Protein 1YA0 (pdb70)

GO terms:
  GO:0051721 protein phosphatase 2A binding (F, IDA)
  GO:0005634 nucleus (C, IDA)
  GO:0005737 cytoplasm (C, IDA)
  GO:0035303 regulation of dephosphorylation (P, TAS)
  GO:0000184 nuclear-transcribed mRNA catabolic process, nonsense-mediated decay (P, TAS)
  GO:0006406 mRNA export from nucleus (P, TAS)
  GO:0005515 protein binding (F, IPI)
  GO:0005829 cytosol (C, TAS)
  GO:0042162 telomeric repeat DNA binding (F, IDA)
  GO:0005730 nucleolus (C, IDA)
  GO:0005829 cytosol (C, IDA)
  GO:0016607 nuclear speck (C, IDA)

Foldseek 3Di:
DLVVVVVLVVVLVVLQVVCVDPPDDPPVNVVSLVVNLVSLLCCCLPPVPSSVVVPSLPSNPVRNPVVVLVVLCVLLVDPVRPDNVVSVVVSVVSLVVVLVSLVVSLCSLVCVDLSSLQVNLSSLQVNLVSCVSVVVLVSSLVSLLVSCLSPVQAQPSLQSQLVSCVVVVNVLSNLLSLLSQCFHPHHDVVSVVVNLVVQVVLCVDDDDPDLADAPVNLSSLLSVLVSCLVVVHPLVPLPVSLVSSLVNLLVCVLVVRDALVSLLSSLLSLLSSLCVLPNLVVLPDPDDDDPSSCSSNLSSVLSLLSSLLSLLQQQVPDDDVNVSHDSSLVSNLSSLLLCLSRVCVCVDPSNVVPLLSLVSLQVVLVVLQAFPLVVDCPLQDAPSRSVNDRRRSNPVVNVRHDPPPNPHCCVRVVVSSSSSNHSLVSCCVRVVQRKHWDCPPRTIHIDHPNDHDDDDDD/DVVVLVVLVVVLVVLLVLLVDPPDDDVRPVVSLVVNLVSLLCNCLVPVVVSVVVVSLVCNPVSNAVVVLVVLVVLLPDVVNPCNVVSVVVSLVSLVVVLVSLVVSLVSLCVSVPDPLDCVVLLSSLVVNLSSLQVNLVSCVSVPVLVSNLVSLQSSCLSCVLALVSLQVNLVSCVVVVNVLSNLLSLLSQAQFPHHDVVSLVVLLVSQVVLCVDDQDPDLADALVNLSSLLSNLVSCLSVVPPLVVLPVSLVSSLVNLLVCLQVPRDFLVSLLSSLLSLLSSLCVLPNLVVQVDDDDDDVSSVSSNLSSLLSLLSSLLSLLQQCPPPDCPSDDSSLVSNLQSLLLCLSRLCSCVDPSNVVPLLSLVSLQVSLVVLQAFQCLLVDLPLADDVSLSSNDRRRSRPVVNVSHDPDDVNCCVVNSSSSSSNNSLVSCCVRVVQSKHWDHDPRGIHIGHPNDHDDDDDD

Radius of gyration: 39.14 Å; Cα contacts (8 Å, |Δi|>4): 1225; chains: 2; bounding box: 101×62×118 Å

InterPro domains:
  IPR011990 Tetratricopeptide-like helical domain superfamily [G3DSA:1.25.40.10] (1-237)
  IPR011990 Tetratricopeptide-like helical domain superfamily [SSF48452] (1-495)
  IPR018834 DNA/RNA-binding domain, Est1-type [PF10373] (171-430)
  IPR019458 Telomerase activating protein Est1-like, N-terminal [PF10374] (55-168)
  IPR045153 Est1/Ebs1-like [PTHR15696] (7-1038)

Secondary structure (DSSP, 8-state):
-HHHHHHHHHHHHHHHGGGT-SSS-SSSSHHHHHHHHHHHHHHHHH-HHHHHHHTHHHHHHIIIIIHHHHHHHHHHS-SS-TTTTHHHHHHHHHHHHHHHHHHHHHHHHT---HHHHHHHHHHHHHHHHHHHHTT-HHHHHHHHHHHHHH-TTBSHHHHHHHHHHHHTT-HHHHHHHHHHHHSSSB--HHHHHHHHHHHHHHTTSPPP--SS--HHHHHHHHHHHHHHHHHT--GGGHHHHHHHHHHHHHHHHHTT-S-HHHHHHHHHHHHHHHHHHS-GGGGTS-----HHHHHHHHHHHHHHHHHHHHHHHHHH----SS-SSSSSHHHHHHHHHHHTT-GGGGG-HHHHTTTTSHHHHHHHHGGG--BS-------S--HHHHHTTT-GGGHHHHTT---SS----HHHHHHHHHHHHHHHHHHHHH-TTT-EEEEETTEEEEE-SSPP------/-HHHHHHHHHHHHHHHHHTT-SS--HHHHHHHHHHHHHHHHHHHHH-HHHHHHTTHHHHIIIIIIIHHHHHHHHHTT-TT-STHHHHHHHHHHHHHHHHHHHHHHHHHHHHHTT-------SSHHHHHHHHHHHHHHHHHHHTT-HHHHHHHHHHHHHH-TTB-HHHHHHHHHHHHTT-HHHHHHHHHHHHSSSB--HHHHHHHHHHHHHHTTSPP---SS--HHHHHHHHHHHHHHHHHT--GGGHHHHHHHHHHHHHHHHHTT---HHHHHHHHHHHHHHHHHHS-GGGGTS-----HHHHHHHHHHHHHHHHHHHHHHHGGG---TTTSSSSHHHHHHHHHHHTT-GGGGG-HHHHHTTTSHHHHHHHHHTT--BGGGGS----SPPHHHHTTTT-GGGGGGGTT-------TTSHHHHHHHHHHHHHHHHHH-TTT-EEEESSSBEEEE-SSPPP-----

Nearest PDB structures (foldseek):
  1ya0-assembly1_A  TM=1.002E+00  e=6.312E-59  Homo sapiens
  1ya0-assembly2_B  TM=9.553E-01  e=1.771E-51  Homo sapiens
  3zhe-assembly1_B  TM=6.634E-01  e=8.542E-09  Caenorhabditis elegans
  3zhe-assembly2_D  TM=6.336E-01  e=2.708E-08  Caenorhabditis elegans
  8bbe-assembly1_D  TM=2.541E-01  e=6.162E-03  Homo sapiens

B-factor: mean 45.42, std 17.22, range [12.09, 116.57]

Organism: Homo sapiens (NCBI:txid9606)

Solvent-accessible surface area: 43097 Å² total; per-residue (Å²): 148,65,114,68,1,35,105,29,10,184,87,2,71,101,33,34,69,23,41,117,45,112,183,63,32,125,66,96,32,101,101,12,14,87,36,0,20,79,13,5,19,91,1,3,64,73,33,28,114,73,0,32,127,94,115,1,6,68,28,1,15,65,55,0,3,55,69,18,0,60,88,31,32,24,63,5,131,94,148,99,18,128,93,101,82,105,27,81,56,77,26,58,119,27,6,105,57,1,13,40,12,3,55,80,2,30,118,79,38,71,142,234,45,90,16,57,38,62,2,12,6,15,2,19,2,9,3,0,7,0,2,58,40,64,132,69,51,90,77,0,72,40,41,0,76,95,0,12,86,72,32,27,30,29,1,52,1,8,1,17,5,0,60,6,8,62,87,113,44,65,118,4,22,8,8,2,14,18,2,4,0,26,6,5,110,126,61,48,111,36,0,50,74,40,2,94,157,32,2,46,148,28,39,137,43,170,56,43,145,125,58,124,15,33,34,90,29,0,27,92,1,0,11,11,0,2,0,11,4,43,38,58,130,49,13,35,17,0,0,7,29,2,40,16,0,27,41,0,2,85,37,7,0,62,108,88,38,9,74,40,108,30,2,15,12,3,6,0,2,1,0,8,2,0,26,88,41,19,61,64,29,21,35,98,101,159,77,132,48,60,121,36,80,77,16,3,7,8,0,0,0,0,0,4,1,6,6,0,0,21,3,1,46,6,1,77,56,158,71,126,162,109,30,60,15,18,31,0,3,9,0,0,5,1,1,1,16,0,0,80,40,1,62,84,3,11,81,44,27,1,3,20,1,14,8,27,2,2,11,28,3,11,46,0,0,38,38,25,140,6,86,83,28,51,117,69,83,43,38,55,7,1,64,8,5,52,58,2,22,9,1,50,0,4,77,40,40,18,169,109,20,78,40,85,191,26,228,211,116,30,132,54,83,162,24,17,48,58,34,2,2,29,3,0,53,49,0,12,81,67,44,84,134,13,0,40,20,80,73,104,149,49,130,10,93,2,57,32,117,4,30,99,15,98,76,52,121,182,127,73,135,82,1,24,83,18,52,156,74,1,119,93,31,58,58,37,54,118,60,119,186,50,23,117,77,95,44,123,91,16,12,60,37,0,8,90,16,2,23,88,0,0,23,78,29,3,59,42,0,29,103,88,125,0,5,76,31,0,18,58,57,2,0,50,80,80,0,76,65,9,53,42,81,3,165,84,219,84,28,127,81,80,86,118,18,77,60,70,7,42,123,18,2,97,45,0,18,40,19,0,50,73,0,17,109,66,0,19,101,74,23,140,31,139,33,98,155,93,119,87,73,13,10,27,85,0,0,3,21,0,8,12,20,4,0,11,0,0,70,37,66,127,55,40,80,92,0,35,36,56,0,122,58,0,8,74,38,34,22,35,36,0,38,0,9,8,30,7,0,75,10,4,58,85,122,40,61,117,4,25,7,7,10,35,13,2,5,0,26,5,4,103,138,59,65,110,42,0,45,88,41,2,76,144,30,1,44,148,24,32,139,44,219,66,48,143,112,33,126,13,29,53,84,26,0,25,87,3,0,10,12,0,2,0,9,4,41,44,73,129,36,16,36,51,0,0,8,28,5,34,17,0,36,41,0,1,88,38,10,0,40,119,94,27,8,78,18,98,46,1,6,32,2,5,0,1,1,0,8,2,0,26,97,40,22,64,66,50,25,31,120,99,157,137,120,54,57,105,38,82,72,13,2,7,7,0,0,0,0,0,2,0,8,5,1,1,18,3,3,64,2,6,87,69,124,167,134,57,91,26,35,26,0,15,9,0,0,2,1,2,1,18,0,0,76,39,0,55,99,3,7,81,47,25,3,3,18,4,13,8,24,2,1,10,31,4,17,53,3,0,36,48,28,142,4,85,85,112,34,53,64,63,103,40,31,84,15,0,49,6,3,58,84,1,25,14,0,40,0,2,98,50,34,19,172,81,25,77,53,75,244,212,146,56,82,56,90,143,34,20,41,27,29,2,2,30,3,1,66,42,0,15,88,72,33,84,164,14,1,57,23,104,81,131,132,15,132,12,84,3,52,27,127,4,33,97,13,94,75,46,126,191

CATH classification: 1.25.40.10

Sequence (922 aa):
MSLQSAQYLRQAEVLKADMTDSKLGPAEVWTSRQALQDLYQKMLVTDLEYALDKKVEQDLWNHAFKNQITTLQGQAKNRANPNRSEVQANLSLFLEAASGFYTQLLQELCTQSSSCSYICQHCLVHLGDIARYRNQTSQAESYYRHAAQLVPSNGQPYNQLAILASSKGDHLTTIFYYCRSIAVKFPFPAASTNLQKALSKALESRDEVKTKWGVSDFIKAFIKFHGHVYLSKSLEKLSPLREKLEEQFKELLFQKAFNSQQLVHVTVINLFQLHHLRDFSNETEQHTYSQDEQLCWTQLLALFMSFLGILCKCPLQNSQEESYNAYPLPAVKVSMDWLRLRPRVFQEAVVDERQYIWPWLISLLNSFHPHEEDLSISATPLPEEFELQGFLALRPSFRNLDFSKGHKEGQQRRIRQQRLISIGKWIADNQPRLIQCENEVGKLLFITEIPELILEDPMSLQSAQYLRQAEVLKADMTDSKLGPAEVWTSRQALQDLYQKMLVTDLEYALDKKVEQDLWNHAFKNQITTLQGQAKNRANPNRSEVQANLSLFLEAASGFYTQLLQELCTVFNVDLPCPQSSSCSYICQHCLVHLGDIARYRNQTSQAESYYRHAAQLVPSNGQPYNQLAILASSKGDHLTTIFYYCRSIAVKFPFPAASTNLQKALSKALESRDEVKTKWGVSDFIKAFIKFHGHVYLSKSLEKLSPLREKLEEQFKELLFQKAFNSQQLVHVTVINLFQLHHLRDFSNETEQHTYSQDEQLCWTQLLALFMSFLGILCKCPLQNEESYNAYPLPAVKVSMDWLRLRPRVFQEAVVDERQYIWPWLISLLNSFHPHEEDLSSISATPLPEEFELQGFLALRPSFRNLDFSKKEGQQRRIRQQRLISIGKWIADNQPRLIQCENEVGKLLFITEIPELILEDP

Structure (mmCIF, N/CA/C/O backbone):
data_1YA0
#
_entry.id   1YA0
#
_cell.length_a   64.018
_cell.length_b   100.0497
_cell.length_c   208.6214
_cell.angle_alpha   90.00
_cell.angle_beta   90.00
_cell.angle_gamma   90.00
#
_symmetry.space_group_name_H-M   'P 21 21 21'
#
loop_
_entity.id
_entity.type
_entity.pdbx_description
1 polymer 'SMG-7 transcript variant 2'
2 non-polymer 'SULFATE ION'
3 water water
#
loop_
_atom_site.group_PDB
_atom_site.id
_atom_site.type_symbol
_atom_site.label_atom_id
_atom_site.label_alt_id
_atom_site.label_comp_id
_atom_site.label_asym_id
_atom_site.label_entity_id
_atom_site.label_seq_id
_atom_site.pdbx_PDB_ins_code
_atom_site.Cartn_x
_atom_site.Cartn_y
_atom_site.Cartn_z
_atom_site.occupancy
_atom_site.B_iso_or_equiv
_atom_site.auth_seq_id
_atom_site.auth_comp_id
_atom_site.auth_asym_id
_atom_site.auth_atom_id
_atom_site.pdbx_PDB_model_num
ATOM 1 N N . MET A 1 1 ? 34.322 30.092 56.285 1.00 88.39 1 MET A N 1
ATOM 2 C CA . MET A 1 1 ? 33.882 28.957 57.140 1.00 87.80 1 MET A CA 1
ATOM 3 C C . MET A 1 1 ? 34.970 28.586 58.121 1.00 86.68 1 MET A C 1
ATOM 4 O O . MET A 1 1 ? 36.120 29.028 58.017 1.00 86.49 1 MET A O 1
ATOM 9 N N . SER A 1 2 ? 34.576 27.747 59.066 1.00 86.26 2 SER A N 1
ATOM 10 C CA . SER A 1 2 ? 35.449 27.285 60.125 1.00 85.05 2 SER A CA 1
ATOM 11 C C . SER A 1 2 ? 36.802 26.833 59.610 1.00 84.19 2 SER A C 1
ATOM 12 O O . SER A 1 2 ? 37.733 26.634 60.385 1.00 84.78 2 SER A O 1
ATOM 15 N N . LEU A 1 3 ? 36.919 26.682 58.299 1.00 82.76 3 LEU A N 1
ATOM 16 C CA . LEU A 1 3 ? 38.171 26.224 57.729 1.00 81.53 3 LEU A CA 1
ATOM 17 C C . LEU A 1 3 ? 39.205 27.303 57.433 1.00 80.51 3 LEU A C 1
ATOM 18 O O . LEU A 1 3 ? 40.415 27.045 57.487 1.00 80.59 3 LEU A O 1
ATOM 23 N N . GLN A 1 4 ? 38.733 28.508 57.119 1.00 79.75 4 GLN A N 1
ATOM 24 C CA . GLN A 1 4 ? 39.622 29.636 56.799 1.00 79.28 4 GLN A CA 1
ATOM 25 C C . GLN A 1 4 ? 40.184 30.227 58.076 1.00 77.91 4 GLN A C 1
ATOM 26 O O . GLN A 1 4 ? 41.263 30.813 58.082 1.00 77.77 4 GLN A O 1
ATOM 32 N N . SER A 1 5 ? 39.433 30.065 59.158 1.00 77.04 5 SER A N 1
ATOM 33 C CA . SER A 1 5 ? 39.838 30.585 60.452 1.00 76.53 5 SER A CA 1
ATOM 34 C C . SER A 1 5 ? 41.061 29.863 60.951 1.00 76.34 5 SER A C 1
ATOM 35 O O . SER A 1 5 ? 42.023 30.495 61.388 1.00 78.02 5 SER A O 1
ATOM 38 N N . ALA A 1 6 ? 41.021 28.536 60.883 1.00 75.28 6 ALA A N 1
ATOM 39 C CA . ALA A 1 6 ? 42.145 27.735 61.352 1.00 73.12 6 ALA A CA 1
ATOM 40 C C . ALA A 1 6 ? 43.423 28.326 60.773 1.00 71.43 6 ALA A C 1
ATOM 41 O O . ALA A 1 6 ? 44.417 28.504 61.479 1.00 70.60 6 ALA A O 1
ATOM 43 N N . GLN A 1 7 ? 43.369 28.636 59.482 1.00 69.61 7 GLN A N 1
ATOM 44 C CA . GLN A 1 7 ? 44.495 29.216 58.775 1.00 68.01 7 GLN A CA 1
ATOM 45 C C . GLN A 1 7 ? 44.761 30.613 59.311 1.00 66.70 7 GLN A C 1
ATOM 46 O O . GLN A 1 7 ? 45.914 30.978 59.555 1.00 67.85 7 GLN A O 1
ATOM 52 N N . TYR A 1 8 ? 43.695 31.389 59.506 1.00 64.10 8 TYR A N 1
ATOM 53 C CA . TYR A 1 8 ? 43.820 32.754 60.040 1.00 62.64 8 TYR A CA 1
ATOM 54 C C . TYR A 1 8 ? 44.368 32.767 61.473 1.00 62.23 8 TYR A C 1
ATOM 55 O O . TYR A 1 8 ? 45.112 33.686 61.848 1.00 62.89 8 TYR A O 1
ATOM 64 N N . LEU A 1 9 ? 43.984 31.744 62.251 1.00 62.53 9 LEU A N 1
ATOM 65 C CA . LEU A 1 9 ? 44.401 31.547 63.655 1.00 63.22 9 LEU A CA 1
ATOM 66 C C . LEU A 1 9 ? 45.852 31.074 63.800 1.00 63.59 9 LEU A C 1
ATOM 67 O O . LEU A 1 9 ? 46.587 31.554 64.666 1.00 61.60 9 LEU A O 1
ATOM 72 N N . ARG A 1 10 ? 46.244 30.089 62.992 1.00 65.28 10 ARG A N 1
ATOM 73 C CA . ARG A 1 10 ? 47.612 29.574 63.043 1.00 66.10 10 ARG A CA 1
ATOM 74 C C . ARG A 1 10 ? 48.500 30.722 62.602 1.00 66.44 10 ARG A C 1
ATOM 75 O O . ARG A 1 10 ? 49.584 30.938 63.147 1.00 65.98 10 ARG A O 1
ATOM 83 N N . GLN A 1 11 ? 48.003 31.465 61.616 1.00 67.09 11 GLN A N 1
ATOM 84 C CA . GLN A 1 11 ? 48.689 32.638 61.093 1.00 68.53 11 GLN A CA 1
ATOM 85 C C . GLN A 1 11 ? 48.919 33.621 62.240 1.00 68.28 11 GLN A C 1
ATOM 86 O O . GLN A 1 11 ? 50.007 34.180 62.386 1.00 68.45 11 GLN A O 1
ATOM 92 N N . ALA A 1 12 ? 47.886 33.816 63.058 1.00 67.98 12 ALA A N 1
ATOM 93 C CA . ALA A 1 12 ? 47.944 34.740 64.193 1.00 67.98 12 ALA A CA 1
ATOM 94 C C . ALA A 1 12 ? 48.972 34.365 65.259 1.00 68.15 12 ALA A C 1
ATOM 95 O O . ALA A 1 12 ? 49.724 35.222 65.731 1.00 67.82 12 ALA A O 1
ATOM 97 N N . GLU A 1 13 ? 48.995 33.092 65.649 1.00 68.73 13 GLU A N 1
ATOM 98 C CA . GLU A 1 13 ? 49.945 32.632 66.655 1.00 69.32 13 GLU A CA 1
ATOM 99 C C . GLU A 1 13 ? 51.362 32.874 66.165 1.00 69.90 13 GLU A C 1
ATOM 100 O O . GLU A 1 13 ? 52.283 33.088 66.955 1.00 69.81 13 GLU A O 1
ATOM 106 N N . VAL A 1 14 ? 51.529 32.828 64.848 1.00 70.77 14 VAL A N 1
ATOM 107 C CA . VAL A 1 14 ? 52.830 33.049 64.235 1.00 71.13 14 VAL A CA 1
ATOM 108 C C . VAL A 1 14 ? 53.252 34.497 64.444 1.00 71.23 14 VAL A C 1
ATOM 109 O O . VAL A 1 14 ? 54.440 34.795 64.540 1.00 71.78 14 VAL A O 1
ATOM 113 N N . LEU A 1 15 ? 52.277 35.396 64.514 1.00 71.32 15 LEU A N 1
ATOM 114 C CA . LEU A 1 15 ? 52.568 36.810 64.719 1.00 72.04 15 LEU A CA 1
ATOM 115 C C . LEU A 1 15 ? 52.659 37.139 66.208 1.00 72.65 15 LEU A C 1
ATOM 116 O O . LEU A 1 15 ? 53.400 38.035 66.616 1.00 72.29 15 LEU A O 1
ATOM 121 N N . LYS A 1 16 ? 51.903 36.406 67.017 1.00 73.68 16 LYS A N 1
ATOM 122 C CA . LYS A 1 16 ? 51.897 36.631 68.455 1.00 75.19 16 LYS A CA 1
ATOM 123 C C . LYS A 1 16 ? 53.297 36.481 69.044 1.00 76.95 16 LYS A C 1
ATOM 124 O O . LYS A 1 16 ? 53.904 37.459 69.480 1.00 77.70 16 LYS A O 1
ATOM 130 N N . ALA A 1 17 ? 53.807 35.254 69.054 1.00 78.50 17 ALA A N 1
ATOM 131 C CA . ALA A 1 17 ? 55.139 34.980 69.586 1.00 80.12 17 ALA A CA 1
ATOM 132 C C . ALA A 1 17 ? 56.187 35.877 68.931 1.00 80.70 17 ALA A C 1
ATOM 133 O O . ALA A 1 17 ? 57.295 36.027 69.447 1.00 80.32 17 ALA A O 1
ATOM 135 N N . ASP A 1 18 ? 55.836 36.463 67.790 1.00 81.38 18 ASP A N 1
ATOM 136 C CA . ASP A 1 18 ? 56.753 37.348 67.085 1.00 82.52 18 ASP A CA 1
ATOM 137 C C . ASP A 1 18 ? 57.013 38.576 67.945 1.00 83.06 18 ASP A C 1
ATOM 138 O O . ASP A 1 18 ? 58.138 39.064 68.004 1.00 82.98 18 ASP A O 1
ATOM 143 N N . MET A 1 19 ? 55.968 39.065 68.594 1.00 84.35 19 MET A N 1
ATOM 144 C CA . MET A 1 19 ? 55.995 40.219 69.438 1.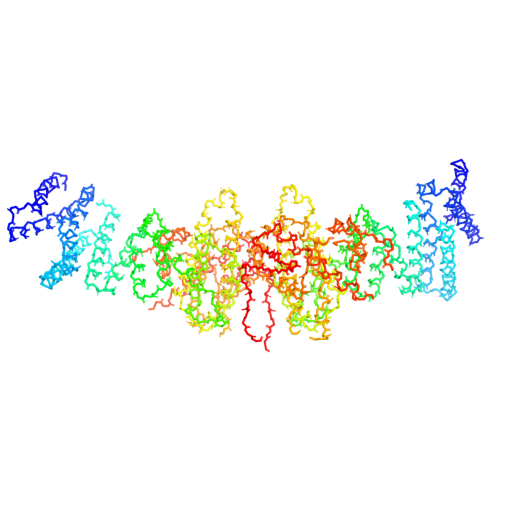00 85.36 19 MET A CA 1
ATOM 145 C C . MET A 1 19 ? 56.805 39.969 70.698 1.00 84.61 19 MET A C 1
ATOM 146 O O . MET A 1 19 ? 57.036 40.892 71.471 1.00 84.62 19 MET A O 1
ATOM 151 N N . THR A 1 20 ? 57.256 38.730 70.905 1.00 84.72 20 THR A N 1
ATOM 152 C CA . THR A 1 20 ? 58.065 38.394 72.047 1.00 85.90 20 THR A CA 1
ATOM 153 C C . THR A 1 20 ? 59.478 38.445 71.579 1.00 86.78 20 THR A C 1
ATOM 154 O O . THR A 1 20 ? 60.421 38.778 72.314 1.00 87.72 20 THR A O 1
ATOM 158 N N . ASP A 1 21 ? 59.605 38.118 70.315 1.00 87.90 21 ASP A N 1
ATOM 159 C CA . ASP A 1 21 ? 60.853 37.963 69.643 1.00 88.71 21 ASP A CA 1
ATOM 160 C C . ASP A 1 21 ? 61.953 38.884 70.085 1.00 89.84 21 ASP A C 1
ATOM 161 O O . ASP A 1 21 ? 61.889 40.102 70.181 1.00 92.14 21 ASP A O 1
ATOM 166 N N . SER A 1 22 ? 62.952 38.087 70.339 1.00 90.54 22 SER A N 1
ATOM 167 C CA . SER A 1 22 ? 64.331 38.309 70.765 1.00 90.35 22 SER A CA 1
ATOM 168 C C . SER A 1 22 ? 65.181 38.318 69.507 1.00 89.82 22 SER A C 1
ATOM 169 O O . SER A 1 22 ? 66.301 38.838 69.462 1.00 89.13 22 SER A O 1
ATOM 172 N N . LYS A 1 23 ? 64.587 37.719 68.457 1.00 89.55 23 LYS A N 1
ATOM 173 C CA . LYS A 1 23 ? 65.225 37.528 67.110 1.00 88.79 23 LYS A CA 1
ATOM 174 C C . LYS A 1 23 ? 64.781 38.503 65.996 1.00 88.79 23 LYS A C 1
ATOM 175 O O . LYS A 1 23 ? 65.361 38.508 64.912 1.00 89.69 23 LYS A O 1
ATOM 181 N N . LEU A 1 24 ? 63.745 39.309 66.272 1.00 88.77 24 LEU A N 1
ATOM 182 C CA . LEU A 1 24 ? 63.214 40.303 65.317 1.00 88.45 24 LEU A CA 1
ATOM 183 C C . LEU A 1 24 ? 63.518 41.697 65.885 1.00 88.62 24 LEU A C 1
ATOM 184 O O . LEU A 1 24 ? 63.464 41.923 67.084 1.00 89.06 24 LEU A O 1
ATOM 189 N N . GLY A 1 25 ? 63.855 42.614 64.992 1.00 89.61 25 GLY A N 1
ATOM 190 C CA . GLY A 1 25 ? 64.331 43.976 65.361 1.00 90.74 25 GLY A CA 1
ATOM 191 C C . GLY A 1 25 ? 63.483 44.956 66.221 1.00 91.15 25 GLY A C 1
ATOM 192 O O . GLY A 1 25 ? 62.569 44.557 66.946 1.00 91.06 25 GLY A O 1
ATOM 193 N N . PRO A 1 26 ? 63.845 46.248 66.096 1.00 91.43 26 PRO A N 1
ATOM 194 C CA . PRO A 1 26 ? 63.114 47.353 66.736 1.00 90.83 26 PRO A CA 1
ATOM 195 C C . PRO A 1 26 ? 61.876 47.747 65.937 1.00 89.80 26 PRO A C 1
ATOM 196 O O . PRO A 1 26 ? 60.916 48.305 66.471 1.00 90.50 26 PRO A O 1
ATOM 200 N N . ALA A 1 27 ? 61.923 47.461 64.640 1.00 89.48 27 ALA A N 1
ATOM 201 C CA . ALA A 1 27 ? 60.823 47.806 63.748 1.00 88.55 27 ALA A CA 1
ATOM 202 C C . ALA A 1 27 ? 60.480 46.719 62.736 1.00 87.81 27 ALA A C 1
ATOM 203 O O . ALA A 1 27 ? 60.424 46.967 61.535 1.00 89.11 27 ALA A O 1
ATOM 205 N N . GLU A 1 28 ? 60.274 45.508 63.247 1.00 85.84 28 GLU A N 1
ATOM 206 C CA . GLU A 1 28 ? 59.869 44.338 62.467 1.00 83.68 28 GLU A CA 1
ATOM 207 C C . GLU A 1 28 ? 58.908 43.741 63.486 1.00 81.41 28 GLU A C 1
ATOM 208 O O . GLU A 1 28 ? 58.196 42.765 63.246 1.00 81.63 28 GLU A O 1
ATOM 214 N N . VAL A 1 29 ? 58.936 44.382 64.652 1.00 78.87 29 VAL A N 1
ATOM 215 C CA . VAL A 1 29 ? 58.080 44.069 65.784 1.00 75.78 29 VAL A CA 1
ATOM 216 C C . VAL A 1 29 ? 56.750 44.768 65.490 1.00 73.73 29 VAL A C 1
ATOM 217 O O . VAL A 1 29 ? 55.667 44.202 65.646 1.00 72.91 29 VAL A O 1
ATOM 221 N N . TRP A 1 30 ? 56.858 46.012 65.038 1.00 71.40 30 TRP A N 1
ATOM 222 C CA . TRP A 1 30 ? 55.686 46.813 64.703 1.00 68.52 30 TRP A CA 1
ATOM 223 C C . TRP A 1 30 ? 55.028 46.373 63.411 1.00 66.13 30 TRP A C 1
ATOM 224 O O . TRP A 1 30 ? 53.802 46.367 63.301 1.00 66.67 30 TRP A O 1
ATOM 235 N N . THR A 1 31 ? 55.842 45.998 62.434 1.00 62.86 31 THR A N 1
ATOM 236 C CA . THR A 1 31 ? 55.311 45.529 61.170 1.00 58.19 31 THR A CA 1
ATOM 237 C C . THR A 1 31 ? 54.523 44.269 61.471 1.00 57.70 31 THR A C 1
ATOM 238 O O . THR A 1 31 ? 53.694 43.842 60.672 1.00 58.42 31 THR A O 1
ATOM 242 N N . SER A 1 32 ? 54.797 43.677 62.631 1.00 56.04 32 SER A N 1
ATOM 243 C CA . SER A 1 32 ? 54.120 42.463 63.060 1.00 54.64 32 SER A CA 1
ATOM 244 C C . SER A 1 32 ? 52.891 42.788 63.891 1.00 53.26 32 SER A C 1
ATOM 245 O O . SER A 1 32 ? 51.882 42.078 63.824 1.00 54.40 32 SER A O 1
ATOM 248 N N . ARG A 1 33 ? 52.961 43.872 64.656 1.00 49.84 33 ARG A N 1
ATOM 249 C CA . ARG A 1 33 ? 51.827 44.270 65.475 1.00 47.62 33 ARG A CA 1
ATOM 250 C C . ARG A 1 33 ? 50.642 44.696 64.599 1.00 47.44 33 ARG A C 1
ATOM 251 O O . ARG A 1 33 ? 49.479 44.405 64.902 1.00 46.82 33 ARG A O 1
ATOM 259 N N . GLN A 1 34 ? 50.952 45.388 63.509 1.00 44.98 34 GLN A N 1
ATOM 260 C CA . GLN A 1 34 ? 49.944 45.864 62.573 1.00 43.88 34 GLN A CA 1
ATOM 261 C C . GLN A 1 34 ? 49.238 44.676 61.913 1.00 42.72 34 GLN A C 1
ATOM 262 O O . GLN A 1 34 ? 48.014 44.666 61.747 1.00 40.77 34 GLN A O 1
ATOM 268 N N . ALA A 1 35 ? 50.032 43.674 61.546 1.00 42.01 35 ALA A N 1
ATOM 269 C CA . ALA A 1 35 ? 49.545 42.467 60.886 1.00 41.69 35 ALA A CA 1
ATOM 270 C C . ALA A 1 35 ? 48.602 41.715 61.808 1.00 40.59 35 ALA A C 1
ATOM 271 O O . ALA A 1 35 ? 47.520 41.291 61.396 1.00 39.31 35 ALA A O 1
ATOM 273 N N . LEU A 1 36 ? 49.033 41.542 63.054 1.00 40.27 36 LEU A N 1
ATOM 274 C CA . LEU A 1 36 ? 48.218 40.854 64.045 1.00 41.60 36 LEU A CA 1
ATOM 275 C C . LEU A 1 36 ? 46.870 41.570 64.067 1.00 40.82 36 LEU A C 1
ATOM 276 O O . LEU A 1 36 ? 45.818 40.961 63.861 1.00 41.22 36 LEU A O 1
ATOM 281 N N . GLN A 1 37 ? 46.938 42.875 64.305 1.00 39.88 37 GLN A N 1
ATOM 282 C CA . GLN A 1 37 ? 45.777 43.751 64.362 1.00 40.40 37 GLN A CA 1
ATOM 283 C C . GLN A 1 37 ? 44.829 43.517 63.187 1.00 40.97 37 GLN A C 1
ATOM 284 O O . GLN A 1 37 ? 43.623 43.358 63.372 1.00 39.74 37 GLN A O 1
ATOM 290 N N . ASP A 1 38 ? 45.383 43.489 61.978 1.00 42.39 38 ASP A N 1
ATOM 291 C CA . ASP A 1 38 ? 44.589 43.271 60.775 1.00 43.27 38 ASP A CA 1
ATOM 292 C C . ASP A 1 38 ? 43.996 41.869 60.734 1.00 44.05 38 ASP A C 1
ATOM 293 O O . ASP A 1 38 ? 42.811 41.689 60.434 1.00 44.35 38 ASP A O 1
ATOM 298 N N . LEU A 1 39 ? 44.827 40.876 61.032 1.00 44.02 39 LEU A N 1
ATOM 299 C CA . LEU A 1 39 ? 44.387 39.485 61.019 1.00 44.03 39 LEU A CA 1
ATOM 300 C C . LEU A 1 39 ? 43.223 39.285 61.982 1.00 43.37 39 LEU A C 1
ATOM 301 O O . LEU A 1 39 ? 42.190 38.713 61.624 1.00 41.87 39 LEU A O 1
ATOM 306 N N . TYR A 1 40 ? 43.410 39.760 63.208 1.00 42.51 40 TYR A N 1
ATOM 307 C CA . TYR A 1 40 ? 42.388 39.662 64.232 1.00 43.50 40 TYR A CA 1
ATOM 308 C C . TYR A 1 40 ? 41.098 40.347 63.784 1.00 44.36 40 TYR A C 1
ATOM 309 O O . TYR A 1 40 ? 40.003 39.828 64.010 1.00 44.64 40 TYR A O 1
ATOM 318 N N . GLN A 1 41 ? 41.219 41.505 63.140 1.00 43.53 41 GLN A N 1
ATOM 319 C CA . GLN A 1 41 ? 40.030 42.216 62.698 1.00 44.00 41 GLN A CA 1
ATOM 320 C C . GLN A 1 41 ? 39.280 41.424 61.639 1.00 45.23 41 GLN A C 1
ATOM 321 O O . GLN A 1 41 ? 38.051 41.408 61.627 1.00 45.55 41 GLN A O 1
ATOM 327 N N . LYS A 1 42 ? 40.010 40.748 60.758 1.00 46.79 42 LYS A N 1
ATOM 328 C CA . LYS A 1 42 ? 39.358 39.973 59.711 1.00 47.56 42 LYS A CA 1
ATOM 329 C C . LYS A 1 42 ? 38.562 38.822 60.306 1.00 48.45 42 LYS A C 1
ATOM 330 O O . LYS A 1 42 ? 37.436 38.555 59.890 1.00 47.98 42 LYS A O 1
ATOM 336 N N . MET A 1 43 ? 39.148 38.150 61.287 1.00 49.22 43 MET A N 1
ATOM 337 C CA . MET A 1 43 ? 38.486 37.025 61.934 1.00 50.94 43 MET A CA 1
ATOM 338 C C . MET A 1 43 ? 37.208 37.454 62.638 1.00 51.03 43 MET A C 1
ATOM 339 O O . MET A 1 43 ? 36.141 36.884 62.404 1.00 48.57 43 MET A O 1
ATOM 344 N N . LEU A 1 44 ? 37.327 38.460 63.500 1.00 51.89 44 LEU A N 1
ATOM 345 C CA . LEU A 1 44 ? 36.186 38.969 64.244 1.00 52.30 44 LEU A CA 1
ATOM 346 C C . LEU A 1 44 ? 35.059 39.358 63.302 1.00 53.11 44 LEU A C 1
ATOM 347 O O . LEU A 1 44 ? 33.885 39.242 63.643 1.00 52.06 44 LEU A O 1
ATOM 352 N N . VAL A 1 45 ? 35.422 39.805 62.107 1.00 54.60 45 VAL A N 1
ATOM 353 C CA . VAL A 1 45 ? 34.427 40.221 61.129 1.00 58.19 45 VAL A CA 1
ATOM 354 C C . VAL A 1 45 ? 33.996 39.072 60.223 1.00 60.69 45 VAL A C 1
ATOM 355 O O . VAL A 1 45 ? 32.916 39.100 59.635 1.00 60.79 45 VAL A O 1
ATOM 359 N N . THR A 1 46 ? 34.843 38.055 60.130 1.00 63.45 46 THR A N 1
ATOM 360 C CA . THR A 1 46 ? 34.578 36.903 59.279 1.00 65.05 46 THR A CA 1
ATOM 361 C C . THR A 1 46 ? 33.886 35.728 59.970 1.00 65.90 46 THR A C 1
ATOM 362 O O . THR A 1 46 ? 33.004 35.090 59.392 1.00 65.55 46 THR A O 1
ATOM 366 N N . ASP A 1 47 ? 34.292 35.440 61.201 1.00 66.69 47 ASP A N 1
ATOM 367 C CA . ASP A 1 47 ? 33.705 34.338 61.959 1.00 66.90 47 ASP A CA 1
ATOM 368 C C . ASP A 1 47 ? 33.799 34.694 63.439 1.00 66.49 47 ASP A C 1
ATOM 369 O O . ASP A 1 47 ? 34.656 34.189 64.170 1.00 65.47 47 ASP A O 1
ATOM 374 N N . LEU A 1 48 ? 32.908 35.584 63.862 1.00 66.45 48 LEU A N 1
ATOM 375 C CA . LEU A 1 48 ? 32.874 36.063 65.239 1.00 66.79 48 LEU A CA 1
ATOM 376 C C . LEU A 1 48 ? 32.845 34.936 66.270 1.00 66.77 48 LEU A C 1
ATOM 377 O O . LEU A 1 48 ? 33.484 35.034 67.312 1.00 65.86 48 LEU A O 1
ATOM 382 N N . GLU A 1 49 ? 32.099 33.876 65.961 1.00 68.23 49 GLU A N 1
ATOM 383 C CA . GLU A 1 49 ? 31.956 32.716 66.836 1.00 68.54 49 GLU A CA 1
ATOM 384 C C . GLU A 1 49 ? 33.295 32.042 67.066 1.00 68.55 49 GLU A C 1
ATOM 385 O O . GLU A 1 49 ? 33.767 31.903 68.214 1.00 68.57 49 GLU A O 1
ATOM 391 N N . TYR A 1 50 ? 33.893 31.595 65.958 1.00 68.55 50 TYR A N 1
ATOM 392 C CA . TYR A 1 50 ? 35.200 30.930 65.999 1.00 69.14 50 TYR A CA 1
ATOM 393 C C . TYR A 1 50 ? 36.212 31.868 66.658 1.00 67.81 50 TYR A C 1
ATOM 394 O O . TYR A 1 50 ? 37.074 31.403 67.397 1.00 68.42 50 TYR A O 1
ATOM 403 N N . ALA A 1 51 ? 36.060 33.181 66.429 1.00 66.82 51 ALA A N 1
ATOM 404 C CA . ALA A 1 51 ? 36.941 34.237 66.969 1.00 65.16 51 ALA A CA 1
ATOM 405 C C . ALA A 1 51 ? 36.871 34.344 68.491 1.00 63.94 51 ALA A C 1
ATOM 406 O O . ALA A 1 51 ? 37.901 34.310 69.169 1.00 63.59 51 ALA A O 1
ATOM 408 N N . LEU A 1 52 ? 35.656 34.482 69.020 1.00 63.59 52 LEU A N 1
ATOM 409 C CA . LEU A 1 52 ? 35.453 34.599 70.460 1.00 64.11 52 LEU A CA 1
ATOM 410 C C . LEU A 1 52 ? 36.008 33.401 71.218 1.00 64.76 52 LEU A C 1
ATOM 411 O O . LEU A 1 52 ? 36.667 33.548 72.250 1.00 64.28 52 LEU A O 1
ATOM 416 N N . ASP A 1 53 ? 35.737 32.210 70.699 1.00 66.67 53 ASP A N 1
ATOM 417 C CA . ASP A 1 53 ? 36.215 30.988 71.331 1.00 67.52 53 ASP A CA 1
ATOM 418 C C . ASP A 1 53 ? 37.732 31.032 71.506 1.00 66.67 53 ASP A C 1
ATOM 419 O O . ASP A 1 53 ? 38.253 30.799 72.598 1.00 66.35 53 ASP A O 1
ATOM 424 N N . LYS A 1 54 ? 38.441 31.331 70.424 1.00 65.82 54 LYS A N 1
ATOM 425 C CA . LYS A 1 54 ? 39.893 31.403 70.481 1.00 65.60 54 LYS A CA 1
ATOM 426 C C . LYS A 1 54 ? 40.331 32.594 71.318 1.00 65.07 54 LYS A C 1
ATOM 427 O O . LYS A 1 54 ? 41.512 32.742 71.638 1.00 64.35 54 LYS A O 1
ATOM 433 N N . LYS A 1 55 ? 39.368 33.445 71.656 1.00 65.08 55 LYS A N 1
ATOM 434 C CA . LYS A 1 55 ? 39.622 34.637 72.455 1.00 65.00 55 LYS A CA 1
ATOM 435 C C . LYS A 1 55 ? 40.454 35.682 71.714 1.00 63.66 55 LYS A C 1
ATOM 436 O O . LYS A 1 55 ? 41.358 36.295 72.279 1.00 63.09 55 LYS A O 1
ATOM 442 N N . VAL A 1 56 ? 40.128 35.877 70.442 1.00 62.91 56 VAL A N 1
ATOM 443 C CA . VAL A 1 56 ? 40.810 36.851 69.598 1.00 63.57 56 VAL A CA 1
ATOM 444 C C . VAL A 1 56 ? 40.766 38.217 70.291 1.00 63.56 56 VAL A C 1
ATOM 445 O O . VAL A 1 56 ? 41.795 38.840 70.552 1.00 64.22 56 VAL A O 1
ATOM 449 N N . GLU A 1 57 ? 39.547 38.657 70.575 1.00 63.02 57 GLU A N 1
ATOM 450 C CA . GLU A 1 57 ? 39.248 39.915 71.255 1.00 61.37 57 GLU A CA 1
ATOM 451 C C . GLU A 1 57 ? 40.270 40.290 72.318 1.00 59.72 57 GLU A C 1
ATOM 452 O O . GLU A 1 57 ? 40.727 41.429 72.384 1.00 60.97 57 GLU A O 1
ATOM 458 N N . GLN A 1 58 ? 40.606 39.325 73.163 1.00 58.00 58 GLN A N 1
ATOM 459 C CA . GLN A 1 58 ? 41.540 39.546 74.257 1.00 56.91 58 GLN A CA 1
ATOM 460 C C . GLN A 1 58 ? 42.998 39.565 73.839 1.00 54.90 58 GLN A C 1
ATOM 461 O O . GLN A 1 58 ? 43.787 40.352 74.370 1.00 53.46 58 GLN A O 1
ATOM 467 N N . ASP A 1 59 ? 43.358 38.693 72.901 1.00 53.49 59 ASP A N 1
ATOM 468 C CA . ASP A 1 59 ? 44.726 38.643 72.410 1.00 51.81 59 ASP A CA 1
ATOM 469 C C . ASP A 1 59 ? 44.982 39.904 71.585 1.00 50.41 59 ASP A C 1
ATOM 470 O O . ASP A 1 59 ? 46.105 40.419 71.532 1.00 50.71 59 ASP A O 1
ATOM 475 N N . LEU A 1 60 ? 43.927 40.395 70.942 1.00 46.53 60 LEU A N 1
ATOM 476 C CA . LEU A 1 60 ? 44.020 41.598 70.138 1.00 43.43 60 LEU A CA 1
ATOM 477 C C . LEU A 1 60 ? 44.361 42.796 71.015 1.00 42.93 60 LEU A C 1
ATOM 478 O O . LEU A 1 60 ? 45.162 43.639 70.642 1.00 41.72 60 LEU A O 1
ATOM 483 N N . TRP A 1 61 ? 43.751 42.853 72.193 1.00 43.29 61 TRP A N 1
ATOM 484 C CA . TRP A 1 61 ? 43.960 43.962 73.115 1.00 44.07 61 TRP A CA 1
ATOM 485 C C . TRP A 1 61 ? 45.262 43.901 73.880 1.00 44.55 61 TRP A C 1
ATOM 486 O O . TRP A 1 61 ? 45.983 44.884 73.983 1.00 44.65 61 TRP A O 1
ATOM 497 N N . ASN A 1 62 ? 45.560 42.736 74.426 1.00 48.08 62 ASN A N 1
ATOM 498 C CA . ASN A 1 62 ? 46.770 42.572 75.211 1.00 49.37 62 ASN A CA 1
ATOM 499 C C . ASN A 1 62 ? 48.033 42.636 74.376 1.00 49.45 62 ASN A C 1
ATOM 500 O O . ASN A 1 62 ? 48.894 43.489 74.598 1.00 50.10 62 ASN A O 1
ATOM 505 N N . HIS A 1 63 ? 48.131 41.746 73.401 1.00 48.48 63 HIS A N 1
ATOM 506 C CA . HIS A 1 63 ? 49.312 41.695 72.565 1.00 50.69 63 HIS A CA 1
ATOM 507 C C . HIS A 1 63 ? 49.439 42.844 71.586 1.00 49.41 63 HIS A C 1
ATOM 508 O O . HIS A 1 63 ? 50.550 43.304 71.329 1.00 49.75 63 HIS A O 1
ATOM 515 N N . ALA A 1 64 ? 48.320 43.335 71.058 1.00 46.67 64 ALA A N 1
ATOM 516 C CA . ALA A 1 64 ? 48.393 44.433 70.102 1.00 44.97 64 ALA A CA 1
ATOM 517 C C . ALA A 1 64 ? 48.336 45.845 70.677 1.00 43.82 64 ALA A C 1
ATOM 518 O O . ALA A 1 64 ? 48.765 46.784 70.017 1.00 42.20 64 ALA A O 1
ATOM 520 N N . PHE A 1 65 ? 47.828 46.012 71.896 1.00 43.45 65 PHE A N 1
ATOM 521 C CA . PHE A 1 65 ? 47.756 47.356 72.469 1.00 42.28 65 PHE A CA 1
ATOM 522 C C . PHE A 1 65 ? 48.266 47.529 73.894 1.00 41.97 65 PHE A C 1
ATOM 523 O O . PHE A 1 65 ? 49.191 48.303 74.149 1.00 40.95 65 PHE A O 1
ATOM 531 N N . LYS A 1 66 ? 47.647 46.809 74.821 1.00 43.89 66 LYS A N 1
ATOM 532 C CA . LYS A 1 66 ? 47.988 46.896 76.237 1.00 44.87 66 LYS A CA 1
ATOM 533 C C . LYS A 1 66 ? 49.472 46.759 76.545 1.00 44.80 66 LYS A C 1
ATOM 534 O O . LYS A 1 66 ? 50.039 47.580 77.272 1.00 44.85 66 LYS A O 1
ATOM 540 N N . ASN A 1 67 ? 50.105 45.723 76.007 1.00 44.94 67 ASN A N 1
ATOM 541 C CA . ASN A 1 67 ? 51.527 45.522 76.255 1.00 45.43 67 ASN A CA 1
ATOM 542 C C . ASN A 1 67 ? 52.301 46.767 75.885 1.00 44.61 67 ASN A C 1
ATOM 543 O O . ASN A 1 67 ? 53.126 47.250 76.656 1.00 45.22 67 ASN A O 1
ATOM 548 N N . GLN A 1 68 ? 52.027 47.284 74.693 1.00 44.29 68 GLN A N 1
ATOM 549 C CA . GLN A 1 68 ? 52.692 48.481 74.196 1.00 43.77 68 GLN A CA 1
ATOM 550 C C . GLN A 1 68 ? 52.358 49.713 75.031 1.00 41.97 68 GLN A C 1
ATOM 551 O O . GLN A 1 68 ? 53.240 50.492 75.391 1.00 41.32 68 GLN A O 1
ATOM 557 N N . ILE A 1 69 ? 51.080 49.888 75.343 1.00 40.65 69 ILE A N 1
ATOM 558 C CA . ILE A 1 69 ? 50.672 51.033 76.137 1.00 39.29 69 ILE A CA 1
ATOM 559 C C . ILE A 1 69 ? 51.351 51.034 77.501 1.00 39.07 69 ILE A C 1
ATOM 560 O O . ILE A 1 69 ? 51.831 52.073 77.950 1.00 38.00 69 ILE A O 1
ATOM 565 N N . THR A 1 70 ? 51.407 49.882 78.163 1.00 40.36 70 THR A N 1
ATOM 566 C CA . THR A 1 70 ? 52.059 49.830 79.475 1.00 42.31 70 THR A CA 1
ATOM 567 C C . THR A 1 70 ? 53.556 50.116 79.315 1.00 40.96 70 THR A C 1
ATOM 568 O O . THR A 1 70 ? 54.111 50.969 80.010 1.00 38.97 70 THR A O 1
ATOM 572 N N . THR A 1 71 ? 54.199 49.419 78.384 1.00 40.95 71 THR A N 1
ATOM 573 C CA . THR A 1 71 ? 55.619 49.629 78.122 1.00 43.24 71 THR A CA 1
ATOM 574 C C . THR A 1 71 ? 55.833 51.112 77.843 1.00 43.79 71 THR A C 1
ATOM 575 O O . THR A 1 71 ? 56.741 51.734 78.393 1.00 45.52 71 THR A O 1
ATOM 579 N N . LEU A 1 72 ? 54.987 51.680 76.988 1.00 45.31 72 LEU A N 1
ATOM 580 C CA . LEU A 1 72 ? 55.087 53.095 76.647 1.00 45.85 72 LEU A CA 1
ATOM 581 C C . LEU A 1 72 ? 54.815 54.011 77.838 1.00 46.46 72 LEU A C 1
ATOM 582 O O . LEU A 1 72 ? 55.561 54.957 78.065 1.00 46.33 72 LEU A O 1
ATOM 587 N N . GLN A 1 73 ? 53.757 53.741 78.599 1.00 48.93 73 GLN A N 1
ATOM 588 C CA . GLN A 1 73 ? 53.451 54.573 79.766 1.00 51.96 73 GLN A CA 1
ATOM 589 C C . GLN A 1 73 ? 54.669 54.563 80.674 1.00 53.80 73 GLN A C 1
ATOM 590 O O . GLN A 1 73 ? 55.017 55.576 81.283 1.00 53.29 73 GLN A O 1
ATOM 596 N N . GLY A 1 74 ? 55.311 53.399 80.750 1.00 56.64 74 GLY A N 1
ATOM 597 C CA . GLY A 1 74 ? 56.490 53.239 81.578 1.00 58.38 74 GLY A CA 1
ATOM 598 C C . GLY A 1 74 ? 57.630 54.121 81.129 1.00 60.27 74 GLY A C 1
ATOM 599 O O . GLY A 1 74 ? 58.042 55.029 81.852 1.00 59.46 74 GLY A O 1
ATOM 600 N N . GLN A 1 75 ? 58.134 53.864 79.928 1.00 62.73 75 GLN A N 1
ATOM 601 C CA . GLN A 1 75 ? 59.248 54.642 79.403 1.00 66.37 75 GLN A CA 1
ATOM 602 C C . GLN A 1 75 ? 58.986 56.132 79.340 1.00 67.86 75 GLN A C 1
ATOM 603 O O . GLN A 1 75 ? 59.920 56.931 79.384 1.00 69.38 75 GLN A O 1
ATOM 609 N N . ALA A 1 76 ? 57.717 56.505 79.246 1.00 69.99 76 ALA A N 1
ATOM 610 C CA . ALA A 1 76 ? 57.354 57.906 79.141 1.00 72.08 76 ALA A CA 1
ATOM 611 C C . ALA A 1 76 ? 57.077 58.549 80.488 1.00 73.90 76 ALA A C 1
ATOM 612 O O . ALA A 1 76 ? 57.041 59.776 80.609 1.00 73.64 76 ALA A O 1
ATOM 614 N N . LYS A 1 77 ? 56.840 57.698 81.523 1.00 76.42 77 LYS A N 1
ATOM 615 C CA . LYS A 1 77 ? 56.553 58.184 82.874 1.00 79.45 77 LYS A CA 1
ATOM 616 C C . LYS A 1 77 ? 57.876 58.176 83.714 1.00 80.93 77 LYS A C 1
ATOM 617 O O . LYS A 1 77 ? 58.213 57.208 84.401 1.00 82.58 77 LYS A O 1
ATOM 623 N N . ASN A 1 78 ? 58.589 59.295 83.580 1.00 81.72 78 ASN A N 1
ATOM 624 C CA . ASN A 1 78 ? 59.917 59.630 84.144 1.00 82.72 78 ASN A CA 1
ATOM 625 C C . ASN A 1 78 ? 60.646 58.478 84.903 1.00 83.76 78 ASN A C 1
ATOM 626 O O . ASN A 1 78 ? 60.203 57.916 85.912 1.00 84.18 78 ASN A O 1
ATOM 631 N N . ARG A 1 79 ? 61.801 58.202 84.316 1.00 85.05 79 ARG A N 1
ATOM 632 C CA . ARG A 1 79 ? 62.882 57.256 84.437 1.00 85.12 79 ARG A CA 1
ATOM 633 C C . ARG A 1 79 ? 64.155 57.960 84.020 1.00 86.12 79 ARG A C 1
ATOM 634 O O . ARG A 1 79 ? 65.084 57.318 83.533 1.00 86.33 79 ARG A O 1
ATOM 642 N N . ALA A 1 80 ? 64.194 59.256 84.196 1.00 87.30 80 ALA A N 1
ATOM 643 C CA . ALA A 1 80 ? 65.354 59.962 83.720 1.00 87.82 80 ALA A CA 1
ATOM 644 C C . ALA A 1 80 ? 65.367 59.518 82.257 1.00 88.28 80 ALA A C 1
ATOM 645 O O . ALA A 1 80 ? 66.342 58.940 81.764 1.00 89.13 80 ALA A O 1
ATOM 647 N N . ASN A 1 81 ? 64.250 59.773 81.583 1.00 86.81 81 ASN A N 1
ATOM 648 C CA . ASN A 1 81 ? 64.086 59.406 80.187 1.00 84.63 81 ASN A CA 1
ATOM 649 C C . ASN A 1 81 ? 65.010 60.209 79.293 1.00 84.10 81 ASN A C 1
ATOM 650 O O . ASN A 1 81 ? 64.995 61.442 79.325 1.00 84.11 81 ASN A O 1
ATOM 655 N N . PRO A 1 82 ? 65.819 59.520 78.471 1.00 84.09 82 PRO A N 1
ATOM 656 C CA . PRO A 1 82 ? 66.737 60.220 77.571 1.00 83.24 82 PRO A CA 1
ATOM 657 C C . PRO A 1 82 ? 65.932 61.337 76.906 1.00 82.59 82 PRO A C 1
ATOM 658 O O . PRO A 1 82 ? 66.226 62.524 77.076 1.00 83.06 82 PRO A O 1
ATOM 662 N N . ASN A 1 83 ? 65.093 61.059 75.965 1.00 81.10 83 ASN A N 1
ATOM 663 C CA . ASN A 1 83 ? 64.010 61.902 75.510 1.00 79.66 83 ASN A CA 1
ATOM 664 C C . ASN A 1 83 ? 62.672 61.328 75.930 1.00 78.80 83 ASN A C 1
ATOM 665 O O . ASN A 1 83 ? 62.230 60.274 75.409 1.00 79.41 83 ASN A O 1
ATOM 670 N N . ARG A 1 84 ? 61.969 62.014 76.820 1.00 76.56 84 ARG A N 1
ATOM 671 C CA . ARG A 1 84 ? 60.697 61.542 77.335 1.00 73.98 84 ARG A CA 1
ATOM 672 C C . ARG A 1 84 ? 59.551 62.389 76.807 1.00 72.51 84 ARG A C 1
ATOM 673 O O . ARG A 1 84 ? 58.491 62.434 77.517 1.00 73.30 84 ARG A O 1
ATOM 681 N N . SER A 1 85 ? 59.735 63.440 76.108 1.00 70.50 85 SER A N 1
ATOM 682 C CA . SER A 1 85 ? 58.741 64.108 75.276 1.00 68.67 85 SER A CA 1
ATOM 683 C C . SER A 1 85 ? 58.521 63.268 74.009 1.00 67.10 85 SER A C 1
ATOM 684 O O . SER A 1 85 ? 57.396 63.111 73.535 1.00 66.81 85 SER A O 1
ATOM 687 N N . GLU A 1 86 ? 59.609 62.722 73.481 1.00 64.55 86 GLU A N 1
ATOM 688 C CA . GLU A 1 86 ? 59.563 61.908 72.279 1.00 63.11 86 GLU A CA 1
ATOM 689 C C . GLU A 1 86 ? 58.688 60.674 72.512 1.00 61.48 86 GLU A C 1
ATOM 690 O O . GLU A 1 86 ? 57.837 60.328 71.693 1.00 61.74 86 GLU A O 1
ATOM 696 N N . VAL A 1 87 ? 58.904 60.016 73.642 1.00 60.03 87 VAL A N 1
ATOM 697 C CA . VAL A 1 87 ? 58.140 58.827 74.016 1.00 57.94 87 VAL A CA 1
ATOM 698 C C . VAL A 1 87 ? 56.686 59.203 74.339 1.00 56.45 87 VAL A C 1
ATOM 699 O O . VAL A 1 87 ? 55.743 58.543 73.903 1.00 55.17 87 VAL A O 1
ATOM 703 N N . GLN A 1 88 ? 56.515 60.275 75.106 1.00 53.96 88 GLN A N 1
ATOM 704 C CA . GLN A 1 88 ? 55.187 60.743 75.477 1.00 52.28 88 GLN A CA 1
ATOM 705 C C . GLN A 1 88 ? 54.393 61.047 74.208 1.00 51.88 88 GLN A C 1
ATOM 706 O O . GLN A 1 88 ? 53.181 60.828 74.137 1.00 52.87 88 GLN A O 1
ATOM 712 N N . ALA A 1 89 ? 55.096 61.543 73.200 1.00 49.92 89 ALA A N 1
ATOM 713 C CA . ALA A 1 89 ? 54.474 61.879 71.937 1.00 47.70 89 ALA A CA 1
ATOM 714 C C . ALA A 1 89 ? 53.994 60.620 71.224 1.00 46.09 89 ALA A C 1
ATOM 715 O O . ALA A 1 89 ? 52.871 60.575 70.713 1.00 44.98 89 ALA A O 1
ATOM 717 N N . ASN A 1 90 ? 54.842 59.598 71.187 1.00 44.52 90 ASN A N 1
ATOM 718 C CA . ASN A 1 90 ? 54.480 58.356 70.516 1.00 43.89 90 ASN A CA 1
ATOM 719 C C . ASN A 1 90 ? 53.325 57.657 71.221 1.00 42.27 90 ASN A C 1
ATOM 720 O O . ASN A 1 90 ? 52.404 57.138 70.577 1.00 39.40 90 ASN A O 1
ATOM 725 N N . LEU A 1 91 ? 53.387 57.647 72.550 1.00 39.92 91 LEU A N 1
ATOM 726 C CA . LEU A 1 91 ? 52.336 57.054 73.358 1.00 37.22 91 LEU A CA 1
ATOM 727 C C . LEU A 1 91 ? 51.048 57.762 72.959 1.00 34.99 91 LEU A C 1
ATOM 728 O O . LEU A 1 91 ? 50.006 57.144 72.775 1.00 32.25 91 LEU A O 1
ATOM 733 N N . SER A 1 92 ? 51.148 59.078 72.825 1.00 35.20 92 SER A N 1
ATOM 734 C CA . SER A 1 92 ? 50.022 59.902 72.436 1.00 34.26 92 SER A CA 1
ATOM 735 C C . SER A 1 92 ? 49.505 59.491 71.051 1.00 33.10 92 SER A C 1
ATOM 736 O O . SER A 1 92 ? 48.314 59.291 70.866 1.00 33.93 92 SER A O 1
ATOM 739 N N . LEU A 1 93 ? 50.393 59.350 70.076 1.00 33.16 93 LEU A N 1
ATOM 740 C CA . LEU A 1 93 ? 49.959 58.942 68.743 1.00 32.67 93 LEU A CA 1
ATOM 741 C C . LEU A 1 93 ? 49.395 57.523 68.797 1.00 32.16 93 LEU A C 1
ATOM 742 O O . LEU A 1 93 ? 48.379 57.223 68.162 1.00 32.98 93 LEU A O 1
ATOM 747 N N . PHE A 1 94 ? 50.048 56.656 69.566 1.00 30.06 94 PHE A N 1
ATOM 748 C CA . PHE A 1 94 ? 49.606 55.271 69.681 1.00 28.28 94 PHE A CA 1
ATOM 749 C C . PHE A 1 94 ? 48.186 55.177 70.209 1.00 28.59 94 PHE A C 1
ATOM 750 O O . PHE A 1 94 ? 47.360 54.466 69.643 1.00 28.99 94 PHE A O 1
ATOM 758 N N . LEU A 1 95 ? 47.902 55.896 71.294 1.00 28.69 95 LEU A N 1
ATOM 759 C CA . LEU A 1 95 ? 46.567 55.895 71.879 1.00 26.54 95 LEU A CA 1
ATOM 760 C C . LEU A 1 95 ? 45.578 56.479 70.893 1.00 27.72 95 LEU A C 1
ATOM 761 O O . LEU A 1 95 ? 44.489 55.936 70.709 1.00 28.81 95 LEU A O 1
ATOM 766 N N . GLU A 1 96 ? 45.957 57.586 70.255 1.00 29.29 96 GLU A N 1
ATOM 767 C CA . GLU A 1 96 ? 45.104 58.217 69.248 1.00 30.03 96 GLU A CA 1
ATOM 768 C C . GLU A 1 96 ? 44.761 57.162 68.196 1.00 28.73 96 GLU A C 1
ATOM 769 O O . GLU A 1 96 ? 43.606 57.002 67.819 1.00 28.53 96 GLU A O 1
ATOM 775 N N . ALA A 1 97 ? 45.773 56.446 67.719 1.00 28.66 97 ALA A N 1
ATOM 776 C CA . ALA A 1 97 ? 45.549 55.406 66.712 1.00 28.50 97 ALA A CA 1
ATOM 777 C C . ALA A 1 97 ? 44.687 54.266 67.257 1.00 28.59 97 ALA A C 1
ATOM 778 O O . ALA A 1 97 ? 43.749 53.810 66.583 1.00 28.19 97 ALA A O 1
ATOM 780 N N . ALA A 1 98 ? 44.994 53.813 68.473 1.00 27.39 98 ALA A N 1
ATOM 781 C CA . ALA A 1 98 ? 44.234 52.725 69.080 1.00 29.36 98 ALA A CA 1
ATOM 782 C C . ALA A 1 98 ? 42.749 53.080 69.099 1.00 30.54 98 ALA A C 1
ATOM 783 O O . ALA A 1 98 ? 41.884 52.262 68.755 1.00 31.95 98 ALA A O 1
ATOM 785 N N . SER A 1 99 ? 42.456 54.314 69.488 1.00 29.04 99 SER A N 1
ATOM 786 C CA . SER A 1 99 ? 41.082 54.768 69.543 1.00 27.74 99 SER A CA 1
ATOM 787 C C . SER A 1 99 ? 40.457 54.665 68.146 1.00 27.36 99 SER A C 1
ATOM 788 O O . SER A 1 99 ? 39.310 54.237 67.988 1.00 27.27 99 SER A O 1
ATOM 791 N N . GLY A 1 100 ? 41.232 55.037 67.133 1.00 28.12 100 GLY A N 1
ATOM 792 C CA . GLY A 1 100 ? 40.757 54.977 65.759 1.00 28.32 100 GLY A CA 1
ATOM 793 C C . GLY A 1 100 ? 40.499 53.547 65.332 1.00 28.78 100 GLY A C 1
ATOM 794 O O . GLY A 1 100 ? 39.504 53.254 64.664 1.00 28.78 100 GLY A O 1
ATOM 795 N N . PHE A 1 101 ? 41.392 52.643 65.715 1.00 29.87 101 PHE A N 1
ATOM 796 C CA . PHE A 1 101 ? 41.194 51.244 65.375 1.00 30.53 101 PHE A CA 1
ATOM 797 C C . PHE A 1 101 ? 39.876 50.698 65.925 1.00 30.92 101 PHE A C 1
ATOM 798 O O . PHE A 1 101 ? 39.105 50.089 65.188 1.00 31.90 101 PHE A O 1
ATOM 806 N N . TYR A 1 102 ? 39.613 50.907 67.216 1.00 30.84 102 TYR A N 1
ATOM 807 C CA . TYR A 1 102 ? 38.381 50.393 67.807 1.00 30.86 102 TYR A CA 1
ATOM 808 C C . TYR A 1 102 ? 37.115 51.086 67.330 1.00 32.96 102 TYR A C 1
ATOM 809 O O . TYR A 1 102 ? 36.070 50.450 67.206 1.00 34.19 102 TYR A O 1
ATOM 818 N N . THR A 1 103 ? 37.192 52.382 67.054 1.00 32.92 103 THR A N 1
ATOM 819 C CA . THR A 1 103 ? 36.013 53.077 66.567 1.00 32.77 103 THR A CA 1
ATOM 820 C C . THR A 1 103 ? 35.623 52.395 65.265 1.00 33.31 103 THR A C 1
ATOM 821 O O . THR A 1 103 ? 34.459 52.064 65.036 1.00 32.40 103 THR A O 1
ATOM 825 N N . GLN A 1 104 ? 36.626 52.183 64.423 1.00 35.97 104 GLN A N 1
ATOM 826 C CA . GLN A 1 104 ? 36.444 51.538 63.133 1.00 38.56 104 GLN A CA 1
ATOM 827 C C . GLN A 1 104 ? 35.911 50.118 63.307 1.00 39.62 104 GLN A C 1
ATOM 828 O O . GLN A 1 104 ? 34.973 49.708 62.623 1.00 38.94 104 GLN A O 1
ATOM 834 N N . LEU A 1 105 ? 36.519 49.373 64.227 1.00 41.52 105 LEU A N 1
ATOM 835 C CA . LEU A 1 105 ? 36.126 47.994 64.486 1.00 42.88 105 LEU A CA 1
ATOM 836 C C . LEU A 1 105 ? 34.673 47.924 64.933 1.00 45.84 105 LEU A C 1
ATOM 837 O O . LEU A 1 105 ? 33.913 47.054 64.498 1.00 46.97 105 LEU A O 1
ATOM 842 N N . LEU A 1 106 ? 34.289 48.850 65.803 1.00 47.54 106 LEU A N 1
ATOM 843 C CA . LEU A 1 106 ? 32.929 48.893 66.308 1.00 48.53 106 LEU A CA 1
ATOM 844 C C . LEU A 1 106 ? 31.989 49.087 65.128 1.00 51.91 106 LEU A C 1
ATOM 845 O O . LEU A 1 106 ? 31.112 48.258 64.874 1.00 52.07 106 LEU A O 1
ATOM 850 N N . GLN A 1 107 ? 32.194 50.171 64.388 1.00 54.59 107 GLN A N 1
ATOM 851 C CA . GLN A 1 107 ? 31.343 50.468 63.248 1.00 58.25 107 GLN A CA 1
ATOM 852 C C . GLN A 1 107 ? 31.239 49.311 62.276 1.00 60.18 107 GLN A C 1
ATOM 853 O O . GLN A 1 107 ? 30.188 49.100 61.677 1.00 60.45 107 GLN A O 1
ATOM 859 N N . GLU A 1 108 ? 32.317 48.550 62.122 1.00 62.22 108 GLU A N 1
ATOM 860 C CA . GLU A 1 108 ? 32.290 47.429 61.194 1.00 63.97 108 GLU A CA 1
ATOM 861 C C . GLU A 1 108 ? 31.431 46.294 61.741 1.00 64.34 108 GLU A C 1
ATOM 862 O O . GLU A 1 108 ? 30.495 45.840 61.084 1.00 63.92 108 GLU A O 1
ATOM 868 N N . LEU A 1 109 ? 31.733 45.860 62.959 1.00 65.37 109 LEU A N 1
ATOM 869 C CA . LEU A 1 109 ? 31.001 44.769 63.590 1.00 67.35 109 LEU A CA 1
ATOM 870 C C . LEU A 1 109 ? 29.526 45.038 63.888 1.00 68.73 109 LEU A C 1
ATOM 871 O O . LEU A 1 109 ? 28.679 44.180 63.642 1.00 69.16 109 LEU A O 1
ATOM 876 N N . CYS A 1 110 ? 29.211 46.217 64.416 1.00 71.53 110 CYS A N 1
ATOM 877 C CA . CYS A 1 110 ? 27.823 46.533 64.744 1.00 73.28 110 CYS A CA 1
ATOM 878 C C . CYS A 1 110 ? 27.095 47.307 63.648 1.00 74.66 110 CYS A C 1
ATOM 879 O O . CYS A 1 110 ? 26.194 48.097 63.931 1.00 74.79 110 CYS A O 1
ATOM 882 N N . THR A 1 111 ? 27.484 47.079 62.399 1.00 75.97 111 THR A N 1
ATOM 883 C CA . THR A 1 111 ? 26.849 47.751 61.270 1.00 77.76 111 THR A CA 1
ATOM 884 C C . THR A 1 111 ? 26.931 46.892 60.013 1.00 78.74 111 THR A C 1
ATOM 885 O O . THR A 1 111 ? 28.018 46.510 59.582 1.00 80.77 111 THR A O 1
ATOM 889 N N . GLN A 1 143 ? 19.963 40.950 68.716 1.00 81.20 143 GLN A N 1
ATOM 890 C CA . GLN A 1 143 ? 19.567 39.631 69.189 1.00 80.95 143 GLN A CA 1
ATOM 891 C C . GLN A 1 143 ? 20.774 38.767 69.551 1.00 80.27 143 GLN A C 1
ATOM 892 O O . GLN A 1 143 ? 20.758 38.031 70.543 1.00 81.38 143 GLN A O 1
ATOM 898 N N . SER A 1 144 ? 21.812 38.846 68.728 1.00 78.41 144 SER A N 1
ATOM 899 C CA . SER A 1 144 ? 22.999 38.058 68.969 1.00 76.31 144 SER A CA 1
ATOM 900 C C . SER A 1 144 ? 23.611 38.453 70.304 1.00 74.48 144 SER A C 1
ATOM 901 O O . SER A 1 144 ? 23.631 39.634 70.660 1.00 74.75 144 SER A O 1
ATOM 904 N N . SER A 1 145 ? 24.114 37.479 71.053 1.00 71.91 145 SER A N 1
ATOM 905 C CA . SER A 1 145 ? 24.704 37.807 72.342 1.00 69.11 145 SER A CA 1
ATOM 906 C C . SER A 1 145 ? 26.170 38.004 72.084 1.00 66.28 145 SER A C 1
ATOM 907 O O . SER A 1 145 ? 26.811 38.854 72.691 1.00 66.62 145 SER A O 1
ATOM 910 N N . SER A 1 146 ? 26.696 37.199 71.171 1.00 63.15 146 SER A N 1
ATOM 911 C CA . SER A 1 146 ? 28.097 37.291 70.822 1.00 60.19 146 SER A CA 1
ATOM 912 C C . SER A 1 146 ? 28.331 38.648 70.161 1.00 57.11 146 SER A C 1
ATOM 913 O O . SER A 1 146 ? 29.388 39.251 70.326 1.00 57.53 146 SER A O 1
ATOM 916 N N . CYS A 1 147 ? 27.344 39.134 69.416 1.00 53.99 147 CYS A N 1
ATOM 917 C CA . CYS A 1 147 ? 27.492 40.425 68.762 1.00 52.43 147 CYS A CA 1
ATOM 918 C C . CYS A 1 147 ? 27.491 41.498 69.836 1.00 51.51 147 CYS A C 1
ATOM 919 O O . CYS A 1 147 ? 28.424 42.302 69.927 1.00 51.11 147 CYS A O 1
ATOM 922 N N . SER A 1 148 ? 26.438 41.504 70.651 1.00 49.77 148 SER A N 1
ATOM 923 C CA . SER A 1 148 ? 26.315 42.465 71.744 1.00 47.81 148 SER A CA 1
ATOM 924 C C . SER A 1 148 ? 27.565 42.408 72.600 1.00 46.01 148 SER A C 1
ATOM 925 O O . SER A 1 148 ? 28.021 43.418 73.124 1.00 46.94 148 SER A O 1
ATOM 928 N N . TYR A 1 149 ? 28.119 41.216 72.745 1.00 42.99 149 TYR A N 1
ATOM 929 C CA . TYR A 1 149 ? 29.312 41.061 73.550 1.00 41.79 149 TYR A CA 1
ATOM 930 C C . TYR A 1 149 ? 30.501 41.815 73.000 1.00 42.02 149 TYR A C 1
ATOM 931 O O . TYR A 1 149 ? 31.007 42.727 73.648 1.00 42.34 149 TYR A O 1
ATOM 940 N N . ILE A 1 150 ? 30.955 41.427 71.810 1.00 41.97 150 ILE A N 1
ATOM 941 C CA . ILE A 1 150 ? 32.124 42.067 71.226 1.00 40.41 150 ILE A CA 1
ATOM 942 C C . ILE A 1 150 ? 31.947 43.568 71.112 1.00 38.34 150 ILE A C 1
ATOM 943 O O . ILE A 1 150 ? 32.910 44.316 71.252 1.00 38.01 150 ILE A O 1
ATOM 948 N N . CYS A 1 151 ? 30.723 44.014 70.862 1.00 37.53 151 CYS A N 1
ATOM 949 C CA . CYS A 1 151 ? 30.483 45.444 70.786 1.00 39.82 151 CYS A CA 1
ATOM 950 C C . CYS A 1 151 ? 30.742 46.040 72.170 1.00 39.18 151 CYS A C 1
ATOM 951 O O . CYS A 1 151 ? 31.278 47.140 72.287 1.00 38.64 151 CYS A O 1
ATOM 954 N N . GLN A 1 152 ? 30.378 45.301 73.217 1.00 38.54 152 GLN A N 1
ATOM 955 C CA . GLN A 1 152 ? 30.614 45.763 74.576 1.00 39.08 152 GLN A CA 1
ATOM 956 C C . GLN A 1 152 ? 32.119 45.761 74.792 1.00 37.83 152 GLN A C 1
ATOM 957 O O . GLN A 1 152 ? 32.683 46.703 75.344 1.00 37.34 152 GLN A O 1
ATOM 963 N N . HIS A 1 153 ? 32.764 44.694 74.345 1.00 36.78 153 HIS A N 1
ATOM 964 C CA . HIS A 1 153 ? 34.202 44.571 74.486 1.00 37.86 153 HIS A CA 1
ATOM 965 C C . HIS A 1 153 ? 34.903 45.744 73.809 1.00 37.17 153 HIS A C 1
ATOM 966 O O . HIS A 1 153 ? 35.897 46.255 74.316 1.00 37.15 153 HIS A O 1
ATOM 973 N N . CYS A 1 154 ? 34.381 46.178 72.668 1.00 34.72 154 CYS A N 1
ATOM 974 C CA . CYS A 1 154 ? 34.980 47.307 71.969 1.00 36.56 154 CYS A CA 1
ATOM 975 C C . CYS A 1 154 ? 34.765 48.619 72.724 1.00 34.72 154 CYS A C 1
ATOM 976 O O . CYS A 1 154 ? 35.692 49.414 72.872 1.00 34.39 154 CYS A O 1
ATOM 979 N N . LEU A 1 155 ? 33.546 48.840 73.200 1.00 33.91 155 LEU A N 1
ATOM 980 C CA . LEU A 1 155 ? 33.238 50.051 73.949 1.00 33.14 155 LEU A CA 1
ATOM 981 C C . LEU A 1 155 ? 34.135 50.155 75.178 1.00 33.57 155 LEU A C 1
ATOM 982 O O . LEU A 1 155 ? 34.672 51.219 75.475 1.00 33.20 155 LEU A O 1
ATOM 987 N N . VAL A 1 156 ? 34.306 49.042 75.881 1.00 33.46 156 VAL A N 1
ATOM 988 C CA . VAL A 1 156 ? 35.144 49.025 77.071 1.00 33.70 156 VAL A CA 1
ATOM 989 C C . VAL A 1 156 ? 36.561 49.511 76.800 1.00 33.78 156 VAL A C 1
ATOM 990 O O . VAL A 1 156 ? 37.020 50.474 77.414 1.00 35.34 156 VAL A O 1
ATOM 994 N N . HIS A 1 157 ? 37.263 48.851 75.889 1.00 32.19 157 HIS A N 1
ATOM 995 C CA . HIS A 1 157 ? 38.635 49.253 75.616 1.00 32.77 157 HIS A CA 1
ATOM 996 C C . HIS A 1 157 ? 38.714 50.657 75.061 1.00 31.64 157 HIS A C 1
ATOM 997 O O . HIS A 1 157 ? 39.654 51.405 75.344 1.00 31.45 157 HIS A O 1
ATOM 1004 N N . LEU A 1 158 ? 37.694 51.018 74.301 1.00 30.53 158 LEU A N 1
ATOM 1005 C CA . LEU A 1 158 ? 37.600 52.343 73.729 1.00 31.12 158 LEU A CA 1
ATOM 1006 C C . LEU A 1 158 ? 37.486 53.273 74.940 1.00 32.33 158 LEU A C 1
ATOM 1007 O O . LEU A 1 158 ? 37.822 54.459 74.881 1.00 33.88 158 LEU A O 1
ATOM 1012 N N . GLY A 1 159 ? 37.018 52.710 76.050 1.00 31.05 159 GLY A N 1
ATOM 1013 C CA . GLY A 1 159 ? 36.892 53.474 77.269 1.00 29.68 159 GLY A CA 1
ATOM 1014 C C . GLY A 1 159 ? 38.227 53.520 77.989 1.00 30.61 159 GLY A C 1
ATOM 1015 O O . GLY A 1 159 ? 38.605 54.556 78.533 1.00 32.06 159 GLY A O 1
ATOM 1016 N N . ASP A 1 160 ? 38.945 52.399 78.009 1.00 31.16 160 ASP A N 1
ATOM 1017 C CA . ASP A 1 160 ? 40.250 52.356 78.662 1.00 32.10 160 ASP A CA 1
ATOM 1018 C C . ASP A 1 160 ? 41.197 53.341 77.972 1.00 33.13 160 ASP A C 1
ATOM 1019 O O . ASP A 1 160 ? 41.946 54.059 78.633 1.00 32.86 160 ASP A O 1
ATOM 1024 N N . ILE A 1 161 ? 41.161 53.371 76.641 1.00 31.27 161 ILE A N 1
ATOM 1025 C CA . ILE A 1 161 ? 42.024 54.267 75.892 1.00 32.09 161 ILE A CA 1
ATOM 1026 C C . ILE A 1 161 ? 41.720 55.726 76.236 1.00 32.07 161 ILE A C 1
ATOM 1027 O O . ILE A 1 161 ? 42.636 56.519 76.458 1.00 33.77 161 ILE A O 1
ATOM 1032 N N . ALA A 1 162 ? 40.442 56.082 76.292 1.00 31.19 162 ALA A N 1
ATOM 1033 C CA . ALA A 1 162 ? 40.058 57.450 76.643 1.00 30.85 162 ALA A CA 1
ATOM 1034 C C . ALA A 1 162 ? 40.681 57.788 78.001 1.00 31.45 162 ALA A C 1
ATOM 1035 O O . ALA A 1 162 ? 41.264 58.858 78.203 1.00 27.45 162 ALA A O 1
ATOM 1037 N N . ARG A 1 163 ? 40.537 56.851 78.930 1.00 32.09 163 ARG A N 1
ATOM 1038 C CA . ARG A 1 163 ? 41.080 57.005 80.266 1.00 34.25 163 ARG A CA 1
ATOM 1039 C C . ARG A 1 163 ? 42.589 57.255 80.127 1.00 35.06 163 ARG A C 1
ATOM 1040 O O . ARG A 1 163 ? 43.132 58.202 80.699 1.00 33.85 163 ARG A O 1
ATOM 1048 N N . TYR A 1 164 ? 43.254 56.403 79.353 1.00 34.25 164 TYR A N 1
ATOM 1049 C CA . TYR A 1 164 ? 44.686 56.527 79.127 1.00 34.84 164 TYR A CA 1
ATOM 1050 C C . TYR A 1 164 ? 45.010 57.904 78.567 1.00 35.89 164 TYR A C 1
ATOM 1051 O O . TYR A 1 164 ? 46.025 58.492 78.913 1.00 36.78 164 TYR A O 1
ATOM 1060 N N . ARG A 1 165 ? 44.141 58.411 77.698 1.00 37.06 165 ARG A N 1
ATOM 1061 C CA . ARG A 1 165 ? 44.326 59.728 77.101 1.00 36.75 165 ARG A CA 1
ATOM 1062 C C . ARG A 1 165 ? 43.704 60.791 77.992 1.00 36.95 165 ARG A C 1
ATOM 1063 O O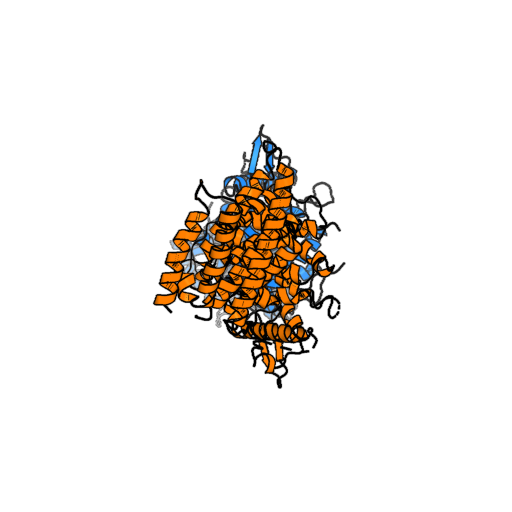 . ARG A 1 165 ? 43.330 61.860 77.521 1.00 38.08 165 ARG A O 1
ATOM 1071 N N . ASN A 1 166 ? 43.603 60.498 79.281 1.00 36.61 166 ASN A N 1
ATOM 1072 C CA . ASN A 1 166 ? 42.992 61.411 80.246 1.00 37.84 166 ASN A CA 1
ATOM 1073 C C . ASN A 1 166 ? 41.700 62.105 79.783 1.00 38.11 166 ASN A C 1
ATOM 1074 O O . ASN A 1 166 ? 41.460 63.261 80.120 1.00 38.47 166 ASN A O 1
ATOM 1079 N N . GLN A 1 167 ? 40.868 61.397 79.019 1.00 38.98 167 GLN A N 1
ATOM 1080 C CA . GLN A 1 167 ? 39.594 61.950 78.558 1.00 39.28 167 GLN A CA 1
ATOM 1081 C C . GLN A 1 167 ? 38.488 61.358 79.454 1.00 39.77 167 GLN A C 1
ATOM 1082 O O . GLN A 1 167 ? 37.638 60.580 79.003 1.00 39.19 167 GLN A O 1
ATOM 1088 N N . THR A 1 168 ? 38.517 61.737 80.730 1.00 38.28 168 THR A N 1
ATOM 1089 C CA . THR A 1 168 ? 37.563 61.238 81.716 1.00 39.49 168 THR A CA 1
ATOM 1090 C C . THR A 1 168 ? 36.086 61.179 81.319 1.00 38.53 168 THR A C 1
ATOM 1091 O O . THR A 1 168 ? 35.428 60.164 81.560 1.00 37.30 168 THR A O 1
ATOM 1095 N N . SER A 1 169 ? 35.554 62.244 80.727 1.00 37.00 169 SER A N 1
ATOM 1096 C CA . SER A 1 169 ? 34.144 62.224 80.346 1.00 37.90 169 SER A CA 1
ATOM 1097 C C . SER A 1 169 ? 33.841 61.125 79.342 1.00 36.04 169 SER A C 1
ATOM 1098 O O . SER A 1 169 ? 32.974 60.281 79.575 1.00 35.94 169 SER A O 1
ATOM 1101 N N . GLN A 1 170 ? 34.560 61.142 78.224 1.00 35.11 170 GLN A N 1
ATOM 1102 C CA . GLN A 1 170 ? 34.368 60.154 77.167 1.00 33.84 170 GLN A CA 1
ATOM 1103 C C . GLN A 1 170 ? 34.657 58.734 77.675 1.00 31.52 170 GLN A C 1
ATOM 1104 O O . GLN A 1 170 ? 33.977 57.783 77.297 1.00 29.01 170 GLN A O 1
ATOM 1110 N N . ALA A 1 171 ? 35.651 58.586 78.540 1.00 29.19 171 ALA A N 1
ATOM 1111 C CA . ALA A 1 171 ? 35.946 57.268 79.075 1.00 29.35 171 ALA A CA 1
ATOM 1112 C C . ALA A 1 171 ? 34.717 56.769 79.831 1.00 30.49 171 ALA A C 1
ATOM 1113 O O . ALA A 1 171 ? 34.337 55.598 79.729 1.00 32.06 171 ALA A O 1
ATOM 1115 N N . GLU A 1 172 ? 34.083 57.665 80.576 1.00 31.38 172 GLU A N 1
ATOM 1116 C CA . GLU A 1 172 ? 32.903 57.299 81.343 1.00 33.65 172 GLU A CA 1
ATOM 1117 C C . GLU A 1 172 ? 31.772 56.935 80.408 1.00 33.86 172 GLU A C 1
ATOM 1118 O O . GLU A 1 172 ? 31.178 55.857 80.512 1.00 33.47 172 GLU A O 1
ATOM 1124 N N . SER A 1 173 ? 31.481 57.837 79.484 1.00 34.64 173 SER A N 1
ATOM 1125 C CA . SER A 1 173 ? 30.422 57.605 78.522 1.00 36.60 173 SER A CA 1
ATOM 1126 C C . SER A 1 173 ? 30.578 56.246 77.848 1.00 37.59 173 SER A C 1
ATOM 1127 O O . SER A 1 173 ? 29.604 55.506 77.676 1.00 37.14 173 SER A O 1
ATOM 1130 N N . TYR A 1 174 ? 31.810 55.925 77.464 1.00 36.85 174 TYR A N 1
ATOM 1131 C CA . TYR A 1 174 ? 32.093 54.658 76.810 1.00 36.46 174 TYR A CA 1
ATOM 1132 C C . TYR A 1 174 ? 31.764 53.486 77.733 1.00 36.59 174 TYR A C 1
ATOM 1133 O O . TYR A 1 174 ? 31.027 52.573 77.347 1.00 36.82 174 TYR A O 1
ATOM 1142 N N . TYR A 1 175 ? 32.312 53.517 78.948 1.00 35.30 175 TYR A N 1
ATOM 1143 C CA . TYR A 1 175 ? 32.083 52.447 79.915 1.00 34.30 175 TYR A CA 1
ATOM 1144 C C . TYR A 1 175 ? 30.587 52.279 80.204 1.00 34.30 175 TYR A C 1
ATOM 1145 O O . TYR A 1 175 ? 30.103 51.163 80.361 1.00 33.53 175 TYR A O 1
ATOM 1154 N N . ARG A 1 176 ? 29.856 53.386 80.270 1.00 35.65 176 ARG A N 1
ATOM 1155 C CA . ARG A 1 176 ? 28.419 53.323 80.527 1.00 37.99 176 ARG A CA 1
ATOM 1156 C C . ARG A 1 176 ? 27.804 52.522 79.390 1.00 40.31 176 ARG A C 1
ATOM 1157 O O . ARG A 1 176 ? 27.265 51.437 79.604 1.00 42.57 176 ARG A O 1
ATOM 1165 N N . HIS A 1 177 ? 27.899 53.074 78.181 1.00 41.71 177 HIS A N 1
ATOM 1166 C CA . HIS A 1 177 ? 27.379 52.450 76.973 1.00 41.69 177 HIS A CA 1
ATOM 1167 C C . HIS A 1 177 ? 27.738 50.965 76.932 1.00 41.66 177 HIS A C 1
ATOM 1168 O O . HIS A 1 177 ? 26.919 50.121 76.559 1.00 39.35 177 HIS A O 1
ATOM 1175 N N . ALA A 1 178 ? 28.970 50.653 77.318 1.00 40.53 178 ALA A N 1
ATOM 1176 C CA . ALA A 1 178 ? 29.424 49.272 77.335 1.00 40.55 178 ALA A CA 1
ATOM 1177 C C . ALA A 1 178 ? 28.546 48.466 78.287 1.00 41.11 178 ALA A C 1
ATOM 1178 O O . ALA A 1 178 ? 28.100 47.366 77.963 1.00 41.86 178 ALA A O 1
ATOM 1180 N N . ALA A 1 179 ? 28.296 49.030 79.463 1.00 41.26 179 ALA A N 1
ATOM 1181 C CA . ALA A 1 179 ? 27.484 48.382 80.484 1.00 42.73 179 ALA A CA 1
ATOM 1182 C C . ALA A 1 179 ? 26.063 48.106 79.999 1.00 43.67 179 ALA A C 1
ATOM 1183 O O . ALA A 1 179 ? 25.529 47.014 80.184 1.00 43.47 179 ALA A O 1
ATOM 1185 N N . GLN A 1 180 ? 25.462 49.110 79.377 1.00 45.23 180 GLN A N 1
ATOM 1186 C CA . GLN A 1 180 ? 24.101 49.009 78.872 1.00 47.08 180 GLN A CA 1
ATOM 1187 C C . GLN A 1 180 ? 23.867 47.877 77.884 1.00 46.90 180 GLN A C 1
ATOM 1188 O O . GLN A 1 180 ? 22.730 47.454 77.700 1.00 46.80 180 GLN A O 1
ATOM 1194 N N . LEU A 1 181 ? 24.938 47.387 77.260 1.00 47.01 181 LEU A N 1
ATOM 1195 C CA . LEU A 1 181 ? 24.840 46.308 76.276 1.00 46.99 181 LEU A CA 1
ATOM 1196 C C . LEU A 1 181 ? 24.683 44.913 76.881 1.00 45.51 181 LEU A C 1
ATOM 1197 O O . LEU A 1 181 ? 23.838 44.132 76.442 1.00 44.67 181 LEU A O 1
ATOM 1202 N N . VAL A 1 182 ? 25.521 44.596 77.862 1.00 42.61 182 VAL A N 1
ATOM 1203 C CA . VAL A 1 182 ? 25.470 43.299 78.526 1.00 40.99 182 VAL A CA 1
ATOM 1204 C C . VAL A 1 182 ? 25.558 43.553 80.033 1.00 40.89 182 VAL A C 1
ATOM 1205 O O . VAL A 1 182 ? 26.605 43.354 80.660 1.00 38.82 182 VAL A O 1
ATOM 1209 N N . PRO A 1 183 ? 24.450 44.011 80.630 1.00 40.48 183 PRO A N 1
ATOM 1210 C CA . PRO A 1 183 ? 24.410 44.296 82.064 1.00 40.89 183 PRO A CA 1
ATOM 1211 C C . PRO A 1 183 ? 25.006 43.181 82.920 1.00 41.18 183 PRO A C 1
ATOM 1212 O O . PRO A 1 183 ? 25.635 43.442 83.938 1.00 40.13 183 PRO A O 1
ATOM 1216 N N . SER A 1 184 ? 24.833 41.941 82.479 1.00 43.21 184 SER A N 1
ATOM 1217 C CA . SER A 1 184 ? 25.327 40.783 83.215 1.00 45.17 184 SER A CA 1
ATOM 1218 C C . SER A 1 184 ? 26.833 40.659 83.360 1.00 46.31 184 SER A C 1
ATOM 1219 O O . SER A 1 184 ? 27.313 39.874 84.184 1.00 46.48 184 SER A O 1
ATOM 1222 N N . ASN A 1 185 ? 27.586 41.403 82.559 1.00 46.99 185 ASN A N 1
ATOM 1223 C CA . ASN A 1 185 ? 29.036 41.332 82.656 1.00 47.74 185 ASN A CA 1
ATOM 1224 C C . ASN A 1 185 ? 29.543 42.393 83.614 1.00 47.98 185 ASN A C 1
ATOM 1225 O O . ASN A 1 185 ? 29.062 43.525 83.613 1.00 47.89 185 ASN A O 1
ATOM 1230 N N . GLY A 1 186 ? 30.527 42.023 84.427 1.00 47.75 186 GLY A N 1
ATOM 1231 C CA . GLY A 1 186 ? 31.063 42.953 85.402 1.00 47.67 186 GLY A CA 1
ATOM 1232 C C . GLY A 1 186 ? 32.294 43.783 85.069 1.00 46.43 186 GLY A C 1
ATOM 1233 O O . GLY A 1 186 ? 32.699 44.616 85.880 1.00 47.23 186 GLY A O 1
ATOM 1234 N N . GLN A 1 187 ? 32.897 43.592 83.902 1.00 44.99 187 GLN A N 1
ATOM 1235 C CA . GLN A 1 187 ? 34.084 44.376 83.583 1.00 42.89 187 GLN A CA 1
ATOM 1236 C C . GLN A 1 187 ? 33.802 45.871 83.417 1.00 39.82 187 GLN A C 1
ATOM 1237 O O . GLN A 1 187 ? 34.552 46.709 83.920 1.00 39.05 187 GLN A O 1
ATOM 1243 N N . PRO A 1 188 ? 32.721 46.227 82.709 1.00 37.15 188 PRO A N 1
ATOM 1244 C CA . PRO A 1 188 ? 32.413 47.646 82.525 1.00 35.87 188 PRO A CA 1
ATOM 1245 C C . PRO A 1 188 ? 32.326 48.397 83.853 1.00 35.70 188 PRO A C 1
ATOM 1246 O O . PRO A 1 188 ? 32.825 49.518 83.978 1.00 34.75 188 PRO A O 1
ATOM 1250 N N . TYR A 1 189 ? 31.700 47.765 84.844 1.00 34.40 189 TYR A N 1
ATOM 1251 C CA . TYR A 1 189 ? 31.536 48.366 86.166 1.00 32.14 189 TYR A CA 1
ATOM 1252 C C . TYR A 1 189 ? 32.882 48.543 86.862 1.00 32.45 189 TYR A C 1
ATOM 1253 O O . TYR A 1 189 ? 33.150 49.578 87.479 1.00 30.46 189 TYR A O 1
ATOM 1262 N N . ASN A 1 190 ? 33.727 47.524 86.767 1.00 33.14 190 ASN A N 1
ATOM 1263 C CA . ASN A 1 190 ? 35.038 47.596 87.385 1.00 35.71 190 ASN A CA 1
ATOM 1264 C C . ASN A 1 190 ? 35.837 48.741 86.775 1.00 35.62 190 ASN A C 1
ATOM 1265 O O . ASN A 1 190 ? 36.562 49.447 87.482 1.00 35.77 190 ASN A O 1
ATOM 1270 N N . GLN A 1 191 ? 35.694 48.944 85.467 1.00 35.81 191 GLN A N 1
ATOM 1271 C CA . GLN A 1 191 ? 36.428 50.018 84.806 1.00 36.68 191 GLN A CA 1
ATOM 1272 C C . GLN A 1 191 ? 35.918 51.374 85.284 1.00 35.74 191 GLN A C 1
ATOM 1273 O O . GLN A 1 191 ? 36.704 52.296 85.516 1.00 34.77 191 GLN A O 1
ATOM 1279 N N . LEU A 1 192 ? 34.602 51.479 85.446 1.00 34.40 192 LEU A N 1
ATOM 1280 C CA . LEU A 1 192 ? 33.973 52.701 85.929 1.00 34.87 192 LEU A CA 1
ATOM 1281 C C . LEU A 1 192 ? 34.396 53.054 87.357 1.00 33.62 192 LEU A C 1
ATOM 1282 O O . LEU A 1 192 ? 34.386 54.222 87.736 1.00 33.87 192 LEU A O 1
ATOM 1287 N N . ALA A 1 193 ? 34.777 52.057 88.146 1.00 33.85 193 ALA A N 1
ATOM 1288 C CA . ALA A 1 193 ? 35.225 52.316 89.515 1.00 36.02 193 ALA A CA 1
ATOM 1289 C C . ALA A 1 193 ? 36.676 52.810 89.515 1.00 36.99 193 ALA A C 1
ATOM 1290 O O . ALA A 1 193 ? 37.059 53.659 90.330 1.00 37.41 193 ALA A O 1
ATOM 1292 N N . ILE A 1 194 ? 37.487 52.260 88.615 1.00 37.07 194 ILE A N 1
ATOM 1293 C CA . ILE A 1 194 ? 38.884 52.669 88.504 1.00 36.54 194 ILE A CA 1
ATOM 1294 C C . ILE A 1 194 ? 38.908 54.133 88.090 1.00 36.42 194 ILE A C 1
ATOM 1295 O O . ILE A 1 194 ? 39.710 54.926 88.573 1.00 33.78 194 ILE A O 1
ATOM 1300 N N . LEU A 1 195 ? 38.013 54.486 87.179 1.00 36.72 195 LEU A N 1
ATOM 1301 C CA . LEU A 1 195 ? 37.933 55.854 86.715 1.00 35.96 195 LEU A CA 1
ATOM 1302 C C . LEU A 1 195 ? 37.504 56.715 87.906 1.00 37.43 195 LEU A C 1
ATOM 1303 O O . LEU A 1 195 ? 38.052 57.793 88.138 1.00 38.65 195 LEU A O 1
ATOM 1308 N N . ALA A 1 196 ? 36.539 56.222 88.677 1.00 35.70 196 ALA A N 1
ATOM 1309 C CA . ALA A 1 196 ? 36.047 56.964 89.832 1.00 36.52 196 ALA A CA 1
ATOM 1310 C C . ALA A 1 196 ? 37.124 57.144 90.897 1.00 36.64 196 ALA A C 1
ATOM 1311 O O . ALA A 1 196 ? 37.254 58.212 91.508 1.00 34.57 196 ALA A O 1
ATOM 1313 N N . SER A 1 197 ? 37.892 56.089 91.127 1.00 37.12 197 SER A N 1
ATOM 1314 C CA . SER A 1 197 ? 38.933 56.151 92.131 1.00 39.26 197 SER A CA 1
ATOM 1315 C C . SER A 1 197 ? 39.983 57.181 91.743 1.00 41.65 197 SER A C 1
ATOM 1316 O O . SER A 1 197 ? 40.455 57.938 92.590 1.00 42.61 197 SER A O 1
ATOM 1319 N N . SER A 1 198 ? 40.336 57.224 90.461 1.00 42.43 198 SER A N 1
ATOM 1320 C CA . SER A 1 198 ? 41.341 58.161 89.996 1.00 43.90 198 SER A CA 1
ATOM 1321 C C . SER A 1 198 ? 40.923 59.609 90.236 1.00 44.77 198 SER A C 1
ATOM 1322 O O . SER A 1 198 ? 41.771 60.503 90.237 1.00 45.49 198 SER A O 1
ATOM 1325 N N . LYS A 1 199 ? 39.630 59.846 90.450 1.00 45.43 199 LYS A N 1
ATOM 1326 C CA . LYS A 1 199 ? 39.141 61.202 90.706 1.00 45.25 199 LYS A CA 1
ATOM 1327 C C . LYS A 1 199 ? 38.816 61.404 92.193 1.00 45.85 199 LYS A C 1
ATOM 1328 O O . LYS A 1 199 ? 38.297 62.452 92.589 1.00 45.96 199 LYS A O 1
ATOM 1334 N N . GLY A 1 200 ? 39.106 60.401 93.016 1.00 45.16 200 GLY A N 1
ATOM 1335 C CA . GLY A 1 200 ? 38.841 60.528 94.437 1.00 45.69 200 GLY A CA 1
ATOM 1336 C C . GLY A 1 200 ? 37.374 60.534 94.827 1.00 45.73 200 GLY A C 1
ATOM 1337 O O . GLY A 1 200 ? 37.015 61.102 95.857 1.00 47.05 200 GLY A O 1
ATOM 1338 N N . ASP A 1 201 ? 36.523 59.924 94.010 1.00 45.06 201 ASP A N 1
ATOM 1339 C CA . ASP A 1 201 ? 35.099 59.854 94.323 1.00 45.12 201 ASP A CA 1
ATOM 1340 C C . ASP A 1 201 ? 34.863 58.489 94.965 1.00 43.15 201 ASP A C 1
ATOM 1341 O O . ASP A 1 201 ? 34.472 57.535 94.291 1.00 42.43 201 ASP A O 1
ATOM 1346 N N . HIS A 1 202 ? 35.094 58.408 96.271 1.00 40.82 202 HIS A N 1
ATOM 1347 C CA . HIS A 1 202 ? 34.969 57.153 97.004 1.00 39.41 202 HIS A CA 1
ATOM 1348 C C . HIS A 1 202 ? 33.632 56.421 96.978 1.00 37.12 202 HIS A C 1
ATOM 1349 O O . HIS A 1 202 ? 33.593 55.211 96.744 1.00 37.10 202 HIS A O 1
ATOM 1356 N N . LEU A 1 203 ? 32.539 57.130 97.235 1.00 33.92 203 LEU A N 1
ATOM 1357 C CA . LEU A 1 203 ? 31.240 56.469 97.240 1.00 32.03 203 LEU A CA 1
ATOM 1358 C C . LEU A 1 203 ? 30.994 55.843 95.874 1.00 30.65 203 LEU A C 1
ATOM 1359 O O . LEU A 1 203 ? 30.662 54.654 95.772 1.00 28.85 203 LEU A O 1
ATOM 1364 N N . THR A 1 204 ? 31.179 56.642 94.828 1.00 28.74 204 THR A N 1
ATOM 1365 C CA . THR A 1 204 ? 30.991 56.171 93.462 1.00 27.93 204 THR A CA 1
ATOM 1366 C C . THR A 1 204 ? 31.851 54.933 93.198 1.00 27.55 204 THR A C 1
ATOM 1367 O O . THR A 1 204 ? 31.391 53.957 92.597 1.00 26.98 204 THR A O 1
ATOM 1371 N N . THR A 1 205 ? 33.091 54.970 93.668 1.00 26.69 205 THR A N 1
ATOM 1372 C CA . THR A 1 205 ? 34.001 53.852 93.483 1.00 27.63 205 THR A CA 1
ATOM 1373 C C . THR A 1 205 ? 33.449 52.591 94.134 1.00 28.36 205 THR A C 1
ATOM 1374 O O . THR A 1 205 ? 33.286 51.563 93.462 1.00 30.53 205 THR A O 1
ATOM 1378 N N . ILE A 1 206 ? 33.153 52.652 95.433 1.00 26.72 206 ILE A N 1
ATOM 1379 C CA . ILE A 1 206 ? 32.620 51.474 96.119 1.00 25.46 206 ILE A CA 1
ATOM 1380 C C . ILE A 1 206 ? 31.386 50.944 95.392 1.00 23.79 206 ILE A C 1
ATOM 1381 O O . ILE A 1 206 ? 31.247 49.741 95.180 1.00 24.33 206 ILE A O 1
ATOM 1386 N N . PHE A 1 207 ? 30.511 51.851 94.984 1.00 22.80 207 PHE A N 1
ATOM 1387 C CA . PHE A 1 207 ? 29.302 51.487 94.252 1.00 25.60 207 PHE A CA 1
ATOM 1388 C C . PHE A 1 207 ? 29.609 50.631 93.013 1.00 27.28 207 PHE A C 1
ATOM 1389 O O . PHE A 1 207 ? 28.998 49.583 92.806 1.00 28.97 207 PHE A O 1
ATOM 1397 N N . TYR A 1 208 ? 30.560 51.073 92.194 1.00 28.83 208 TYR A N 1
ATOM 1398 C CA . TYR A 1 208 ? 30.904 50.336 90.978 1.00 29.33 208 TYR A CA 1
ATOM 1399 C C . TYR A 1 208 ? 31.598 49.008 91.211 1.00 30.15 208 TYR A C 1
ATOM 1400 O O . TYR A 1 208 ? 31.469 48.087 90.403 1.00 29.74 208 TYR A O 1
ATOM 1409 N N . TYR A 1 209 ? 32.349 48.899 92.297 1.00 31.36 209 TYR A N 1
ATOM 1410 C CA . TYR A 1 209 ? 32.989 47.624 92.587 1.00 34.78 209 TYR A CA 1
ATOM 1411 C C . TYR A 1 209 ? 31.846 46.662 92.926 1.00 34.91 209 TYR A C 1
ATOM 1412 O O . TYR A 1 209 ? 31.846 45.501 92.511 1.00 35.75 209 TYR A O 1
ATOM 1421 N N . CYS A 1 210 ? 30.860 47.163 93.666 1.00 33.61 210 CYS A N 1
ATOM 1422 C CA . CYS A 1 210 ? 29.710 46.345 94.037 1.00 34.42 210 CYS A CA 1
ATOM 1423 C C . CYS A 1 210 ? 28.952 45.886 92.796 1.00 33.42 210 CYS A C 1
ATOM 1424 O O . CYS A 1 210 ? 28.556 44.724 92.702 1.00 34.41 210 CYS A O 1
ATOM 1427 N N . ARG A 1 211 ? 28.759 46.791 91.841 1.00 33.07 211 ARG A N 1
ATOM 1428 C CA . ARG A 1 211 ? 28.055 46.454 90.605 1.00 33.30 211 ARG A CA 1
ATOM 1429 C C . ARG A 1 211 ? 28.820 45.406 89.813 1.00 33.69 211 ARG A C 1
ATOM 1430 O O . ARG A 1 211 ? 28.234 44.552 89.158 1.00 34.25 211 ARG A O 1
ATOM 1438 N N . SER A 1 212 ? 30.140 45.473 89.896 1.00 34.46 212 SER A N 1
ATOM 1439 C CA . SER A 1 212 ? 31.008 44.562 89.173 1.00 35.68 212 SER A CA 1
ATOM 1440 C C . SER A 1 212 ? 31.021 43.171 89.791 1.00 37.38 212 SER A C 1
ATOM 1441 O O . SER A 1 212 ? 31.214 42.162 89.103 1.00 36.38 212 SER A O 1
ATOM 1444 N N . ILE A 1 213 ? 30.831 43.127 91.102 1.00 37.45 213 ILE A N 1
ATOM 1445 C CA . ILE A 1 213 ? 30.840 41.871 91.824 1.00 38.17 213 ILE A CA 1
ATOM 1446 C C . ILE A 1 213 ? 29.491 41.153 91.785 1.00 39.89 213 ILE A C 1
ATOM 1447 O O . ILE A 1 213 ? 29.433 39.920 91.735 1.00 42.34 213 ILE A O 1
ATOM 1452 N N . ALA A 1 214 ? 28.410 41.923 91.777 1.00 38.73 214 ALA A N 1
ATOM 1453 C CA . ALA A 1 214 ? 27.076 41.349 91.781 1.00 38.15 214 ALA A CA 1
ATOM 1454 C C . ALA A 1 214 ? 26.396 41.192 90.432 1.00 38.58 214 ALA A C 1
ATOM 1455 O O . ALA A 1 214 ? 25.486 41.946 90.111 1.00 38.79 214 ALA A O 1
ATOM 1457 N N . VAL A 1 215 ? 26.820 40.206 89.654 1.00 39.95 215 VAL A N 1
ATOM 1458 C CA . VAL A 1 215 ? 26.223 39.933 88.343 1.00 41.49 215 VAL A CA 1
ATOM 1459 C C . VAL A 1 215 ? 26.438 38.454 88.055 1.00 43.02 215 VAL A C 1
ATOM 1460 O O . VAL A 1 215 ? 27.267 37.817 88.710 1.00 43.94 215 VAL A O 1
ATOM 1464 N N . LYS A 1 216 ? 25.709 37.902 87.086 1.00 44.53 216 LYS A N 1
ATOM 1465 C CA . LYS A 1 216 ? 25.867 36.482 86.753 1.00 46.09 216 LYS A CA 1
ATOM 1466 C C . LYS A 1 216 ? 27.307 36.165 86.377 1.00 46.13 216 LYS A C 1
ATOM 1467 O O . LYS A 1 216 ? 27.766 35.033 86.534 1.00 46.18 216 LYS A O 1
ATOM 1473 N N . PHE A 1 217 ? 28.013 37.173 85.874 1.00 46.41 217 PHE A N 1
ATOM 1474 C CA . PHE A 1 217 ? 29.402 37.001 85.476 1.00 47.70 217 PHE A CA 1
ATOM 1475 C C . PHE A 1 217 ? 30.258 38.117 86.039 1.00 48.22 217 PHE A C 1
ATOM 1476 O O . PHE A 1 217 ? 30.667 39.024 85.323 1.00 50.18 217 PHE A O 1
ATOM 1484 N N . PRO A 1 218 ? 30.542 38.058 87.341 1.00 48.83 218 PRO A N 1
ATOM 1485 C CA . PRO A 1 218 ? 31.353 39.070 88.013 1.00 49.09 218 PRO A CA 1
ATOM 1486 C C . PRO A 1 218 ? 32.780 39.138 87.495 1.00 48.71 218 PRO A C 1
ATOM 1487 O O . PRO A 1 218 ? 33.340 38.137 87.054 1.00 49.85 218 PRO A O 1
ATOM 1491 N N . PHE A 1 219 ? 33.351 40.334 87.551 1.00 48.00 219 PHE A N 1
ATOM 1492 C CA . PHE A 1 219 ? 34.721 40.561 87.128 1.00 47.04 219 PHE A CA 1
ATOM 1493 C C . PHE A 1 219 ? 35.552 40.188 88.345 1.00 46.21 219 PHE A C 1
ATOM 1494 O O . PHE A 1 219 ? 35.571 40.908 89.338 1.00 46.76 219 PHE A O 1
ATOM 1502 N N . PRO A 1 220 ? 36.247 39.051 88.283 1.00 45.99 220 PRO A N 1
ATOM 1503 C CA . PRO A 1 220 ? 37.091 38.550 89.377 1.00 46.59 220 PRO A CA 1
ATOM 1504 C C . PRO A 1 220 ? 37.943 39.589 90.115 1.00 46.46 220 PRO A C 1
ATOM 1505 O O . PRO A 1 220 ? 38.084 39.536 91.338 1.00 45.01 220 PRO A O 1
ATOM 1509 N N . ALA A 1 221 ? 38.506 40.535 89.374 1.00 48.27 221 ALA A N 1
ATOM 1510 C CA . ALA A 1 221 ? 39.347 41.573 89.974 1.00 48.39 221 ALA A CA 1
ATOM 1511 C C . ALA A 1 221 ? 38.562 42.528 90.868 1.00 47.89 221 ALA A C 1
ATOM 1512 O O . ALA A 1 221 ? 39.128 43.188 91.739 1.00 47.45 221 ALA A O 1
ATOM 1514 N N . ALA A 1 222 ? 37.258 42.607 90.647 1.00 47.12 222 ALA A N 1
ATOM 1515 C CA . ALA A 1 222 ? 36.432 43.503 91.431 1.00 47.93 222 ALA A CA 1
ATOM 1516 C C . ALA A 1 222 ? 36.444 43.149 92.918 1.00 47.47 222 ALA A C 1
ATOM 1517 O O . ALA A 1 222 ? 36.446 44.037 93.769 1.00 47.54 222 ALA A O 1
ATOM 1519 N N . SER A 1 223 ? 36.452 41.858 93.227 1.00 47.17 223 SER A N 1
ATOM 1520 C CA . SER A 1 223 ? 36.467 41.406 94.613 1.00 47.41 223 SER A CA 1
ATOM 1521 C C . SER A 1 223 ? 37.736 41.831 95.349 1.00 47.40 223 SER A C 1
ATOM 1522 O O . SER A 1 223 ? 37.674 42.349 96.463 1.00 49.89 223 SER A O 1
ATOM 1525 N N . THR A 1 224 ? 38.888 41.611 94.732 1.00 46.83 224 THR A N 1
ATOM 1526 C CA . THR A 1 224 ? 40.152 41.985 95.349 1.00 45.20 224 THR A CA 1
ATOM 1527 C C . THR A 1 224 ? 40.295 43.507 95.395 1.00 43.72 224 THR A C 1
ATOM 1528 O O . THR A 1 224 ? 40.969 44.050 96.273 1.00 43.73 224 THR A O 1
ATOM 1532 N N . ASN A 1 225 ? 39.648 44.197 94.461 1.00 42.70 225 ASN A N 1
ATOM 1533 C CA . ASN A 1 225 ? 39.713 45.656 94.430 1.00 42.27 225 ASN A CA 1
ATOM 1534 C C . ASN A 1 225 ? 38.917 46.224 95.601 1.00 40.72 225 ASN A C 1
ATOM 1535 O O . ASN A 1 225 ? 39.385 47.117 96.302 1.00 40.52 225 ASN A O 1
ATOM 1540 N N . LEU A 1 226 ? 37.712 45.697 95.800 1.00 39.64 226 LEU A N 1
ATOM 1541 C CA . LEU A 1 226 ? 36.845 46.139 96.881 1.00 40.18 226 LEU A CA 1
ATOM 1542 C C . LEU A 1 226 ? 37.518 45.853 98.205 1.00 41.03 226 LEU A C 1
ATOM 1543 O O . LEU A 1 226 ? 37.676 46.735 99.044 1.00 41.13 226 LEU A O 1
ATOM 1548 N N . GLN A 1 227 ? 37.915 44.603 98.382 1.00 43.47 227 GLN A N 1
ATOM 1549 C CA . GLN A 1 227 ? 38.580 44.201 99.601 1.00 45.74 227 GLN A CA 1
ATOM 1550 C C . GLN A 1 227 ? 39.724 45.155 99.893 1.00 45.86 227 GLN A C 1
ATOM 1551 O O . GLN A 1 227 ? 39.822 45.686 100.993 1.00 46.84 227 GLN A O 1
ATOM 1557 N N . LYS A 1 228 ? 40.575 45.389 98.898 1.00 45.92 228 LYS A N 1
ATOM 1558 C CA . LYS A 1 228 ? 41.721 46.276 99.073 1.00 45.57 228 LYS A CA 1
ATOM 1559 C C . LYS A 1 228 ? 41.298 47.671 99.481 1.00 44.84 228 LYS A C 1
ATOM 1560 O O . LYS A 1 228 ? 41.933 48.302 100.328 1.00 45.70 228 LYS A O 1
ATOM 1566 N N . ALA A 1 229 ? 40.223 48.153 98.875 1.00 43.03 229 ALA A N 1
ATOM 1567 C CA . ALA A 1 229 ? 39.733 49.483 99.180 1.00 42.69 229 ALA A CA 1
ATOM 1568 C C . ALA A 1 229 ? 39.150 49.546 100.592 1.00 43.60 229 ALA A C 1
ATOM 1569 O O . ALA A 1 229 ? 39.468 50.456 101.366 1.00 43.53 229 ALA A O 1
ATOM 1571 N N . LEU A 1 230 ? 38.301 48.580 100.927 1.00 41.62 230 LEU A N 1
ATOM 1572 C CA . LEU A 1 230 ? 37.686 48.560 102.243 1.00 42.65 230 LEU A CA 1
ATOM 1573 C C . LEU A 1 230 ? 38.706 48.407 103.376 1.00 43.91 230 LEU A C 1
ATOM 1574 O O . LEU A 1 230 ? 38.560 49.031 104.429 1.00 43.04 230 LEU A O 1
ATOM 1579 N N . SER A 1 231 ? 39.743 47.596 103.164 1.00 44.55 231 SER A N 1
ATOM 1580 C CA . SER A 1 231 ? 40.766 47.427 104.197 1.00 45.25 231 SER A CA 1
ATOM 1581 C C . SER A 1 231 ? 41.490 48.742 104.439 1.00 45.00 231 SER A C 1
ATOM 1582 O O . SER A 1 231 ? 41.769 49.101 105.580 1.00 46.66 231 SER A O 1
ATOM 1585 N N . LYS A 1 232 ? 41.800 49.462 103.368 1.00 45.05 232 LYS A N 1
ATOM 1586 C CA . LYS A 1 232 ? 42.488 50.736 103.521 1.00 45.22 232 LYS A CA 1
ATOM 1587 C C . LYS A 1 232 ? 41.576 51.675 104.285 1.00 45.01 232 LYS A C 1
ATOM 1588 O O . LYS A 1 232 ? 42.008 52.382 105.190 1.00 45.18 232 LYS A O 1
ATOM 1594 N N . ALA A 1 233 ? 40.303 51.675 103.915 1.00 45.83 233 ALA A N 1
ATOM 1595 C CA . ALA A 1 233 ? 39.324 52.519 104.584 1.00 46.68 233 ALA A CA 1
ATOM 1596 C C . ALA A 1 233 ? 39.371 52.274 106.096 1.00 47.62 233 ALA A C 1
ATOM 1597 O O . ALA A 1 233 ? 39.438 53.215 106.883 1.00 45.83 233 ALA A O 1
ATOM 1599 N N . LEU A 1 234 ? 39.349 51.005 106.494 1.00 49.87 234 LEU A N 1
ATOM 1600 C CA . LEU A 1 234 ? 39.385 50.651 107.911 1.00 53.83 234 LEU A CA 1
ATOM 1601 C C . LEU A 1 234 ? 40.730 50.953 108.566 1.00 55.74 234 LEU A C 1
ATOM 1602 O O . LEU A 1 234 ? 41.014 50.460 109.658 1.00 55.90 234 LEU A O 1
ATOM 1607 N N . GLU A 1 235 ? 41.566 51.745 107.899 1.00 57.83 235 GLU A N 1
ATOM 1608 C CA . GLU A 1 235 ? 42.876 52.094 108.445 1.00 58.59 235 GLU A CA 1
ATOM 1609 C C . GLU A 1 235 ? 42.817 53.432 109.155 1.00 59.85 235 GLU A C 1
ATOM 1610 O O . GLU A 1 235 ? 43.760 53.823 109.836 1.00 60.01 235 GLU A O 1
ATOM 1616 N N . SER A 1 236 ? 41.698 54.127 108.988 1.00 61.63 236 SER A N 1
ATOM 1617 C CA . SER A 1 236 ? 41.496 55.433 109.598 1.00 63.48 236 SER A CA 1
ATOM 1618 C C . SER A 1 236 ? 40.711 55.264 110.902 1.00 65.03 236 SER A C 1
ATOM 1619 O O . SER A 1 236 ? 39.893 54.351 111.014 1.00 66.92 236 SER A O 1
ATOM 1622 N N . ARG A 1 237 ? 40.958 56.129 111.885 1.00 65.18 237 ARG A N 1
ATOM 1623 C CA . ARG A 1 237 ? 40.256 56.026 113.163 1.00 66.12 237 ARG A CA 1
ATOM 1624 C C . ARG A 1 237 ? 38.851 56.596 113.127 1.00 65.90 237 ARG A C 1
ATOM 1625 O O . ARG A 1 237 ? 38.486 57.316 112.200 1.00 66.72 237 ARG A O 1
ATOM 1633 N N . ASP A 1 238 ? 38.067 56.273 114.151 1.00 65.91 238 ASP A N 1
ATOM 1634 C CA . ASP A 1 238 ? 36.697 56.751 114.242 1.00 65.45 238 ASP A CA 1
ATOM 1635 C C . ASP A 1 238 ? 36.688 58.264 114.102 1.00 65.52 238 ASP A C 1
ATOM 1636 O O . ASP A 1 238 ? 37.612 58.949 114.543 1.00 65.38 238 ASP A O 1
ATOM 1641 N N . GLU A 1 239 ? 35.645 58.791 113.481 1.00 65.22 239 GLU A N 1
ATOM 1642 C CA . GLU A 1 239 ? 35.568 60.221 113.302 1.00 65.13 239 GLU A CA 1
ATOM 1643 C C . GLU A 1 239 ? 35.486 60.927 114.654 1.00 62.59 239 GLU A C 1
ATOM 1644 O O . GLU A 1 239 ? 34.807 60.472 115.572 1.00 62.03 239 GLU A O 1
ATOM 1650 N N . VAL A 1 240 ? 36.224 62.022 114.775 1.00 60.99 240 VAL A N 1
ATOM 1651 C CA . VAL A 1 240 ? 36.273 62.793 116.007 1.00 59.48 240 VAL A CA 1
ATOM 1652 C C . VAL A 1 240 ? 35.118 63.772 116.100 1.00 58.02 240 VAL A C 1
ATOM 1653 O O . VAL A 1 240 ? 34.697 64.138 117.194 1.00 58.60 240 VAL A O 1
ATOM 1657 N N . LYS A 1 241 ? 34.603 64.192 114.951 1.00 56.51 241 LYS A N 1
ATOM 1658 C CA .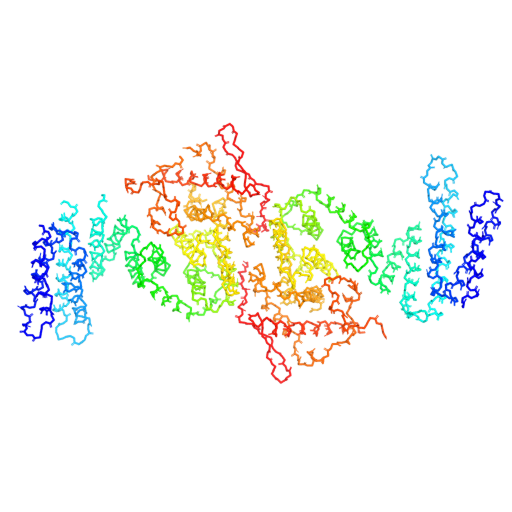 LYS A 1 241 ? 33.505 65.149 114.920 1.00 55.39 241 LYS A CA 1
ATOM 1659 C C . LYS A 1 241 ? 32.190 64.502 115.321 1.00 54.28 241 LYS A C 1
ATOM 1660 O O . LYS A 1 241 ? 31.985 63.307 115.105 1.00 54.79 241 LYS A O 1
ATOM 1666 N N . THR A 1 242 ? 31.303 65.303 115.903 1.00 52.45 242 THR A N 1
ATOM 1667 C CA . THR A 1 242 ? 29.991 64.833 116.331 1.00 51.20 242 THR A CA 1
ATOM 1668 C C . THR A 1 242 ? 28.945 65.307 115.318 1.00 49.91 242 THR A C 1
ATOM 1669 O O . THR A 1 242 ? 27.802 64.850 115.317 1.00 49.03 242 THR A O 1
ATOM 1673 N N . LYS A 1 243 ? 29.351 66.235 114.462 1.00 48.26 243 LYS A N 1
ATOM 1674 C CA . LYS A 1 243 ? 28.470 66.783 113.444 1.00 48.06 243 LYS A CA 1
ATOM 1675 C C . LYS A 1 243 ? 29.189 66.566 112.116 1.00 47.38 243 LYS A C 1
ATOM 1676 O O . LYS A 1 243 ? 30.246 67.149 111.865 1.00 47.64 243 LYS A O 1
ATOM 1682 N N . TRP A 1 244 ? 28.609 65.727 111.267 1.00 45.46 244 TRP A N 1
ATOM 1683 C CA . TRP A 1 244 ? 29.225 65.393 109.990 1.00 43.47 244 TRP A CA 1
ATOM 1684 C C . TRP A 1 244 ? 28.777 66.151 108.748 1.00 42.88 244 TRP A C 1
ATOM 1685 O O . TRP A 1 244 ? 27.649 66.630 108.652 1.00 41.41 244 TRP A O 1
ATOM 1696 N N . GLY A 1 245 ? 29.700 66.243 107.797 1.00 42.18 245 GLY A N 1
ATOM 1697 C CA . GLY A 1 245 ? 29.414 66.868 106.526 1.00 40.69 245 GLY A CA 1
ATOM 1698 C C . GLY A 1 245 ? 29.227 65.679 105.606 1.00 41.22 245 GLY A C 1
ATOM 1699 O O . GLY A 1 245 ? 29.529 64.549 105.997 1.00 40.30 245 GLY A O 1
ATOM 1700 N N . VAL A 1 246 ? 28.739 65.905 104.395 1.00 41.88 246 VAL A N 1
ATOM 1701 C CA . VAL A 1 246 ? 28.518 64.804 103.472 1.00 41.35 246 VAL A CA 1
ATOM 1702 C C . VAL A 1 246 ? 29.779 63.968 103.283 1.00 41.42 246 VAL A C 1
ATOM 1703 O O . VAL A 1 246 ? 29.719 62.732 103.209 1.00 41.38 246 VAL A O 1
ATOM 1707 N N . SER A 1 247 ? 30.925 64.636 103.222 1.00 40.08 247 SER A N 1
ATOM 1708 C CA . SER A 1 247 ? 32.184 63.927 103.027 1.00 40.00 247 SER A CA 1
ATOM 1709 C C . SER A 1 247 ? 32.490 62.994 104.199 1.00 39.28 247 SER A C 1
ATOM 1710 O O . SER A 1 247 ? 33.048 61.919 104.007 1.00 38.27 247 SER A O 1
ATOM 1713 N N . ASP A 1 248 ? 32.132 63.410 105.411 1.00 39.03 248 ASP A N 1
ATOM 1714 C CA . ASP A 1 248 ? 32.360 62.577 106.589 1.00 38.63 248 ASP A CA 1
ATOM 1715 C C . ASP A 1 248 ? 31.440 61.372 106.556 1.00 37.57 248 ASP A C 1
ATOM 1716 O O . ASP A 1 248 ? 31.870 60.238 106.759 1.00 37.07 248 ASP A O 1
ATOM 1721 N N . PHE A 1 249 ? 30.162 61.635 106.308 1.00 35.59 249 PHE A N 1
ATOM 1722 C CA . PHE A 1 249 ? 29.171 60.584 106.246 1.00 32.53 249 PHE A CA 1
ATOM 1723 C C . PHE A 1 249 ? 29.664 59.483 105.327 1.00 31.91 249 PHE A C 1
ATOM 1724 O O . PHE A 1 249 ? 29.699 58.318 105.710 1.00 31.17 249 PHE A O 1
ATOM 1732 N N . ILE A 1 250 ? 30.053 59.865 104.114 1.00 32.37 250 ILE A N 1
ATOM 1733 C CA . ILE A 1 250 ? 30.541 58.911 103.122 1.00 30.61 250 ILE A CA 1
ATOM 1734 C C . ILE A 1 250 ? 31.672 58.054 103.681 1.00 30.54 250 ILE A C 1
ATOM 1735 O O . ILE A 1 250 ? 31.654 56.826 103.561 1.00 29.94 250 ILE A O 1
ATOM 1740 N N . LYS A 1 251 ? 32.645 58.695 104.315 1.00 30.63 251 LYS A N 1
ATOM 1741 C CA . LYS A 1 251 ? 33.763 57.960 104.889 1.00 32.06 251 LYS A CA 1
ATOM 1742 C C . LYS A 1 251 ? 33.269 56.939 105.928 1.00 30.73 251 LYS A C 1
ATOM 1743 O O . LYS A 1 251 ? 33.572 55.745 105.845 1.00 31.03 251 LYS A O 1
ATOM 1749 N N . ALA A 1 252 ? 32.498 57.413 106.900 1.00 29.45 252 ALA A N 1
ATOM 1750 C CA . ALA A 1 252 ? 31.950 56.543 107.942 1.00 28.61 252 ALA A CA 1
ATOM 1751 C C . ALA A 1 252 ? 31.038 55.450 107.352 1.00 28.90 252 ALA A C 1
ATOM 1752 O O . ALA A 1 252 ? 31.004 54.312 107.844 1.00 27.12 252 ALA A O 1
ATOM 1754 N N . PHE A 1 253 ? 30.305 55.794 106.297 1.00 27.26 253 PHE A N 1
ATOM 1755 C CA . PHE A 1 253 ? 29.416 54.834 105.665 1.00 29.05 253 PHE A CA 1
ATOM 1756 C C . PHE A 1 253 ? 30.214 53.668 105.071 1.00 31.17 253 PHE A C 1
ATOM 1757 O O . PHE A 1 253 ? 29.856 52.503 105.250 1.00 32.64 253 PHE A O 1
ATOM 1765 N N . ILE A 1 254 ? 31.298 53.988 104.369 1.00 31.85 254 ILE A N 1
ATOM 1766 C CA . ILE A 1 254 ? 32.148 52.978 103.759 1.00 31.29 254 ILE A CA 1
ATOM 1767 C C . ILE A 1 254 ? 32.862 52.112 104.805 1.00 32.95 254 ILE A C 1
ATOM 1768 O O . ILE A 1 254 ? 33.046 50.905 104.585 1.00 31.92 254 ILE A O 1
ATOM 1773 N N . LYS A 1 255 ? 33.278 52.701 105.931 1.00 32.52 255 LYS A N 1
ATOM 1774 C CA . LYS A 1 255 ? 33.931 51.878 106.956 1.00 33.39 255 LYS A CA 1
ATOM 1775 C C . LYS A 1 255 ? 32.967 50.835 107.506 1.00 31.71 255 LYS A C 1
ATOM 1776 O O . LYS A 1 255 ? 33.360 49.691 107.773 1.00 28.68 255 LYS A O 1
ATOM 1782 N N . PHE A 1 256 ? 31.703 51.234 107.653 1.00 30.43 256 PHE A N 1
ATOM 1783 C CA . PHE A 1 256 ? 30.658 50.339 108.148 1.00 29.35 256 PHE A CA 1
ATOM 1784 C C . PHE A 1 256 ? 30.642 49.115 107.237 1.00 28.79 256 PHE A C 1
ATOM 1785 O O . PHE A 1 256 ? 30.609 47.973 107.705 1.00 27.60 256 PHE A O 1
ATOM 1793 N N . HIS A 1 257 ? 30.672 49.361 105.929 1.00 28.37 257 HIS A N 1
ATOM 1794 C CA . HIS A 1 257 ? 30.672 48.270 104.968 1.00 28.41 257 HIS A CA 1
ATOM 1795 C C . HIS A 1 257 ? 32.009 47.546 105.030 1.00 30.47 257 HIS A C 1
ATOM 1796 O O . HIS A 1 257 ? 32.081 46.321 104.862 1.00 29.81 257 HIS A O 1
ATOM 1803 N N . GLY A 1 258 ? 33.068 48.297 105.314 1.00 30.88 258 GLY A N 1
ATOM 1804 C CA . GLY A 1 258 ? 34.363 47.665 105.448 1.00 31.51 258 GLY A CA 1
ATOM 1805 C C . GLY A 1 258 ? 34.263 46.648 106.577 1.00 32.43 258 GLY A C 1
ATOM 1806 O O . GLY A 1 258 ? 34.533 45.461 106.382 1.00 32.17 258 GLY A O 1
ATOM 1807 N N . HIS A 1 259 ? 33.856 47.111 107.760 1.00 33.19 259 HIS A N 1
ATOM 1808 C CA . HIS A 1 259 ? 33.728 46.238 108.921 1.00 34.24 259 HIS A CA 1
ATOM 1809 C C . HIS A 1 259 ? 32.924 44.977 108.597 1.00 36.06 259 HIS A C 1
ATOM 1810 O O . HIS A 1 259 ? 33.381 43.873 108.855 1.00 37.99 259 HIS A O 1
ATOM 1817 N N . VAL A 1 260 ? 31.739 45.137 108.017 1.00 36.24 260 VAL A N 1
ATOM 1818 C CA . VAL A 1 260 ? 30.914 43.987 107.661 1.00 36.10 260 VAL A CA 1
ATOM 1819 C C . VAL A 1 260 ? 31.561 43.073 106.618 1.00 38.49 260 VAL A C 1
ATOM 1820 O O . VAL A 1 260 ? 31.779 41.885 106.870 1.00 38.56 260 VAL A O 1
ATOM 1824 N N . TYR A 1 261 ? 31.858 43.631 105.445 1.00 39.32 261 TYR A N 1
ATOM 1825 C CA . TYR A 1 261 ? 32.449 42.868 104.347 1.00 38.92 261 TYR A CA 1
ATOM 1826 C C . TYR A 1 261 ? 33.665 42.045 104.755 1.00 38.04 261 TYR A C 1
ATOM 1827 O O . TYR A 1 261 ? 33.760 40.871 104.423 1.00 37.59 261 TYR A O 1
ATOM 1836 N N . LEU A 1 262 ? 34.600 42.668 105.458 1.00 38.00 262 LEU A N 1
ATOM 1837 C CA . LEU A 1 262 ? 35.806 41.982 105.909 1.00 39.09 262 LEU A CA 1
ATOM 1838 C C . LEU A 1 262 ? 35.562 41.311 107.264 1.00 40.42 262 LEU A C 1
ATOM 1839 O O . LEU A 1 262 ? 36.408 40.564 107.759 1.00 40.44 262 LEU A O 1
ATOM 1844 N N . SER A 1 263 ? 34.401 41.575 107.860 1.00 41.18 263 SER A N 1
ATOM 1845 C CA . SER A 1 263 ? 34.067 41.010 109.164 1.00 41.51 263 SER A CA 1
ATOM 1846 C C . SER A 1 263 ? 35.232 41.284 110.108 1.00 41.32 263 SER A C 1
ATOM 1847 O O . SER A 1 263 ? 35.799 40.361 110.696 1.00 41.34 263 SER A O 1
ATOM 1850 N N . LYS A 1 264 ? 35.574 42.566 110.229 1.00 40.44 264 LYS A N 1
ATOM 1851 C CA . LYS A 1 264 ? 36.677 43.038 111.062 1.00 41.33 264 LYS A CA 1
ATOM 1852 C C . LYS A 1 264 ? 36.186 44.047 112.116 1.00 40.13 264 LYS A C 1
ATOM 1853 O O . LYS A 1 264 ? 35.365 44.912 111.822 1.00 37.64 264 LYS A O 1
ATOM 1859 N N . SER A 1 265 ? 36.706 43.929 113.337 1.00 39.30 265 SER A N 1
ATOM 1860 C CA . SER A 1 265 ? 36.338 44.809 114.449 1.00 40.23 265 SER A CA 1
ATOM 1861 C C . SER A 1 265 ? 34.854 45.222 114.496 1.00 38.97 265 SER A C 1
ATOM 1862 O O . SER A 1 265 ? 34.511 46.402 114.470 1.00 38.05 265 SER A O 1
ATOM 1865 N N . LEU A 1 266 ? 33.992 44.217 114.597 1.00 38.03 266 LEU A N 1
ATOM 1866 C CA . LEU A 1 266 ? 32.547 44.387 114.648 1.00 38.10 266 LEU A CA 1
ATOM 1867 C C . LEU A 1 266 ? 32.026 45.173 115.853 1.00 37.21 266 LEU A C 1
ATOM 1868 O O . LEU A 1 266 ? 30.899 45.663 115.837 1.00 36.33 266 LEU A O 1
ATOM 1873 N N . GLU A 1 267 ? 32.841 45.295 116.891 1.00 36.95 267 GLU A N 1
ATOM 1874 C CA . GLU A 1 267 ? 32.430 46.018 118.081 1.00 37.69 267 GLU A CA 1
ATOM 1875 C C . GLU A 1 267 ? 32.016 47.429 117.695 1.00 38.18 267 GLU A C 1
ATOM 1876 O O . GLU A 1 267 ? 31.189 48.060 118.360 1.00 39.49 267 GLU A O 1
ATOM 1882 N N . LYS A 1 268 ? 32.589 47.902 116.596 1.00 36.75 268 LYS A N 1
ATOM 1883 C CA . LYS A 1 268 ? 32.350 49.238 116.074 1.00 34.41 268 LYS A CA 1
ATOM 1884 C C . LYS A 1 268 ? 30.945 49.479 115.537 1.00 33.62 268 LYS A C 1
ATOM 1885 O O . LYS A 1 268 ? 30.412 50.588 115.637 1.00 31.99 268 LYS A O 1
ATOM 1891 N N . LEU A 1 269 ? 30.367 48.439 114.948 1.00 33.03 269 LEU A N 1
ATOM 1892 C CA . LEU A 1 269 ? 29.054 48.520 114.319 1.00 33.05 269 LEU A CA 1
ATOM 1893 C C . LEU A 1 269 ? 27.932 49.259 115.030 1.00 31.51 269 LEU A C 1
ATOM 1894 O O . LEU A 1 269 ? 27.395 50.224 114.493 1.00 33.14 269 LEU A O 1
ATOM 1899 N N . SER A 1 270 ? 27.575 48.815 116.228 1.00 30.59 270 SER A N 1
ATOM 1900 C CA . SER A 1 270 ? 26.469 49.424 116.956 1.00 29.85 270 SER A CA 1
ATOM 1901 C C . SER A 1 270 ? 26.481 50.946 117.068 1.00 29.67 270 SER A C 1
ATOM 1902 O O . SER A 1 270 ? 25.524 51.605 116.662 1.00 31.22 270 SER A O 1
ATOM 1905 N N . PRO A 1 271 ? 27.551 51.528 117.621 1.00 28.81 271 PRO A N 1
ATOM 1906 C CA . PRO A 1 271 ? 27.577 52.988 117.740 1.00 28.62 271 PRO A CA 1
ATOM 1907 C C . PRO A 1 271 ? 27.622 53.643 116.365 1.00 28.93 271 PRO A C 1
ATOM 1908 O O . PRO A 1 271 ? 26.917 54.612 116.113 1.00 29.17 271 PRO A O 1
ATOM 1912 N N . LEU A 1 272 ? 28.456 53.105 115.480 1.00 28.78 272 LEU A N 1
ATOM 1913 C CA . LEU A 1 272 ? 28.593 53.657 114.136 1.00 30.45 272 LEU A CA 1
ATOM 1914 C C . LEU A 1 272 ? 27.226 53.675 113.454 1.00 30.61 272 LEU A C 1
ATOM 1915 O O . LEU A 1 272 ? 26.873 54.635 112.778 1.00 29.91 272 LEU A O 1
ATOM 1920 N N . ARG A 1 273 ? 26.454 52.614 113.652 1.00 30.63 273 ARG A N 1
ATOM 1921 C CA . ARG A 1 273 ? 25.124 52.532 113.066 1.00 31.43 273 ARG A CA 1
ATOM 1922 C C . ARG A 1 273 ? 24.295 53.720 113.564 1.00 31.28 273 ARG A C 1
ATOM 1923 O O . ARG A 1 273 ? 23.808 54.534 112.776 1.00 32.04 273 ARG A O 1
ATOM 1931 N N . GLU A 1 274 ? 24.145 53.828 114.879 1.00 29.96 274 GLU A N 1
ATOM 1932 C CA . GLU A 1 274 ? 23.377 54.928 115.452 1.00 28.54 274 GLU A CA 1
ATOM 1933 C C . GLU A 1 274 ? 23.850 56.306 114.937 1.00 27.44 274 GLU A C 1
ATOM 1934 O O . GLU A 1 274 ? 23.052 57.158 114.565 1.00 25.40 274 GLU A O 1
ATOM 1940 N N . LYS A 1 275 ? 25.155 56.516 114.900 1.00 28.03 275 LYS A N 1
ATOM 1941 C CA . LYS A 1 275 ? 25.678 57.787 114.438 1.00 28.69 275 LYS A CA 1
ATOM 1942 C C . LYS A 1 275 ? 25.378 58.012 112.949 1.00 29.44 275 LYS A C 1
ATOM 1943 O O . LYS A 1 275 ? 25.054 59.123 112.531 1.00 28.09 275 LYS A O 1
ATOM 1949 N N . LEU A 1 276 ? 25.475 56.956 112.150 1.00 30.57 276 LEU A N 1
ATOM 1950 C CA . LEU A 1 276 ? 25.182 57.064 110.727 1.00 29.77 276 LEU A CA 1
ATOM 1951 C C . LEU A 1 276 ? 23.713 57.431 110.557 1.00 30.70 276 LEU A C 1
ATOM 1952 O O . LEU A 1 276 ? 23.362 58.246 109.706 1.00 32.50 276 LEU A O 1
ATOM 1957 N N . GLU A 1 277 ? 22.854 56.822 111.369 1.00 31.51 277 GLU A N 1
ATOM 1958 C CA . GLU A 1 277 ? 21.424 57.098 111.304 1.00 31.28 277 GLU A CA 1
ATOM 1959 C C . GLU A 1 277 ? 21.168 58.548 111.636 1.00 30.81 277 GLU A C 1
ATOM 1960 O O . GLU A 1 277 ? 20.490 59.243 110.890 1.00 32.65 277 GLU A O 1
ATOM 1966 N N . GLU A 1 278 ? 21.711 59.009 112.757 1.00 30.07 278 GLU A N 1
ATOM 1967 C CA . GLU A 1 278 ? 21.522 60.396 113.160 1.00 29.84 278 GLU A CA 1
ATOM 1968 C C . GLU A 1 278 ? 21.957 61.360 112.060 1.00 30.64 278 GLU A C 1
ATOM 1969 O O . GLU A 1 278 ? 21.185 62.223 111.638 1.00 31.43 278 GLU A O 1
ATOM 1975 N N . GLN A 1 279 ? 23.197 61.205 111.600 1.00 30.83 279 GLN A N 1
ATOM 1976 C CA . GLN A 1 279 ? 23.747 62.064 110.562 1.00 32.16 279 GLN A CA 1
ATOM 1977 C C . GLN A 1 279 ? 23.039 61.970 109.224 1.00 32.23 279 GLN A C 1
ATOM 1978 O O . GLN A 1 279 ? 22.874 62.983 108.538 1.00 33.77 279 GLN A O 1
ATOM 1984 N N . PHE A 1 280 ? 22.623 60.769 108.842 1.00 32.81 280 PHE A N 1
ATOM 1985 C CA . PHE A 1 280 ? 21.927 60.596 107.570 1.00 32.83 280 PHE A CA 1
ATOM 1986 C C . PHE A 1 280 ? 20.667 61.460 107.589 1.00 34.61 280 PHE A C 1
ATOM 1987 O O . PHE A 1 280 ? 20.358 62.156 106.626 1.00 34.65 280 PHE A O 1
ATOM 1995 N N . LYS A 1 281 ? 19.954 61.424 108.708 1.00 35.60 281 LYS A N 1
ATOM 1996 C CA . LYS A 1 281 ? 18.737 62.203 108.873 1.00 37.85 281 LYS A CA 1
ATOM 1997 C C . LYS A 1 281 ? 18.999 63.701 108.689 1.00 38.81 281 LYS A C 1
ATOM 1998 O O . LYS A 1 281 ? 18.366 64.354 107.862 1.00 38.96 281 LYS A O 1
ATOM 2004 N N . GLU A 1 282 ? 19.944 64.236 109.456 1.00 38.92 282 GLU A N 1
ATOM 2005 C CA . GLU A 1 282 ? 20.254 65.655 109.390 1.00 39.61 282 GLU A CA 1
ATOM 2006 C C . GLU A 1 282 ? 20.702 66.064 107.992 1.00 39.56 282 GLU A C 1
ATOM 2007 O O . GLU A 1 282 ? 20.194 67.034 107.430 1.00 39.21 282 GLU A O 1
ATOM 2013 N N . LEU A 1 283 ? 21.649 65.320 107.429 1.00 39.50 283 LEU A N 1
ATOM 2014 C CA . LEU A 1 283 ? 22.148 65.635 106.099 1.00 39.34 283 LEU A CA 1
ATOM 2015 C C . LEU A 1 283 ? 21.037 65.558 105.057 1.00 40.50 283 LEU A C 1
ATOM 2016 O O . LEU A 1 283 ? 20.798 66.521 104.333 1.00 40.96 283 LEU A O 1
ATOM 2021 N N . LEU A 1 284 ? 20.342 64.431 104.995 1.00 42.00 284 LEU A N 1
ATOM 2022 C CA . LEU A 1 284 ? 19.261 64.274 104.034 1.00 43.48 284 LEU A CA 1
ATOM 2023 C C . LEU A 1 284 ? 18.261 65.421 104.115 1.00 46.07 284 LEU A C 1
ATOM 2024 O O . LEU A 1 284 ? 17.793 65.921 103.096 1.00 47.20 284 LEU A O 1
ATOM 2029 N N . PHE A 1 285 ? 17.934 65.836 105.330 1.00 48.50 285 PHE A N 1
ATOM 2030 C CA . PHE A 1 285 ? 16.972 66.910 105.528 1.00 51.46 285 PHE A CA 1
ATOM 2031 C C . PHE A 1 285 ? 17.479 68.294 105.145 1.00 52.03 285 PHE A C 1
ATOM 2032 O O . PHE A 1 285 ? 16.692 69.193 104.862 1.00 51.64 285 PHE A O 1
ATOM 2040 N N . GLN A 1 286 ? 18.794 68.463 105.137 1.00 53.60 286 GLN A N 1
ATOM 2041 C CA . GLN A 1 286 ? 19.396 69.736 104.760 1.00 53.30 286 GLN A CA 1
ATOM 2042 C C . GLN A 1 286 ? 19.628 69.737 103.259 1.00 53.02 286 GLN A C 1
ATOM 2043 O O . GLN A 1 286 ? 20.216 70.675 102.726 1.00 54.10 286 GLN A O 1
ATOM 2049 N N . LYS A 1 287 ? 19.168 68.683 102.585 1.00 52.22 287 LYS A N 1
ATOM 2050 C CA . LYS A 1 287 ? 19.352 68.553 101.140 1.00 51.57 287 LYS A CA 1
ATOM 2051 C C . LYS A 1 287 ? 20.826 68.371 100.790 1.00 50.36 287 LYS A C 1
ATOM 2052 O O . LYS A 1 287 ? 21.243 68.699 99.684 1.00 52.03 287 LYS A O 1
ATOM 2058 N N . ALA A 1 288 ? 21.620 67.853 101.713 1.00 49.22 288 ALA A N 1
ATOM 2059 C CA . ALA A 1 288 ? 23.046 67.702 101.447 1.00 48.07 288 ALA A CA 1
ATOM 2060 C C . ALA A 1 288 ? 23.422 66.647 100.413 1.00 46.57 288 ALA A C 1
ATOM 2061 O O . ALA A 1 288 ? 24.529 66.684 99.884 1.00 47.78 288 ALA A O 1
ATOM 2063 N N . PHE A 1 289 ? 22.522 65.707 100.130 1.00 44.19 289 PHE A N 1
ATOM 2064 C CA . PHE A 1 289 ? 22.807 64.668 99.138 1.00 42.95 289 PHE A CA 1
ATOM 2065 C C . PHE A 1 289 ? 22.030 64.937 97.861 1.00 44.43 289 PHE A C 1
ATOM 2066 O O . PHE A 1 289 ? 21.042 65.666 97.866 1.00 44.70 289 PHE A O 1
ATOM 2074 N N . ASN A 1 290 ? 22.479 64.331 96.769 1.00 45.93 290 ASN A N 1
ATOM 2075 C CA . ASN A 1 290 ? 21.781 64.436 95.493 1.00 47.58 290 ASN A CA 1
ATOM 2076 C C . ASN A 1 290 ? 21.170 63.045 95.350 1.00 47.98 290 ASN A C 1
ATOM 2077 O O . ASN A 1 290 ? 21.703 62.083 95.906 1.00 48.66 290 ASN A O 1
ATOM 2082 N N . SER A 1 291 ? 20.063 62.917 94.628 1.00 48.45 291 SER A N 1
ATOM 2083 C CA . SER A 1 291 ? 19.424 61.606 94.515 1.00 48.12 291 SER A CA 1
ATOM 2084 C C . SER A 1 291 ? 20.381 60.500 94.063 1.00 46.24 291 SER A C 1
ATOM 2085 O O . SER A 1 291 ? 20.142 59.327 94.333 1.00 46.12 291 SER A O 1
ATOM 2088 N N . GLN A 1 292 ? 21.470 60.877 93.403 1.00 44.73 292 GLN A N 1
ATOM 2089 C CA . GLN A 1 292 ? 22.444 59.902 92.924 1.00 45.12 292 GLN A CA 1
ATOM 2090 C C . GLN A 1 292 ? 23.159 59.187 94.083 1.00 43.34 292 GLN A C 1
ATOM 2091 O O . GLN A 1 292 ? 23.241 57.950 94.127 1.00 40.32 292 GLN A O 1
ATOM 2097 N N . GLN A 1 293 ? 23.687 59.971 95.015 1.00 41.80 293 GLN A N 1
ATOM 2098 C CA . GLN A 1 293 ? 24.378 59.412 96.167 1.00 39.40 293 GLN A CA 1
ATOM 2099 C C . GLN A 1 293 ? 23.421 58.550 96.976 1.00 37.30 293 GLN A C 1
ATOM 2100 O O . GLN A 1 293 ? 23.806 57.498 97.485 1.00 36.11 293 GLN A O 1
ATOM 2106 N N . LEU A 1 294 ? 22.171 58.997 97.084 1.00 36.10 294 LEU A N 1
ATOM 2107 C CA . LEU A 1 294 ? 21.164 58.260 97.839 1.00 33.77 294 LEU A CA 1
ATOM 2108 C C . LEU A 1 294 ? 21.010 56.873 97.246 1.00 33.70 294 LEU A C 1
ATOM 2109 O O . LEU A 1 294 ? 20.882 55.888 97.970 1.00 33.34 294 LEU A O 1
ATOM 2114 N N . VAL A 1 295 ? 21.046 56.798 95.920 1.00 34.21 295 VAL A N 1
ATOM 2115 C CA . VAL A 1 295 ? 20.933 55.522 95.230 1.00 34.92 295 VAL A CA 1
ATOM 2116 C C . VAL A 1 295 ? 22.182 54.663 95.472 1.00 35.05 295 VAL A C 1
ATOM 2117 O O . VAL A 1 295 ? 22.072 53.469 95.754 1.00 35.60 295 VAL A O 1
ATOM 2121 N N . HIS A 1 296 ? 23.362 55.269 95.370 1.00 34.60 296 HIS A N 1
ATOM 2122 C CA . HIS A 1 296 ? 24.613 54.543 95.606 1.00 35.04 296 HIS A CA 1
ATOM 2123 C C . HIS A 1 296 ? 24.635 53.947 97.024 1.00 33.67 296 HIS A C 1
ATOM 2124 O O . HIS A 1 296 ? 24.981 52.777 97.222 1.00 34.29 296 HIS A O 1
ATOM 2131 N N . VAL A 1 297 ? 24.268 54.760 98.007 1.00 30.62 297 VAL A N 1
ATOM 2132 C CA . VAL A 1 297 ? 24.218 54.314 99.393 1.00 29.34 297 VAL A CA 1
ATOM 2133 C C . VAL A 1 297 ? 23.237 53.138 99.551 1.00 30.16 297 VAL A C 1
ATOM 2134 O O . VAL A 1 297 ? 23.528 52.152 100.244 1.00 30.05 297 VAL A O 1
ATOM 2138 N N . THR A 1 298 ? 22.083 53.245 98.899 1.00 29.26 298 THR A N 1
ATOM 2139 C CA . THR A 1 298 ? 21.065 52.207 98.974 1.00 29.73 298 THR A CA 1
ATOM 2140 C C . THR A 1 298 ? 21.551 50.942 98.274 1.00 30.33 298 THR A C 1
ATOM 2141 O O . THR A 1 298 ? 21.424 49.832 98.805 1.00 30.04 298 THR A O 1
ATOM 2145 N N . VAL A 1 299 ? 22.121 51.106 97.085 1.00 28.58 299 VAL A N 1
ATOM 2146 C CA . VAL A 1 299 ? 22.609 49.952 96.357 1.00 28.12 299 VAL A CA 1
ATOM 2147 C C . VAL A 1 299 ? 23.752 49.289 97.109 1.00 27.85 299 VAL A C 1
ATOM 2148 O O . VAL A 1 299 ? 23.846 48.069 97.138 1.00 28.58 299 VAL A O 1
ATOM 2152 N N . ILE A 1 300 ? 24.626 50.080 97.724 1.00 27.88 300 ILE A N 1
ATOM 2153 C CA . ILE A 1 300 ? 25.725 49.487 98.479 1.00 26.75 300 ILE A CA 1
ATOM 2154 C C . ILE A 1 300 ? 25.140 48.705 99.658 1.00 26.50 300 ILE A C 1
ATOM 2155 O O . ILE A 1 300 ? 25.639 47.625 99.993 1.00 26.65 300 ILE A O 1
ATOM 2160 N N . ASN A 1 301 ? 24.076 49.231 100.268 1.00 24.61 301 ASN A N 1
ATOM 2161 C CA . ASN A 1 301 ? 23.429 48.529 101.384 1.00 25.89 301 ASN A CA 1
ATOM 2162 C C . ASN A 1 301 ? 22.783 47.234 100.879 1.00 26.24 301 ASN A C 1
ATOM 2163 O O . ASN A 1 301 ? 22.845 46.210 101.554 1.00 26.16 301 ASN A O 1
ATOM 2168 N N . LEU A 1 302 ? 22.170 47.286 99.693 1.00 27.95 302 LEU A N 1
ATOM 2169 C CA . LEU A 1 302 ? 21.537 46.108 99.094 1.00 28.35 302 LEU A CA 1
ATOM 2170 C C . LEU A 1 302 ? 22.608 45.086 98.752 1.00 30.17 302 LEU A C 1
ATOM 2171 O O . LEU A 1 302 ? 22.422 43.884 98.945 1.00 31.77 302 LEU A O 1
ATOM 2176 N N . PHE A 1 303 ? 23.737 45.569 98.242 1.00 31.49 303 PHE A N 1
ATOM 2177 C CA . PHE A 1 303 ? 24.847 44.694 97.908 1.00 29.99 303 PHE A CA 1
ATOM 2178 C C . PHE A 1 303 ? 25.235 43.853 99.130 1.00 30.53 303 PHE A C 1
ATOM 2179 O O . PHE A 1 303 ? 25.211 42.623 99.074 1.00 30.52 303 PHE A O 1
ATOM 2187 N N . GLN A 1 304 ? 25.594 44.519 100.226 1.00 31.67 304 GLN A N 1
ATOM 2188 C CA . GLN A 1 304 ? 25.999 43.814 101.445 1.00 35.67 304 GLN A CA 1
ATOM 2189 C C . GLN A 1 304 ? 24.942 42.839 101.937 1.00 35.70 304 GLN A C 1
ATOM 2190 O O . GLN A 1 304 ? 25.243 41.679 102.208 1.00 34.85 304 GLN A O 1
ATOM 2196 N N . LEU A 1 305 ? 23.704 43.314 102.041 1.00 36.13 305 LEU A N 1
ATOM 2197 C CA . LEU A 1 305 ? 22.607 42.476 102.493 1.00 35.95 305 LEU A CA 1
ATOM 2198 C C . LEU A 1 305 ? 22.580 41.182 101.691 1.00 36.74 305 LEU A C 1
ATOM 2199 O O . LEU A 1 305 ? 22.689 40.100 102.262 1.00 36.70 305 LEU A O 1
ATOM 2204 N N . HIS A 1 306 ? 22.459 41.297 100.370 1.00 37.74 306 HIS A N 1
ATOM 2205 C CA . HIS A 1 306 ? 22.438 40.128 99.495 1.00 38.34 306 HIS A CA 1
ATOM 2206 C C . HIS A 1 306 ? 23.704 39.297 99.678 1.00 40.02 306 HIS A C 1
ATOM 2207 O O . HIS A 1 306 ? 23.658 38.070 99.743 1.00 39.88 306 HIS A O 1
ATOM 2214 N N . HIS A 1 307 ? 24.841 39.974 99.756 1.00 40.29 307 HIS A N 1
ATOM 2215 C CA . HIS A 1 307 ? 26.104 39.287 99.932 1.00 40.33 307 HIS A CA 1
ATOM 2216 C C . HIS A 1 307 ? 26.120 38.461 101.214 1.00 40.76 307 HIS A C 1
ATOM 2217 O O . HIS A 1 307 ? 26.787 37.431 101.288 1.00 41.72 307 HIS A O 1
ATOM 2224 N N . LEU A 1 308 ? 25.385 38.913 102.225 1.00 40.91 308 LEU A N 1
ATOM 2225 C CA . LEU A 1 308 ? 25.332 38.192 103.490 1.00 39.19 308 LEU A CA 1
ATOM 2226 C C . LEU A 1 308 ? 24.318 37.059 103.458 1.00 38.96 308 LEU A C 1
ATOM 2227 O O . LEU A 1 308 ? 24.568 35.991 104.005 1.00 39.51 308 LEU A O 1
ATOM 2232 N N . ARG A 1 309 ? 23.183 37.295 102.808 1.00 38.18 309 ARG A N 1
ATOM 2233 C CA . ARG A 1 309 ? 22.133 36.291 102.699 1.00 39.45 309 ARG A CA 1
ATOM 2234 C C . ARG A 1 309 ? 21.398 36.522 101.388 1.00 40.41 309 ARG A C 1
ATOM 2235 O O . ARG A 1 309 ? 20.634 37.479 101.261 1.00 41.58 309 ARG A O 1
ATOM 2243 N N . ASP A 1 310 ? 21.634 35.652 100.410 1.00 42.30 310 ASP A N 1
ATOM 2244 C CA . ASP A 1 310 ? 20.998 35.796 99.103 1.00 44.11 310 ASP A CA 1
ATOM 2245 C C . ASP A 1 310 ? 19.559 35.317 99.097 1.00 44.06 310 ASP A C 1
ATOM 2246 O O . ASP A 1 310 ? 18.979 35.071 100.150 1.00 44.82 310 ASP A O 1
ATOM 2251 N N . PHE A 1 311 ? 18.980 35.204 97.905 1.00 45.41 311 PHE A N 1
ATOM 2252 C CA . PHE A 1 311 ? 17.596 34.760 97.761 1.00 45.29 311 PHE A CA 1
ATOM 2253 C C . PHE A 1 311 ? 17.403 33.344 98.290 1.00 46.19 311 PHE A C 1
ATOM 2254 O O . PHE A 1 311 ? 16.270 32.911 98.504 1.00 45.37 311 PHE A O 1
ATOM 2262 N N . SER A 1 312 ? 18.508 32.628 98.494 1.00 47.04 312 SER A N 1
ATOM 2263 C CA . SER A 1 312 ? 18.443 31.262 99.009 1.00 48.69 312 SER A CA 1
ATOM 2264 C C . SER A 1 312 ? 17.829 31.275 100.404 1.00 50.59 312 SER A C 1
ATOM 2265 O O . SER A 1 312 ? 17.073 30.370 100.779 1.00 49.57 312 SER A O 1
ATOM 2268 N N . ASN A 1 313 ? 18.150 32.321 101.160 1.00 52.25 313 ASN A N 1
ATOM 2269 C CA . ASN A 1 313 ? 17.654 32.474 102.521 1.00 53.86 313 ASN A CA 1
ATOM 2270 C C . ASN A 1 313 ? 16.134 32.597 102.569 1.00 54.84 313 ASN A C 1
ATOM 2271 O O . ASN A 1 313 ? 15.527 32.405 103.616 1.00 55.20 313 ASN A O 1
ATOM 2276 N N . GLU A 1 314 ? 15.519 32.924 101.438 1.00 56.54 314 GLU A N 1
ATOM 2277 C CA . GLU A 1 314 ? 14.069 33.043 101.380 1.00 59.15 314 GLU A CA 1
ATOM 2278 C C . GLU A 1 314 ? 13.476 31.683 101.037 1.00 61.56 314 GLU A C 1
ATOM 2279 O O . GLU A 1 314 ? 12.259 31.533 100.924 1.00 62.73 314 GLU A O 1
ATOM 2285 N N . THR A 1 315 ? 14.348 30.704 100.864 1.00 63.47 315 THR A N 1
ATOM 2286 C CA . THR A 1 315 ? 13.916 29.342 100.549 1.00 65.35 315 THR A CA 1
ATOM 2287 C C . THR A 1 315 ? 14.324 28.421 101.703 1.00 64.37 315 THR A C 1
ATOM 2288 O O . THR A 1 315 ? 13.510 28.090 102.568 1.00 65.04 315 THR A O 1
ATOM 2292 N N . GLU A 1 316 ? 15.617 28.076 101.716 1.00 63.76 316 GLU A N 1
ATOM 2293 C CA . GLU A 1 316 ? 16.206 27.191 102.701 1.00 62.14 316 GLU A CA 1
ATOM 2294 C C . GLU A 1 316 ? 16.893 27.909 103.823 1.00 61.80 316 GLU A C 1
ATOM 2295 O O . GLU A 1 316 ? 17.500 28.964 103.664 1.00 60.84 316 GLU A O 1
ATOM 2301 N N . GLN A 1 317 ? 16.764 27.279 104.969 1.00 61.21 317 GLN A N 1
ATOM 2302 C CA . GLN A 1 317 ? 17.220 27.813 106.266 1.00 60.29 317 GLN A CA 1
ATOM 2303 C C . GLN A 1 317 ? 18.670 27.518 106.641 1.00 60.00 317 GLN A C 1
ATOM 2304 O O . GLN A 1 317 ? 19.042 26.402 106.959 1.00 59.76 317 GLN A O 1
ATOM 2310 N N . HIS A 1 318 ? 19.452 28.595 106.598 1.00 59.83 318 HIS A N 1
ATOM 2311 C CA . HIS A 1 318 ? 20.875 28.467 106.872 1.00 58.79 318 HIS A CA 1
ATOM 2312 C C . HIS A 1 318 ? 21.258 28.816 108.298 1.00 57.20 318 HIS A C 1
ATOM 2313 O O . HIS A 1 318 ? 20.517 29.484 109.018 1.00 57.01 318 HIS A O 1
ATOM 2320 N N . THR A 1 319 ? 22.431 28.345 108.697 1.00 55.84 319 THR A N 1
ATOM 2321 C CA . THR A 1 319 ? 22.950 28.610 110.026 1.00 53.50 319 THR A CA 1
ATOM 2322 C C . THR A 1 319 ? 23.944 29.748 109.903 1.00 51.66 319 THR A C 1
ATOM 2323 O O . THR A 1 319 ? 24.733 29.796 108.966 1.00 52.32 319 THR A O 1
ATOM 2327 N N . TYR A 1 320 ? 23.898 30.671 110.850 1.00 49.74 320 TYR A N 1
ATOM 2328 C CA . TYR A 1 320 ? 24.798 31.801 110.813 1.00 46.88 320 TYR A CA 1
ATOM 2329 C C . TYR A 1 320 ? 25.624 31.931 112.076 1.00 45.78 320 TYR A C 1
ATOM 2330 O O . TYR A 1 320 ? 25.140 31.706 113.179 1.00 43.80 320 TYR A O 1
ATOM 2339 N N . SER A 1 321 ? 26.887 32.287 111.888 1.00 45.91 321 SER A N 1
ATOM 2340 C CA . SER A 1 321 ? 27.819 32.475 112.979 1.00 46.28 321 SER A CA 1
ATOM 2341 C C . SER A 1 321 ? 27.312 33.614 113.854 1.00 47.33 321 SER A C 1
ATOM 2342 O O . SER A 1 321 ? 26.424 34.363 113.448 1.00 48.39 321 SER A O 1
ATOM 2345 N N . GLN A 1 322 ? 27.863 33.753 115.055 1.00 46.86 322 GLN A N 1
ATOM 2346 C CA . GLN A 1 322 ? 27.439 34.845 115.920 1.00 46.35 322 GLN A CA 1
ATOM 2347 C C . GLN A 1 322 ? 27.855 36.158 115.261 1.00 46.42 322 GLN A C 1
ATOM 2348 O O . GLN A 1 322 ? 27.098 37.130 115.255 1.00 46.49 322 GLN A O 1
ATOM 2354 N N . ASP A 1 323 ? 29.057 36.183 114.694 1.00 45.83 323 ASP A N 1
ATOM 2355 C CA . ASP A 1 323 ? 29.531 37.389 114.029 1.00 46.05 323 ASP A CA 1
ATOM 2356 C C . ASP A 1 323 ? 28.740 37.703 112.763 1.00 45.79 323 ASP A C 1
ATOM 2357 O O . ASP A 1 323 ? 28.537 38.867 112.432 1.00 46.09 323 ASP A O 1
ATOM 2362 N N . GLU A 1 324 ? 28.292 36.676 112.050 1.00 45.42 324 GLU A N 1
ATOM 2363 C CA . GLU A 1 324 ? 27.537 36.915 110.830 1.00 45.36 324 GLU A CA 1
ATOM 2364 C C . GLU A 1 324 ? 26.191 37.520 111.183 1.00 44.35 324 GLU A C 1
ATOM 2365 O O . GLU A 1 324 ? 25.648 38.346 110.439 1.00 44.54 324 GLU A O 1
ATOM 2371 N N . GLN A 1 325 ? 25.657 37.103 112.326 1.00 43.36 325 GLN A N 1
ATOM 2372 C CA . GLN A 1 325 ? 24.381 37.608 112.804 1.00 41.51 325 GLN A CA 1
ATOM 2373 C C . GLN A 1 325 ? 24.513 39.061 113.199 1.00 38.32 325 GLN A C 1
ATOM 2374 O O . GLN A 1 325 ? 23.640 39.877 112.907 1.00 38.45 325 GLN A O 1
ATOM 2380 N N . LEU A 1 326 ? 25.612 39.378 113.869 1.00 35.63 326 LEU A N 1
ATOM 2381 C CA . LEU A 1 326 ? 25.860 40.740 114.315 1.00 35.37 326 LEU A CA 1
ATOM 2382 C C . LEU A 1 326 ? 25.837 41.693 113.119 1.00 35.25 326 LEU A C 1
ATOM 2383 O O . LEU A 1 326 ? 25.278 42.794 113.207 1.00 35.02 326 LEU A O 1
ATOM 2388 N N . CYS A 1 327 ? 26.417 41.249 112.002 1.00 33.80 327 CYS A N 1
ATOM 2389 C CA . CYS A 1 327 ? 26.484 42.041 110.771 1.00 33.41 327 CYS A CA 1
ATOM 2390 C C . CYS A 1 327 ? 25.126 42.214 110.109 1.00 31.66 327 CYS A C 1
ATOM 2391 O O . CYS A 1 327 ? 24.725 43.323 109.762 1.00 29.74 327 CYS A O 1
ATOM 2394 N N . TRP A 1 328 ? 24.422 41.109 109.915 1.00 30.33 328 TRP A N 1
ATOM 2395 C CA . TRP A 1 328 ? 23.109 41.174 109.301 1.00 27.68 328 TRP A CA 1
ATOM 2396 C C . TRP A 1 328 ? 22.204 42.041 110.176 1.00 27.81 328 TRP A C 1
ATOM 2397 O O . TRP A 1 328 ? 21.463 42.876 109.659 1.00 26.99 328 TRP A O 1
ATOM 2408 N N . THR A 1 329 ? 22.285 41.859 111.497 1.00 27.45 329 THR A N 1
ATOM 2409 C CA . THR A 1 329 ? 21.474 42.633 112.441 1.00 27.02 329 THR A CA 1
ATOM 2410 C C . THR A 1 329 ? 21.745 44.124 112.319 1.00 27.11 329 THR A C 1
ATOM 2411 O O . THR A 1 329 ? 20.813 44.915 112.203 1.00 28.22 329 THR A O 1
ATOM 2415 N N . GLN A 1 330 ? 23.022 44.496 112.358 1.00 26.04 330 GLN A N 1
ATOM 2416 C CA . GLN A 1 330 ? 23.422 45.891 112.255 1.00 26.41 330 GLN A CA 1
ATOM 2417 C C . GLN A 1 330 ? 23.160 46.451 110.861 1.00 26.95 330 GLN A C 1
ATOM 2418 O O . GLN A 1 330 ? 22.659 47.564 110.727 1.00 26.89 330 GLN A O 1
ATOM 2424 N N . LEU A 1 331 ? 23.494 45.675 109.830 1.00 26.27 331 LEU A N 1
ATOM 2425 C CA . LEU A 1 331 ? 23.293 46.103 108.451 1.00 23.94 331 LEU A CA 1
ATOM 2426 C C . LEU A 1 331 ? 21.824 46.221 108.072 1.00 24.60 331 LEU A C 1
ATOM 2427 O O . LEU A 1 331 ? 21.416 47.222 107.493 1.00 25.24 331 LEU A O 1
ATOM 2432 N N . LEU A 1 332 ? 21.023 45.205 108.386 1.00 25.93 332 LEU A N 1
ATOM 2433 C CA . LEU A 1 332 ? 19.593 45.253 108.055 1.00 25.40 332 LEU A CA 1
ATOM 2434 C C . LEU A 1 332 ? 18.946 46.437 108.764 1.00 24.14 332 LEU A C 1
ATOM 2435 O O . LEU A 1 332 ? 18.071 47.112 108.223 1.00 21.72 332 LEU A O 1
ATOM 2440 N N . ALA A 1 333 ? 19.395 46.679 109.990 1.00 24.92 333 ALA A N 1
ATOM 2441 C CA . ALA A 1 333 ? 18.865 47.767 110.796 1.00 25.31 333 ALA A CA 1
ATOM 2442 C C . ALA A 1 333 ? 19.148 49.124 110.150 1.00 25.38 333 ALA A C 1
ATOM 2443 O O . ALA A 1 333 ? 18.236 49.936 109.986 1.00 25.56 333 ALA A O 1
ATOM 2445 N N . LEU A 1 334 ? 20.409 49.368 109.793 1.00 25.26 334 LEU A N 1
ATOM 2446 C CA . LEU A 1 334 ? 20.799 50.627 109.160 1.00 26.87 334 LEU A CA 1
ATOM 2447 C C . LEU A 1 334 ? 19.946 50.871 107.911 1.00 27.14 334 LEU A C 1
ATOM 2448 O O . LEU A 1 334 ? 19.520 51.997 107.640 1.00 26.35 334 LEU A O 1
ATOM 2453 N N . PHE A 1 335 ? 19.692 49.805 107.159 1.00 26.60 335 PHE A N 1
ATOM 2454 C CA . PHE A 1 335 ? 18.902 49.902 105.939 1.00 29.02 335 PHE A CA 1
ATOM 2455 C C . PHE A 1 335 ? 17.440 50.292 106.198 1.00 29.93 335 PHE A C 1
ATOM 2456 O O . PHE A 1 335 ? 16.886 51.145 105.498 1.00 29.88 335 PHE A O 1
ATOM 2464 N N . MET A 1 336 ? 16.813 49.669 107.193 1.00 29.62 336 MET A N 1
ATOM 2465 C CA . MET A 1 336 ? 15.421 49.979 107.501 1.00 30.56 336 MET A CA 1
ATOM 2466 C C . MET A 1 336 ? 15.316 51.382 108.089 1.00 31.51 336 MET A C 1
ATOM 2467 O O . MET A 1 336 ? 14.357 52.108 107.815 1.00 31.17 336 MET A O 1
ATOM 2472 N N . SER A 1 337 ? 16.308 51.767 108.892 1.00 29.71 337 SER A N 1
ATOM 2473 C CA . SER A 1 337 ? 16.314 53.098 109.480 1.00 28.43 337 SER A CA 1
ATOM 2474 C C . SER A 1 337 ? 16.401 54.123 108.357 1.00 28.67 337 SER A C 1
ATOM 2475 O O . SER A 1 337 ? 15.638 55.094 108.337 1.00 27.07 337 SER A O 1
ATOM 2478 N N . PHE A 1 338 ? 17.331 53.896 107.426 1.00 28.51 338 PHE A N 1
ATOM 2479 C CA . PHE A 1 338 ? 17.520 54.788 106.286 1.00 28.06 338 PHE A CA 1
ATOM 2480 C C . PHE A 1 338 ? 16.222 54.864 105.494 1.00 28.87 338 PHE A C 1
ATOM 2481 O O . PHE A 1 338 ? 15.753 55.957 105.175 1.00 31.17 338 PHE A O 1
ATOM 2489 N N . LEU A 1 339 ? 15.630 53.711 105.194 1.00 27.92 339 LEU A N 1
ATOM 2490 C CA . LEU A 1 339 ? 14.382 53.678 104.439 1.00 30.01 339 LEU A CA 1
ATOM 2491 C C . LEU A 1 339 ? 13.321 54.531 105.111 1.00 32.70 339 LEU A C 1
ATOM 2492 O O . LEU A 1 339 ? 12.593 55.280 104.452 1.00 34.31 339 LEU A O 1
ATOM 2497 N N . GLY A 1 340 ? 13.226 54.405 106.430 1.00 32.68 340 GLY A N 1
ATOM 2498 C CA . GLY A 1 340 ? 12.244 55.180 107.154 1.00 32.53 340 GLY A CA 1
ATOM 2499 C C . GLY A 1 340 ? 12.548 56.660 107.045 1.00 32.93 340 GLY A C 1
ATOM 2500 O O . GLY A 1 340 ? 11.651 57.476 106.817 1.00 34.56 340 GLY A O 1
ATOM 2501 N N . ILE A 1 341 ? 13.817 57.013 107.218 1.00 30.66 341 ILE A N 1
ATOM 2502 C CA . ILE A 1 341 ? 14.216 58.404 107.147 1.00 30.70 341 ILE A CA 1
ATOM 2503 C C . ILE A 1 341 ? 13.923 58.960 105.761 1.00 32.34 341 ILE A C 1
ATOM 2504 O O . ILE A 1 341 ? 13.517 60.104 105.625 1.00 33.43 341 ILE A O 1
ATOM 2509 N N . LEU A 1 342 ? 14.117 58.138 104.737 1.00 33.06 342 LEU A N 1
ATOM 2510 C CA . LEU A 1 342 ? 13.858 58.545 103.368 1.00 32.65 342 LEU A CA 1
ATOM 2511 C C . LEU A 1 342 ? 12.381 58.781 103.100 1.00 34.87 342 LEU A C 1
ATOM 2512 O O . LEU A 1 342 ? 12.025 59.640 102.301 1.00 34.52 342 LEU A O 1
ATOM 2517 N N . CYS A 1 343 ? 11.515 58.020 103.762 1.00 37.07 343 CYS A N 1
ATOM 2518 C CA . CYS A 1 343 ? 10.079 58.192 103.568 1.00 38.68 343 CYS A CA 1
ATOM 2519 C C . CYS A 1 343 ? 9.539 59.424 104.265 1.00 42.17 343 CYS A C 1
ATOM 2520 O O . CYS A 1 343 ? 8.463 59.883 103.919 1.00 44.95 343 CYS A O 1
ATOM 2523 N N . LYS A 1 344 ? 10.261 59.949 105.255 1.00 45.78 344 LYS A N 1
ATOM 2524 C CA . LYS A 1 344 ? 9.806 61.151 105.964 1.00 49.96 344 LYS A CA 1
ATOM 2525 C C . LYS A 1 344 ? 10.240 62.416 105.253 1.00 52.55 344 LYS A C 1
ATOM 2526 O O . LYS A 1 344 ? 9.484 63.383 105.138 1.00 53.58 344 LYS A O 1
ATOM 2532 N N . CYS A 1 345 ? 11.484 62.399 104.797 1.00 55.95 345 CYS A N 1
ATOM 2533 C CA . CYS A 1 345 ? 12.080 63.533 104.116 1.00 59.69 345 CYS A CA 1
ATOM 2534 C C . CYS A 1 345 ? 11.092 64.279 103.224 1.00 63.04 345 CYS A C 1
ATOM 2535 O O . CYS A 1 345 ? 10.988 65.505 103.285 1.00 64.11 345 CYS A O 1
ATOM 2538 N N . PRO A 1 346 ? 10.349 63.549 102.383 1.00 65.92 346 PRO A N 1
ATOM 2539 C CA . PRO A 1 346 ? 9.380 64.194 101.498 1.00 68.96 346 PRO A CA 1
ATOM 2540 C C . PRO A 1 346 ? 8.376 65.076 102.231 1.00 71.34 346 PRO A C 1
ATOM 2541 O O . PRO A 1 346 ? 8.434 66.295 102.138 1.00 72.17 346 PRO A O 1
ATOM 2545 N N . LEU A 1 347 ? 7.467 64.454 102.974 1.00 74.51 347 LEU A N 1
ATOM 2546 C CA . LEU A 1 347 ? 6.429 65.178 103.701 1.00 77.29 347 LEU A CA 1
ATOM 2547 C C . LEU A 1 347 ? 6.901 66.183 104.751 1.00 79.73 347 LEU A C 1
ATOM 2548 O O . LEU A 1 347 ? 6.074 66.836 105.394 1.00 80.05 347 LEU A O 1
ATOM 2553 N N . GLN A 1 348 ? 8.210 66.326 104.930 1.00 82.93 348 GLN A N 1
ATOM 2554 C CA . GLN A 1 348 ? 8.720 67.268 105.924 1.00 86.05 348 GLN A CA 1
ATOM 2555 C C . GLN A 1 348 ? 9.102 68.639 105.381 1.00 87.94 348 GLN A C 1
ATOM 2556 O O . GLN A 1 348 ? 10.133 68.800 104.719 1.00 88.50 348 GLN A O 1
ATOM 2562 N N . ASN A 1 349 ? 8.267 69.625 105.696 1.00 89.34 349 ASN A N 1
ATOM 2563 C CA . ASN A 1 349 ? 8.467 71.003 105.273 1.00 91.64 349 ASN A CA 1
ATOM 2564 C C . ASN A 1 349 ? 8.618 71.163 103.756 1.00 91.84 349 ASN A C 1
ATOM 2565 O O . ASN A 1 349 ? 9.328 70.401 103.092 1.00 93.28 349 ASN A O 1
ATOM 2570 N N . SER A 1 351 ? 9.615 72.866 100.360 1.00 90.62 351 SER A N 1
ATOM 2571 C CA . SER A 1 351 ? 10.621 73.501 99.512 1.00 89.57 351 SER A CA 1
ATOM 2572 C C . SER A 1 351 ? 10.139 73.598 98.047 1.00 89.59 351 SER A C 1
ATOM 2573 O O . SER A 1 351 ? 8.929 73.558 97.787 1.00 90.24 351 SER A O 1
ATOM 2576 N N . GLN A 1 352 ? 11.062 73.705 97.125 1.00 89.42 352 GLN A N 1
ATOM 2577 C CA . GLN A 1 352 ? 10.769 73.851 95.674 1.00 88.91 352 GLN A CA 1
ATOM 2578 C C . GLN A 1 352 ? 9.440 73.296 95.070 1.00 88.88 352 GLN A C 1
ATOM 2579 O O . GLN A 1 352 ? 9.437 72.963 93.879 1.00 89.64 352 GLN A O 1
ATOM 2585 N N . GLU A 1 353 ? 8.356 73.209 95.815 1.00 88.38 353 GLU A N 1
ATOM 2586 C CA . GLU A 1 353 ? 7.098 72.782 95.231 1.00 87.72 353 GLU A CA 1
ATOM 2587 C C . GLU A 1 353 ? 7.209 71.649 94.191 1.00 87.43 353 GLU A C 1
ATOM 2588 O O . GLU A 1 353 ? 7.284 71.812 92.962 1.00 88.23 353 GLU A O 1
ATOM 2594 N N . GLU A 1 354 ? 7.191 70.502 94.865 1.00 88.55 354 GLU A N 1
ATOM 2595 C CA . GLU A 1 354 ? 7.258 69.134 94.389 1.00 88.97 354 GLU A CA 1
ATOM 2596 C C . GLU A 1 354 ? 8.664 68.564 94.450 1.00 89.32 354 GLU A C 1
ATOM 2597 O O . GLU A 1 354 ? 8.874 67.359 94.373 1.00 90.16 354 GLU A O 1
ATOM 2603 N N . SER A 1 355 ? 9.644 69.452 94.584 1.00 89.85 355 SER A N 1
ATOM 2604 C CA . SER A 1 355 ? 11.024 68.999 94.625 1.00 89.43 355 SER A CA 1
ATOM 2605 C C . SER A 1 355 ? 11.520 68.710 96.043 1.00 88.75 355 SER A C 1
ATOM 2606 O O . SER A 1 355 ? 12.673 68.303 96.225 1.00 89.35 355 SER A O 1
ATOM 2609 N N . TYR A 1 356 ? 10.670 68.940 97.045 1.00 87.62 356 TYR A N 1
ATOM 2610 C CA . TYR A 1 356 ? 11.047 68.661 98.434 1.00 86.58 356 TYR A CA 1
ATOM 2611 C C . TYR A 1 356 ? 11.167 67.148 98.499 1.00 85.28 356 TYR A C 1
ATOM 2612 O O . TYR A 1 356 ? 11.983 66.587 99.237 1.00 85.90 356 TYR A O 1
ATOM 2621 N N . ASN A 1 357 ? 10.417 66.548 97.626 1.00 83.49 357 ASN A N 1
ATOM 2622 C CA . ASN A 1 357 ? 10.556 65.192 97.457 1.00 81.49 357 ASN A CA 1
ATOM 2623 C C . ASN A 1 357 ? 11.336 64.978 96.176 1.00 78.92 357 ASN A C 1
ATOM 2624 O O . ASN A 1 357 ? 11.926 65.896 95.621 1.00 78.50 357 ASN A O 1
ATOM 2629 N N . ALA A 1 358 ? 11.300 63.733 95.775 1.00 76.58 358 ALA A N 1
ATOM 2630 C CA . ALA A 1 358 ? 11.903 63.226 94.557 1.00 73.27 358 ALA A CA 1
ATOM 2631 C C . ALA A 1 358 ? 13.419 63.084 94.557 1.00 70.79 358 ALA A C 1
ATOM 2632 O O . ALA A 1 358 ? 13.937 62.456 93.641 1.00 72.31 358 ALA A O 1
ATOM 2634 N N . TYR A 1 359 ? 14.124 63.597 95.533 1.00 66.41 359 TYR A N 1
ATOM 2635 C CA . TYR A 1 359 ? 15.495 63.237 95.556 1.00 61.81 359 TYR A CA 1
ATOM 2636 C C . TYR A 1 359 ? 15.520 61.917 96.290 1.00 57.52 359 TYR A C 1
ATOM 2637 O O . TYR A 1 359 ? 16.284 61.025 95.929 1.00 58.31 359 TYR A O 1
ATOM 2646 N N . PRO A 1 360 ? 14.651 61.775 97.335 1.00 53.51 360 PRO A N 1
ATOM 2647 C CA . PRO A 1 360 ? 14.637 60.568 98.167 1.00 49.47 360 PRO A CA 1
ATOM 2648 C C . PRO A 1 360 ? 13.937 59.416 97.442 1.00 46.17 360 PRO A C 1
ATOM 2649 O O . PRO A 1 360 ? 14.314 58.250 97.593 1.00 44.35 360 PRO A O 1
ATOM 2653 N N . LEU A 1 361 ? 12.920 59.769 96.655 1.00 41.98 361 LEU A N 1
ATOM 2654 C CA . LEU A 1 361 ? 12.092 58.807 95.933 1.00 39.64 361 LEU A CA 1
ATOM 2655 C C . LEU A 1 361 ? 12.763 57.661 95.183 1.00 37.02 361 LEU A C 1
ATOM 2656 O O . LEU A 1 361 ? 12.313 56.523 95.265 1.00 35.10 361 LEU A O 1
ATOM 2661 N N . PRO A 1 362 ? 13.834 57.936 94.430 1.00 36.23 362 PRO A N 1
ATOM 2662 C CA . PRO A 1 362 ? 14.442 56.803 93.732 1.00 34.37 362 PRO A CA 1
ATOM 2663 C C . PRO A 1 362 ? 15.026 55.834 94.742 1.00 34.19 362 PRO A C 1
ATOM 2664 O O . PRO A 1 362 ? 14.971 54.618 94.560 1.00 34.21 362 PRO A O 1
ATOM 2668 N N . ALA A 1 363 ? 15.572 56.382 95.821 1.00 34.02 363 ALA A N 1
ATOM 2669 C CA . ALA A 1 363 ? 16.166 55.551 96.860 1.00 33.91 363 ALA A CA 1
ATOM 2670 C C . ALA A 1 363 ? 15.094 54.785 97.655 1.00 33.13 363 ALA A C 1
ATOM 2671 O O . ALA A 1 363 ? 15.338 53.671 98.127 1.00 32.81 363 ALA A O 1
ATOM 2673 N N . VAL A 1 364 ? 13.905 55.365 97.792 1.00 32.28 364 VAL A N 1
ATOM 2674 C CA . VAL A 1 364 ? 12.841 54.680 98.516 1.00 32.32 364 VAL A CA 1
ATOM 2675 C C . VAL A 1 364 ? 12.379 53.520 97.647 1.00 34.00 364 VAL A C 1
ATOM 2676 O O . VAL A 1 364 ? 12.243 52.372 98.107 1.00 34.52 364 VAL A O 1
ATOM 2680 N N . LYS A 1 365 ? 12.156 53.836 96.377 1.00 32.70 365 LYS A N 1
ATOM 2681 C CA . LYS A 1 365 ? 11.697 52.863 95.408 1.00 32.74 365 LYS A CA 1
ATOM 2682 C C . LYS A 1 365 ? 12.639 51.658 95.352 1.00 34.00 365 LYS A C 1
ATOM 2683 O O . LYS A 1 365 ? 12.192 50.515 95.476 1.00 34.22 365 LYS A O 1
ATOM 2689 N N . VAL A 1 366 ? 13.937 51.911 95.193 1.00 33.22 366 VAL A N 1
ATOM 2690 C CA . VAL A 1 366 ? 14.927 50.842 95.140 1.00 33.41 366 VAL A CA 1
ATOM 2691 C C . VAL A 1 366 ? 14.865 50.006 96.416 1.00 34.82 366 VAL A C 1
ATOM 2692 O O . VAL A 1 366 ? 14.846 48.766 96.373 1.00 34.03 366 VAL A O 1
ATOM 2696 N N . SER A 1 367 ? 14.837 50.691 97.553 1.00 36.06 367 SER A N 1
ATOM 2697 C CA . SER A 1 367 ? 14.765 50.009 98.838 1.00 36.92 367 SER A CA 1
ATOM 2698 C C . SER A 1 367 ? 13.542 49.100 98.885 1.00 36.75 367 SER A C 1
ATOM 2699 O O . SER A 1 367 ? 13.649 47.923 99.226 1.00 35.61 367 SER A O 1
ATOM 2702 N N . MET A 1 368 ? 12.379 49.645 98.534 1.00 37.58 368 MET A N 1
ATOM 2703 C CA . MET A 1 368 ? 11.151 48.854 98.560 1.00 38.19 368 MET A CA 1
ATOM 2704 C C . MET A 1 368 ? 11.192 47.717 97.555 1.00 38.48 368 MET A C 1
ATOM 2705 O O . MET A 1 368 ? 10.724 46.620 97.850 1.00 40.15 368 MET A O 1
ATOM 2710 N N . ASP A 1 369 ? 11.747 47.966 96.370 1.00 38.20 369 ASP A N 1
ATOM 2711 C CA . ASP A 1 369 ? 11.815 46.912 95.369 1.00 39.05 369 ASP A CA 1
ATOM 2712 C C . ASP A 1 369 ? 12.496 45.675 95.936 1.00 38.74 369 ASP A C 1
ATOM 2713 O O . ASP A 1 369 ? 12.128 44.558 95.595 1.00 40.26 369 ASP A O 1
ATOM 2718 N N . TRP A 1 370 ? 13.487 45.863 96.803 1.00 38.79 370 TRP A N 1
ATOM 2719 C CA . TRP A 1 370 ? 14.173 44.712 97.383 1.00 38.55 370 TRP A CA 1
ATOM 2720 C C . TRP A 1 370 ? 13.316 44.026 98.436 1.00 39.74 370 TRP A C 1
ATOM 2721 O O . TRP A 1 370 ? 13.226 42.800 98.460 1.00 40.56 370 TRP A O 1
ATOM 2732 N N . LEU A 1 371 ? 12.696 44.806 99.316 1.00 40.59 371 LEU A N 1
ATOM 2733 C CA . LEU A 1 371 ? 11.860 44.209 100.353 1.00 42.55 371 LEU A CA 1
ATOM 2734 C C . LEU A 1 371 ? 10.781 43.329 99.721 1.00 43.80 371 LEU A C 1
ATOM 2735 O O . LEU A 1 371 ? 10.461 42.257 100.234 1.00 43.65 371 LEU A O 1
ATOM 2740 N N . ARG A 1 372 ? 10.254 43.780 98.588 1.00 44.02 372 ARG A N 1
ATOM 2741 C CA . ARG A 1 372 ? 9.220 43.056 97.869 1.00 45.27 372 ARG A CA 1
ATOM 2742 C C . ARG A 1 372 ? 9.690 41.679 97.418 1.00 45.96 372 ARG A C 1
ATOM 2743 O O . ARG A 1 372 ? 8.876 40.780 97.187 1.00 47.08 372 ARG A O 1
ATOM 2751 N N . LEU A 1 373 ? 11.001 41.511 97.298 1.00 44.90 373 LEU A N 1
ATOM 2752 C CA . LEU A 1 373 ? 11.558 40.238 96.855 1.00 44.93 373 LEU A CA 1
ATOM 2753 C C . LEU A 1 373 ? 12.022 39.358 98.008 1.00 45.15 373 LEU A C 1
ATOM 2754 O O . LEU A 1 373 ? 12.349 38.187 97.805 1.00 44.64 373 LEU A O 1
ATOM 2759 N N . ARG A 1 374 ? 12.051 39.917 99.214 1.00 45.03 374 ARG A N 1
ATOM 2760 C CA . ARG A 1 374 ? 12.491 39.158 100.381 1.00 44.71 374 ARG A CA 1
ATOM 2761 C C . ARG A 1 374 ? 11.411 39.086 101.470 1.00 44.75 374 ARG A C 1
ATOM 2762 O O . ARG A 1 374 ? 11.543 39.691 102.535 1.00 45.36 374 ARG A O 1
ATOM 2770 N N . PRO A 1 375 ? 10.330 38.332 101.216 1.00 44.37 375 PRO A N 1
ATOM 2771 C CA . PRO A 1 375 ? 9.241 38.198 102.189 1.00 44.97 375 PRO A CA 1
ATOM 2772 C C . PRO A 1 375 ? 9.696 37.938 103.625 1.00 44.55 375 PRO A C 1
ATOM 2773 O O . PRO A 1 375 ? 9.267 38.628 104.546 1.00 45.38 375 PRO A O 1
ATOM 2777 N N . ARG A 1 376 ? 10.566 36.952 103.810 1.00 43.80 376 ARG A N 1
ATOM 2778 C CA . ARG A 1 376 ? 11.049 36.604 105.144 1.00 45.96 376 ARG A CA 1
ATOM 2779 C C . ARG A 1 376 ? 11.759 37.719 105.889 1.00 45.22 376 ARG A C 1
ATOM 2780 O O . ARG A 1 376 ? 11.983 37.611 107.096 1.00 47.57 376 ARG A O 1
ATOM 2788 N N . VAL A 1 377 ? 12.128 38.783 105.189 1.00 42.72 377 VAL A N 1
ATOM 2789 C CA . VAL A 1 377 ? 12.794 39.885 105.859 1.00 39.59 377 VAL A CA 1
ATOM 2790 C C . VAL A 1 377 ? 11.767 40.622 106.713 1.00 40.05 377 VAL A C 1
ATOM 2791 O O . VAL A 1 377 ? 12.111 41.197 107.744 1.00 40.45 377 VAL A O 1
ATOM 2795 N N . PHE A 1 378 ? 10.501 40.590 106.305 1.00 39.70 378 PHE A N 1
ATOM 2796 C CA . PHE A 1 378 ? 9.467 41.270 107.085 1.00 41.65 378 PHE A CA 1
ATOM 2797 C C . PHE A 1 378 ? 9.211 40.585 108.428 1.00 41.77 378 PHE A C 1
ATOM 2798 O O . PHE A 1 378 ? 8.512 41.129 109.275 1.00 42.10 378 PHE A O 1
ATOM 2806 N N . GLN A 1 379 ? 9.769 39.391 108.609 1.00 42.94 379 GLN A N 1
ATOM 2807 C CA . GLN A 1 379 ? 9.631 38.637 109.857 1.00 43.39 379 GLN A CA 1
ATOM 2808 C C . GLN A 1 379 ? 10.814 38.959 110.765 1.00 42.80 379 GLN A C 1
ATOM 2809 O O . GLN A 1 379 ? 10.832 38.580 111.939 1.00 44.14 379 GLN A O 1
ATOM 2815 N N . GLU A 1 380 ? 11.821 39.619 110.205 1.00 41.01 380 GLU A N 1
ATOM 2816 C CA . GLU A 1 380 ? 13.029 39.978 110.951 1.00 39.50 380 GLU A CA 1
ATOM 2817 C C . GLU A 1 380 ? 12.818 40.861 112.191 1.00 37.12 380 GLU A C 1
ATOM 2818 O O . GLU A 1 380 ? 12.103 41.867 112.156 1.00 36.05 380 GLU A O 1
ATOM 2824 N N . ALA A 1 381 ? 13.474 40.485 113.281 1.00 34.86 381 ALA A N 1
ATOM 2825 C CA . ALA A 1 381 ? 13.378 41.237 114.523 1.00 34.14 381 ALA A CA 1
ATOM 2826 C C . ALA A 1 381 ? 13.652 42.726 114.305 1.00 33.56 381 ALA A C 1
ATOM 2827 O O . ALA A 1 381 ? 12.839 43.567 114.691 1.00 35.26 381 ALA A O 1
ATOM 2829 N N . VAL A 1 382 ? 14.776 43.058 113.675 1.00 31.26 382 VAL A N 1
ATOM 2830 C CA . VAL A 1 382 ? 15.090 44.463 113.461 1.00 31.76 382 VAL A CA 1
ATOM 2831 C C . VAL A 1 382 ? 14.072 45.149 112.559 1.00 31.47 382 VAL A C 1
ATOM 2832 O O . VAL A 1 382 ? 14.024 46.371 112.497 1.00 30.72 382 VAL A O 1
ATOM 2836 N N . VAL A 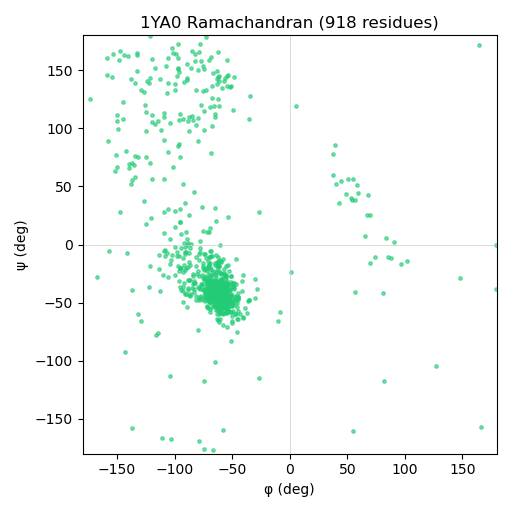1 383 ? 13.251 44.367 111.864 1.00 30.76 383 VAL A N 1
ATOM 2837 C CA . VAL A 1 383 ? 12.243 44.963 111.005 1.00 30.27 383 VAL A CA 1
ATOM 2838 C C . VAL A 1 383 ? 10.922 45.167 111.774 1.00 29.30 383 VAL A C 1
ATOM 2839 O O . VAL A 1 383 ? 10.284 46.209 111.650 1.00 26.77 383 VAL A O 1
ATOM 2843 N N . ASP A 1 384 ? 10.513 44.188 112.574 1.00 29.51 384 ASP A N 1
ATOM 2844 C CA . ASP A 1 384 ? 9.283 44.356 113.358 1.00 29.92 384 ASP A CA 1
ATOM 2845 C C . ASP A 1 384 ? 9.462 45.590 114.213 1.00 29.57 384 ASP A C 1
ATOM 2846 O O . ASP A 1 384 ? 8.569 46.434 114.351 1.00 28.59 384 ASP A O 1
ATOM 2851 N N . GLU A 1 385 ? 10.662 45.664 114.769 1.00 29.89 385 GLU A N 1
ATOM 2852 C CA . GLU A 1 385 ? 11.103 46.739 115.632 1.00 29.41 385 GLU A CA 1
ATOM 2853 C C . GLU A 1 385 ? 10.846 48.114 115.018 1.00 29.26 385 GLU A C 1
ATOM 2854 O O . GLU A 1 385 ? 10.538 49.081 115.720 1.00 28.53 385 GLU A O 1
ATOM 2860 N N . ARG A 1 386 ? 10.952 48.198 113.698 1.00 29.25 386 ARG A N 1
ATOM 2861 C CA . ARG A 1 386 ? 10.772 49.474 113.029 1.00 27.72 386 ARG A CA 1
ATOM 2862 C C . ARG A 1 386 ? 9.494 49.611 112.216 1.00 27.25 386 ARG A C 1
ATOM 2863 O O . ARG A 1 386 ? 9.458 50.377 111.252 1.00 30.18 386 ARG A O 1
ATOM 2871 N N . GLN A 1 387 ? 8.432 48.904 112.581 1.00 26.98 387 GLN A N 1
ATOM 2872 C CA . GLN A 1 387 ? 7.232 49.061 111.769 1.00 28.23 387 GLN A CA 1
ATOM 2873 C C . GLN A 1 387 ? 6.575 50.421 111.928 1.00 28.92 387 GLN A C 1
ATOM 2874 O O . GLN A 1 387 ? 5.478 50.647 111.432 1.00 31.01 387 GLN A O 1
ATOM 2880 N N . TYR A 1 388 ? 7.277 51.346 112.580 1.00 29.46 388 TYR A N 1
ATOM 2881 C CA . TYR A 1 388 ? 6.768 52.702 112.736 1.00 30.69 388 TYR A CA 1
ATOM 2882 C C . TYR A 1 388 ? 7.045 53.525 111.470 1.00 32.22 388 TYR A C 1
ATOM 2883 O O . TYR A 1 388 ? 6.539 54.642 111.320 1.00 31.00 388 TYR A O 1
ATOM 2892 N N . ILE A 1 389 ? 7.858 52.971 110.571 1.00 32.26 389 ILE A N 1
ATOM 2893 C CA . ILE A 1 389 ? 8.199 53.658 109.335 1.00 34.12 389 ILE A CA 1
ATOM 2894 C C . ILE A 1 389 ? 7.062 53.627 108.321 1.00 33.40 389 ILE A C 1
ATOM 2895 O O . ILE A 1 389 ? 6.935 54.540 107.511 1.00 34.47 389 ILE A O 1
ATOM 2900 N N . TRP A 1 390 ? 6.239 52.585 108.370 1.00 31.04 390 TRP A N 1
ATOM 2901 C CA . TRP A 1 390 ? 5.149 52.446 107.413 1.00 32.72 390 TRP A CA 1
ATOM 2902 C C . TRP A 1 390 ? 4.186 53.635 107.368 1.00 34.55 390 TRP A C 1
ATOM 2903 O O . TRP A 1 390 ? 3.736 54.034 106.297 1.00 33.73 390 TRP A O 1
ATOM 2914 N N . PRO A 1 391 ? 3.852 54.217 108.527 1.00 36.08 391 PRO A N 1
ATOM 2915 C CA . PRO A 1 391 ? 2.948 55.366 108.464 1.00 36.22 391 PRO A CA 1
ATOM 2916 C C . PRO A 1 391 ? 3.529 56.455 107.564 1.00 36.40 391 PRO A C 1
ATOM 2917 O O . PRO A 1 391 ? 2.799 57.133 106.844 1.00 37.64 391 PRO A O 1
ATOM 2921 N N . TRP A 1 392 ? 4.847 56.619 107.603 1.00 37.25 392 TRP A N 1
ATOM 2922 C CA . TRP A 1 392 ? 5.498 57.641 106.786 1.00 38.24 392 TRP A CA 1
ATOM 2923 C C . TRP A 1 392 ? 5.374 57.341 105.285 1.00 38.62 392 TRP A C 1
ATOM 2924 O O . TRP A 1 392 ? 5.165 58.246 104.484 1.00 38.76 392 TRP A O 1
ATOM 2935 N N . LEU A 1 393 ? 5.509 56.073 104.911 1.00 38.55 393 LEU A N 1
ATOM 2936 C CA . LEU A 1 393 ? 5.387 55.676 103.516 1.00 40.81 393 LEU A CA 1
ATOM 2937 C C . LEU A 1 393 ? 3.939 55.869 103.065 1.00 42.63 393 LEU A C 1
ATOM 2938 O O . LEU A 1 393 ? 3.663 56.367 101.963 1.00 41.95 393 LEU A O 1
ATOM 2943 N N . ILE A 1 394 ? 3.019 55.456 103.931 1.00 42.83 394 ILE A N 1
ATOM 2944 C CA . ILE A 1 394 ? 1.603 55.566 103.657 1.00 42.02 394 ILE A CA 1
ATOM 2945 C C . ILE A 1 394 ? 1.183 57.006 103.388 1.00 42.92 394 ILE A C 1
ATOM 2946 O O . ILE A 1 394 ? 0.490 57.272 102.407 1.00 43.32 394 ILE A O 1
ATOM 2951 N N . SER A 1 395 ? 1.602 57.940 104.236 1.00 42.58 395 SER A N 1
ATOM 2952 C CA . SER A 1 395 ? 1.216 59.327 104.021 1.00 42.59 395 SER A CA 1
ATOM 2953 C C . SER A 1 395 ? 1.929 59.844 102.784 1.00 42.57 395 SER A C 1
ATOM 2954 O O . SER A 1 395 ? 1.554 60.871 102.222 1.00 43.79 395 SER A O 1
ATOM 2957 N N . LEU A 1 396 ? 2.960 59.122 102.358 1.00 43.14 396 LEU A N 1
ATOM 2958 C CA . LEU A 1 396 ? 3.709 59.498 101.166 1.00 42.23 396 LEU A CA 1
ATOM 2959 C C . LEU A 1 396 ? 2.977 58.979 99.930 1.00 42.79 396 LEU A C 1
ATOM 2960 O O . LEU A 1 396 ? 3.007 59.604 98.873 1.00 42.72 396 LEU A O 1
ATOM 2965 N N . LEU A 1 397 ? 2.316 57.835 100.062 1.00 42.52 397 LEU A N 1
ATOM 2966 C CA . LEU A 1 397 ? 1.579 57.290 98.939 1.00 44.78 397 LEU A CA 1
ATOM 2967 C C . LEU A 1 397 ? 0.302 58.091 98.690 1.00 46.99 397 LEU A C 1
ATOM 2968 O O . LEU A 1 397 ? -0.058 58.341 97.538 1.00 47.96 397 LEU A O 1
ATOM 2973 N N . ASN A 1 398 ? -0.381 58.491 99.759 1.00 47.94 398 ASN A N 1
ATOM 2974 C CA . ASN A 1 398 ? -1.604 59.275 99.610 1.00 50.27 398 ASN A CA 1
ATOM 2975 C C . ASN A 1 398 ? -1.235 60.704 99.222 1.00 50.82 398 ASN A C 1
ATOM 2976 O O . ASN A 1 398 ? -2.093 61.516 98.903 1.00 50.90 398 ASN A O 1
ATOM 2981 N N . SER A 1 399 ? 0.056 61.000 99.255 1.00 52.46 399 SER A N 1
ATOM 2982 C CA . SER A 1 399 ? 0.551 62.318 98.885 1.00 53.52 399 SER A CA 1
ATOM 2983 C C . SER A 1 399 ? 0.387 62.442 97.381 1.00 55.92 399 SER A C 1
ATOM 2984 O O . SER A 1 399 ? 0.362 63.543 96.822 1.00 57.20 399 SER A O 1
ATOM 2987 N N . PHE A 1 400 ? 0.258 61.287 96.738 1.00 57.10 400 PHE A N 1
ATOM 2988 C CA . PHE A 1 400 ? 0.129 61.201 95.291 1.00 59.24 400 PHE A CA 1
ATOM 2989 C C . PHE A 1 400 ? -1.308 61.232 94.763 1.00 61.30 400 PHE A C 1
ATOM 2990 O O . PHE A 1 400 ? -1.526 61.286 93.552 1.00 60.96 400 PHE A O 1
ATOM 2998 N N . HIS A 1 401 ? -2.285 61.209 95.663 1.00 63.35 401 HIS A N 1
ATOM 2999 C CA . HIS A 1 401 ? -3.680 61.211 95.244 1.00 64.73 401 HIS A CA 1
ATOM 3000 C C . HIS A 1 401 ? -3.915 59.994 94.348 1.00 66.15 401 HIS A C 1
ATOM 3001 O O . HIS A 1 401 ? -4.444 60.119 93.249 1.00 66.62 401 HIS A O 1
ATOM 3008 N N . PRO A 1 402 ? -3.512 58.798 94.812 1.00 67.24 402 PRO A N 1
ATOM 3009 C CA . PRO A 1 402 ? -3.651 57.525 94.099 1.00 69.21 402 PRO A CA 1
ATOM 3010 C C . PRO A 1 402 ? -5.038 57.259 93.522 1.00 71.74 402 PRO A C 1
ATOM 3011 O O . PRO A 1 402 ? -6.050 57.602 94.129 1.00 72.59 402 PRO A O 1
ATOM 3015 N N . HIS A 1 403 ? -5.060 56.622 92.356 1.00 74.43 403 HIS A N 1
ATOM 3016 C CA . HIS A 1 403 ? -6.281 56.230 91.651 1.00 76.66 403 HIS A CA 1
ATOM 3017 C C . HIS A 1 403 ? -5.918 54.820 91.199 1.00 77.80 403 HIS A C 1
ATOM 3018 O O . HIS A 1 403 ? -5.032 54.199 91.795 1.00 77.95 403 HIS A O 1
ATOM 3025 N N . GLU A 1 404 ? -6.572 54.297 90.166 1.00 79.70 404 GLU A N 1
ATOM 3026 C CA . GLU A 1 404 ? -6.202 52.960 89.704 1.00 81.75 404 GLU A CA 1
ATOM 3027 C C . GLU A 1 404 ? -4.869 53.008 88.949 1.00 82.14 404 GLU A C 1
ATOM 3028 O O . GLU A 1 404 ? -4.820 53.405 87.773 1.00 82.62 404 GLU A O 1
ATOM 3034 N N . GLU A 1 405 ? -3.803 52.654 89.677 1.00 81.88 405 GLU A N 1
ATOM 3035 C CA . GLU A 1 405 ? -2.411 52.596 89.210 1.00 80.75 405 GLU A CA 1
ATOM 3036 C C . GLU A 1 405 ? -2.072 51.120 89.042 1.00 81.36 405 GLU A C 1
ATOM 3037 O O . GLU A 1 405 ? -1.232 50.732 88.226 1.00 83.05 405 GLU A O 1
ATOM 3043 N N . ASP A 1 406 ? -2.742 50.287 89.822 1.00 82.31 406 ASP A N 1
ATOM 3044 C CA . ASP A 1 406 ? -2.528 48.858 89.714 1.00 83.68 406 ASP A CA 1
ATOM 3045 C C . ASP A 1 406 ? -3.012 48.482 88.315 1.00 84.53 406 ASP A C 1
ATOM 3046 O O . ASP A 1 406 ? -3.468 47.371 88.092 1.00 84.70 406 ASP A O 1
ATOM 3051 N N . LEU A 1 407 ? -2.863 49.422 87.380 1.00 85.80 407 LEU A N 1
ATOM 3052 C CA . LEU A 1 407 ? -3.269 49.303 85.982 1.00 86.46 407 LEU A CA 1
ATOM 3053 C C . LEU A 1 407 ? -2.790 48.059 85.209 1.00 86.71 407 LEU A C 1
ATOM 3054 O O . LEU A 1 407 ? -2.270 48.148 84.073 1.00 86.82 407 LEU A O 1
ATOM 3059 N N . SER A 1 409 ? 0.432 49.779 84.594 1.00 90.46 409 SER A N 1
ATOM 3060 C CA . SER A 1 409 ? 0.933 48.991 85.709 1.00 90.56 409 SER A CA 1
ATOM 3061 C C . SER A 1 409 ? 2.389 48.692 85.467 1.00 90.11 409 SER A C 1
ATOM 3062 O O . SER A 1 409 ? 3.185 48.518 86.390 1.00 91.09 409 SER A O 1
ATOM 3065 N N . ILE A 1 410 ? 2.734 48.635 84.198 1.00 88.69 410 ILE A N 1
ATOM 3066 C CA . ILE A 1 410 ? 4.084 48.313 83.836 1.00 87.29 410 ILE A CA 1
ATOM 3067 C C . ILE A 1 410 ? 4.460 49.210 82.679 1.00 85.62 410 ILE A C 1
ATOM 3068 O O . ILE A 1 410 ? 4.663 48.727 81.573 1.00 86.82 410 ILE A O 1
ATOM 3073 N N . SER A 1 411 ? 4.539 50.516 82.931 1.00 82.93 411 SER A N 1
ATOM 3074 C CA . SER A 1 411 ? 4.909 51.481 81.891 1.00 79.93 411 SER A CA 1
ATOM 3075 C C . SER A 1 411 ? 5.846 50.829 80.876 1.00 76.82 411 SER A C 1
ATOM 3076 O O . SER A 1 411 ? 5.870 51.202 79.701 1.00 77.70 411 SER A O 1
ATOM 3079 N N . ALA A 1 412 ? 6.624 49.858 81.348 1.00 72.76 412 ALA A N 1
ATOM 3080 C CA . ALA A 1 412 ? 7.584 49.136 80.515 1.00 68.40 412 ALA A CA 1
ATOM 3081 C C . ALA A 1 412 ? 8.747 50.047 80.113 1.00 64.62 412 ALA A C 1
ATOM 3082 O O . ALA A 1 412 ? 9.787 49.570 79.659 1.00 65.13 412 ALA A O 1
ATOM 3084 N N . THR A 1 413 ? 8.566 51.355 80.276 1.00 60.30 413 THR A N 1
ATOM 3085 C CA . THR A 1 413 ? 9.614 52.326 79.972 1.00 57.56 413 THR A CA 1
ATOM 3086 C C . THR A 1 413 ? 10.362 52.531 81.294 1.00 54.77 413 THR A C 1
ATOM 3087 O O . THR A 1 413 ? 9.836 53.119 82.236 1.00 53.13 413 THR A O 1
ATOM 3091 N N . PRO A 1 414 ? 11.595 52.006 81.383 1.00 52.43 414 PRO A N 1
ATOM 3092 C CA . PRO A 1 414 ? 12.462 52.087 82.559 1.00 50.22 414 PRO A CA 1
ATOM 3093 C C . PRO A 1 414 ? 12.756 53.492 83.039 1.00 47.43 414 PRO A C 1
ATOM 3094 O O . PRO A 1 414 ? 12.946 54.407 82.242 1.00 47.11 414 PRO A O 1
ATOM 3098 N N . LEU A 1 415 ? 12.783 53.650 84.357 1.00 45.16 415 LEU A N 1
ATOM 3099 C CA . LEU A 1 415 ? 13.096 54.927 84.977 1.00 42.52 415 LEU A CA 1
ATOM 3100 C C . LEU A 1 415 ? 14.619 54.968 85.050 1.00 40.00 415 LEU A C 1
ATOM 3101 O O . LEU A 1 415 ? 15.278 53.953 84.838 1.00 40.15 415 LEU A O 1
ATOM 3106 N N . PRO A 1 416 ? 15.199 56.138 85.332 1.00 38.52 416 PRO A N 1
ATOM 3107 C CA . PRO A 1 416 ? 16.658 56.243 85.425 1.00 38.06 416 PRO A CA 1
ATOM 3108 C C . PRO A 1 416 ? 17.299 55.178 86.331 1.00 37.31 416 PRO A C 1
ATOM 3109 O O . PRO A 1 416 ? 18.095 54.358 85.865 1.00 35.67 416 PRO A O 1
ATOM 3113 N N . GLU A 1 417 ? 16.940 55.185 87.614 1.00 36.36 417 GLU A N 1
ATOM 3114 C CA . GLU A 1 417 ? 17.510 54.230 88.561 1.00 38.71 417 GLU A CA 1
ATOM 3115 C C . GLU A 1 417 ? 17.289 52.771 88.176 1.00 39.48 417 GLU A C 1
ATOM 3116 O O . GLU A 1 417 ? 17.903 51.875 88.758 1.00 39.55 417 GLU A O 1
ATOM 3122 N N . GLU A 1 418 ? 16.421 52.523 87.201 1.00 39.88 418 GLU A N 1
ATOM 3123 C CA . GLU A 1 418 ? 16.172 51.152 86.771 1.00 41.62 418 GLU A CA 1
ATOM 3124 C C . GLU A 1 418 ? 17.185 50.779 85.694 1.00 42.03 418 GLU A C 1
ATOM 3125 O O . GLU A 1 418 ? 17.761 49.687 85.728 1.00 41.17 418 GLU A O 1
ATOM 3131 N N . PHE A 1 419 ? 17.413 51.695 84.755 1.00 42.69 419 PHE A N 1
ATOM 3132 C CA . PHE A 1 419 ? 18.377 51.481 83.676 1.00 43.47 419 PHE A CA 1
ATOM 3133 C C . PHE A 1 419 ? 19.748 51.306 84.298 1.00 43.11 419 PHE A C 1
ATOM 3134 O O . PHE A 1 419 ? 20.513 50.410 83.936 1.00 42.16 419 PHE A O 1
ATOM 3142 N N . GLU A 1 420 ? 20.040 52.199 85.235 1.00 42.32 420 GLU A N 1
ATOM 3143 C CA . GLU A 1 420 ? 21.295 52.215 85.968 1.00 41.93 420 GLU A CA 1
ATOM 3144 C C . GLU A 1 420 ? 21.648 50.933 86.722 1.00 40.90 420 GLU A C 1
ATOM 3145 O O . GLU A 1 420 ? 22.817 50.554 86.805 1.00 40.60 420 GLU A O 1
ATOM 3151 N N . LEU A 1 421 ? 20.641 50.257 87.262 1.00 39.17 421 LEU A N 1
ATOM 3152 C CA . LEU A 1 421 ? 20.890 49.066 88.055 1.00 38.22 421 LEU A CA 1
ATOM 3153 C C . LEU A 1 421 ? 20.695 47.723 87.365 1.00 38.36 421 LEU A C 1
ATOM 3154 O O . LEU A 1 421 ? 20.638 46.689 88.031 1.00 38.08 421 LEU A O 1
ATOM 3159 N N . GLN A 1 422 ? 20.618 47.726 86.039 1.00 38.25 422 GLN A N 1
ATOM 3160 C CA . GLN A 1 422 ? 20.446 46.477 85.298 1.00 38.94 422 GLN A CA 1
ATOM 3161 C C . GLN A 1 422 ? 21.524 45.460 85.648 1.00 38.67 422 GLN A C 1
ATOM 3162 O O . GLN A 1 422 ? 22.704 45.804 85.754 1.00 37.52 422 GLN A O 1
ATOM 3168 N N . GLY A 1 423 ? 21.103 44.209 85.832 1.00 39.34 423 GLY A N 1
ATOM 3169 C CA . GLY A 1 423 ? 22.025 43.135 86.177 1.00 37.43 423 GLY A CA 1
ATOM 3170 C C . GLY A 1 423 ? 22.341 42.968 87.664 1.00 36.67 423 GLY A C 1
ATOM 3171 O O . GLY A 1 423 ? 22.961 41.978 88.060 1.00 36.43 423 GLY A O 1
ATOM 3172 N N . PHE A 1 424 ? 21.940 43.932 88.488 1.00 35.21 424 PHE A N 1
ATOM 3173 C CA . PHE A 1 424 ? 22.195 43.870 89.929 1.00 34.67 424 PHE A CA 1
ATOM 3174 C C . PHE A 1 424 ? 21.404 42.679 90.496 1.00 35.96 424 PHE A C 1
ATOM 3175 O O . PHE A 1 424 ? 20.171 42.696 90.553 1.00 36.08 424 PHE A O 1
ATOM 3183 N N . LEU A 1 425 ? 22.130 41.640 90.893 1.00 37.38 425 LEU A N 1
ATOM 3184 C CA . LEU A 1 425 ? 21.527 40.418 91.416 1.00 38.25 425 LEU A CA 1
ATOM 3185 C C . LEU A 1 425 ? 20.337 40.641 92.339 1.00 38.79 425 LEU A C 1
ATOM 3186 O O . LEU A 1 425 ? 19.216 40.237 92.023 1.00 39.67 425 LEU A O 1
ATOM 3191 N N . ALA A 1 426 ? 20.579 41.292 93.471 1.00 38.63 426 ALA A N 1
ATOM 3192 C CA . ALA A 1 426 ? 19.529 41.540 94.450 1.00 39.59 426 ALA A CA 1
ATOM 3193 C C . ALA A 1 426 ? 18.239 42.110 93.867 1.00 40.72 426 ALA A C 1
ATOM 3194 O O . ALA A 1 426 ? 17.150 41.810 94.353 1.00 40.77 426 ALA A O 1
ATOM 3196 N N . LEU A 1 427 ? 18.357 42.914 92.818 1.00 41.40 427 LEU A N 1
ATOM 3197 C CA . LEU A 1 427 ? 17.195 43.550 92.215 1.00 42.08 427 LEU A CA 1
ATOM 3198 C C . LEU A 1 427 ? 16.727 42.995 90.872 1.00 44.88 427 LEU A C 1
ATOM 3199 O O . LEU A 1 427 ? 15.673 43.397 90.375 1.00 44.58 427 LEU A O 1
ATOM 3204 N N . ARG A 1 428 ? 17.495 42.088 90.278 1.00 47.89 428 ARG A N 1
ATOM 3205 C CA . ARG A 1 428 ? 17.134 41.547 88.968 1.00 50.36 428 ARG A CA 1
ATOM 3206 C C . ARG A 1 428 ? 15.646 41.273 88.707 1.00 50.53 428 ARG A C 1
ATOM 3207 O O . ARG A 1 428 ? 15.081 41.772 87.726 1.00 51.76 428 ARG A O 1
ATOM 3215 N N . PRO A 1 429 ? 14.988 40.491 89.578 1.00 49.52 429 PRO A N 1
ATOM 3216 C CA . PRO A 1 429 ? 13.567 40.204 89.349 1.00 48.07 429 PRO A CA 1
ATOM 3217 C C . PRO A 1 429 ? 12.665 41.426 89.180 1.00 48.56 429 PRO A C 1
ATOM 3218 O O . PRO A 1 429 ? 11.694 41.383 88.429 1.00 48.90 429 PRO A O 1
ATOM 3222 N N . SER A 1 430 ? 12.982 42.518 89.865 1.00 48.70 430 SER A N 1
ATOM 3223 C CA . SER A 1 430 ? 12.157 43.717 89.771 1.00 48.61 430 SER A CA 1
ATOM 3224 C C . SER A 1 430 ? 12.124 44.268 88.354 1.00 50.58 430 SER A C 1
ATOM 3225 O O . SER A 1 430 ? 11.264 45.079 88.019 1.00 50.04 430 SER A O 1
ATOM 3228 N N . PHE A 1 431 ? 13.059 43.812 87.525 1.00 53.67 431 PHE A N 1
ATOM 3229 C CA . PHE A 1 431 ? 13.172 44.271 86.140 1.00 56.68 431 PHE A CA 1
ATOM 3230 C C . PHE A 1 431 ? 12.510 43.372 85.088 1.00 58.86 431 PHE A C 1
ATOM 3231 O O . PHE A 1 431 ? 12.257 43.824 83.975 1.00 59.33 431 PHE A O 1
ATOM 3239 N N . ARG A 1 432 ? 12.229 42.121 85.435 1.00 60.75 432 ARG A N 1
ATOM 3240 C CA . ARG A 1 432 ? 11.680 41.134 84.461 1.00 62.15 432 ARG A CA 1
ATOM 3241 C C . ARG A 1 432 ? 10.415 41.518 83.692 1.00 62.74 432 ARG A C 1
ATOM 3242 O O . ARG A 1 432 ? 9.685 40.647 83.234 1.00 64.93 432 ARG A O 1
ATOM 3250 N N . ASN A 1 433 ? 10.122 42.810 83.536 1.00 62.81 433 ASN A N 1
ATOM 3251 C CA . ASN A 1 433 ? 8.949 43.187 82.732 1.00 62.84 433 ASN A CA 1
ATOM 3252 C C . ASN A 1 433 ? 9.330 44.393 81.801 1.00 62.77 433 ASN A C 1
ATOM 3253 O O . ASN A 1 433 ? 8.920 44.401 80.632 1.00 63.95 433 ASN A O 1
ATOM 3258 N N . LEU A 1 434 ? 10.126 45.348 82.291 1.00 61.84 434 LEU A N 1
ATOM 3259 C CA . LEU A 1 434 ? 10.529 46.538 81.531 1.00 61.35 434 LEU A CA 1
ATOM 3260 C C . LEU A 1 434 ? 11.340 46.263 80.259 1.00 61.36 434 LEU A C 1
ATOM 3261 O O . LEU A 1 434 ? 12.143 45.328 80.176 1.00 59.49 434 LEU A O 1
ATOM 3266 N N . ASP A 1 435 ? 11.093 47.108 79.264 1.00 62.34 435 ASP A N 1
ATOM 3267 C CA . ASP A 1 435 ? 11.850 47.003 78.031 1.00 63.55 435 ASP A CA 1
ATOM 3268 C C . ASP A 1 435 ? 12.867 48.124 78.001 1.00 62.93 435 ASP A C 1
ATOM 3269 O O . ASP A 1 435 ? 12.537 49.287 77.770 1.00 60.74 435 ASP A O 1
ATOM 3274 N N . PHE A 1 436 ? 14.114 47.746 78.251 1.00 64.08 436 PHE A N 1
ATOM 3275 C CA . PHE A 1 436 ? 15.220 48.687 78.281 1.00 65.90 436 PHE A CA 1
ATOM 3276 C C . PHE A 1 436 ? 15.695 49.095 76.896 1.00 67.89 436 PHE A C 1
ATOM 3277 O O . PHE A 1 436 ? 16.603 49.916 76.764 1.00 67.92 436 PHE A O 1
ATOM 3285 N N . SER A 1 437 ? 15.101 48.514 75.859 1.00 71.29 437 SER A N 1
ATOM 3286 C CA . SER A 1 437 ? 15.486 48.857 74.494 1.00 74.09 437 SER A CA 1
ATOM 3287 C C . SER A 1 437 ? 15.105 50.315 74.304 1.00 76.08 437 SER A C 1
ATOM 3288 O O . SER A 1 437 ? 15.808 51.208 74.766 1.00 77.46 437 SER A O 1
ATOM 3291 N N . LYS A 1 438 ? 13.988 50.561 73.631 1.00 78.49 438 LYS A N 1
ATOM 3292 C CA . LYS A 1 438 ? 13.542 51.927 73.441 1.00 80.73 438 LYS A CA 1
ATOM 3293 C C . LYS A 1 438 ? 13.151 52.461 74.813 1.00 82.66 438 LYS A C 1
ATOM 3294 O O . LYS A 1 438 ? 12.514 51.762 75.606 1.00 83.26 438 LYS A O 1
ATOM 3300 N N . GLY A 1 439 ? 13.566 53.692 75.094 1.00 84.50 439 GLY A N 1
ATOM 3301 C CA . GLY A 1 439 ? 13.267 54.327 76.364 1.00 85.81 439 GLY A CA 1
ATOM 3302 C C . GLY A 1 439 ? 13.917 55.697 76.347 1.00 86.77 439 GLY A C 1
ATOM 3303 O O . GLY A 1 439 ? 13.820 56.465 77.311 1.00 87.76 439 GLY A O 1
ATOM 3304 N N . HIS A 1 440 ? 14.590 55.986 75.233 1.00 86.58 440 HIS A N 1
ATOM 3305 C CA . HIS A 1 440 ? 15.290 57.248 75.022 1.00 86.46 440 HIS A CA 1
ATOM 3306 C C . HIS A 1 440 ? 16.669 57.246 75.684 1.00 86.19 440 HIS A C 1
ATOM 3307 O O . HIS A 1 440 ? 17.108 56.238 76.243 1.00 87.99 440 HIS A O 1
ATOM 3314 N N . LYS A 1 447 ? 10.496 65.002 80.180 1.00 92.35 447 LYS A N 1
ATOM 3315 C CA . LYS A 1 447 ? 11.284 63.884 80.688 1.00 91.69 447 LYS A CA 1
ATOM 3316 C C . LYS A 1 447 ? 10.955 63.614 82.153 1.00 91.01 447 LYS A C 1
ATOM 3317 O O . LYS A 1 447 ? 11.062 62.486 82.618 1.00 91.06 447 LYS A O 1
ATOM 3323 N N . GLU A 1 448 ? 10.545 64.658 82.867 1.00 90.80 448 GLU A N 1
ATOM 3324 C CA . GLU A 1 448 ? 10.203 64.561 84.285 1.00 90.00 448 GLU A CA 1
ATOM 3325 C C . GLU A 1 448 ? 8.812 64.001 84.558 1.00 89.38 448 GLU A C 1
ATOM 3326 O O . GLU A 1 448 ? 8.673 62.870 85.014 1.00 89.54 448 GLU A O 1
ATOM 3332 N N . GLY A 1 449 ? 7.788 64.808 84.299 1.00 87.19 449 GLY A N 1
ATOM 3333 C CA . GLY A 1 449 ? 6.426 64.370 84.533 1.00 84.48 449 GLY A CA 1
ATOM 3334 C C . GLY A 1 449 ? 6.238 62.940 84.084 1.00 82.64 449 GLY A C 1
ATOM 3335 O O . GLY A 1 449 ? 5.446 62.196 84.656 1.00 84.07 449 GLY A O 1
ATOM 3336 N N . GLN A 1 450 ? 6.973 62.553 83.050 1.00 79.51 450 GLN A N 1
ATOM 3337 C CA . GLN A 1 450 ? 6.881 61.201 82.526 1.00 76.36 450 GLN A CA 1
ATOM 3338 C C . GLN A 1 450 ? 7.666 60.203 83.385 1.00 74.65 450 GLN A C 1
ATOM 3339 O O . GLN A 1 450 ? 7.508 58.988 83.245 1.00 75.14 450 GLN A O 1
ATOM 3345 N N . GLN A 1 451 ? 8.508 60.722 84.275 1.00 71.49 451 GLN A N 1
ATOM 3346 C CA . GLN A 1 451 ? 9.307 59.879 85.157 1.00 68.62 451 GLN A CA 1
ATOM 3347 C C . GLN A 1 451 ? 8.892 60.022 86.617 1.00 66.52 451 GLN A C 1
ATOM 3348 O O . GLN A 1 451 ? 8.855 59.035 87.357 1.00 64.88 451 GLN A O 1
ATOM 3354 N N . ARG A 1 452 ? 8.587 61.249 87.032 1.00 64.88 452 ARG A N 1
ATOM 3355 C CA . ARG A 1 452 ? 8.155 61.480 88.401 1.00 63.94 452 ARG A CA 1
ATOM 3356 C C . ARG A 1 452 ? 6.799 60.821 88.586 1.00 63.13 452 ARG A C 1
ATOM 3357 O O . ARG A 1 452 ? 6.553 60.143 89.584 1.00 63.62 452 ARG A O 1
ATOM 3365 N N . ARG A 1 453 ? 5.922 61.004 87.607 1.00 61.82 453 ARG A N 1
ATOM 3366 C CA . ARG A 1 453 ? 4.597 60.426 87.692 1.00 60.16 453 ARG A CA 1
ATOM 3367 C C . ARG A 1 453 ? 4.618 58.911 87.493 1.00 57.76 453 ARG A C 1
ATOM 3368 O O . ARG A 1 453 ? 3.698 58.223 87.924 1.00 58.49 453 ARG A O 1
ATOM 3376 N N . ILE A 1 454 ? 5.672 58.387 86.869 1.00 54.61 454 ILE A N 1
ATOM 3377 C CA . ILE A 1 454 ? 5.804 56.938 86.690 1.00 52.03 454 ILE A CA 1
ATOM 3378 C C . ILE A 1 454 ? 6.347 56.352 87.995 1.00 51.37 454 ILE A C 1
ATOM 3379 O O . ILE A 1 454 ? 5.838 55.356 88.507 1.00 51.67 454 ILE A O 1
ATOM 3384 N N . ARG A 1 455 ? 7.391 56.976 88.527 1.00 50.69 455 ARG A N 1
ATOM 3385 C CA . ARG A 1 455 ? 7.977 56.518 89.774 1.00 50.42 455 ARG A CA 1
ATOM 3386 C C . ARG A 1 455 ? 6.890 56.485 90.851 1.00 49.46 455 ARG A C 1
ATOM 3387 O O . ARG A 1 455 ? 6.846 55.563 91.664 1.00 47.63 455 ARG A O 1
ATOM 3395 N N . GLN A 1 456 ? 6.003 57.477 90.843 1.00 49.25 456 GLN A N 1
ATOM 3396 C CA . GLN A 1 456 ? 4.917 57.515 91.818 1.00 49.00 456 GLN A CA 1
ATOM 3397 C C . GLN A 1 456 ? 4.079 56.256 91.673 1.00 47.06 456 GLN A C 1
ATOM 3398 O O . GLN A 1 456 ? 3.680 55.646 92.659 1.00 44.90 456 GLN A O 1
ATOM 3404 N N . GLN A 1 457 ? 3.802 55.876 90.433 1.00 46.40 457 GLN A N 1
ATOM 3405 C CA . GLN A 1 457 ? 3.012 54.681 90.184 1.00 46.60 457 GLN A CA 1
ATOM 3406 C C . GLN A 1 457 ? 3.743 53.468 90.734 1.00 45.83 457 GLN A C 1
ATOM 3407 O O . GLN A 1 457 ? 3.143 52.616 91.385 1.00 46.69 457 GLN A O 1
ATOM 3413 N N . ARG A 1 458 ? 5.041 53.393 90.465 1.00 45.23 458 ARG A N 1
ATOM 3414 C CA . ARG A 1 458 ? 5.860 52.294 90.956 1.00 44.07 458 ARG A CA 1
ATOM 3415 C C . ARG A 1 458 ? 5.686 52.171 92.474 1.00 43.99 458 ARG A C 1
ATOM 3416 O O . ARG A 1 458 ? 5.544 51.071 93.009 1.00 44.77 458 ARG A O 1
ATOM 3424 N N . LEU A 1 459 ? 5.690 53.310 93.161 1.00 42.73 459 LEU A N 1
ATOM 3425 C CA . LEU A 1 459 ? 5.528 53.330 94.606 1.00 42.79 459 LEU A CA 1
ATOM 3426 C C . LEU A 1 459 ? 4.106 52.941 94.980 1.00 43.74 459 LEU A C 1
ATOM 3427 O O . LEU A 1 459 ? 3.900 52.133 95.890 1.00 44.85 459 LEU A O 1
ATOM 3432 N N . ILE A 1 460 ? 3.127 53.504 94.272 1.00 44.07 460 ILE A N 1
ATOM 3433 C CA . ILE A 1 460 ? 1.723 53.186 94.536 1.00 43.24 460 ILE A CA 1
ATOM 3434 C C . ILE A 1 460 ? 1.540 51.689 94.370 1.00 42.02 460 ILE A C 1
ATOM 3435 O O . ILE A 1 460 ? 0.763 51.058 95.085 1.00 41.69 460 ILE A O 1
ATOM 3440 N N . SER A 1 461 ? 2.267 51.133 93.411 1.00 40.65 461 SER A N 1
ATOM 3441 C CA . SER A 1 461 ? 2.189 49.716 93.112 1.00 42.08 461 SER A CA 1
ATOM 3442 C C . SER A 1 461 ? 2.704 48.876 94.260 1.00 41.38 461 SER A C 1
ATOM 3443 O O . SER A 1 461 ? 2.076 47.896 94.653 1.00 41.19 461 SER A O 1
ATOM 3446 N N . ILE A 1 462 ? 3.862 49.264 94.783 1.00 41.98 462 ILE A N 1
ATOM 3447 C CA . ILE A 1 462 ? 4.490 48.555 95.892 1.00 41.61 462 ILE A CA 1
ATOM 3448 C C . ILE A 1 462 ? 3.604 48.593 97.138 1.00 41.26 462 ILE A C 1
ATOM 3449 O O . ILE A 1 462 ? 3.533 47.628 97.898 1.00 40.04 462 ILE A O 1
ATOM 3454 N N . GLY A 1 463 ? 2.918 49.710 97.336 1.00 41.88 463 GLY A N 1
ATOM 3455 C CA . GLY A 1 463 ? 2.043 49.824 98.482 1.00 43.52 463 GLY A CA 1
ATOM 3456 C C . GLY A 1 463 ? 0.930 48.807 98.377 1.00 44.80 463 GLY A C 1
ATOM 3457 O O . GLY A 1 463 ? 0.476 48.268 99.385 1.00 46.17 463 GLY A O 1
ATOM 3458 N N . LYS A 1 464 ? 0.491 48.542 97.151 1.00 44.94 464 LYS A N 1
ATOM 3459 C CA . LYS A 1 464 ? -0.574 47.574 96.915 1.00 45.52 464 LYS A CA 1
ATOM 3460 C C . LYS A 1 464 ? -0.044 46.194 97.264 1.00 44.73 464 LYS A C 1
ATOM 3461 O O . LYS A 1 464 ? -0.715 45.402 97.926 1.00 43.21 464 LYS A O 1
ATOM 3467 N N . TRP A 1 465 ? 1.169 45.912 96.806 1.00 44.67 465 TRP A N 1
ATOM 3468 C CA . TRP A 1 465 ? 1.797 44.625 97.059 1.00 45.96 465 TRP A CA 1
ATOM 3469 C C . TRP A 1 465 ? 2.021 44.384 98.546 1.00 47.10 465 TRP A C 1
ATOM 3470 O O . TRP A 1 465 ? 1.864 43.261 99.030 1.00 47.98 465 TRP A O 1
ATOM 3481 N N . ILE A 1 466 ? 2.411 45.434 99.266 1.00 47.52 466 ILE A N 1
ATOM 3482 C CA . ILE A 1 466 ? 2.638 45.331 100.703 1.00 46.80 466 ILE A CA 1
ATOM 3483 C C . ILE A 1 466 ? 1.295 45.028 101.357 1.00 46.87 466 ILE A C 1
ATOM 3484 O O . ILE A 1 466 ? 1.165 44.088 102.143 1.00 46.36 466 ILE A O 1
ATOM 3489 N N . ALA A 1 467 ? 0.298 45.834 101.010 1.00 46.81 467 ALA A N 1
ATOM 3490 C CA . ALA A 1 467 ? -1.046 45.672 101.542 1.00 46.92 467 ALA A CA 1
ATOM 3491 C C . ALA A 1 467 ? -1.587 44.259 101.327 1.00 47.52 467 ALA A C 1
ATOM 3492 O O . ALA A 1 467 ? -2.324 43.747 102.168 1.00 48.05 467 ALA A O 1
ATOM 3494 N N . ASP A 1 468 ? -1.220 43.625 100.213 1.00 48.78 468 ASP A N 1
ATOM 3495 C CA . ASP A 1 468 ? -1.692 42.268 99.923 1.00 49.24 468 ASP A CA 1
ATOM 3496 C C . ASP A 1 468 ? -0.784 41.160 100.442 1.00 49.66 468 ASP A C 1
ATOM 3497 O O . ASP A 1 468 ? -1.150 39.986 100.376 1.00 50.90 468 ASP A O 1
ATOM 3502 N N . ASN A 1 469 ? 0.395 41.508 100.946 1.00 49.04 469 ASN A N 1
ATOM 3503 C CA . ASN A 1 469 ? 1.318 40.478 101.422 1.00 48.46 469 ASN A CA 1
ATOM 3504 C C . ASN A 1 469 ? 1.724 40.592 102.884 1.00 47.91 469 ASN A C 1
ATOM 3505 O O . ASN A 1 469 ? 2.211 39.628 103.469 1.00 48.90 469 ASN A O 1
ATOM 3510 N N . GLN A 1 470 ? 1.529 41.777 103.453 1.00 46.97 470 GLN A N 1
ATOM 3511 C CA . GLN A 1 470 ? 1.821 42.064 104.855 1.00 46.17 470 GLN A CA 1
ATOM 3512 C C . GLN A 1 470 ? 0.659 42.948 105.307 1.00 45.35 470 GLN A C 1
ATOM 3513 O O . GLN A 1 470 ? 0.825 44.138 105.550 1.00 44.62 470 GLN A O 1
ATOM 3519 N N . PRO A 1 471 ? -0.546 42.368 105.400 1.00 44.88 471 PRO A N 1
ATOM 3520 C CA . PRO A 1 471 ? -1.769 43.063 105.810 1.00 44.54 471 PRO A CA 1
ATOM 3521 C C . PRO A 1 471 ? -1.691 43.773 107.160 1.00 44.83 471 PRO A C 1
ATOM 3522 O O . PRO A 1 471 ? -2.400 44.755 107.390 1.00 45.45 471 PRO A O 1
ATOM 3526 N N . ARG A 1 472 ? -0.844 43.271 108.054 1.00 43.59 472 ARG A N 1
ATOM 3527 C CA . ARG A 1 472 ? -0.694 43.880 109.371 1.00 43.84 472 ARG A CA 1
ATOM 3528 C C . ARG A 1 472 ? 0.002 45.234 109.306 1.00 42.91 472 ARG A C 1
ATOM 3529 O O . ARG A 1 472 ? -0.196 46.077 110.179 1.00 42.11 472 ARG A O 1
ATOM 3537 N N . LEU A 1 473 ? 0.803 45.448 108.266 1.00 41.63 473 LEU A N 1
ATOM 3538 C CA . LEU A 1 473 ? 1.535 46.700 108.125 1.00 41.41 473 LEU A CA 1
ATOM 3539 C C . LEU A 1 473 ? 0.743 47.756 107.372 1.00 42.13 473 LEU A C 1
ATOM 3540 O O . LEU A 1 473 ? 0.562 48.878 107.854 1.00 40.82 473 LEU A O 1
ATOM 3545 N N . ILE A 1 474 ? 0.278 47.398 106.180 1.00 43.29 474 ILE A N 1
ATOM 3546 C CA . ILE A 1 474 ? -0.477 48.335 105.356 1.00 44.65 474 ILE A CA 1
ATOM 3547 C C . ILE A 1 474 ? -1.743 47.726 104.785 1.00 45.41 474 ILE A C 1
ATOM 3548 O O . ILE A 1 474 ? -1.816 46.523 104.537 1.00 45.35 474 ILE A O 1
ATOM 3553 N N . GLN A 1 475 ? -2.741 48.577 104.593 1.00 47.12 475 GLN A N 1
ATOM 3554 C CA . GLN A 1 475 ? -4.000 48.178 103.987 1.00 49.28 475 GLN A CA 1
ATOM 3555 C C . GLN A 1 475 ? -4.383 49.291 103.023 1.00 51.22 475 GLN A C 1
ATOM 3556 O O . GLN A 1 475 ? -4.144 50.470 103.292 1.00 50.94 475 GLN A O 1
ATOM 3562 N N . CYS A 1 476 ? -4.951 48.902 101.887 1.00 54.32 476 CYS A N 1
ATOM 3563 C CA . CYS A 1 476 ? -5.353 49.845 100.852 1.00 57.19 476 CYS A CA 1
ATOM 3564 C C . CYS A 1 476 ? -6.851 49.769 100.601 1.00 59.55 476 CYS A C 1
ATOM 3565 O O . CYS A 1 476 ? -7.342 48.817 99.995 1.00 59.24 476 CYS A O 1
ATOM 3568 N N . GLU A 1 477 ? -7.586 50.766 101.076 1.00 63.42 477 GLU A N 1
ATOM 3569 C CA . GLU A 1 477 ? -9.020 50.765 100.859 1.00 66.91 477 GLU A CA 1
ATOM 3570 C C . GLU A 1 477 ? -9.285 51.295 99.466 1.00 68.88 477 GLU A C 1
ATOM 3571 O O . GLU A 1 477 ? -9.215 52.502 99.211 1.00 68.58 477 GLU A O 1
ATOM 3577 N N . ASN A 1 478 ? -9.584 50.364 98.553 1.00 71.57 478 ASN A N 1
ATOM 3578 C CA . ASN A 1 478 ? -9.849 50.730 97.178 1.00 73.26 478 ASN A CA 1
ATOM 3579 C C . ASN A 1 478 ? -11.349 51.064 97.013 1.00 74.27 478 ASN A C 1
ATOM 3580 O O . ASN A 1 478 ? -12.181 50.174 96.857 1.00 74.82 478 ASN A O 1
ATOM 3585 N N . GLU A 1 479 ? -11.689 52.349 97.060 1.00 75.89 479 GLU A N 1
ATOM 3586 C CA . GLU A 1 479 ? -13.110 52.726 96.941 1.00 77.42 479 GLU A CA 1
ATOM 3587 C C . GLU A 1 479 ? -13.333 53.801 95.899 1.00 78.05 479 GLU A C 1
ATOM 3588 O O . GLU A 1 479 ? -12.631 54.803 95.864 1.00 78.99 479 GLU A O 1
ATOM 3594 N N . VAL A 1 480 ? -14.350 53.553 95.044 1.00 79.31 480 VAL A N 1
ATOM 3595 C CA . VAL A 1 480 ? -14.701 54.478 93.973 1.00 80.51 480 VAL A CA 1
ATOM 3596 C C . VAL A 1 480 ? -13.485 54.796 93.109 1.00 80.82 480 VAL A C 1
ATOM 3597 O O . VAL A 1 480 ? -13.287 55.920 92.672 1.00 81.82 480 VAL A O 1
ATOM 3601 N N . GLY A 1 481 ? -12.641 53.790 92.858 1.00 80.34 481 GLY A N 1
ATOM 3602 C CA . GLY A 1 481 ? -11.472 53.927 91.989 1.00 79.99 481 GLY A CA 1
ATOM 3603 C C . GLY A 1 481 ? -10.410 54.874 92.523 1.00 79.20 481 GLY A C 1
ATOM 3604 O O . GLY A 1 481 ? -9.465 55.228 91.810 1.00 80.54 481 GLY A O 1
ATOM 3605 N N . LYS A 1 482 ? -10.607 55.308 93.719 1.00 77.22 482 LYS A N 1
ATOM 3606 C CA . LYS A 1 482 ? -9.663 56.137 94.374 1.00 74.62 482 LYS A CA 1
ATOM 3607 C C . LYS A 1 482 ? -9.019 55.256 95.402 1.00 72.70 482 LYS A C 1
ATOM 3608 O O . LYS A 1 482 ? -9.731 54.572 96.144 1.00 72.39 482 LYS A O 1
ATOM 3614 N N . LEU A 1 483 ? -7.690 55.236 95.456 1.00 70.18 483 LEU A N 1
ATOM 3615 C CA . LEU A 1 483 ? -7.010 54.387 96.424 1.00 67.08 483 LEU A CA 1
ATOM 3616 C C . LEU A 1 483 ? -6.564 55.202 97.624 1.00 64.54 483 LEU A C 1
ATOM 3617 O O . LEU A 1 483 ? -5.995 56.284 97.474 1.00 65.87 483 LEU A O 1
ATOM 3622 N N . LEU A 1 484 ? -6.842 54.689 98.816 1.00 61.48 484 LEU A N 1
ATOM 3623 C CA . LEU A 1 484 ? -6.424 55.355 100.042 1.00 58.34 484 LEU A CA 1
ATOM 3624 C C . LEU A 1 484 ? -5.639 54.364 100.873 1.00 56.61 484 LEU A C 1
ATOM 3625 O O . LEU A 1 484 ? -6.147 53.303 101.241 1.00 56.32 484 LEU A O 1
ATOM 3630 N N . PHE A 1 485 ? -4.387 54.701 101.151 1.00 54.81 485 PHE A N 1
ATOM 3631 C CA . PHE A 1 485 ? -3.553 53.829 101.957 1.00 51.55 485 PHE A CA 1
ATOM 3632 C C . PHE A 1 485 ? -3.725 54.185 103.415 1.00 50.15 485 PHE A C 1
ATOM 3633 O O . PHE A 1 485 ? -3.841 55.358 103.768 1.00 48.09 485 PHE A O 1
ATOM 3641 N N . ILE A 1 486 ? -3.746 53.160 104.255 1.00 48.64 486 ILE A N 1
ATOM 3642 C CA . ILE A 1 486 ? -3.914 53.356 105.684 1.00 48.69 486 ILE A CA 1
ATOM 3643 C C . ILE A 1 486 ? -3.159 52.294 106.486 1.00 47.35 486 ILE A C 1
ATOM 3644 O O . ILE A 1 486 ? -2.719 51.268 105.947 1.00 43.89 486 ILE A O 1
ATOM 3649 N N . THR A 1 487 ? -3.019 52.553 107.783 1.00 46.60 487 THR A N 1
ATOM 3650 C CA . THR A 1 487 ? -2.355 51.622 108.681 1.00 44.85 487 THR A CA 1
ATOM 3651 C C . THR A 1 487 ? -2.853 51.816 110.097 1.00 45.47 487 THR A C 1
ATOM 3652 O O . THR A 1 487 ? -3.142 52.937 110.513 1.00 45.03 487 THR A O 1
ATOM 3656 N N . GLU A 1 488 ? -2.965 50.722 110.838 1.00 45.58 488 GLU A N 1
ATOM 3657 C CA . GLU A 1 488 ? -3.413 50.820 112.214 1.00 46.39 488 GLU A CA 1
ATOM 3658 C C . GLU A 1 488 ? -2.213 51.219 113.070 1.00 44.80 488 GLU A C 1
ATOM 3659 O O . GLU A 1 488 ? -2.367 51.707 114.194 1.00 43.85 488 GLU A O 1
ATOM 3665 N N . ILE A 1 489 ? -1.014 51.014 112.526 1.00 41.49 489 ILE A N 1
ATOM 3666 C CA . ILE A 1 489 ? 0.199 51.376 113.237 1.00 38.54 489 ILE A CA 1
ATOM 3667 C C . ILE A 1 489 ? 0.141 52.882 113.433 1.00 38.02 489 ILE A C 1
ATOM 3668 O O . ILE A 1 489 ? -0.036 53.626 112.476 1.00 39.65 489 ILE A O 1
ATOM 3673 N N . PRO A 1 490 ? 0.263 53.352 114.679 1.00 36.94 490 PRO A N 1
ATOM 3674 C CA . PRO A 1 490 ? 0.216 54.795 114.933 1.00 36.70 490 PRO A CA 1
ATOM 3675 C C . PRO A 1 490 ? 1.475 55.469 114.401 1.00 39.17 490 PRO A C 1
ATOM 3676 O O . PRO A 1 490 ? 2.505 54.817 114.212 1.00 40.16 490 PRO A O 1
ATOM 3680 N N . GLU A 1 491 ? 1.398 56.773 114.165 1.00 40.58 491 GLU A N 1
ATOM 3681 C CA . GLU A 1 491 ? 2.550 57.508 113.664 1.00 41.68 491 GLU A CA 1
ATOM 3682 C C . GLU A 1 491 ? 3.473 57.844 114.826 1.00 41.11 491 GLU A C 1
ATOM 3683 O O . GLU A 1 491 ? 3.017 58.308 115.867 1.00 41.73 491 GLU A O 1
ATOM 3689 N N . LEU A 1 492 ? 4.768 57.604 114.654 1.00 40.10 492 LEU A N 1
ATOM 3690 C CA . LEU A 1 492 ? 5.725 57.918 115.704 1.00 39.09 492 LEU A CA 1
ATOM 3691 C C . LEU A 1 492 ? 6.010 59.410 115.657 1.00 40.95 492 LEU A C 1
ATOM 3692 O O . LEU A 1 492 ? 6.666 59.896 114.732 1.00 41.71 492 LEU A O 1
ATOM 3697 N N . ILE A 1 493 ? 5.507 60.138 116.650 1.00 41.50 493 ILE A N 1
ATOM 3698 C CA . ILE A 1 493 ? 5.717 61.576 116.719 1.00 42.15 493 ILE A CA 1
ATOM 3699 C C . ILE A 1 493 ? 6.619 61.916 117.905 1.00 44.08 493 ILE A C 1
ATOM 3700 O O . ILE A 1 493 ? 6.176 61.984 119.052 1.00 43.59 493 ILE A O 1
ATOM 3705 N N . LEU A 1 494 ? 7.899 62.113 117.619 1.00 47.38 494 LEU A N 1
ATOM 3706 C CA . LEU A 1 494 ? 8.856 62.416 118.668 1.00 52.36 494 LEU A CA 1
ATOM 3707 C C . LEU A 1 494 ? 8.574 63.771 119.275 1.00 55.91 494 LEU A C 1
ATOM 3708 O O . LEU A 1 494 ? 7.596 64.423 118.910 1.00 55.83 494 LEU A O 1
ATOM 3713 N N . GLU A 1 495 ? 9.414 64.198 120.212 1.00 61.30 495 GLU A N 1
ATOM 3714 C CA . GLU A 1 495 ? 9.190 65.489 120.845 1.00 66.61 495 GLU A CA 1
ATOM 3715 C C . GLU A 1 495 ? 9.534 66.720 120.017 1.00 70.75 495 GLU A C 1
ATOM 3716 O O . GLU A 1 495 ? 10.600 66.840 119.413 1.00 70.60 495 GLU A O 1
ATOM 3722 N N . ASP A 1 496 ? 8.564 67.624 120.047 1.00 76.50 496 ASP A N 1
ATOM 3723 C CA . ASP A 1 496 ? 8.477 68.909 119.362 1.00 82.67 496 ASP A CA 1
ATOM 3724 C C . ASP A 1 496 ? 9.518 69.725 118.579 1.00 86.09 496 ASP A C 1
ATOM 3725 O O . ASP A 1 496 ? 9.324 69.932 117.382 1.00 86.79 496 ASP A O 1
ATOM 3730 N N . PRO A 1 497 ? 10.588 70.229 119.230 1.00 88.69 497 PRO A N 1
ATOM 3731 C CA . PRO A 1 497 ? 11.611 71.039 118.543 1.00 90.75 497 PRO A CA 1
ATOM 3732 C C . PRO A 1 497 ? 11.589 71.133 117.004 1.00 92.35 497 PRO A C 1
ATOM 3733 O O . PRO A 1 497 ? 11.309 70.117 116.336 1.00 93.65 497 PRO A O 1
ATOM 3738 N N . MET B 1 1 ? 1.304 16.626 171.360 1.00 61.39 1 MET B N 1
ATOM 3739 C CA . MET B 1 1 ? 1.423 15.154 171.146 1.00 60.63 1 MET B CA 1
ATOM 3740 C C . MET B 1 1 ? 0.141 14.600 170.535 1.00 58.33 1 MET B C 1
ATOM 3741 O O . MET B 1 1 ? -0.951 15.101 170.804 1.00 58.53 1 MET B O 1
ATOM 3746 N N . SER B 1 2 ? 0.281 13.550 169.736 1.00 55.22 2 SER B N 1
ATOM 3747 C CA . SER B 1 2 ? -0.853 12.927 169.067 1.00 52.28 2 SER B CA 1
ATOM 3748 C C . SER B 1 2 ? -2.110 12.794 169.926 1.00 49.10 2 SER B C 1
ATOM 3749 O O . SER B 1 2 ? -3.152 13.376 169.616 1.00 49.46 2 SER B O 1
ATOM 3752 N N . LEU B 1 3 ? -2.008 12.035 171.009 1.00 44.44 3 LEU B N 1
ATOM 3753 C CA . LEU B 1 3 ? -3.150 11.797 171.873 1.00 39.20 3 LEU B CA 1
ATOM 3754 C C . LEU B 1 3 ? -3.866 13.053 172.339 1.00 37.69 3 LEU B C 1
ATOM 3755 O O . LEU B 1 3 ? -5.088 13.148 172.220 1.00 35.47 3 LEU B O 1
ATOM 3760 N N . GLN B 1 4 ? -3.112 14.016 172.859 1.00 38.20 4 GLN B N 1
ATOM 3761 C CA . GLN B 1 4 ? -3.686 15.273 173.343 1.00 37.63 4 GLN B CA 1
ATOM 3762 C C . GLN B 1 4 ? -4.390 16.015 172.198 1.00 35.30 4 GLN B C 1
ATOM 3763 O O . GLN B 1 4 ? -5.535 16.451 172.326 1.00 34.74 4 GLN B O 1
ATOM 3769 N N . SER B 1 5 ? -3.705 16.131 171.067 1.00 33.65 5 SER B N 1
ATOM 3770 C CA . SER B 1 5 ? -4.246 16.815 169.896 1.00 33.48 5 SER B CA 1
ATOM 3771 C C . SER B 1 5 ? -5.527 16.195 169.350 1.00 33.61 5 SER B C 1
ATOM 3772 O O . SER B 1 5 ? -6.429 16.915 168.903 1.00 32.92 5 SER B O 1
ATOM 3775 N N . ALA B 1 6 ? -5.593 14.863 169.375 1.00 31.86 6 ALA B N 1
ATOM 3776 C CA . ALA B 1 6 ? -6.746 14.129 168.864 1.00 29.83 6 ALA B CA 1
ATOM 3777 C C . ALA B 1 6 ? -7.986 14.459 169.681 1.00 30.28 6 ALA B C 1
ATOM 3778 O O . ALA B 1 6 ? -9.087 14.620 169.144 1.00 30.91 6 ALA B O 1
ATOM 3780 N N . GLN B 1 7 ? -7.818 14.546 170.991 1.00 27.95 7 GLN B N 1
ATOM 3781 C CA . GLN B 1 7 ? -8.943 14.895 171.831 1.00 29.08 7 GLN B CA 1
ATOM 3782 C C . GLN B 1 7 ? -9.373 16.338 171.519 1.00 29.96 7 GLN B C 1
ATOM 3783 O O . GLN B 1 7 ? -10.574 16.658 171.453 1.00 28.83 7 GLN B O 1
ATOM 3789 N N . TYR B 1 8 ? -8.389 17.209 171.333 1.00 30.35 8 TYR B N 1
ATOM 3790 C CA . TYR B 1 8 ? -8.679 18.605 171.017 1.00 31.08 8 TYR B CA 1
ATOM 3791 C C . TYR B 1 8 ? -9.535 18.693 169.747 1.00 30.54 8 TYR B C 1
ATOM 3792 O O . TYR B 1 8 ? -10.528 19.419 169.708 1.00 31.13 8 TYR B O 1
ATOM 3801 N N . LEU B 1 9 ? -9.160 17.928 168.724 1.00 28.50 9 LEU B N 1
ATOM 3802 C CA . LEU B 1 9 ? -9.903 17.909 167.476 1.00 28.57 9 LEU B CA 1
ATOM 3803 C C . LEU B 1 9 ? -11.347 17.439 167.721 1.00 29.50 9 LEU B C 1
ATOM 3804 O O . LEU B 1 9 ? -12.292 18.029 167.209 1.00 29.21 9 LEU B O 1
ATOM 3809 N N . ARG B 1 10 ? -11.521 16.376 168.502 1.00 32.10 10 ARG B N 1
ATOM 3810 C CA . ARG B 1 10 ? -12.866 15.877 168.811 1.00 34.11 10 ARG B CA 1
ATOM 3811 C C . ARG B 1 10 ? -13.712 16.958 169.490 1.00 33.66 10 ARG B C 1
ATOM 3812 O O . ARG B 1 10 ? -14.850 17.193 169.095 1.00 33.66 10 ARG B O 1
ATOM 3820 N N . GLN B 1 11 ? -13.159 17.621 170.503 1.00 34.41 11 GLN B N 1
ATOM 3821 C CA . GLN B 1 11 ? -13.894 18.676 171.206 1.00 35.86 11 GLN B CA 1
ATOM 3822 C C . GLN B 1 11 ? -14.262 19.832 170.254 1.00 36.93 11 GLN B C 1
ATOM 3823 O O . GLN B 1 11 ? -15.305 20.480 170.417 1.00 36.97 11 GLN B O 1
ATOM 3829 N N . ALA B 1 12 ? -13.409 20.079 169.261 1.00 37.81 12 ALA B N 1
ATOM 3830 C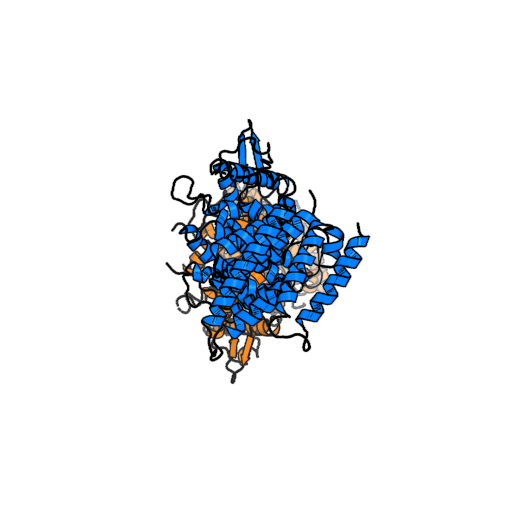 CA . ALA B 1 12 ? -13.639 21.142 168.283 1.00 39.69 12 ALA B CA 1
ATOM 3831 C C . ALA B 1 12 ? -14.816 20.862 167.353 1.00 40.97 12 ALA B C 1
ATOM 3832 O O . ALA B 1 12 ? -15.524 21.793 166.962 1.00 42.40 12 ALA B O 1
ATOM 3834 N N . GLU B 1 13 ? -15.025 19.597 166.995 1.00 42.32 13 GLU B N 1
ATOM 3835 C CA . GLU B 1 13 ? -16.125 19.233 166.093 1.00 43.80 13 GLU B CA 1
ATOM 3836 C C . GLU B 1 13 ? -17.456 19.620 166.711 1.00 44.24 13 GLU B C 1
ATOM 3837 O O . GLU B 1 13 ? -18.377 20.039 166.017 1.00 45.02 13 GLU B O 1
ATOM 3843 N N . VAL B 1 14 ? -17.556 19.487 168.024 1.00 44.09 14 VAL B N 1
ATOM 3844 C CA . VAL B 1 14 ? -18.792 19.843 168.681 1.00 44.99 14 VAL B CA 1
ATOM 3845 C C . VAL B 1 14 ? -18.929 21.353 168.652 1.00 45.70 14 VAL B C 1
ATOM 3846 O O . VAL B 1 14 ? -19.925 21.894 168.184 1.00 47.14 14 VAL B O 1
ATOM 3850 N N . LEU B 1 15 ? -17.914 22.036 169.160 1.00 45.62 15 LEU B N 1
ATOM 3851 C CA . LEU B 1 15 ? -17.951 23.482 169.203 1.00 44.46 15 LEU B CA 1
ATOM 3852 C C . LEU B 1 15 ? -18.240 24.122 167.861 1.00 44.95 15 LEU B C 1
ATOM 3853 O O . LEU B 1 15 ? -19.040 25.056 167.790 1.00 44.32 15 LEU B O 1
ATOM 3858 N N . LYS B 1 16 ? -17.622 23.635 166.789 1.00 45.71 16 LYS B N 1
ATOM 3859 C CA . LYS B 1 16 ? -17.902 24.261 165.507 1.00 48.49 16 LYS B CA 1
ATOM 3860 C C . LYS B 1 16 ? -19.269 23.872 164.960 1.00 49.46 16 LYS B C 1
ATOM 3861 O O . LYS B 1 16 ? -19.793 24.530 164.065 1.00 51.72 16 LYS B O 1
ATOM 3867 N N . ALA B 1 17 ? -19.859 22.818 165.511 1.00 49.34 17 ALA B N 1
ATOM 3868 C CA . ALA B 1 17 ? -21.196 22.419 165.095 1.00 49.95 17 ALA B CA 1
ATOM 3869 C C . ALA B 1 17 ? -22.112 23.434 165.772 1.00 51.63 17 ALA B C 1
ATOM 3870 O O . ALA B 1 17 ? -23.126 23.844 165.216 1.00 50.98 17 ALA B O 1
ATOM 3872 N N . ASP B 1 18 ? -21.730 23.845 166.979 1.00 54.08 18 ASP B N 1
ATOM 3873 C CA . ASP B 1 18 ? -22.496 24.816 167.748 1.00 56.02 18 ASP B CA 1
ATOM 3874 C C . ASP B 1 18 ? -22.656 26.143 167.026 1.00 57.81 18 ASP B C 1
ATOM 3875 O O . ASP B 1 18 ? -23.590 26.881 167.291 1.00 57.59 18 ASP B O 1
ATOM 3880 N N . MET B 1 19 ? -21.744 26.460 166.117 1.00 59.71 19 MET B N 1
ATOM 3881 C CA . MET B 1 19 ? -21.853 27.718 165.386 1.00 62.11 19 MET B CA 1
ATOM 3882 C C . MET B 1 19 ? -23.038 27.664 164.415 1.00 64.52 19 MET B C 1
ATOM 3883 O O . MET B 1 19 ? -23.508 28.696 163.930 1.00 64.14 19 MET B O 1
ATOM 3888 N N . THR B 1 20 ? -23.523 26.453 164.150 1.00 67.25 20 THR B N 1
ATOM 3889 C CA . THR B 1 20 ? -24.628 26.258 163.216 1.00 70.12 20 THR B CA 1
ATOM 3890 C C . THR B 1 20 ? -25.802 25.465 163.793 1.00 71.88 20 THR B C 1
ATOM 3891 O O . THR B 1 20 ? -26.416 24.662 163.089 1.00 73.30 20 THR B O 1
ATOM 3895 N N . ASP B 1 21 ? -26.115 25.677 165.066 1.00 73.65 21 ASP B N 1
ATOM 3896 C CA . ASP B 1 21 ? -27.222 24.962 165.687 1.00 75.88 21 ASP B CA 1
ATOM 3897 C C . ASP B 1 21 ? -28.391 25.899 165.946 1.00 77.11 21 ASP B C 1
ATOM 3898 O O . ASP B 1 21 ? -28.489 26.516 167.007 1.00 77.02 21 ASP B O 1
ATOM 3903 N N . SER B 1 22 ? -29.272 25.985 164.951 1.00 79.08 22 SER B N 1
ATOM 3904 C CA . SER B 1 22 ? -30.457 26.840 164.982 1.00 80.81 22 SER B CA 1
ATOM 3905 C C . SER B 1 22 ? -31.046 27.116 166.366 1.00 80.80 22 SER B C 1
ATOM 3906 O O . SER B 1 22 ? -31.499 28.230 166.640 1.00 80.94 22 SER B O 1
ATOM 3909 N N . LYS B 1 23 ? -31.040 26.110 167.235 1.00 80.96 23 LYS B N 1
ATOM 3910 C CA . LYS B 1 23 ? -31.583 26.268 168.579 1.00 81.28 23 LYS B CA 1
ATOM 3911 C C . LYS B 1 23 ? -30.516 26.682 169.591 1.00 80.71 23 LYS B C 1
ATOM 3912 O O . LYS B 1 23 ? -30.371 26.060 170.643 1.00 80.91 23 LYS B O 1
ATOM 3918 N N . LEU B 1 24 ? -29.782 27.744 169.275 1.00 80.42 24 LEU B N 1
ATOM 3919 C CA . LEU B 1 24 ? -28.731 28.231 170.159 1.00 79.46 24 LEU B CA 1
ATOM 3920 C C . LEU B 1 24 ? -28.861 29.710 170.507 1.00 79.44 24 LEU B C 1
ATOM 3921 O O . LEU B 1 24 ? -29.041 30.559 169.631 1.00 79.96 24 LEU B O 1
ATOM 3926 N N . GLY B 1 25 ? -28.753 30.005 171.798 1.00 79.07 25 GLY B N 1
ATOM 3927 C CA . GLY B 1 25 ? -28.847 31.373 172.263 1.00 78.37 25 GLY B CA 1
ATOM 3928 C C . GLY B 1 25 ? -27.520 32.084 172.105 1.00 78.30 25 GLY B C 1
ATOM 3929 O O . GLY B 1 25 ? -26.476 31.437 172.027 1.00 78.30 25 GLY B O 1
ATOM 3930 N N . PRO B 1 26 ? -27.534 33.424 172.045 1.00 78.17 26 PRO B N 1
ATOM 3931 C CA . PRO B 1 26 ? -26.360 34.289 171.895 1.00 77.14 26 PRO B CA 1
ATOM 3932 C C . PRO B 1 26 ? -25.234 33.981 172.869 1.00 76.10 26 PRO B C 1
ATOM 3933 O O . PRO B 1 26 ? -24.166 33.532 172.460 1.00 77.09 26 PRO B O 1
ATOM 3937 N N . ALA B 1 27 ? -25.468 34.233 174.153 1.00 74.19 27 ALA B N 1
ATOM 3938 C CA . ALA B 1 27 ? -24.450 33.970 175.164 1.00 73.23 27 ALA B CA 1
ATOM 3939 C C . ALA B 1 27 ? -23.886 32.569 174.955 1.00 71.77 27 ALA B C 1
ATOM 3940 O O . ALA B 1 27 ? -22.685 32.341 175.106 1.00 71.58 27 ALA B O 1
ATOM 3942 N N . GLU B 1 28 ? -24.765 31.636 174.598 1.00 70.01 28 GLU B N 1
ATOM 3943 C CA . GLU B 1 28 ? -24.361 30.258 174.356 1.00 68.16 28 GLU B CA 1
ATOM 3944 C C . GLU B 1 28 ? -23.376 30.252 173.198 1.00 65.72 28 GLU B C 1
ATOM 3945 O O . GLU B 1 28 ? -22.196 29.941 173.372 1.00 65.15 28 GLU B O 1
ATOM 3951 N N . VAL B 1 29 ? -23.881 30.602 172.017 1.00 62.68 29 VAL B N 1
ATOM 3952 C CA . VAL B 1 29 ? -23.071 30.656 170.805 1.00 60.03 29 VAL B CA 1
ATOM 3953 C C . VAL B 1 29 ? -21.782 31.419 171.073 1.00 58.77 29 VAL B C 1
ATOM 3954 O O . VAL B 1 29 ? -20.723 31.073 170.550 1.00 58.67 29 VAL B O 1
ATOM 3958 N N . TRP B 1 30 ? -21.879 32.452 171.903 1.00 56.22 30 TRP B N 1
ATOM 3959 C CA . TRP B 1 30 ? -20.729 33.272 172.232 1.00 53.90 30 TRP B CA 1
ATOM 3960 C C . TRP B 1 30 ? -19.675 32.528 173.029 1.00 52.70 30 TRP B C 1
ATOM 3961 O O . TRP B 1 30 ? -18.483 32.610 172.727 1.00 53.15 30 TRP B O 1
ATOM 3972 N N . THR B 1 31 ? -20.109 31.814 174.058 1.00 51.88 31 THR B N 1
ATOM 3973 C CA . THR B 1 31 ? -19.175 31.071 174.893 1.00 50.56 31 THR B CA 1
ATOM 3974 C C . THR B 1 31 ? -18.546 29.966 174.057 1.00 47.46 31 THR B C 1
ATOM 3975 O O . THR B 1 31 ? -17.398 29.595 174.265 1.00 45.98 31 THR B O 1
ATOM 3979 N N . SER B 1 32 ? -19.307 29.454 173.100 1.00 45.31 32 SER B N 1
ATOM 3980 C CA . SER B 1 32 ? -18.811 28.396 172.234 1.00 45.14 32 SER B CA 1
ATOM 3981 C C . SER B 1 32 ? -17.738 28.893 171.268 1.00 44.46 32 SER B C 1
ATOM 3982 O O . SER B 1 32 ? -16.756 28.192 171.004 1.00 43.93 32 SER B O 1
ATOM 3985 N N . ARG B 1 33 ? -17.934 30.100 170.744 1.00 43.15 33 ARG B N 1
ATOM 3986 C CA . ARG B 1 33 ? -16.987 30.698 169.818 1.00 42.81 33 ARG B CA 1
ATOM 3987 C C . ARG B 1 33 ? -15.671 30.953 170.559 1.00 41.69 33 ARG B C 1
ATOM 3988 O O . ARG B 1 33 ? -14.584 30.744 170.012 1.00 40.20 33 ARG B O 1
ATOM 3996 N N . GLN B 1 34 ? -15.770 31.399 171.807 1.00 41.21 34 GLN B N 1
ATOM 3997 C CA . GLN B 1 34 ? -14.574 31.661 172.595 1.00 42.25 34 GLN B CA 1
ATOM 3998 C C . GLN B 1 34 ? -13.865 30.334 172.820 1.00 41.58 34 GLN B C 1
ATOM 3999 O O . GLN B 1 34 ? -12.645 30.231 172.654 1.00 41.23 34 GLN B O 1
ATOM 4005 N N . ALA B 1 35 ? -14.641 29.316 173.191 1.00 38.43 35 ALA B N 1
ATOM 4006 C CA . ALA B 1 35 ? -14.082 27.993 173.435 1.00 36.29 35 ALA B CA 1
ATOM 4007 C C . ALA B 1 35 ? -13.408 27.480 172.170 1.00 33.74 35 ALA B C 1
ATOM 4008 O O . ALA B 1 35 ? -12.309 26.933 172.228 1.00 34.32 35 ALA B O 1
ATOM 4010 N N . LEU B 1 36 ? -14.063 27.668 171.028 1.00 31.25 36 LEU B N 1
ATOM 4011 C CA . LEU B 1 36 ? -13.507 27.229 169.755 1.00 30.00 36 LEU B CA 1
ATOM 4012 C C . LEU B 1 36 ? -12.172 27.927 169.495 1.00 29.10 36 LEU B C 1
ATOM 4013 O O . LEU B 1 36 ? -11.159 27.275 169.225 1.00 28.43 36 LEU B O 1
ATOM 4018 N N . GLN B 1 37 ? -12.172 29.252 169.598 1.00 28.25 37 GLN B N 1
ATOM 4019 C CA . GLN B 1 37 ? -10.963 30.041 169.388 1.00 29.19 37 GLN B CA 1
ATOM 4020 C C . GLN B 1 37 ? -9.828 29.550 170.271 1.00 29.54 37 GLN B C 1
ATOM 4021 O O . GLN B 1 37 ? -8.747 29.205 169.792 1.00 28.86 37 GLN B O 1
ATOM 4027 N N . ASP B 1 38 ? -10.078 29.542 171.571 1.00 29.41 38 ASP B N 1
ATOM 4028 C CA . ASP B 1 38 ? -9.072 29.108 172.518 1.00 31.13 38 ASP B CA 1
ATOM 4029 C C . ASP B 1 38 ? -8.598 27.707 172.194 1.00 31.12 38 ASP B C 1
ATOM 4030 O O . ASP B 1 38 ? -7.395 27.434 172.188 1.00 31.42 38 ASP B O 1
ATOM 4035 N N . LEU B 1 39 ? -9.552 26.824 171.917 1.00 29.78 39 LEU B N 1
ATOM 4036 C CA . LEU B 1 39 ? -9.224 25.453 171.598 1.00 29.73 39 LEU B CA 1
ATOM 4037 C C . LEU B 1 39 ? -8.315 25.356 170.372 1.00 28.96 39 LEU B C 1
ATOM 4038 O O . LEU B 1 39 ? -7.280 24.698 170.416 1.00 27.40 39 LEU B O 1
ATOM 4043 N N . TYR B 1 40 ? -8.700 26.015 169.283 1.00 27.76 40 TYR B N 1
ATOM 4044 C CA . TYR B 1 40 ? -7.890 25.991 168.066 1.00 27.79 40 TYR B CA 1
ATOM 4045 C C . TYR B 1 40 ? -6.526 26.617 168.304 1.00 27.47 40 TYR B C 1
ATOM 4046 O O . TYR B 1 40 ? -5.530 26.176 167.741 1.00 29.48 40 TYR B O 1
ATOM 4055 N N . GLN B 1 41 ? -6.477 27.635 169.154 1.00 26.06 41 GLN B N 1
ATOM 4056 C CA . GLN B 1 41 ? -5.219 28.293 169.457 1.00 25.74 41 GLN B CA 1
ATOM 4057 C C . GLN B 1 41 ? -4.270 27.334 170.168 1.00 26.60 41 GLN B C 1
ATOM 4058 O O . GLN B 1 41 ? -3.076 27.268 169.869 1.00 26.59 41 GLN B O 1
ATOM 4064 N N . LYS B 1 42 ? -4.814 26.591 171.119 1.00 27.78 42 LYS B N 1
ATOM 4065 C CA . LYS B 1 42 ? -4.025 25.640 171.885 1.00 29.53 42 LYS B CA 1
ATOM 4066 C C . LYS B 1 42 ? -3.443 24.571 170.967 1.00 28.57 42 LYS B C 1
ATOM 4067 O O . LYS B 1 42 ? -2.289 24.164 171.130 1.00 29.27 42 LYS B O 1
ATOM 4073 N N . MET B 1 43 ? -4.227 24.130 169.991 1.00 25.35 43 MET B N 1
ATOM 4074 C CA . MET B 1 43 ? -3.746 23.117 169.069 1.00 27.01 43 MET B CA 1
ATOM 4075 C C . MET B 1 43 ? -2.572 23.665 168.259 1.00 28.62 43 MET B C 1
ATOM 4076 O O . MET B 1 43 ? -1.533 23.014 168.148 1.00 29.64 43 MET B O 1
ATOM 4081 N N . LEU B 1 44 ? -2.746 24.861 167.697 1.00 27.29 44 LEU B N 1
ATOM 4082 C CA . LEU B 1 44 ? -1.706 25.508 166.905 1.00 26.94 44 LEU B CA 1
ATOM 4083 C C . LEU B 1 44 ? -0.437 25.707 167.729 1.00 26.56 44 LEU B C 1
ATOM 4084 O O . LEU B 1 44 ? 0.682 25.522 167.240 1.00 22.81 44 LEU B O 1
ATOM 4089 N N . VAL B 1 45 ? -0.627 26.075 168.986 1.00 26.86 45 VAL B N 1
ATOM 4090 C CA . VAL B 1 45 ? 0.490 26.317 169.865 1.00 30.95 45 VAL B CA 1
ATOM 4091 C C . VAL B 1 45 ? 1.149 25.058 170.442 1.00 33.74 45 VAL B C 1
ATOM 4092 O O . VAL B 1 45 ? 2.375 25.022 170.578 1.00 34.40 45 VAL B O 1
ATOM 4096 N N . THR B 1 46 ? 0.361 24.031 170.771 1.00 33.86 46 THR B N 1
ATOM 4097 C CA . THR B 1 46 ? 0.946 22.813 171.346 1.00 34.26 46 THR B CA 1
ATOM 4098 C C . THR B 1 46 ? 1.394 21.776 170.319 1.00 33.90 46 THR B C 1
ATOM 4099 O O . THR B 1 46 ? 2.337 21.039 170.567 1.00 33.05 46 THR B O 1
ATOM 4103 N N . ASP B 1 47 ? 0.736 21.714 169.167 1.00 34.83 47 ASP B N 1
ATOM 4104 C CA . ASP B 1 47 ? 1.122 20.732 168.157 1.00 35.96 47 ASP B CA 1
ATOM 4105 C C . ASP B 1 47 ? 0.830 21.251 166.743 1.00 36.33 47 ASP B C 1
ATOM 4106 O O . ASP B 1 47 ? -0.017 20.710 166.011 1.00 35.16 47 ASP B O 1
ATOM 4111 N N . LEU B 1 48 ? 1.563 22.293 166.364 1.00 36.37 48 LEU B N 1
ATOM 4112 C CA . LEU B 1 48 ? 1.405 22.943 165.067 1.00 36.41 48 LEU B CA 1
ATOM 4113 C C . LEU B 1 48 ? 1.364 21.972 163.896 1.00 37.35 48 LEU B C 1
ATOM 4114 O O . LEU B 1 48 ? 0.438 22.021 163.081 1.00 38.38 48 LEU B O 1
ATOM 4119 N N . GLU B 1 49 ? 2.356 21.092 163.802 1.00 38.68 49 GLU B N 1
ATOM 4120 C CA . GLU B 1 49 ? 2.397 20.118 162.709 1.00 39.07 49 GLU B CA 1
ATOM 4121 C C . GLU B 1 49 ? 1.072 19.385 162.559 1.00 37.62 49 GLU B C 1
ATOM 4122 O O . GLU B 1 49 ? 0.578 19.197 161.447 1.00 38.16 49 GLU B O 1
ATOM 4128 N N . TYR B 1 50 ? 0.495 18.971 163.683 1.00 36.15 50 TYR B N 1
ATOM 4129 C CA . TYR B 1 50 ? -0.778 18.261 163.667 1.00 34.59 50 TYR B CA 1
ATOM 4130 C C . TYR B 1 50 ? -1.919 19.211 163.309 1.00 33.93 50 TYR B C 1
ATOM 4131 O O . TYR B 1 50 ? -2.810 18.870 162.539 1.00 31.74 50 TYR B O 1
ATOM 4140 N N . ALA B 1 51 ? -1.882 20.405 163.888 1.00 35.08 51 ALA B N 1
ATOM 4141 C CA . ALA B 1 51 ? -2.910 21.411 163.656 1.00 35.82 51 ALA B CA 1
ATOM 4142 C C . ALA B 1 51 ? -2.996 21.762 162.184 1.00 36.43 51 ALA B C 1
ATOM 4143 O O . ALA B 1 51 ? -4.083 21.763 161.590 1.00 35.73 51 ALA B O 1
ATOM 4145 N N . LEU B 1 52 ? -1.845 22.065 161.593 1.00 36.33 52 LEU B N 1
ATOM 4146 C CA . LEU B 1 52 ? -1.818 22.417 160.183 1.00 38.53 52 LEU B CA 1
ATOM 4147 C C . LEU B 1 52 ? -2.338 21.247 159.366 1.00 39.09 52 LEU B C 1
ATOM 4148 O O . LEU B 1 52 ? -3.239 21.404 158.548 1.00 40.04 52 LEU B O 1
ATOM 4153 N N . ASP B 1 53 ? -1.784 20.068 159.612 1.00 40.99 53 ASP B N 1
ATOM 4154 C CA . ASP B 1 53 ? -2.204 18.867 158.912 1.00 40.70 53 ASP B CA 1
ATOM 4155 C C . ASP B 1 53 ? -3.714 18.708 158.981 1.00 39.64 53 ASP B C 1
ATOM 4156 O O . ASP B 1 53 ? -4.333 18.196 158.053 1.00 41.02 53 ASP B O 1
ATOM 4161 N N . LYS B 1 54 ? -4.319 19.163 160.069 1.00 38.45 54 LYS B N 1
ATOM 4162 C CA . LYS B 1 54 ? -5.768 19.049 160.220 1.00 37.27 54 LYS B CA 1
ATOM 4163 C C . LYS B 1 54 ? -6.513 20.302 159.766 1.00 36.82 54 LYS B C 1
ATOM 4164 O O . LYS B 1 54 ? -7.721 20.429 159.982 1.00 34.96 54 LYS B O 1
ATOM 4170 N N . LYS B 1 55 ? -5.783 21.222 159.137 1.00 36.45 55 LYS B N 1
ATOM 4171 C CA . LYS B 1 55 ? -6.351 22.476 158.637 1.00 36.86 55 LYS B CA 1
ATOM 4172 C C . LYS B 1 55 ? -7.039 23.283 159.737 1.00 36.32 55 LYS B C 1
ATOM 4173 O O . LYS B 1 55 ? -8.088 23.895 159.519 1.00 37.24 55 LYS B O 1
ATOM 4179 N N . VAL B 1 56 ? -6.435 23.268 160.922 1.00 34.16 56 VAL B N 1
ATOM 4180 C CA . VAL B 1 56 ? -6.948 23.983 162.077 1.00 31.47 56 VAL B CA 1
ATOM 4181 C C . VAL B 1 56 ? -6.963 25.504 161.830 1.00 31.67 56 VAL B C 1
ATOM 4182 O O . VAL B 1 56 ? -7.952 26.175 162.129 1.00 30.44 56 VAL B O 1
ATOM 4186 N N . GLU B 1 57 ? -5.880 26.046 161.279 1.00 30.52 57 GLU B N 1
ATOM 4187 C CA . GLU B 1 57 ? -5.816 27.474 161.005 1.00 30.58 57 GLU B CA 1
ATOM 4188 C C . GLU B 1 57 ? -6.958 27.890 160.064 1.00 31.20 57 GLU B C 1
ATOM 4189 O O . GLU B 1 57 ? -7.516 28.979 160.199 1.00 31.28 57 GLU B O 1
ATOM 4195 N N . GLN B 1 58 ? -7.324 27.016 159.130 1.00 31.92 58 GLN B N 1
ATOM 4196 C CA . GLN B 1 58 ? -8.414 27.322 158.201 1.00 32.17 58 GLN B CA 1
ATOM 4197 C C . GLN B 1 58 ? -9.796 27.261 158.847 1.00 30.97 58 GLN B C 1
ATOM 4198 O O . GLN B 1 58 ? -10.634 28.125 158.575 1.00 31.68 58 GLN B O 1
ATOM 4204 N N . ASP B 1 59 ? -10.046 26.253 159.687 1.00 29.03 59 ASP B N 1
ATOM 4205 C CA . ASP B 1 59 ? -11.339 26.155 160.360 1.00 27.87 59 ASP B CA 1
ATOM 4206 C C . ASP B 1 59 ? -11.491 27.296 161.356 1.00 27.75 59 ASP B C 1
ATOM 4207 O O . ASP B 1 59 ? -12.586 27.826 161.558 1.00 28.52 59 ASP B O 1
ATOM 4212 N N . LEU B 1 60 ? -10.387 27.666 161.988 1.00 26.21 60 LEU B N 1
ATOM 4213 C CA . LEU B 1 60 ? -10.394 28.750 162.947 1.00 25.41 60 LEU B CA 1
ATOM 4214 C C . LEU B 1 60 ? -10.913 30.014 162.272 1.00 25.11 60 LEU B C 1
ATOM 4215 O O . LEU B 1 60 ? -11.833 30.671 162.751 1.00 21.48 60 LEU B O 1
ATOM 4220 N N . TRP B 1 61 ? -10.307 30.342 161.142 1.00 25.60 61 TRP B N 1
ATOM 4221 C CA . TRP B 1 61 ? -10.683 31.526 160.406 1.00 27.79 61 TRP B CA 1
ATOM 4222 C C . TRP B 1 61 ? -12.149 31.536 160.008 1.00 29.71 61 TRP B C 1
ATOM 4223 O O . TRP B 1 61 ? -12.906 32.424 160.406 1.00 29.78 61 TRP B O 1
ATOM 4234 N N . ASN B 1 62 ? -12.552 30.532 159.241 1.00 32.70 62 ASN B N 1
ATOM 4235 C CA . ASN B 1 62 ? -13.921 30.442 158.742 1.00 35.30 62 ASN B CA 1
ATOM 4236 C C . ASN B 1 62 ? -15.055 30.260 159.742 1.00 36.15 62 ASN B C 1
ATOM 4237 O O . ASN B 1 62 ? -16.044 31.001 159.700 1.00 37.39 62 ASN B O 1
ATOM 4242 N N . HIS B 1 63 ? -14.923 29.270 160.621 1.00 35.79 63 HIS B N 1
ATOM 4243 C CA . HIS B 1 63 ? -15.963 28.969 161.596 1.00 34.53 63 HIS B CA 1
ATOM 4244 C C . HIS B 1 63 ? -16.052 29.916 162.768 1.00 32.74 63 HIS B C 1
ATOM 4245 O O . HIS B 1 63 ? -17.120 30.066 163.345 1.00 33.55 63 HIS B O 1
ATOM 4252 N N . ALA B 1 64 ? -14.946 30.559 163.127 1.00 32.39 64 ALA B N 1
ATOM 4253 C CA . ALA B 1 64 ? -14.958 31.480 164.262 1.00 31.09 64 ALA B CA 1
ATOM 4254 C C . ALA B 1 64 ? -15.064 32.954 163.865 1.00 31.52 64 ALA B C 1
ATOM 4255 O O . ALA B 1 64 ? -15.568 33.769 164.643 1.00 29.68 64 ALA B O 1
ATOM 4257 N N . PHE B 1 65 ? -14.615 33.296 162.660 1.00 31.70 65 PHE B N 1
ATOM 4258 C CA . PHE B 1 65 ? -14.665 34.690 162.224 1.00 34.23 65 PHE B CA 1
ATOM 4259 C C . PHE B 1 65 ? -15.289 34.945 160.859 1.00 36.18 65 PHE B C 1
ATOM 4260 O O . PHE B 1 65 ? -16.335 35.579 160.746 1.00 36.43 65 PHE B O 1
ATOM 4268 N N . LYS B 1 66 ? -14.628 34.453 159.820 1.00 39.02 66 LYS B N 1
ATOM 4269 C CA . LYS B 1 66 ? -15.075 34.678 158.460 1.00 41.02 66 LYS B CA 1
ATOM 4270 C C . LYS B 1 66 ? -16.552 34.509 158.161 1.00 40.92 66 LYS B C 1
ATOM 4271 O O . LYS B 1 66 ? -17.133 35.364 157.501 1.00 42.59 66 LYS B O 1
ATOM 4277 N N . ASN B 1 67 ? -17.168 33.427 158.622 1.00 41.14 67 ASN B N 1
ATOM 4278 C CA . ASN B 1 67 ? -18.588 33.226 158.340 1.00 41.57 67 ASN B CA 1
ATOM 4279 C C . ASN B 1 67 ? -19.468 34.336 158.901 1.00 41.12 67 ASN B C 1
ATOM 4280 O O . ASN B 1 67 ? -20.325 34.868 158.197 1.00 42.12 67 ASN B O 1
ATOM 4285 N N . GLN B 1 68 ? -19.267 34.694 160.163 1.00 41.75 68 GLN B N 1
ATOM 4286 C CA . GLN B 1 68 ? -20.073 35.754 160.758 1.00 42.91 68 GLN B CA 1
ATOM 4287 C C . GLN B 1 68 ? -19.784 37.090 160.068 1.00 42.19 68 GLN B C 1
ATOM 4288 O O . GLN B 1 68 ? -20.694 37.874 159.815 1.00 43.60 68 GLN B O 1
ATOM 4294 N N . ILE B 1 69 ? -18.519 37.343 159.754 1.00 40.41 69 ILE B N 1
ATOM 4295 C CA . ILE B 1 69 ? -18.149 38.580 159.084 1.00 38.97 69 ILE B CA 1
ATOM 4296 C C . ILE B 1 69 ? -18.917 38.696 157.768 1.00 40.79 69 ILE B C 1
ATOM 4297 O O . ILE B 1 69 ? -19.589 39.695 157.513 1.00 41.26 69 ILE B O 1
ATOM 4302 N N . THR B 1 70 ? -18.817 37.664 156.940 1.00 41.69 70 THR B N 1
ATOM 4303 C CA . THR B 1 70 ? -19.495 37.646 155.652 1.00 41.21 70 THR B CA 1
ATOM 4304 C C . THR B 1 70 ? -20.998 37.797 155.838 1.00 39.99 70 THR B C 1
ATOM 4305 O O . THR B 1 70 ? -21.667 38.406 155.012 1.00 38.76 70 THR B O 1
ATOM 4309 N N . THR B 1 71 ? -21.515 37.250 156.932 1.00 38.72 71 THR B N 1
ATOM 4310 C CA . THR B 1 71 ? -22.939 37.326 157.227 1.00 38.73 71 THR B CA 1
ATOM 4311 C C . THR B 1 71 ? -23.361 38.715 157.684 1.00 40.40 71 THR B C 1
ATOM 4312 O O . THR B 1 71 ? -24.500 39.128 157.464 1.00 41.06 71 THR B O 1
ATOM 4316 N N . LEU B 1 72 ? -22.439 39.447 158.303 1.00 41.57 72 LEU B N 1
ATOM 4317 C CA . LEU B 1 72 ? -22.739 40.788 158.792 1.00 39.40 72 LEU B CA 1
ATOM 4318 C C . LEU B 1 72 ? -22.472 41.819 157.709 1.00 40.62 72 LEU B C 1
ATOM 4319 O O . LEU B 1 72 ? -23.228 42.779 157.565 1.00 40.94 72 LEU B O 1
ATOM 4324 N N . GLN B 1 73 ? -21.402 41.627 156.939 1.00 41.21 73 GLN B N 1
ATOM 4325 C CA . GLN B 1 73 ? -21.092 42.566 155.864 1.00 42.34 73 GLN B CA 1
ATOM 4326 C C . GLN B 1 73 ? -22.314 42.699 154.963 1.00 42.80 73 GLN B C 1
ATOM 4327 O O . GLN B 1 73 ? -22.836 43.795 154.772 1.00 44.23 73 GLN B O 1
ATOM 4333 N N . GLY B 1 74 ? -22.768 41.575 154.421 1.00 43.84 74 GLY B N 1
ATOM 4334 C CA . GLY B 1 74 ? -23.946 41.573 153.572 1.00 44.26 74 GLY B CA 1
ATOM 4335 C C . GLY B 1 74 ? -25.127 42.273 154.228 1.00 44.83 74 GLY B C 1
ATOM 4336 O O . GLY B 1 74 ? -25.653 43.235 153.665 1.00 46.81 74 GLY B O 1
ATOM 4337 N N . GLN B 1 75 ? -25.544 41.813 155.407 1.00 43.34 75 GLN B N 1
ATOM 4338 C CA . GLN B 1 75 ? -26.670 42.439 156.102 1.00 44.79 75 GLN B CA 1
ATOM 4339 C C . GLN B 1 75 ? -26.416 43.936 156.299 1.00 45.47 75 GLN B C 1
ATOM 4340 O O . GLN B 1 75 ? -27.348 44.735 156.387 1.00 44.72 75 GLN B O 1
ATOM 4346 N N . ALA B 1 76 ? -25.148 44.317 156.357 1.00 47.10 76 ALA B N 1
ATOM 4347 C CA . ALA B 1 76 ? -24.802 45.714 156.562 1.00 50.03 76 ALA B CA 1
ATOM 4348 C C . ALA B 1 76 ? -24.921 46.554 155.300 1.00 52.50 76 ALA B C 1
ATOM 4349 O O . ALA B 1 76 ? -24.799 47.775 155.354 1.00 51.25 76 ALA B O 1
ATOM 4351 N N . LYS B 1 77 ? -25.154 45.903 154.165 1.00 55.90 77 LYS B N 1
ATOM 4352 C CA . LYS B 1 77 ? -25.282 46.626 152.907 1.00 60.22 77 LYS B CA 1
ATOM 4353 C C . LYS B 1 77 ? -26.474 46.158 152.096 1.00 62.42 77 LYS B C 1
ATOM 4354 O O . LYS B 1 77 ? -26.328 45.746 150.956 1.00 64.28 77 LYS B O 1
ATOM 4360 N N . ASN B 1 78 ? -27.663 46.233 152.664 1.00 65.85 78 ASN B N 1
ATOM 4361 C CA . ASN B 1 78 ? -28.817 45.786 151.921 1.00 68.59 78 ASN B CA 1
ATOM 4362 C C . ASN B 1 78 ? -30.071 46.429 152.485 1.00 70.21 78 ASN B C 1
ATOM 4363 O O . ASN B 1 78 ? -30.684 45.862 153.387 1.00 70.90 78 ASN B O 1
ATOM 4368 N N . ARG B 1 79 ? -30.456 47.609 151.986 1.00 72.09 79 ARG B N 1
ATOM 4369 C CA . ARG B 1 79 ? -31.664 48.241 152.518 1.00 73.18 79 ARG B CA 1
ATOM 4370 C C . ARG B 1 79 ? -32.889 47.452 152.131 1.00 73.82 79 ARG B C 1
ATOM 4371 O O . ARG B 1 79 ? -33.627 47.759 151.199 1.00 74.57 79 ARG B O 1
ATOM 4379 N N . ALA B 1 80 ? -33.031 46.388 152.902 1.00 74.76 80 ALA B N 1
ATOM 4380 C CA . ALA B 1 80 ? -34.084 45.398 152.866 1.00 75.09 80 ALA B CA 1
ATOM 4381 C C . ALA B 1 80 ? -33.855 44.979 154.305 1.00 75.28 80 ALA B C 1
ATOM 4382 O O . ALA B 1 80 ? -34.578 44.168 154.879 1.00 76.68 80 ALA B O 1
ATOM 4384 N N . ASN B 1 81 ? -32.797 45.579 154.852 1.00 74.55 81 ASN B N 1
ATOM 4385 C CA . ASN B 1 81 ? -32.324 45.390 156.215 1.00 73.60 81 ASN B CA 1
ATOM 4386 C C . ASN B 1 81 ? -32.544 46.746 156.878 1.00 72.87 81 ASN B C 1
ATOM 4387 O O . ASN B 1 81 ? -31.832 47.704 156.581 1.00 73.15 81 ASN B O 1
ATOM 4392 N N . PRO B 1 82 ? -33.554 46.855 157.751 1.00 72.43 82 PRO B N 1
ATOM 4393 C CA . PRO B 1 82 ? -33.849 48.115 158.445 1.00 71.98 82 PRO B CA 1
ATOM 4394 C C . PRO B 1 82 ? -32.861 48.371 159.575 1.00 71.57 82 PRO B C 1
ATOM 4395 O O . PRO B 1 82 ? -32.505 49.515 159.854 1.00 72.93 82 PRO B O 1
ATOM 4399 N N . ASN B 1 83 ? -32.420 47.292 160.218 1.00 71.01 83 ASN B N 1
ATOM 4400 C CA . ASN B 1 83 ? -31.477 47.377 161.328 1.00 69.98 83 ASN B CA 1
ATOM 4401 C C . ASN B 1 83 ? -30.093 47.738 160.819 1.00 68.94 83 ASN B C 1
ATOM 4402 O O . ASN B 1 83 ? -29.197 48.068 161.596 1.00 69.81 83 ASN B O 1
ATOM 4407 N N . ARG B 1 84 ? -29.948 47.663 159.501 1.00 67.11 84 ARG B N 1
ATOM 4408 C CA . ARG B 1 84 ? -28.718 47.969 158.772 1.00 65.54 84 ARG B CA 1
ATOM 4409 C C . ARG B 1 84 ? -27.593 48.596 159.595 1.00 64.07 84 ARG B C 1
ATOM 4410 O O . ARG B 1 84 ? -26.490 48.054 159.670 1.00 63.19 84 ARG B O 1
ATOM 4418 N N . SER B 1 85 ? -27.890 49.738 160.208 1.00 62.63 85 SER B N 1
ATOM 4419 C CA . SER B 1 85 ? -26.928 50.487 161.007 1.00 60.77 85 SER B CA 1
ATOM 4420 C C . SER B 1 85 ? -26.473 49.816 162.302 1.00 59.88 85 SER B C 1
ATOM 4421 O O . SER B 1 85 ? -25.295 49.882 162.651 1.00 59.92 85 SER B O 1
ATOM 4424 N N . GLU B 1 86 ? -27.388 49.191 163.032 1.00 58.60 86 GLU B N 1
ATOM 4425 C CA . GLU B 1 86 ? -26.984 48.534 164.268 1.00 57.57 86 GLU B CA 1
ATOM 4426 C C . GLU B 1 86 ? -26.166 47.290 163.926 1.00 55.12 86 GLU B C 1
ATOM 4427 O O . GLU B 1 86 ? -25.490 46.720 164.783 1.00 53.39 86 GLU B O 1
ATOM 4433 N N . VAL B 1 87 ? -26.225 46.879 162.661 1.00 52.40 87 VAL B N 1
ATOM 4434 C CA . VAL B 1 87 ? -25.476 45.716 162.210 1.00 50.17 87 VAL B CA 1
ATOM 4435 C C . VAL B 1 87 ? -24.041 46.124 161.892 1.00 47.81 87 VAL B C 1
ATOM 4436 O O . VAL B 1 87 ? -23.115 45.339 162.050 1.00 46.11 87 VAL B O 1
ATOM 4440 N N . GLN B 1 88 ? -23.862 47.362 161.449 1.00 46.37 88 GLN B N 1
ATOM 4441 C CA . GLN B 1 88 ? -22.526 47.860 161.140 1.00 45.25 88 GLN B CA 1
ATOM 4442 C C . GLN B 1 88 ? -21.777 48.061 162.458 1.00 43.46 88 GLN B C 1
ATOM 4443 O O . GLN B 1 88 ? -20.611 47.688 162.592 1.00 41.25 88 GLN B O 1
ATOM 4449 N N . ALA B 1 89 ? -22.460 48.661 163.428 1.00 42.41 89 ALA B N 1
ATOM 4450 C CA . ALA B 1 89 ? -21.870 48.894 164.738 1.00 42.07 89 ALA B CA 1
ATOM 4451 C C . ALA B 1 89 ? -21.454 47.540 165.295 1.00 41.39 89 ALA B C 1
ATOM 4452 O O . ALA B 1 89 ? -20.366 47.385 165.843 1.00 42.35 89 ALA B O 1
ATOM 4454 N N . ASN B 1 90 ? -22.334 46.563 165.132 1.00 40.20 90 ASN B N 1
ATOM 4455 C CA . ASN B 1 90 ? -22.085 45.209 165.593 1.00 40.54 90 ASN B CA 1
ATOM 4456 C C . ASN B 1 90 ? -20.955 44.562 164.769 1.00 39.10 90 ASN B C 1
ATOM 4457 O O . ASN B 1 90 ? -20.137 43.818 165.308 1.00 39.89 90 ASN B O 1
ATOM 4462 N N . LEU B 1 91 ? -20.887 44.855 163.473 1.00 35.75 91 LEU B N 1
ATOM 4463 C CA . LEU B 1 91 ? -19.822 44.287 162.647 1.00 33.95 91 LEU B CA 1
ATOM 4464 C C . LEU B 1 91 ? -18.470 44.875 163.072 1.00 33.34 91 LEU B C 1
ATOM 4465 O O . LEU B 1 91 ? -17.461 44.172 163.125 1.00 30.71 91 LEU B O 1
ATOM 4470 N N . SER B 1 92 ? -18.465 46.171 163.374 1.00 33.17 92 SER B N 1
ATOM 4471 C CA . SER B 1 92 ? -17.257 46.855 163.806 1.00 33.10 92 SER B CA 1
ATOM 4472 C C . SER B 1 92 ? -16.694 46.270 165.100 1.00 31.71 92 SER B C 1
ATOM 4473 O O . SER B 1 92 ? -15.500 45.984 165.186 1.00 32.96 92 SER B O 1
ATOM 4476 N N . LEU B 1 93 ? -17.536 46.092 166.106 1.00 28.74 93 LEU B N 1
ATOM 4477 C CA . LEU B 1 93 ? -17.049 45.513 167.344 1.00 29.78 93 LEU B CA 1
ATOM 4478 C C . LEU B 1 93 ? -16.502 44.109 167.086 1.00 27.44 93 LEU B C 1
ATOM 4479 O O . LEU B 1 93 ? -15.506 43.704 167.678 1.00 28.67 93 LEU B O 1
ATOM 4484 N N . PHE B 1 94 ? -17.152 43.367 166.199 1.00 26.60 94 PHE B N 1
ATOM 4485 C CA . PHE B 1 94 ? -16.716 42.004 165.923 1.00 27.00 94 PHE B CA 1
ATOM 4486 C C . PHE B 1 94 ? -15.336 41.968 165.257 1.00 27.76 94 PHE B C 1
ATOM 4487 O O . PHE B 1 94 ? -14.501 41.126 165.579 1.00 27.48 94 PHE B O 1
ATOM 4495 N N . LEU B 1 95 ? -15.094 42.909 164.353 1.00 28.28 95 LEU B N 1
ATOM 4496 C CA . LEU B 1 95 ? -13.821 42.974 163.663 1.00 28.45 95 LEU B CA 1
ATOM 4497 C C . LEU B 1 95 ? -12.687 43.340 164.622 1.00 27.58 95 LEU B C 1
ATOM 4498 O O . LEU B 1 95 ? -11.557 42.847 164.501 1.00 25.69 95 LEU B O 1
ATOM 4503 N N . GLU B 1 96 ? -12.982 44.233 165.558 1.00 26.64 96 GLU B N 1
ATOM 4504 C CA . GLU B 1 96 ? -11.987 44.658 166.545 1.00 27.17 96 GLU B CA 1
ATOM 4505 C C . GLU B 1 96 ? -11.594 43.470 167.414 1.00 25.51 96 GLU B C 1
ATOM 4506 O O . GLU B 1 96 ? -10.402 43.212 167.671 1.00 23.58 96 GLU B O 1
ATOM 4512 N N . ALA B 1 97 ? -12.617 42.733 167.835 1.00 23.40 97 ALA B N 1
ATOM 4513 C CA . ALA B 1 97 ? -12.395 41.567 168.662 1.00 21.78 97 ALA B CA 1
ATOM 4514 C C . ALA B 1 97 ? -11.517 40.652 167.852 1.00 20.88 97 ALA B C 1
ATOM 4515 O O . ALA B 1 97 ? -10.495 40.165 168.330 1.00 20.57 97 ALA B O 1
ATOM 4517 N N . ALA B 1 98 ? -11.919 40.447 166.605 1.00 21.37 98 ALA B N 1
ATOM 4518 C CA . ALA B 1 98 ? -11.191 39.592 165.691 1.00 21.11 98 ALA B CA 1
ATOM 4519 C C . ALA B 1 98 ? -9.743 40.031 165.622 1.00 21.35 98 ALA B C 1
ATOM 4520 O O . ALA B 1 98 ? -8.827 39.229 165.763 1.00 22.64 98 ALA B O 1
ATOM 4522 N N . SER B 1 99 ? -9.535 41.320 165.399 1.00 23.12 99 SER B N 1
ATOM 4523 C CA . SER B 1 99 ? -8.183 41.846 165.306 1.00 21.48 99 SER B CA 1
ATOM 4524 C C . SER B 1 99 ? -7.414 41.592 166.604 1.00 20.16 99 SER B C 1
ATOM 4525 O O . SER B 1 99 ? -6.213 41.307 166.600 1.00 17.84 99 SER B O 1
ATOM 4528 N N . GLY B 1 100 ? -8.122 41.690 167.719 1.00 20.56 100 GLY B N 1
ATOM 4529 C CA . GLY B 1 100 ? -7.491 41.467 169.002 1.00 19.46 100 GLY B CA 1
ATOM 4530 C C . GLY B 1 100 ? -7.105 40.013 169.147 1.00 18.66 100 GLY B C 1
ATOM 4531 O O . GLY B 1 100 ? -6.052 39.688 169.688 1.00 18.66 100 GLY B O 1
ATOM 4532 N N . PHE B 1 101 ? -7.960 39.126 168.658 1.00 18.90 101 PHE B N 1
ATOM 4533 C CA . PHE B 1 101 ? -7.665 37.713 168.757 1.00 18.23 101 PHE B CA 1
ATOM 4534 C C . PHE B 1 101 ? -6.410 37.357 167.977 1.00 19.27 101 PHE B C 1
ATOM 4535 O O . PHE B 1 101 ? -5.474 36.777 168.535 1.00 19.24 101 PHE B O 1
ATOM 4543 N N . TYR B 1 102 ? -6.371 37.702 166.693 1.00 18.79 102 TYR B N 1
ATOM 4544 C CA . TYR B 1 102 ? -5.200 37.356 165.900 1.00 19.26 102 TYR B CA 1
ATOM 4545 C C . TYR B 1 102 ? -3.904 38.007 166.339 1.00 21.45 102 TYR B C 1
ATOM 4546 O O . TYR B 1 102 ? -2.838 37.403 166.189 1.00 23.90 102 TYR B O 1
ATOM 4555 N N . THR B 1 103 ? -3.982 39.223 166.878 1.00 20.97 103 THR B N 1
ATOM 4556 C CA . THR B 1 103 ? -2.782 39.907 167.358 1.00 22.16 103 THR B CA 1
ATOM 4557 C C . THR B 1 103 ? -2.196 39.079 168.507 1.00 23.04 103 THR B C 1
ATOM 4558 O O . THR B 1 103 ? -1.000 38.760 168.543 1.00 20.60 103 THR B O 1
ATOM 4562 N N . GLN B 1 104 ? -3.071 38.730 169.440 1.00 22.84 104 GLN B N 1
ATOM 4563 C CA . GLN B 1 104 ? -2.704 37.931 170.598 1.00 24.97 104 GLN B CA 1
ATOM 4564 C C . GLN B 1 104 ? -2.267 36.516 170.168 1.00 26.49 104 GLN B C 1
ATOM 4565 O O . GLN B 1 104 ? -1.418 35.888 170.810 1.00 28.17 104 GLN B O 1
ATOM 4571 N N . LEU B 1 105 ? -2.837 36.021 169.076 1.00 25.18 105 LEU B N 1
ATOM 4572 C CA . LEU B 1 105 ? -2.470 34.702 168.568 1.00 27.15 105 LEU B CA 1
ATOM 4573 C C . LEU B 1 105 ? -1.065 34.739 167.956 1.00 28.65 105 LEU B C 1
ATOM 4574 O O . LEU B 1 105 ? -0.261 33.820 168.154 1.00 28.01 105 LEU B O 1
ATOM 4579 N N . LEU B 1 106 ? -0.764 35.787 167.195 1.00 28.27 106 LEU B N 1
ATOM 4580 C CA . LEU B 1 106 ? 0.552 35.875 166.580 1.00 29.96 106 LEU B CA 1
ATOM 4581 C C . LEU B 1 106 ? 1.644 35.980 167.646 1.00 32.69 106 LEU B C 1
ATOM 4582 O O . LEU B 1 106 ? 2.702 35.380 167.524 1.00 31.56 106 LEU B O 1
ATOM 4587 N N . GLN B 1 107 ? 1.375 36.748 168.690 1.00 34.80 107 GLN B N 1
ATOM 4588 C CA . GLN B 1 107 ? 2.332 36.928 169.766 1.00 36.96 107 GLN B CA 1
ATOM 4589 C C . GLN B 1 107 ? 2.718 35.574 170.363 1.00 38.28 107 GLN B C 1
ATOM 4590 O O . GLN B 1 107 ? 3.894 35.303 170.605 1.00 41.07 107 GLN B O 1
ATOM 4596 N N . GLU B 1 108 ? 1.724 34.728 170.600 1.00 37.92 108 GLU B N 1
ATOM 4597 C CA . GLU B 1 108 ? 1.972 33.404 171.156 1.00 38.02 108 GLU B CA 1
ATOM 4598 C C . GLU B 1 108 ? 2.796 32.542 170.196 1.00 38.21 108 GLU B C 1
ATOM 4599 O O . GLU B 1 108 ? 3.866 32.047 170.552 1.00 37.57 108 GLU B O 1
ATOM 4605 N N . LEU B 1 109 ? 2.308 32.371 168.972 1.00 37.08 109 LEU B N 1
ATOM 4606 C CA . LEU B 1 109 ? 3.020 31.557 167.996 1.00 38.36 109 LEU B CA 1
ATOM 4607 C C . LEU B 1 109 ? 4.440 32.059 167.769 1.00 42.19 109 LEU B C 1
ATOM 4608 O O . LEU B 1 109 ? 5.355 31.262 167.597 1.00 41.64 109 LEU B O 1
ATOM 4613 N N . CYS B 1 110 ? 4.625 33.376 167.774 1.00 46.57 110 CYS B N 1
ATOM 4614 C CA . CYS B 1 110 ? 5.948 33.950 167.570 1.00 51.55 110 CYS B CA 1
ATOM 4615 C C . CYS B 1 110 ? 6.908 33.630 168.699 1.00 54.32 110 CYS B C 1
ATOM 4616 O O . CYS B 1 110 ? 8.043 33.241 168.451 1.00 55.67 110 CYS B O 1
ATOM 4619 N N . THR B 1 111 ? 6.464 33.809 169.938 1.00 56.05 111 THR B N 1
ATOM 4620 C CA . THR B 1 111 ? 7.329 33.537 171.072 1.00 59.08 111 THR B CA 1
ATOM 4621 C C . THR B 1 111 ? 7.543 32.041 171.246 1.00 61.33 111 THR B C 1
ATOM 4622 O O . THR B 1 111 ? 8.684 31.582 171.324 1.00 62.33 111 THR B O 1
ATOM 4626 N N . VAL B 1 112 ? 6.454 31.280 171.316 1.00 62.65 112 VAL B N 1
ATOM 4627 C CA . VAL B 1 112 ? 6.571 29.835 171.475 1.00 64.42 112 VAL B CA 1
ATOM 4628 C C . VAL B 1 112 ? 7.550 29.316 170.427 1.00 66.30 112 VAL B C 1
ATOM 4629 O O . VAL B 1 112 ? 8.626 28.830 170.766 1.00 66.28 112 VAL B O 1
ATOM 4633 N N . PHE B 1 113 ? 7.181 29.426 169.155 1.00 68.54 113 PHE B N 1
ATOM 4634 C CA . PHE B 1 113 ? 8.064 28.998 168.080 1.00 71.76 113 PHE B CA 1
ATOM 4635 C C . PHE B 1 113 ? 8.933 30.207 167.759 1.00 74.43 113 PHE B C 1
ATOM 4636 O O . PHE B 1 113 ? 8.454 31.170 167.169 1.00 76.32 113 PHE B O 1
ATOM 4644 N N . ASN B 1 114 ? 10.200 30.169 168.152 1.00 77.47 114 ASN B N 1
ATOM 4645 C CA . ASN B 1 114 ? 11.083 31.291 167.885 1.00 81.02 114 ASN B CA 1
ATOM 4646 C C . ASN B 1 114 ? 11.025 31.729 166.440 1.00 82.91 114 ASN B C 1
ATOM 4647 O O . ASN B 1 114 ? 11.390 30.985 165.530 1.00 83.33 114 ASN B O 1
ATOM 4652 N N . VAL B 1 115 ? 10.545 32.951 166.250 1.00 85.22 115 VAL B N 1
ATOM 4653 C CA . VAL B 1 115 ? 10.424 33.567 164.937 1.00 87.31 115 VAL B CA 1
ATOM 4654 C C . VAL B 1 115 ? 10.717 35.040 165.191 1.00 90.19 115 VAL B C 1
ATOM 4655 O O . VAL B 1 115 ? 9.902 35.745 165.782 1.00 90.29 115 VAL B O 1
ATOM 4659 N N . ASP B 1 116 ? 11.877 35.504 164.741 1.00 93.12 116 ASP B N 1
ATOM 4660 C CA . ASP B 1 116 ? 12.275 36.888 164.962 1.00 95.87 116 ASP B CA 1
ATOM 4661 C C . ASP B 1 116 ? 11.369 37.909 164.262 1.00 97.35 116 ASP B C 1
ATOM 4662 O O . ASP B 1 116 ? 11.777 39.054 164.024 1.00 98.61 116 ASP B O 1
ATOM 4667 N N . LEU B 1 117 ? 10.150 37.487 163.922 1.00 98.80 117 LEU B N 1
ATOM 4668 C CA . LEU B 1 117 ? 9.170 38.364 163.284 1.00 100.66 117 LEU B CA 1
ATOM 4669 C C . LEU B 1 117 ? 9.365 39.758 163.872 1.00 102.79 117 LEU B C 1
ATOM 4670 O O . LEU B 1 117 ? 9.017 40.006 165.023 1.00 102.73 117 LEU B O 1
ATOM 4675 N N . PRO B 1 118 ? 9.925 40.680 163.073 1.00 104.77 118 PRO B N 1
ATOM 4676 C CA . PRO B 1 118 ? 10.254 42.085 163.336 1.00 105.83 118 PRO B CA 1
ATOM 4677 C C . PRO B 1 118 ? 9.438 42.862 164.396 1.00 107.19 118 PRO B C 1
ATOM 4678 O O . PRO B 1 118 ? 9.487 42.576 165.607 1.00 107.67 118 PRO B O 1
ATOM 4682 N N . CYS B 1 119 ? 8.707 43.864 163.924 1.00 107.55 119 CYS B N 1
ATOM 4683 C CA . CYS B 1 119 ? 7.902 44.715 164.794 1.00 108.61 119 CYS B CA 1
ATOM 4684 C C . CYS B 1 119 ? 6.531 44.970 164.185 1.00 108.75 119 CYS B C 1
ATOM 4685 O O . CYS B 1 119 ? 6.221 44.437 163.128 1.00 109.43 119 CYS B O 1
ATOM 4688 N N . PRO B 1 142 ? 8.257 21.295 164.957 1.00 68.91 142 PRO B N 1
ATOM 4689 C CA . PRO B 1 142 ? 7.543 22.107 164.009 1.00 68.45 142 PRO B CA 1
ATOM 4690 C C . PRO B 1 142 ? 8.007 21.676 162.716 1.00 68.41 142 PRO B C 1
ATOM 4691 O O . PRO B 1 142 ? 7.721 20.611 162.174 1.00 69.98 142 PRO B O 1
ATOM 4695 N N . GLN B 1 143 ? 8.782 22.586 162.333 1.00 66.50 143 GLN B N 1
ATOM 4696 C CA . GLN B 1 143 ? 9.568 22.444 161.169 1.00 65.67 143 GLN B CA 1
ATOM 4697 C C . GLN B 1 143 ? 10.415 23.665 160.893 1.00 64.65 143 GLN B C 1
ATOM 4698 O O . GLN B 1 143 ? 11.531 23.534 160.421 1.00 66.89 143 GLN B O 1
ATOM 4704 N N . SER B 1 144 ? 9.887 24.863 161.137 1.00 62.00 144 SER B N 1
ATOM 4705 C CA . SER B 1 144 ? 10.660 26.066 160.816 1.00 58.95 144 SER B CA 1
ATOM 4706 C C . SER B 1 144 ? 10.145 26.676 159.517 1.00 56.22 144 SER B C 1
ATOM 4707 O O . SER B 1 144 ? 10.466 27.809 159.181 1.00 56.09 144 SER B O 1
ATOM 4710 N N . SER B 1 145 ? 9.329 25.921 158.756 1.00 52.19 145 SER B N 1
ATOM 4711 C CA . SER B 1 145 ? 8.682 26.532 157.609 1.00 49.18 145 SER B CA 1
ATOM 4712 C C . SER B 1 145 ? 7.217 26.603 158.006 1.00 46.75 145 SER B C 1
ATOM 4713 O O . SER B 1 145 ? 6.446 27.438 157.536 1.00 45.81 145 SER B O 1
ATOM 4716 N N . SER B 1 146 ? 6.840 25.692 158.895 1.00 44.19 146 SER B N 1
ATOM 4717 C CA . SER B 1 146 ? 5.478 25.641 159.396 1.00 41.80 146 SER B CA 1
ATOM 4718 C C . SER B 1 146 ? 5.253 26.854 160.280 1.00 39.99 146 SER B C 1
ATOM 4719 O O . SER B 1 146 ? 4.183 27.451 160.267 1.00 40.28 146 SER B O 1
ATOM 4722 N N . CYS B 1 147 ? 6.274 27.233 161.034 1.00 39.10 147 CYS B N 1
ATOM 4723 C CA . CYS B 1 147 ? 6.173 28.403 161.897 1.00 40.16 147 CYS B CA 1
ATOM 4724 C C . CYS B 1 147 ? 5.966 29.630 161.024 1.00 37.00 147 CYS B C 1
ATOM 4725 O O . CYS B 1 147 ? 5.120 30.471 161.317 1.00 37.35 147 CYS B O 1
ATOM 4728 N N . SER B 1 148 ? 6.739 29.717 159.947 1.00 34.05 148 SER B N 1
ATOM 4729 C CA . SER B 1 148 ? 6.642 30.839 159.027 1.00 33.16 148 SER B CA 1
ATOM 4730 C C . SER B 1 148 ? 5.257 30.875 158.409 1.00 32.20 148 SER B C 1
ATOM 4731 O O . SER B 1 148 ? 4.630 31.925 158.322 1.00 32.49 148 SER B O 1
ATOM 4734 N N . TYR B 1 149 ? 4.790 29.712 157.979 1.00 29.52 149 TYR B N 1
ATOM 4735 C CA . TYR B 1 149 ? 3.478 29.596 157.386 1.00 28.02 149 TYR B CA 1
ATOM 4736 C C . TYR B 1 149 ? 2.356 30.116 158.297 1.00 28.98 149 TYR B C 1
ATOM 4737 O O . TYR B 1 149 ? 1.531 30.926 157.866 1.00 28.95 149 TYR B O 1
ATOM 4746 N N . ILE B 1 150 ? 2.319 29.658 159.547 1.00 27.25 150 ILE B N 1
ATOM 4747 C CA . ILE B 1 150 ? 1.256 30.079 160.448 1.00 26.80 150 ILE B CA 1
ATOM 4748 C C . ILE B 1 150 ? 1.371 31.560 160.798 1.00 27.39 150 ILE B C 1
ATOM 4749 O O . ILE B 1 150 ? 0.359 32.255 160.909 1.00 28.15 150 ILE B O 1
ATOM 4754 N N . CYS B 1 151 ? 2.590 32.059 160.951 1.00 26.10 151 CYS B N 1
ATOM 4755 C CA . CYS B 1 151 ? 2.739 33.473 161.254 1.00 27.78 151 CYS B CA 1
ATOM 4756 C C . CYS B 1 151 ? 2.271 34.316 160.068 1.00 28.87 151 CYS B C 1
ATOM 4757 O O . CYS B 1 151 ? 1.579 35.321 160.249 1.00 31.09 151 CYS B O 1
ATOM 4760 N N . GLN B 1 152 ? 2.613 33.899 158.853 1.00 28.09 152 GLN B N 1
ATOM 4761 C CA . GLN B 1 152 ? 2.178 34.627 157.671 1.00 27.10 152 GLN B CA 1
ATOM 4762 C C . GLN B 1 152 ? 0.653 34.565 157.634 1.00 26.28 152 GLN B C 1
ATOM 4763 O O . GLN B 1 152 ? -0.030 35.565 157.390 1.00 28.09 152 GLN B O 1
ATOM 4769 N N . HIS B 1 153 ? 0.127 33.376 157.885 1.00 24.19 153 HIS B N 1
ATOM 4770 C CA . HIS B 1 153 ? -1.309 33.161 157.901 1.00 22.81 153 HIS B CA 1
ATOM 4771 C C . HIS B 1 153 ? -1.983 34.177 158.835 1.00 24.18 153 HIS B C 1
ATOM 4772 O O . HIS B 1 153 ? -2.982 34.791 158.463 1.00 23.90 153 HIS B O 1
ATOM 4779 N N . CYS B 1 154 ? -1.434 34.356 160.039 1.00 23.34 154 CYS B N 1
ATOM 4780 C CA . CYS B 1 154 ? -1.993 35.318 160.991 1.00 24.24 154 CYS B CA 1
ATOM 4781 C C . CYS B 1 154 ? -1.880 36.768 160.499 1.00 24.50 154 CYS B C 1
ATOM 4782 O O . CYS B 1 154 ? -2.826 37.549 160.625 1.00 23.46 154 CYS B O 1
ATOM 4785 N N . LEU B 1 155 ? -0.727 37.135 159.949 1.00 24.99 155 LEU B N 1
ATOM 4786 C CA . LEU B 1 155 ? -0.549 38.496 159.449 1.00 24.98 155 LEU B CA 1
ATOM 4787 C C . LEU B 1 155 ? -1.533 38.777 158.308 1.00 24.95 155 LEU B C 1
ATOM 4788 O O . LEU B 1 155 ? -2.109 39.866 158.228 1.00 26.17 155 LEU B O 1
ATOM 4793 N N . VAL B 1 156 ? -1.750 37.792 157.444 1.00 23.39 156 VAL B N 1
ATOM 4794 C CA . VAL B 1 156 ? -2.694 37.968 156.340 1.00 21.93 156 VAL B CA 1
ATOM 4795 C C . VAL B 1 156 ? -4.088 38.286 156.892 1.00 23.65 156 VAL B C 1
ATOM 4796 O O . VAL B 1 156 ? -4.697 39.287 156.524 1.00 23.97 156 VAL B O 1
ATOM 4800 N N . HIS B 1 157 ? -4.608 37.446 157.781 1.00 24.20 157 HIS B N 1
ATOM 4801 C CA . HIS B 1 157 ? -5.942 37.723 158.299 1.00 24.76 157 HIS B CA 1
ATOM 4802 C C . HIS B 1 157 ? -6.005 39.030 159.079 1.00 24.45 157 HIS B C 1
ATOM 4803 O O . HIS B 1 157 ? -7.029 39.712 159.091 1.00 22.19 157 HIS B O 1
ATOM 4810 N N . LEU B 1 158 ? -4.899 39.382 159.719 1.00 26.05 158 LEU B N 1
ATOM 4811 C CA . LEU B 1 158 ? -4.819 40.634 160.448 1.00 26.93 158 LEU B CA 1
ATOM 4812 C C . LEU B 1 158 ? -4.976 41.697 159.348 1.00 30.25 158 LEU B C 1
ATOM 4813 O O . LEU B 1 158 ? -5.603 42.739 159.547 1.00 31.55 158 LEU B O 1
ATOM 4818 N N . G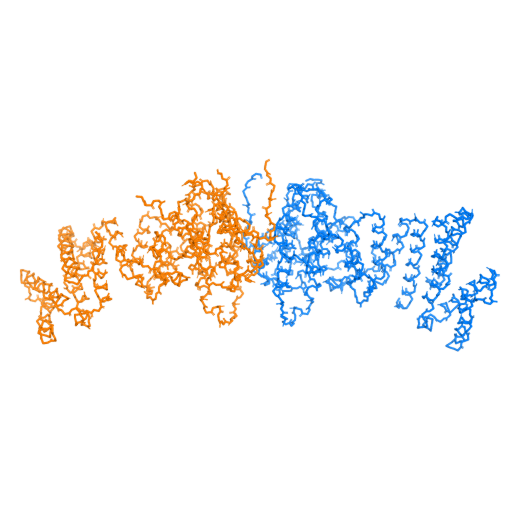LY B 1 159 ? -4.424 41.391 158.172 1.00 31.32 159 GLY B N 1
ATOM 4819 C CA . GLY B 1 159 ? -4.514 42.288 157.032 1.00 31.76 159 GLY B CA 1
ATOM 4820 C C . GLY B 1 159 ? -5.936 42.366 156.509 1.00 31.59 159 GLY B C 1
ATOM 4821 O O . GLY B 1 159 ? -6.425 43.442 156.163 1.00 32.98 159 GLY B O 1
ATOM 4822 N N . ASP B 1 160 ? -6.599 41.219 156.448 1.00 32.18 160 ASP B N 1
ATOM 4823 C CA . ASP B 1 160 ? -7.982 41.144 155.987 1.00 31.90 160 ASP B CA 1
ATOM 4824 C C . ASP B 1 160 ? -8.881 41.928 156.928 1.00 32.88 160 ASP B C 1
ATOM 4825 O O . ASP B 1 160 ? -9.769 42.655 156.500 1.00 32.31 160 ASP B O 1
ATOM 4830 N N . ILE B 1 161 ? -8.651 41.766 158.224 1.00 33.63 161 ILE B N 1
ATOM 4831 C CA . ILE B 1 161 ? -9.470 42.445 159.201 1.00 32.53 161 ILE B CA 1
ATOM 4832 C C . ILE B 1 161 ? -9.352 43.956 159.052 1.00 32.71 161 ILE B C 1
ATOM 4833 O O . ILE B 1 161 ? -10.356 44.663 159.061 1.00 33.23 161 ILE B O 1
ATOM 4838 N N . ALA B 1 162 ? -8.132 44.449 158.890 1.00 33.56 162 ALA B N 1
ATOM 4839 C CA . ALA B 1 162 ? -7.921 45.881 158.726 1.00 33.26 162 ALA B CA 1
ATOM 4840 C C . ALA B 1 162 ? -8.703 46.356 157.499 1.00 34.84 162 ALA B C 1
ATOM 4841 O O . ALA B 1 162 ? -9.356 47.397 157.538 1.00 35.65 162 ALA B O 1
ATOM 4843 N N . ARG B 1 163 ? -8.647 45.585 156.416 1.00 34.35 163 ARG B N 1
ATOM 4844 C CA . ARG B 1 163 ? -9.373 45.938 155.205 1.00 35.01 163 ARG B CA 1
ATOM 4845 C C . ARG B 1 163 ? -10.847 46.057 155.532 1.00 36.03 163 ARG B C 1
ATOM 4846 O O . ARG B 1 163 ? -11.484 47.058 155.208 1.00 38.26 163 ARG B O 1
ATOM 4854 N N . TYR B 1 164 ? -11.387 45.029 156.178 1.00 36.62 164 TYR B N 1
ATOM 4855 C CA . TYR B 1 164 ? -12.798 45.011 156.537 1.00 37.69 164 TYR B CA 1
ATOM 4856 C C . TYR B 1 164 ? -13.175 46.232 157.371 1.00 40.21 164 TYR B C 1
ATOM 4857 O O . TYR B 1 164 ? -14.316 46.695 157.321 1.00 39.79 164 TYR B O 1
ATOM 4866 N N . ARG B 1 165 ? -12.214 46.745 158.135 1.00 43.54 165 ARG B N 1
ATOM 4867 C CA . ARG B 1 165 ? -12.431 47.911 158.984 1.00 47.63 165 ARG B CA 1
ATOM 4868 C C . ARG B 1 165 ? -12.073 49.167 158.214 1.00 50.40 165 ARG B C 1
ATOM 4869 O O . ARG B 1 165 ? -12.156 50.281 158.732 1.00 51.48 165 ARG B O 1
ATOM 4877 N N . ASN B 1 166 ? -11.675 48.975 156.964 1.00 52.21 166 ASN B N 1
ATOM 4878 C CA . ASN B 1 166 ? -11.293 50.078 156.104 1.00 53.09 166 ASN B CA 1
ATOM 4879 C C . ASN B 1 166 ? -10.131 50.893 156.650 1.00 52.89 166 ASN B C 1
ATOM 4880 O O . ASN B 1 166 ? -10.157 52.123 156.622 1.00 53.84 166 ASN B O 1
ATOM 4885 N N . GLN B 1 167 ? -9.114 50.196 157.145 1.00 51.67 167 GLN B N 1
ATOM 4886 C CA . GLN B 1 167 ? -7.916 50.842 157.658 1.00 52.20 167 GLN B CA 1
ATOM 4887 C C . GLN B 1 167 ? -6.811 50.524 156.650 1.00 50.67 167 GLN B C 1
ATOM 4888 O O . GLN B 1 167 ? -5.767 49.955 156.982 1.00 49.89 167 GLN B O 1
ATOM 4894 N N . THR B 1 168 ? -7.088 50.900 155.406 1.00 49.35 168 THR B N 1
ATOM 4895 C CA . THR B 1 168 ? -6.210 50.703 154.257 1.00 47.92 168 THR B CA 1
ATOM 4896 C C . THR B 1 168 ? -4.717 50.703 154.535 1.00 48.17 168 THR B C 1
ATOM 4897 O O . THR B 1 168 ? -3.990 49.840 154.042 1.00 48.16 168 THR B O 1
ATOM 4901 N N . SER B 1 169 ? -4.249 51.665 155.317 1.00 48.29 169 SER B N 1
ATOM 4902 C CA . SER B 1 169 ? -2.827 51.736 155.599 1.00 48.09 169 SER B CA 1
ATOM 4903 C C . SER B 1 169 ? -2.331 50.614 156.510 1.00 47.00 169 SER B C 1
ATOM 4904 O O . SER B 1 169 ? -1.259 50.061 156.274 1.00 48.37 169 SER B O 1
ATOM 4907 N N . GLN B 1 170 ? -3.094 50.277 157.547 1.00 45.99 170 GLN B N 1
ATOM 4908 C CA . GLN B 1 170 ? -2.688 49.201 158.457 1.00 45.06 170 GLN B CA 1
ATOM 4909 C C . GLN B 1 170 ? -2.679 47.872 157.702 1.00 42.69 170 GLN B C 1
ATOM 4910 O O . GLN B 1 170 ? -1.847 47.000 157.961 1.00 40.21 170 GLN B O 1
ATOM 4916 N N . ALA B 1 171 ? -3.605 47.745 156.757 1.00 40.04 171 ALA B N 1
ATOM 4917 C CA . ALA B 1 171 ? -3.741 46.554 155.943 1.00 41.12 171 ALA B CA 1
ATOM 4918 C C . ALA B 1 171 ? -2.548 46.339 155.014 1.00 43.70 171 ALA B C 1
ATOM 4919 O O . ALA B 1 171 ? -2.103 45.201 154.814 1.00 44.23 171 ALA B O 1
ATOM 4921 N N . GLU B 1 172 ? -2.033 47.420 154.436 1.00 44.45 172 GLU B N 1
ATOM 4922 C CA . GLU B 1 172 ? -0.891 47.291 153.538 1.00 45.25 172 GLU B CA 1
ATOM 4923 C C . GLU B 1 172 ? 0.317 46.833 154.343 1.00 43.14 172 GLU B C 1
ATOM 4924 O O . GLU B 1 172 ? 1.097 45.991 153.894 1.00 41.66 172 GLU B O 1
ATOM 4930 N N . SER B 1 173 ? 0.456 47.377 155.544 1.00 40.88 173 SER B N 1
ATOM 4931 C CA . SER B 1 173 ? 1.583 47.031 156.399 1.00 41.14 173 SER B CA 1
ATOM 4932 C C . SER B 1 173 ? 1.600 45.551 156.774 1.00 39.53 173 SER B C 1
ATOM 4933 O O . SER B 1 173 ? 2.639 44.896 156.728 1.00 38.62 173 SER B O 1
ATOM 4936 N N . TYR B 1 174 ? 0.437 45.032 157.139 1.00 37.28 174 TYR B N 1
ATOM 4937 C CA . TYR B 1 174 ? 0.303 43.632 157.513 1.00 35.43 174 TYR B CA 1
ATOM 4938 C C . TYR B 1 174 ? 0.635 42.699 156.342 1.00 35.07 174 TYR B C 1
ATOM 4939 O O . TYR B 1 174 ? 1.402 41.743 156.485 1.00 33.60 174 TYR B O 1
ATOM 4948 N N . TYR B 1 175 ? 0.049 42.993 155.187 1.00 34.41 175 TYR B N 1
ATOM 4949 C CA . TYR B 1 175 ? 0.262 42.202 153.988 1.00 34.73 175 TYR B CA 1
ATOM 4950 C C . TYR B 1 175 ? 1.722 42.191 153.578 1.00 36.81 175 TYR B C 1
ATOM 4951 O O . TYR B 1 175 ? 2.222 41.178 153.099 1.00 37.71 175 TYR B O 1
ATOM 4960 N N . ARG B 1 176 ? 2.407 43.314 153.758 1.00 38.69 176 ARG B N 1
ATOM 4961 C CA . ARG B 1 176 ? 3.815 43.371 153.409 1.00 40.30 176 ARG B CA 1
ATOM 4962 C C . ARG B 1 176 ? 4.590 42.468 154.355 1.00 40.37 176 ARG B C 1
ATOM 4963 O O . ARG B 1 176 ? 5.321 41.592 153.910 1.00 41.66 176 ARG B O 1
ATOM 4971 N N . HIS B 1 177 ? 4.425 42.675 155.659 1.00 40.17 177 HIS B N 1
ATOM 4972 C CA . HIS B 1 177 ? 5.123 41.855 156.647 1.00 39.09 177 HIS B CA 1
ATOM 4973 C C . HIS B 1 177 ? 4.835 40.375 156.413 1.00 36.39 177 HIS B C 1
ATOM 4974 O O . HIS B 1 177 ? 5.701 39.529 156.608 1.00 34.15 177 HIS B O 1
ATOM 4981 N N . ALA B 1 178 ? 3.617 40.068 155.982 1.00 34.18 178 ALA B N 1
ATOM 4982 C CA . ALA B 1 178 ? 3.241 38.687 155.726 1.00 32.95 178 ALA B CA 1
ATOM 4983 C C . ALA B 1 178 ? 3.988 38.168 154.513 1.00 33.40 178 ALA B C 1
ATOM 4984 O O . ALA B 1 178 ? 4.471 37.027 154.495 1.00 32.81 178 ALA B O 1
ATOM 4986 N N . ALA B 1 179 ? 4.084 39.023 153.500 1.00 33.04 179 ALA B N 1
ATOM 4987 C CA . ALA B 1 179 ? 4.744 38.668 152.251 1.00 33.86 179 ALA B CA 1
ATOM 4988 C C . ALA B 1 179 ? 6.177 38.231 152.497 1.00 35.26 179 ALA B C 1
ATOM 4989 O O . ALA B 1 179 ? 6.673 37.297 151.861 1.00 36.79 179 ALA B O 1
ATOM 4991 N N . GLN B 1 180 ? 6.830 38.898 153.438 1.00 35.63 180 GLN B N 1
ATOM 4992 C CA . GLN B 1 180 ? 8.205 38.592 153.785 1.00 37.27 180 GLN B CA 1
ATOM 4993 C C . GLN B 1 180 ? 8.425 37.182 154.333 1.00 37.88 180 GLN B C 1
ATOM 4994 O O . GLN B 1 180 ? 9.381 36.519 153.953 1.00 38.97 180 GLN B O 1
ATOM 5000 N N . LEU B 1 181 ? 7.544 36.718 155.211 1.00 38.26 181 LEU B N 1
ATOM 5001 C CA . LEU B 1 181 ? 7.711 35.401 155.824 1.00 38.54 181 LEU B CA 1
ATOM 5002 C C . LEU B 1 181 ? 7.754 34.219 154.858 1.00 37.80 181 LEU B C 1
ATOM 5003 O O . LEU B 1 181 ? 8.522 33.276 155.052 1.00 37.43 181 LEU B O 1
ATOM 5008 N N . VAL B 1 182 ? 6.924 34.269 153.824 1.00 36.32 182 VAL B N 1
ATOM 5009 C CA . VAL B 1 182 ? 6.880 33.207 152.830 1.00 34.49 182 VAL B CA 1
ATOM 5010 C C . VAL B 1 182 ? 6.666 33.830 151.448 1.00 33.13 182 VAL B C 1
ATOM 5011 O O . VAL B 1 182 ? 5.546 33.852 150.927 1.00 32.24 182 VAL B O 1
ATOM 5015 N N . PRO B 1 183 ? 7.749 34.337 150.837 1.00 32.51 183 PRO B N 1
ATOM 5016 C CA . PRO B 1 183 ? 7.737 34.977 149.514 1.00 33.81 183 PRO B CA 1
ATOM 5017 C C . PRO B 1 183 ? 7.065 34.111 148.466 1.00 35.70 183 PRO B C 1
ATOM 5018 O O . PRO B 1 183 ? 6.349 34.606 147.603 1.00 37.96 183 PRO B O 1
ATOM 5022 N N . SER B 1 184 ? 7.309 32.812 148.556 1.00 35.75 184 SER B N 1
ATOM 5023 C CA . SER B 1 184 ? 6.746 31.841 147.634 1.00 37.09 184 SER B CA 1
ATOM 5024 C C . SER B 1 184 ? 5.241 32.030 147.479 1.00 36.71 184 SER B C 1
ATOM 5025 O O . SER B 1 184 ? 4.679 31.780 146.419 1.00 37.03 184 SER B O 1
ATOM 5028 N N . ASN B 1 185 ? 4.593 32.461 148.554 1.00 35.96 185 ASN B N 1
ATOM 5029 C CA . ASN B 1 185 ? 3.152 32.650 148.566 1.00 35.14 185 ASN B CA 1
ATOM 5030 C C . ASN B 1 185 ? 2.759 33.900 147.802 1.00 35.99 185 ASN B C 1
ATOM 5031 O O . ASN B 1 185 ? 3.082 35.015 148.208 1.00 36.69 185 ASN B O 1
ATOM 5036 N N . GLY B 1 186 ? 2.048 33.705 146.699 1.00 35.09 186 GLY B N 1
ATOM 5037 C CA . GLY B 1 186 ? 1.644 34.831 145.882 1.00 37.41 186 GLY B CA 1
ATOM 5038 C C . GLY B 1 186 ? 0.323 35.465 146.267 1.00 38.40 186 GLY B C 1
ATOM 5039 O O . GLY B 1 186 ? -0.120 36.423 145.635 1.00 39.25 186 GLY B O 1
ATOM 5040 N N . GLN B 1 187 ? -0.294 34.948 147.318 1.00 38.70 187 GLN B N 1
ATOM 5041 C CA . GLN B 1 187 ? -1.578 35.442 147.787 1.00 37.18 187 GLN B CA 1
ATOM 5042 C C . GLN B 1 187 ? -1.509 36.856 148.404 1.00 34.99 187 GLN B C 1
ATOM 5043 O O . GLN B 1 187 ? -2.333 37.715 148.105 1.00 33.96 187 GLN B O 1
ATOM 5049 N N . PRO B 1 188 ? -0.525 37.121 149.271 1.00 33.65 188 PRO B N 1
ATOM 5050 C CA . PRO B 1 188 ? -0.456 38.466 149.855 1.00 33.45 188 PRO B CA 1
ATOM 5051 C C . PRO B 1 188 ? -0.273 39.608 148.830 1.00 35.57 188 PRO B C 1
ATOM 5052 O O . PRO B 1 188 ? -0.887 40.678 148.964 1.00 36.60 188 PRO B O 1
ATOM 5056 N N . TYR B 1 189 ? 0.551 39.386 147.805 1.00 34.22 189 TYR B N 1
ATOM 5057 C CA . TYR B 1 189 ? 0.781 40.430 146.809 1.00 32.73 189 TYR B CA 1
ATOM 5058 C C . TYR B 1 189 ? -0.510 40.846 146.124 1.00 33.00 189 TYR B C 1
ATOM 5059 O O . TYR B 1 189 ? -0.732 42.032 145.887 1.00 33.51 189 TYR B O 1
ATOM 5068 N N . ASN B 1 190 ? -1.358 39.875 145.796 1.00 33.85 190 ASN B N 1
ATOM 5069 C CA . ASN B 1 190 ? -2.636 40.177 145.148 1.00 33.21 190 ASN B CA 1
ATOM 5070 C C . ASN B 1 190 ? -3.464 41.140 146.012 1.00 33.58 190 ASN B C 1
ATOM 5071 O O . ASN B 1 190 ? -4.136 42.026 145.493 1.00 33.67 190 ASN B O 1
ATOM 5076 N N . GLN B 1 191 ? -3.411 40.972 147.330 1.00 33.76 191 GLN B N 1
ATOM 5077 C CA . GLN B 1 191 ? -4.158 41.847 148.221 1.00 35.43 191 GLN B CA 1
ATOM 5078 C C . GLN B 1 191 ? -3.544 43.239 148.141 1.00 35.43 191 GLN B C 1
ATOM 5079 O O . GLN B 1 191 ? -4.255 44.247 148.074 1.00 36.11 191 GLN B O 1
ATOM 5085 N N . LEU B 1 192 ? -2.214 43.280 148.141 1.00 34.91 192 LEU B N 1
ATOM 5086 C CA . LEU B 1 192 ? -1.481 44.531 148.043 1.00 33.94 192 LEU B CA 1
ATOM 5087 C C . LEU B 1 192 ? -1.822 45.271 146.762 1.00 34.71 192 LEU B C 1
ATOM 5088 O O . LEU B 1 192 ? -1.836 46.499 146.738 1.00 36.53 192 LEU B O 1
ATOM 5093 N N . ALA B 1 193 ? -2.098 44.526 145.699 1.00 33.81 193 ALA B N 1
ATOM 5094 C CA . ALA B 1 193 ? -2.465 45.135 144.431 1.00 34.93 193 ALA B CA 1
ATOM 5095 C C . ALA B 1 193 ? -3.883 45.707 144.498 1.00 36.63 193 ALA B C 1
ATOM 5096 O O . ALA B 1 193 ? -4.124 46.814 144.023 1.00 35.87 193 ALA B O 1
ATOM 5098 N N . ILE B 1 194 ? -4.823 44.949 145.071 1.00 37.99 194 ILE B N 1
ATOM 5099 C CA . ILE B 1 194 ? -6.205 45.422 145.185 1.00 37.51 194 ILE B CA 1
ATOM 5100 C C . ILE B 1 194 ? -6.157 46.709 145.990 1.00 36.96 194 ILE B C 1
ATOM 5101 O O . ILE B 1 194 ? -6.868 47.671 145.717 1.00 36.74 194 ILE B O 1
ATOM 5106 N N . LEU B 1 195 ? -5.299 46.707 146.997 1.00 36.45 195 LEU B N 1
ATOM 5107 C CA . LEU B 1 195 ? -5.144 47.852 147.862 1.00 36.42 195 LEU B CA 1
ATOM 5108 C C . LEU B 1 195 ? -4.551 49.042 147.113 1.00 37.34 195 LEU B C 1
ATOM 5109 O O . LEU B 1 195 ? -4.997 50.169 147.285 1.00 39.35 195 LEU B O 1
ATOM 5114 N N . ALA B 1 196 ? -3.549 48.799 146.276 1.00 36.44 196 ALA B N 1
ATOM 5115 C CA . ALA B 1 196 ? -2.935 49.890 145.533 1.00 36.94 196 ALA B CA 1
ATOM 5116 C C . ALA B 1 196 ? -3.926 50.439 144.523 1.00 37.05 196 ALA B C 1
ATOM 5117 O O . ALA B 1 196 ? -3.963 51.643 144.258 1.00 36.53 196 ALA B O 1
ATOM 5119 N N . SER B 1 197 ? -4.741 49.557 143.962 1.00 38.49 197 SER B N 1
ATOM 5120 C CA . SER B 1 197 ? -5.720 49.996 142.980 1.00 40.80 197 SER B CA 1
ATOM 5121 C C . SER B 1 197 ? -6.722 50.962 143.607 1.00 41.86 197 SER B C 1
ATOM 5122 O O . SER B 1 197 ? -7.082 51.970 142.999 1.00 41.85 197 SER B O 1
ATOM 5125 N N . SER B 1 198 ? -7.151 50.655 144.830 1.00 41.53 198 SER B N 1
ATOM 5126 C CA . SER B 1 198 ? -8.107 51.496 145.538 1.00 41.93 198 SER B CA 1
ATOM 5127 C C . SER B 1 198 ? -7.573 52.919 145.700 1.00 41.67 198 SER B C 1
ATOM 5128 O O . SER B 1 198 ? -8.345 53.878 145.713 1.00 42.79 198 SER B O 1
ATOM 5131 N N . LYS B 1 199 ? -6.258 53.056 145.830 1.00 39.51 199 LYS B N 1
ATOM 5132 C CA . LYS B 1 199 ? -5.658 54.376 145.996 1.00 38.79 199 LYS B CA 1
ATOM 5133 C C . LYS B 1 199 ? -5.371 55.033 144.659 1.00 38.24 199 LYS B C 1
ATOM 5134 O O . LYS B 1 199 ? -4.912 56.173 144.609 1.00 38.18 199 LYS B O 1
ATOM 5140 N N . GLY B 1 200 ? -5.645 54.313 143.577 1.00 39.26 200 GLY B N 1
ATOM 5141 C CA . GLY B 1 200 ? -5.366 54.844 142.252 1.00 38.46 200 GLY B CA 1
ATOM 5142 C C . GLY B 1 200 ? -3.918 54.651 141.806 1.00 37.42 200 GLY B C 1
ATOM 5143 O O . GLY B 1 200 ? -3.528 55.133 140.742 1.00 38.12 200 GLY B O 1
ATOM 5144 N N . ASP B 1 201 ? -3.120 53.942 142.606 1.00 35.73 201 ASP B N 1
ATOM 5145 C CA . ASP B 1 201 ? -1.718 53.705 142.267 1.00 35.27 201 ASP B CA 1
ATOM 5146 C C . ASP B 1 201 ? -1.598 52.568 141.252 1.00 33.59 201 ASP B C 1
ATOM 5147 O O . ASP B 1 201 ? -1.439 51.406 141.621 1.00 31.60 201 ASP B O 1
ATOM 5152 N N . HIS B 1 202 ? -1.655 52.928 139.973 1.00 32.74 202 HIS B N 1
ATOM 5153 C CA . HIS B 1 202 ? -1.587 51.980 138.870 1.00 32.64 202 HIS B CA 1
ATOM 5154 C C . HIS B 1 202 ? -0.295 51.187 138.735 1.00 31.49 202 HIS B C 1
ATOM 5155 O O . HIS B 1 202 ? -0.330 49.956 138.650 1.00 32.93 202 HIS B O 1
ATOM 5162 N N . LEU B 1 203 ? 0.839 51.884 138.711 1.00 29.20 203 LEU B N 1
ATOM 5163 C CA . LEU B 1 203 ? 2.132 51.224 138.574 1.00 25.74 203 LEU B CA 1
ATOM 5164 C C . LEU B 1 203 ? 2.312 50.192 139.691 1.00 25.62 203 LEU B C 1
ATOM 5165 O O . LEU B 1 203 ? 2.706 49.050 139.428 1.00 23.80 203 LEU B O 1
ATOM 5170 N N . THR B 1 204 ? 2.004 50.591 140.928 1.00 24.37 204 THR B N 1
ATOM 5171 C CA . THR B 1 204 ? 2.141 49.693 142.075 1.00 24.05 204 THR B CA 1
ATOM 5172 C C . THR B 1 204 ? 1.175 48.512 141.965 1.00 24.94 204 THR B C 1
ATOM 5173 O O . THR B 1 204 ? 1.523 47.366 142.289 1.00 22.40 204 THR B O 1
ATOM 5177 N N . THR B 1 205 ? -0.031 48.790 141.477 1.00 25.02 205 THR B N 1
ATOM 5178 C CA . THR B 1 205 ? -1.035 47.752 141.332 1.00 25.82 205 THR B CA 1
ATOM 5179 C C . THR B 1 205 ? -0.513 46.695 140.383 1.00 26.55 205 THR B C 1
ATOM 5180 O O . THR B 1 205 ? -0.448 45.522 140.728 1.00 29.10 205 THR B O 1
ATOM 5184 N N . ILE B 1 206 ? -0.117 47.118 139.188 1.00 26.86 206 ILE B N 1
ATOM 5185 C CA . ILE B 1 206 ? 0.388 46.188 138.175 1.00 25.14 206 ILE B CA 1
ATOM 5186 C C . ILE B 1 206 ? 1.562 45.401 138.698 1.00 23.85 206 ILE B C 1
ATOM 5187 O O . ILE B 1 206 ? 1.615 44.184 138.551 1.00 24.80 206 ILE B O 1
ATOM 5192 N N . PHE B 1 207 ? 2.500 46.108 139.312 1.00 22.71 207 PHE B N 1
ATOM 5193 C CA . PHE B 1 207 ? 3.669 45.475 139.881 1.00 23.42 207 PHE B CA 1
ATOM 5194 C C . PHE B 1 207 ? 3.243 44.324 140.804 1.00 25.73 207 PHE B C 1
ATOM 5195 O O . PHE B 1 207 ? 3.729 43.194 140.689 1.00 25.85 207 PHE B O 1
ATOM 5203 N N . TYR B 1 208 ? 2.323 44.615 141.721 1.00 26.31 208 TYR B N 1
ATOM 5204 C CA . TYR B 1 208 ? 1.858 43.605 142.659 1.00 25.93 208 TYR B CA 1
ATOM 5205 C C . TYR B 1 208 ? 1.137 42.432 142.012 1.00 27.84 208 TYR B C 1
ATOM 5206 O O . TYR B 1 208 ? 1.367 41.278 142.405 1.00 27.25 208 TYR B O 1
ATOM 5215 N N . TYR B 1 209 ? 0.281 42.694 141.022 1.00 27.55 209 TYR B N 1
ATOM 5216 C CA . TYR B 1 209 ? -0.387 41.584 140.350 1.00 28.88 209 TYR B CA 1
ATOM 5217 C C . TYR B 1 209 ? 0.706 40.694 139.764 1.00 29.59 209 TYR B C 1
ATOM 5218 O O . TYR B 1 209 ? 0.641 39.471 139.876 1.00 29.77 209 TYR B O 1
ATOM 5227 N N . CYS B 1 210 ? 1.724 41.302 139.159 1.00 29.67 210 CYS B N 1
ATOM 5228 C CA . CYS B 1 210 ? 2.824 40.520 138.593 1.00 29.38 210 CYS B CA 1
ATOM 5229 C C . CYS B 1 210 ? 3.542 39.716 139.678 1.00 28.47 210 CYS B C 1
ATOM 5230 O O . CYS B 1 210 ? 3.933 38.576 139.448 1.00 28.14 210 CYS B O 1
ATOM 5233 N N . ARG B 1 211 ? 3.707 40.295 140.864 1.00 28.96 211 ARG B N 1
ATOM 5234 C CA . ARG B 1 211 ? 4.378 39.579 141.955 1.00 30.56 211 ARG B CA 1
ATOM 5235 C C . ARG B 1 211 ? 3.541 38.391 142.407 1.00 31.83 211 ARG B C 1
ATOM 5236 O O . ARG B 1 211 ? 4.064 37.317 142.714 1.00 31.74 211 ARG B O 1
ATOM 5244 N N . SER B 1 212 ? 2.232 38.593 142.437 1.00 32.58 212 SER B N 1
ATOM 5245 C CA . SER B 1 212 ? 1.320 37.547 142.853 1.00 34.26 212 SER B CA 1
ATOM 5246 C C . SER B 1 212 ? 1.308 36.389 141.881 1.00 33.46 212 SER B C 1
ATOM 5247 O O . SER B 1 212 ? 0.961 35.271 142.250 1.00 33.69 212 SER B O 1
ATOM 5250 N N . ILE B 1 213 ? 1.695 36.656 140.640 1.00 33.75 213 ILE B N 1
ATOM 5251 C CA . ILE B 1 213 ? 1.702 35.620 139.619 1.00 32.97 213 ILE B CA 1
ATOM 5252 C C . ILE B 1 213 ? 3.058 34.940 139.437 1.00 35.11 213 ILE B C 1
ATOM 5253 O O . ILE B 1 213 ? 3.120 33.732 139.204 1.00 35.60 213 ILE B O 1
ATOM 5258 N N . ALA B 1 214 ? 4.139 35.709 139.553 1.00 36.18 214 ALA B N 1
ATOM 5259 C CA . ALA B 1 214 ? 5.483 35.167 139.355 1.00 35.46 214 ALA B CA 1
ATOM 5260 C C . ALA B 1 214 ? 6.124 34.470 140.551 1.00 35.10 214 ALA B C 1
ATOM 5261 O O . ALA B 1 214 ? 7.297 34.698 140.860 1.00 34.96 214 ALA B O 1
ATOM 5263 N N . VAL B 1 215 ? 5.365 33.620 141.229 1.00 35.07 215 VAL B N 1
ATOM 5264 C CA . VAL B 1 215 ? 5.930 32.876 142.353 1.00 36.17 215 VAL B CA 1
ATOM 5265 C C . VAL B 1 215 ? 5.810 31.371 142.132 1.00 37.94 215 VAL B C 1
ATOM 5266 O O . VAL B 1 215 ? 5.297 30.921 141.100 1.00 36.47 215 VAL B O 1
ATOM 5270 N N . LYS B 1 216 ? 6.308 30.592 143.090 1.00 39.46 216 LYS B N 1
ATOM 5271 C CA . LYS B 1 216 ? 6.223 29.146 142.978 1.00 40.37 216 LYS B CA 1
ATOM 5272 C C . LYS B 1 216 ? 4.786 28.738 143.275 1.00 42.50 216 LYS B C 1
ATOM 5273 O O . LYS B 1 216 ? 4.359 27.646 142.914 1.00 42.29 216 LYS B O 1
ATOM 5279 N N . PHE B 1 217 ? 4.032 29.631 143.913 1.00 44.25 217 PHE B N 1
ATOM 5280 C CA . PHE B 1 217 ? 2.645 29.344 144.241 1.00 46.75 217 PHE B CA 1
ATOM 5281 C C . PHE B 1 217 ? 1.771 30.555 143.956 1.00 46.74 217 PHE B C 1
ATOM 5282 O O . PHE B 1 217 ? 1.265 31.218 144.857 1.00 46.71 217 PHE B O 1
ATOM 5290 N N . PRO B 1 218 ? 1.584 30.855 142.670 1.00 47.43 218 PRO B N 1
ATOM 5291 C CA . PRO B 1 218 ? 0.781 31.986 142.208 1.00 47.98 218 PRO B CA 1
ATOM 5292 C C . PRO B 1 218 ? -0.639 31.973 142.734 1.00 47.97 218 PRO B C 1
ATOM 5293 O O . PRO B 1 218 ? -1.241 30.915 142.870 1.00 49.63 218 PRO B O 1
ATOM 5297 N N . PHE B 1 219 ? -1.171 33.150 143.039 1.00 47.69 219 PHE B N 1
ATOM 5298 C CA . PHE B 1 219 ? -2.542 33.224 143.493 1.00 47.69 219 PHE B CA 1
ATOM 5299 C C . PHE B 1 219 ? -3.361 33.262 142.209 1.00 47.28 219 PHE B C 1
ATOM 5300 O O . PHE B 1 219 ? -3.327 34.240 141.472 1.00 48.25 219 PHE B O 1
ATOM 5308 N N . PRO B 1 220 ? -4.105 32.191 141.922 1.00 45.86 220 PRO B N 1
ATOM 5309 C CA . PRO B 1 220 ? -4.925 32.117 140.711 1.00 45.23 220 PRO B CA 1
ATOM 5310 C C . PRO B 1 220 ? -5.595 33.423 140.277 1.00 43.12 220 PRO B C 1
ATOM 5311 O O . PRO B 1 220 ? -5.369 33.900 139.172 1.00 43.46 220 PRO B O 1
ATOM 5315 N N . ALA B 1 221 ? -6.412 33.996 141.147 1.00 41.86 221 ALA B N 1
ATOM 5316 C CA . ALA B 1 221 ? -7.123 35.235 140.839 1.00 42.21 221 ALA B CA 1
ATOM 5317 C C . ALA B 1 221 ? -6.247 36.379 140.312 1.00 42.29 221 ALA B C 1
ATOM 5318 O O . ALA B 1 221 ? -6.735 37.252 139.589 1.00 42.26 221 ALA B O 1
ATOM 5320 N N . ALA B 1 222 ? -4.967 36.384 140.675 1.00 41.49 222 ALA B N 1
ATOM 5321 C CA . ALA B 1 222 ? -4.053 37.429 140.217 1.00 41.38 222 ALA B CA 1
ATOM 5322 C C . ALA B 1 222 ? -4.036 37.523 138.689 1.00 41.56 222 ALA B C 1
ATOM 5323 O O . ALA B 1 222 ? -4.190 38.609 138.138 1.00 41.75 222 ALA B O 1
ATOM 5325 N N . SER B 1 223 ? -3.856 36.391 138.010 1.00 40.92 223 SER B N 1
ATOM 5326 C CA . SER B 1 223 ? -3.819 36.379 136.546 1.00 42.93 223 SER B CA 1
ATOM 5327 C C . SER B 1 223 ? -5.093 36.976 135.953 1.00 43.22 223 SER B C 1
ATOM 5328 O O . SER B 1 223 ? -5.049 37.742 134.986 1.00 42.54 223 SER B O 1
ATOM 5331 N N . THR B 1 224 ? -6.231 36.626 136.541 1.00 43.12 224 THR B N 1
ATOM 5332 C CA . THR B 1 224 ? -7.508 37.119 136.053 1.00 42.36 224 THR B CA 1
ATOM 5333 C C . THR B 1 224 ? -7.663 38.610 136.279 1.00 42.04 224 THR B C 1
ATOM 5334 O O . THR B 1 224 ? -8.240 39.311 135.451 1.00 42.86 224 THR B O 1
ATOM 5338 N N . ASN B 1 225 ? -7.150 39.093 137.404 1.00 41.78 225 ASN B N 1
ATOM 5339 C CA . ASN B 1 225 ? -7.234 40.512 137.724 1.00 41.89 225 ASN B CA 1
ATOM 5340 C C . ASN B 1 225 ? -6.333 41.335 136.818 1.00 41.13 225 ASN B C 1
ATOM 5341 O O . ASN B 1 225 ? -6.761 42.347 136.266 1.00 41.61 225 ASN B O 1
ATOM 5346 N N . LEU B 1 226 ? -5.088 40.894 136.671 1.00 39.47 226 LEU B N 1
ATOM 5347 C CA . LEU B 1 226 ? -4.141 41.578 135.811 1.00 39.65 226 LEU B CA 1
ATOM 5348 C C . LEU B 1 226 ? -4.781 41.709 134.445 1.00 40.22 226 LEU B C 1
ATOM 5349 O O . LEU B 1 226 ? -4.925 42.805 133.917 1.00 39.73 226 LEU B O 1
ATOM 5354 N N . GLN B 1 227 ? -5.180 40.574 133.886 1.00 42.09 227 GLN B N 1
ATOM 5355 C CA . GLN B 1 227 ? -5.814 40.547 132.575 1.00 43.73 227 GLN B CA 1
ATOM 5356 C C . GLN B 1 227 ? -6.965 41.552 132.480 1.00 42.80 227 GLN B C 1
ATOM 5357 O O . GLN B 1 227 ? -7.167 42.189 131.442 1.00 42.00 227 GLN B O 1
ATOM 5363 N N . LYS B 1 228 ? -7.698 41.709 133.576 1.00 41.50 228 LYS B N 1
ATOM 5364 C CA . LYS B 1 228 ? -8.830 42.623 133.613 1.00 41.55 228 LYS B CA 1
ATOM 5365 C C . LYS B 1 228 ? -8.345 44.069 133.691 1.00 42.11 228 LYS B C 1
ATOM 5366 O O . LYS B 1 228 ? -8.906 44.969 133.056 1.00 44.13 228 LYS B O 1
ATOM 5372 N N . ALA B 1 229 ? -7.291 44.285 134.469 1.00 40.35 229 ALA B N 1
ATOM 5373 C CA . ALA B 1 229 ? -6.724 45.613 134.636 1.00 37.14 229 ALA B CA 1
ATOM 5374 C C . ALA B 1 229 ? -6.080 46.094 133.335 1.00 37.72 229 ALA B C 1
ATOM 5375 O O . ALA B 1 229 ? -6.079 47.292 133.035 1.00 37.82 229 ALA B O 1
ATOM 5377 N N . LEU B 1 230 ? -5.531 45.161 132.561 1.00 35.86 230 LEU B N 1
ATOM 5378 C CA . LEU B 1 230 ? -4.897 45.525 131.307 1.00 35.98 230 LEU B CA 1
ATOM 5379 C C . LEU B 1 230 ? -5.922 45.819 130.201 1.00 37.17 230 LEU B C 1
ATOM 5380 O O . LEU B 1 230 ? -5.796 46.815 129.493 1.00 37.55 230 LEU B O 1
ATOM 5385 N N . SER B 1 231 ? -6.952 44.986 130.073 1.00 39.28 231 SER B N 1
ATOM 5386 C CA . SER B 1 231 ? -7.982 45.227 129.060 1.00 39.48 231 SER B CA 1
ATOM 5387 C C . SER B 1 231 ? -8.630 46.573 129.308 1.00 40.43 231 SER B C 1
ATOM 5388 O O . SER B 1 231 ? -9.102 47.219 128.370 1.00 41.98 231 SER B O 1
ATOM 5391 N N . LYS B 1 232 ? -8.666 46.999 130.567 1.00 39.71 232 LYS B N 1
ATOM 5392 C CA . LYS B 1 232 ? -9.268 48.290 130.877 1.00 41.52 232 LYS B CA 1
ATOM 5393 C C . LYS B 1 232 ? -8.316 49.397 130.457 1.00 43.35 232 LYS B C 1
ATOM 5394 O O . LYS B 1 232 ? -8.716 50.358 129.797 1.00 43.99 232 LYS B O 1
ATOM 5400 N N . ALA B 1 233 ? -7.049 49.256 130.830 1.00 45.49 233 ALA B N 1
ATOM 5401 C CA . ALA B 1 233 ? -6.052 50.254 130.472 1.00 48.08 233 ALA B CA 1
ATOM 5402 C C . ALA B 1 233 ? -6.040 50.412 128.956 1.00 49.33 233 ALA B C 1
ATOM 5403 O O . ALA B 1 233 ? -5.803 51.503 128.433 1.00 48.87 233 ALA B O 1
ATOM 5405 N N . LEU B 1 234 ? -6.308 49.316 128.255 1.00 49.97 234 LEU B N 1
ATOM 5406 C CA . LEU B 1 234 ? -6.327 49.339 126.797 1.00 51.94 234 LEU B CA 1
ATOM 5407 C C . LEU B 1 234 ? -7.590 49.942 126.192 1.00 52.58 234 LEU B C 1
ATOM 5408 O O . LEU B 1 234 ? -7.747 49.957 124.975 1.00 52.39 234 LEU B O 1
ATOM 5413 N N . GLU B 1 235 ? -8.493 50.424 127.037 1.00 53.74 235 GLU B N 1
ATOM 5414 C CA . GLU B 1 235 ? -9.722 51.039 126.553 1.00 54.77 235 GLU B CA 1
ATOM 5415 C C . GLU B 1 235 ? -9.483 52.517 126.283 1.00 55.07 235 GLU B C 1
ATOM 5416 O O . GLU B 1 235 ? -10.280 53.176 125.628 1.00 54.66 235 GLU B O 1
ATOM 5422 N N . SER B 1 236 ? -8.384 53.036 126.809 1.00 56.49 236 SER B N 1
ATOM 5423 C CA . SER B 1 236 ? -8.039 54.434 126.618 1.00 58.18 236 SER B CA 1
ATOM 5424 C C . SER B 1 236 ? -7.419 54.610 125.234 1.00 58.26 236 SER B C 1
ATOM 5425 O O . SER B 1 236 ? -6.804 53.685 124.705 1.00 57.57 236 SER B O 1
ATOM 5428 N N . ARG B 1 237 ? -7.595 55.790 124.643 1.00 58.94 237 ARG B N 1
ATOM 5429 C CA . ARG B 1 237 ? -7.028 56.070 123.324 1.00 60.13 237 ARG B CA 1
ATOM 5430 C C . ARG B 1 237 ? -5.566 56.483 123.472 1.00 60.38 237 ARG B C 1
ATOM 5431 O O . ARG B 1 237 ? -5.122 56.825 124.571 1.00 61.53 237 ARG B O 1
ATOM 5439 N N . ASP B 1 238 ? -4.822 56.453 122.369 1.00 59.00 238 ASP B N 1
ATOM 5440 C CA . ASP B 1 238 ? -3.409 56.823 122.397 1.00 58.42 238 ASP B CA 1
ATOM 5441 C C . ASP B 1 238 ? -3.174 58.214 122.991 1.00 56.71 238 ASP B C 1
ATOM 5442 O O . ASP B 1 238 ? -3.978 59.126 122.812 1.00 55.76 238 ASP B O 1
ATOM 5447 N N . GLU B 1 239 ? -2.068 58.372 123.706 1.00 55.83 239 GLU B N 1
ATOM 5448 C CA . GLU B 1 239 ? -1.759 59.655 124.306 1.00 55.48 239 GLU B CA 1
ATOM 5449 C C . GLU B 1 239 ? -1.524 60.695 123.226 1.00 55.21 239 GLU B C 1
ATOM 5450 O O . GLU B 1 239 ? -0.542 60.617 122.489 1.00 56.37 239 GLU B O 1
ATOM 5456 N N . VAL B 1 240 ? -2.424 61.670 123.137 1.00 54.10 240 VAL B N 1
ATOM 5457 C CA . VAL B 1 240 ? -2.308 62.729 122.140 1.00 53.22 240 VAL B CA 1
ATOM 5458 C C . VAL B 1 240 ? -1.122 63.654 122.429 1.00 52.35 240 VAL B C 1
ATOM 5459 O O . VAL B 1 240 ? -0.519 64.203 121.508 1.00 52.06 240 VAL B O 1
ATOM 5463 N N . LYS B 1 241 ? -0.791 63.825 123.706 1.00 51.00 241 LYS B N 1
ATOM 5464 C CA . LYS B 1 241 ? 0.322 64.687 124.092 1.00 50.01 241 LYS B CA 1
ATOM 5465 C C . LYS B 1 241 ? 1.658 64.190 123.539 1.00 49.31 241 LYS B C 1
ATOM 5466 O O . LYS B 1 241 ? 1.900 62.986 123.449 1.00 48.88 241 LYS B O 1
ATOM 5472 N N . THR B 1 242 ? 2.516 65.135 123.171 1.00 48.19 242 THR B N 1
ATOM 5473 C CA . THR B 1 242 ? 3.834 64.838 122.617 1.00 47.21 242 THR B CA 1
ATOM 5474 C C . THR B 1 242 ? 4.908 64.876 123.704 1.00 45.79 242 THR B C 1
ATOM 5475 O O . THR B 1 242 ? 5.976 64.275 123.571 1.00 45.80 242 THR B O 1
ATOM 5479 N N . LYS B 1 243 ? 4.617 65.597 124.776 1.00 43.41 243 LYS B N 1
ATOM 5480 C CA . LYS B 1 243 ? 5.525 65.701 125.899 1.00 42.19 243 LYS B CA 1
ATOM 5481 C C . LYS B 1 243 ? 4.725 65.129 127.058 1.00 41.38 243 LYS B C 1
ATOM 5482 O O . LYS B 1 243 ? 3.739 65.731 127.493 1.00 42.02 243 LYS B O 1
ATOM 5488 N N . TRP B 1 244 ? 5.146 63.964 127.545 1.00 38.54 244 TRP B N 1
ATOM 5489 C CA . TRP B 1 244 ? 4.440 63.280 128.623 1.00 34.88 244 TRP B CA 1
ATOM 5490 C C . TRP B 1 244 ? 4.793 63.692 130.038 1.00 34.98 244 TRP B C 1
ATOM 5491 O O . TRP B 1 244 ? 5.907 64.134 130.327 1.00 34.95 244 TRP B O 1
ATOM 5502 N N . GLY B 1 245 ? 3.808 63.534 130.916 1.00 35.29 245 GLY B N 1
ATOM 5503 C CA . GLY B 1 245 ? 3.998 63.795 132.328 1.00 33.53 245 GLY B CA 1
ATOM 5504 C C . GLY B 1 245 ? 4.267 62.410 132.912 1.00 33.82 245 GLY B C 1
ATOM 5505 O O . GLY B 1 245 ? 4.135 61.406 132.196 1.00 30.17 245 GLY B O 1
ATOM 5506 N N . VAL B 1 246 ? 4.631 62.343 134.192 1.00 32.65 246 VAL B N 1
ATOM 5507 C CA . VAL B 1 246 ? 4.926 61.070 134.841 1.00 32.92 246 VAL B CA 1
ATOM 5508 C C . VAL B 1 246 ? 3.762 60.109 134.708 1.00 32.57 246 VAL B C 1
ATOM 5509 O O . VAL B 1 246 ? 3.943 58.926 134.419 1.00 33.14 246 VAL B O 1
ATOM 5513 N N . SER B 1 247 ? 2.564 60.630 134.930 1.00 32.03 247 SER B N 1
ATOM 5514 C CA . SER B 1 247 ? 1.345 59.835 134.835 1.00 32.50 247 SER B CA 1
ATOM 5515 C C . SER B 1 247 ? 1.067 59.332 133.419 1.00 30.55 247 SER B C 1
ATOM 5516 O O . SER B 1 247 ? 0.633 58.203 133.224 1.00 31.83 247 SER B O 1
ATOM 5519 N N . ASP B 1 248 ? 1.299 60.170 132.423 1.00 30.77 248 ASP B N 1
ATOM 5520 C CA . ASP B 1 248 ? 1.069 59.737 131.052 1.00 31.61 248 ASP B CA 1
ATOM 5521 C C . ASP B 1 248 ? 2.015 58.592 130.760 1.00 30.95 248 ASP B C 1
ATOM 5522 O O . ASP B 1 248 ? 1.617 57.575 130.201 1.00 31.93 248 ASP B O 1
ATOM 5527 N N . PHE B 1 249 ? 3.274 58.769 131.153 1.00 29.41 249 PHE B N 1
ATOM 5528 C CA . PHE B 1 249 ? 4.285 57.749 130.962 1.00 26.95 249 PHE B CA 1
ATOM 5529 C C . PHE B 1 249 ? 3.834 56.434 131.584 1.00 27.07 249 PHE B C 1
ATOM 5530 O O . PHE B 1 249 ? 3.738 55.418 130.892 1.00 26.16 249 PHE B O 1
ATOM 5538 N N . ILE B 1 250 ? 3.560 56.459 132.889 1.00 25.77 250 ILE B N 1
ATOM 5539 C CA . ILE B 1 250 ? 3.130 55.258 133.595 1.00 24.96 250 ILE B CA 1
ATOM 5540 C C . ILE B 1 250 ? 1.946 54.619 132.890 1.00 26.22 250 ILE B C 1
ATOM 5541 O O . ILE B 1 250 ? 1.906 53.405 132.696 1.00 24.83 250 ILE B O 1
ATOM 5546 N N . LYS B 1 251 ? 0.986 55.445 132.498 1.00 27.37 251 LYS B N 1
ATOM 5547 C CA . LYS B 1 251 ? -0.198 54.945 131.814 1.00 29.97 251 LYS B CA 1
ATOM 5548 C C . LYS B 1 251 ? 0.200 54.279 130.499 1.00 28.38 251 LYS B C 1
ATOM 5549 O O . LYS B 1 251 ? -0.219 53.167 130.209 1.00 29.24 251 LYS B O 1
ATOM 5555 N N . ALA B 1 252 ? 1.028 54.959 129.715 1.00 26.73 252 ALA B N 1
ATOM 5556 C CA . ALA B 1 252 ? 1.496 54.419 128.440 1.00 26.02 252 ALA B CA 1
ATOM 5557 C C . ALA B 1 252 ? 2.312 53.126 128.624 1.00 24.93 252 ALA B C 1
ATOM 5558 O O . ALA B 1 252 ? 2.221 52.199 127.822 1.00 24.64 252 ALA B O 1
ATOM 5560 N N . PHE B 1 253 ? 3.113 53.066 129.680 1.00 23.82 253 PHE B N 1
ATOM 5561 C CA . PHE B 1 253 ? 3.919 51.879 129.936 1.00 25.59 253 PHE B CA 1
ATOM 5562 C C . PHE B 1 253 ? 3.008 50.683 130.246 1.00 27.02 253 PHE B C 1
ATOM 5563 O O . PHE B 1 253 ? 3.215 49.568 129.746 1.00 26.05 253 PHE B O 1
ATOM 5571 N N . ILE B 1 254 ? 1.993 50.926 131.073 1.00 28.12 254 ILE B N 1
ATOM 5572 C CA . ILE B 1 254 ? 1.035 49.889 131.429 1.00 27.69 254 ILE B CA 1
ATOM 5573 C C . ILE B 1 254 ? 0.301 49.368 130.188 1.00 28.11 254 ILE B C 1
ATOM 5574 O O . ILE B 1 254 ? 0.072 48.161 130.069 1.00 26.52 254 ILE B O 1
ATOM 5579 N N . LYS B 1 255 ? -0.057 50.262 129.263 1.00 28.01 255 LYS B N 1
ATOM 5580 C CA . LYS B 1 255 ? -0.746 49.831 128.047 1.00 29.62 255 LYS B CA 1
ATOM 5581 C C . LYS B 1 255 ? 0.154 48.952 127.189 1.00 30.13 255 LYS B C 1
ATOM 5582 O O . LYS B 1 255 ? -0.312 48.011 126.536 1.00 31.08 255 LYS B O 1
ATOM 5588 N N . PHE B 1 256 ? 1.445 49.258 127.189 1.00 28.25 256 PHE B N 1
ATOM 5589 C CA . PHE B 1 256 ? 2.392 48.477 126.413 1.00 27.79 256 PHE B CA 1
ATOM 5590 C C . PHE B 1 256 ? 2.314 47.030 126.910 1.00 27.68 256 PHE B C 1
ATOM 5591 O O . PHE B 1 256 ? 2.132 46.105 126.121 1.00 26.86 256 PHE B O 1
ATOM 5599 N N . HIS B 1 257 ? 2.439 46.834 128.221 1.00 27.56 257 HIS B N 1
ATOM 5600 C CA . HIS B 1 257 ? 2.361 45.488 128.756 1.00 27.93 257 HIS B CA 1
ATOM 5601 C C . HIS B 1 257 ? 0.985 44.910 128.542 1.00 28.83 257 HIS B C 1
ATOM 5602 O O . HIS B 1 257 ? 0.830 43.694 128.467 1.00 29.93 257 HIS B O 1
ATOM 5609 N N . GLY B 1 258 ? -0.014 45.778 128.427 1.00 29.27 258 GLY B N 1
ATOM 5610 C CA . GLY B 1 258 ? -1.358 45.296 128.169 1.00 30.01 258 GLY B CA 1
ATOM 5611 C C . GLY B 1 258 ? -1.350 44.618 126.809 1.00 30.30 258 GLY B C 1
ATOM 5612 O O . GLY B 1 258 ? -1.799 43.482 126.655 1.00 30.12 258 GLY B O 1
ATOM 5613 N N . HIS B 1 259 ? -0.815 45.319 125.816 1.00 30.07 259 HIS B N 1
ATOM 5614 C CA . HIS B 1 259 ? -0.733 44.783 124.462 1.00 30.26 259 HIS B CA 1
ATOM 5615 C C . HIS B 1 259 ? -0.012 43.435 124.427 1.00 31.87 259 HIS B C 1
ATOM 5616 O O . HIS B 1 259 ? -0.528 42.460 123.868 1.00 32.14 259 HIS B O 1
ATOM 5623 N N . VAL B 1 260 ? 1.170 43.374 125.030 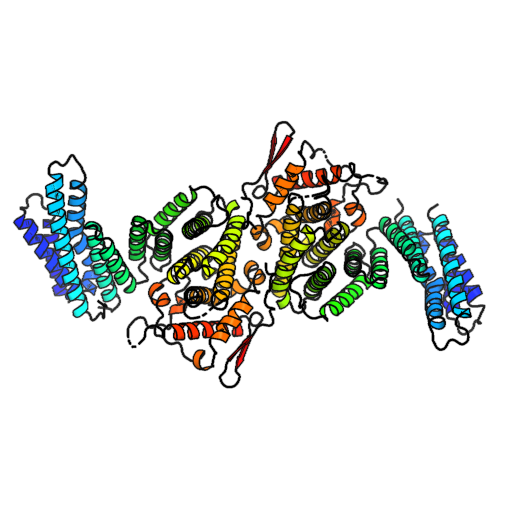1.00 31.23 260 VAL B N 1
ATOM 5624 C CA . VAL B 1 260 ? 1.934 42.135 125.045 1.00 32.92 260 VAL B CA 1
ATOM 5625 C C . VAL B 1 260 ? 1.210 41.010 125.793 1.00 35.80 260 VAL B C 1
ATOM 5626 O O . VAL B 1 260 ? 0.964 39.932 125.242 1.00 36.12 260 VAL B O 1
ATOM 5630 N N . TYR B 1 261 ? 0.860 41.268 127.047 1.00 36.62 261 TYR B N 1
ATOM 5631 C CA . TYR B 1 261 ? 0.181 40.271 127.861 1.00 38.79 261 TYR B CA 1
ATOM 5632 C C . TYR B 1 261 ? -1.109 39.718 127.249 1.00 39.74 261 TYR B C 1
ATOM 5633 O O . TYR B 1 261 ? -1.417 38.532 127.415 1.00 40.74 261 TYR B O 1
ATOM 5642 N N . LEU B 1 262 ? -1.863 40.566 126.558 1.00 39.27 262 LEU B N 1
ATOM 5643 C CA . LEU B 1 262 ? -3.113 40.139 125.934 1.00 41.01 262 LEU B CA 1
ATOM 5644 C C . LEU B 1 262 ? -2.976 39.853 124.432 1.00 42.97 262 LEU B C 1
ATOM 5645 O O . LEU B 1 262 ? -3.942 39.451 123.790 1.00 43.34 262 LEU B O 1
ATOM 5650 N N . SER B 1 263 ? -1.785 40.054 123.875 1.00 44.48 263 SER B N 1
ATOM 5651 C CA . SER B 1 263 ? -1.570 39.833 122.440 1.00 46.69 263 SER B CA 1
ATOM 5652 C C . SER B 1 263 ? -2.657 40.524 121.632 1.00 46.68 263 SER B C 1
ATOM 5653 O O . SER B 1 263 ? -3.188 39.947 120.691 1.00 48.40 263 SER B O 1
ATOM 5656 N N . LYS B 1 264 ? -2.989 41.755 121.999 1.00 46.09 264 LYS B N 1
ATOM 5657 C CA . LYS B 1 264 ? -4.023 42.486 121.290 1.00 45.86 264 LYS B CA 1
ATOM 5658 C C . LYS B 1 264 ? -3.483 43.786 120.711 1.00 45.27 264 LYS B C 1
ATOM 5659 O O . LYS B 1 264 ? -2.649 44.448 121.329 1.00 44.76 264 LYS B O 1
ATOM 5665 N N . SER B 1 265 ? -3.981 44.140 119.524 1.00 44.04 265 SER B N 1
ATOM 5666 C CA . SER B 1 265 ? -3.584 45.348 118.807 1.00 42.34 265 SER B CA 1
ATOM 5667 C C . SER B 1 265 ? -2.086 45.619 118.896 1.00 41.57 265 SER B C 1
ATOM 5668 O O . SER B 1 265 ? -1.653 46.719 119.245 1.00 39.92 265 SER B O 1
ATOM 5671 N N . LEU B 1 266 ? -1.301 44.604 118.560 1.00 40.81 266 LEU B N 1
ATOM 5672 C CA . LEU B 1 266 ? 0.146 44.713 118.612 1.00 40.65 266 LEU B CA 1
ATOM 5673 C C . LEU B 1 266 ? 0.719 45.791 117.685 1.00 39.80 266 LEU B C 1
ATOM 5674 O O . LEU B 1 266 ? 1.876 46.170 117.819 1.00 41.07 266 LEU B O 1
ATOM 5679 N N . GLU B 1 267 ? -0.093 46.304 116.769 1.00 38.59 267 GLU B N 1
ATOM 5680 C CA . GLU B 1 267 ? 0.372 47.326 115.833 1.00 38.11 267 GLU B CA 1
ATOM 5681 C C . GLU B 1 267 ? 0.811 48.592 116.559 1.00 36.71 267 GLU B C 1
ATOM 5682 O O . GLU B 1 267 ? 1.418 49.493 115.970 1.00 34.47 267 GLU B O 1
ATOM 5688 N N . LYS B 1 268 ? 0.496 48.652 117.841 1.00 35.38 268 LYS B N 1
ATOM 5689 C CA . LYS B 1 268 ? 0.810 49.803 118.654 1.00 34.32 268 LYS B CA 1
ATOM 5690 C C . LYS B 1 268 ? 2.241 49.806 119.183 1.00 33.55 268 LYS B C 1
ATOM 5691 O O . LYS B 1 268 ? 2.855 50.860 119.329 1.00 31.17 268 LYS B O 1
ATOM 5697 N N . LEU B 1 269 ? 2.765 48.620 119.463 1.00 34.43 269 LEU B N 1
ATOM 5698 C CA . LEU B 1 269 ? 4.097 48.478 120.050 1.00 34.92 269 LEU B CA 1
ATOM 5699 C C . LEU B 1 269 ? 5.271 49.274 119.483 1.00 34.15 269 LEU B C 1
ATOM 5700 O O . LEU B 1 269 ? 5.869 50.066 120.205 1.00 32.51 269 LEU B O 1
ATOM 5705 N N . SER B 1 270 ? 5.597 49.087 118.207 1.00 33.42 270 SER B N 1
ATOM 5706 C CA . SER B 1 270 ? 6.730 49.798 117.625 1.00 31.33 270 SER B CA 1
ATOM 5707 C C . SER B 1 270 ? 6.738 51.281 117.998 1.00 29.58 270 SER B C 1
ATOM 5708 O O . SER B 1 270 ? 7.645 51.746 118.685 1.00 30.04 270 SER B O 1
ATOM 5711 N N . PRO B 1 271 ? 5.727 52.040 117.560 1.00 28.36 271 PRO B N 1
ATOM 5712 C CA . PRO B 1 271 ? 5.660 53.470 117.874 1.00 27.92 271 PRO B CA 1
ATOM 5713 C C . PRO B 1 271 ? 5.680 53.741 119.390 1.00 27.93 271 PRO B C 1
ATOM 5714 O O . PRO B 1 271 ? 6.240 54.739 119.864 1.00 26.94 271 PRO B O 1
ATOM 5718 N N . LEU B 1 272 ? 5.058 52.841 120.143 1.00 26.02 272 LEU B N 1
ATOM 5719 C CA . LEU B 1 272 ? 4.958 52.998 121.584 1.00 27.74 272 LEU B CA 1
ATOM 5720 C C . LEU B 1 272 ? 6.315 52.800 122.244 1.00 28.25 272 LEU B C 1
ATOM 5721 O O . LEU B 1 272 ? 6.704 53.562 123.135 1.00 28.46 272 LEU B O 1
ATOM 5726 N N . ARG B 1 273 ? 7.041 51.789 121.790 1.00 27.77 273 ARG B N 1
ATOM 5727 C CA . ARG B 1 273 ? 8.361 51.515 122.317 1.00 28.95 273 ARG B CA 1
ATOM 5728 C C . ARG B 1 273 ? 9.223 52.762 122.144 1.00 29.25 273 ARG B C 1
ATOM 5729 O O . ARG B 1 273 ? 9.837 53.256 123.103 1.00 29.95 273 ARG B O 1
ATOM 5737 N N . GLU B 1 274 ? 9.273 53.265 120.914 1.00 26.90 274 GLU B N 1
ATOM 5738 C CA . GLU B 1 274 ? 10.071 54.443 120.631 1.00 27.21 274 GLU B CA 1
ATOM 5739 C C . GLU B 1 274 ? 9.697 55.633 121.509 1.00 26.72 274 GLU B C 1
ATOM 5740 O O . GLU B 1 274 ? 10.563 56.247 122.130 1.00 26.14 274 GLU B O 1
ATOM 5746 N N . LYS B 1 275 ? 8.407 55.944 121.564 1.00 25.58 275 LYS B N 1
ATOM 5747 C CA . LYS B 1 275 ? 7.927 57.065 122.348 1.00 24.36 275 LYS B CA 1
ATOM 5748 C C . LYS B 1 275 ? 8.229 56.837 123.817 1.00 24.60 275 LYS B C 1
ATOM 5749 O O . LYS B 1 275 ? 8.671 57.748 124.526 1.00 24.08 275 LYS B O 1
ATOM 5755 N N . LEU B 1 276 ? 7.981 55.617 124.274 1.00 24.41 276 LEU B N 1
ATOM 5756 C CA . LEU B 1 276 ? 8.251 55.267 125.660 1.00 25.65 276 LEU B CA 1
ATOM 5757 C C . LEU B 1 276 ? 9.722 55.476 125.999 1.00 26.37 276 LEU B C 1
ATOM 5758 O O . LEU B 1 276 ? 10.054 56.045 127.045 1.00 26.26 276 LEU B O 1
ATOM 5763 N N . GLU B 1 277 ? 10.620 55.042 125.122 1.00 27.51 277 GLU B N 1
ATOM 5764 C CA . GLU B 1 277 ? 12.005 55.237 125.466 1.00 30.90 277 GLU B CA 1
ATOM 5765 C C . GLU B 1 277 ? 12.452 56.692 125.378 1.00 31.85 277 GLU B C 1
ATOM 5766 O O . GLU B 1 277 ? 13.300 57.120 126.175 1.00 33.26 277 GLU B O 1
ATOM 5772 N N . GLU B 1 278 ? 11.878 57.478 124.467 1.00 30.77 278 GLU B N 1
ATOM 5773 C CA . GLU B 1 278 ? 12.276 58.883 124.419 1.00 30.32 278 GLU B CA 1
ATOM 5774 C C . GLU B 1 278 ? 11.718 59.590 125.658 1.00 28.08 278 GLU B C 1
ATOM 5775 O O . GLU B 1 278 ? 12.427 60.362 126.295 1.00 27.39 278 GLU B O 1
ATOM 5781 N N . GLN B 1 279 ? 10.460 59.321 126.008 1.00 27.00 279 GLN B N 1
ATOM 5782 C CA . GLN B 1 279 ? 9.863 59.951 127.188 1.00 27.96 279 GLN B CA 1
ATOM 5783 C C . GLN B 1 279 ? 10.518 59.490 128.482 1.00 28.04 279 GLN B C 1
ATOM 5784 O O . GLN B 1 279 ? 10.705 60.287 129.395 1.00 29.59 279 GLN B O 1
ATOM 5790 N N . PHE B 1 280 ? 10.871 58.209 128.557 1.00 28.14 280 PHE B N 1
ATOM 5791 C CA . PHE B 1 280 ? 11.515 57.658 129.747 1.00 27.45 280 PHE B CA 1
ATOM 5792 C C . PHE B 1 280 ? 12.851 58.353 130.019 1.00 28.33 280 PHE B C 1
ATOM 5793 O O . PHE B 1 280 ? 13.228 58.580 131.165 1.00 27.78 280 PHE B O 1
ATOM 5801 N N . LYS B 1 281 ? 13.562 58.698 128.952 1.00 30.22 281 LYS B N 1
ATOM 5802 C CA . LYS B 1 281 ? 14.851 59.364 129.079 1.00 31.25 281 LYS B CA 1
ATOM 5803 C C . LYS B 1 281 ? 14.720 60.778 129.648 1.00 30.92 281 LYS B C 1
ATOM 5804 O O . LYS B 1 281 ? 15.426 61.138 130.580 1.00 31.26 281 LYS B O 1
ATOM 5810 N N . GLU B 1 282 ? 13.815 61.578 129.098 1.00 31.68 282 GLU B N 1
ATOM 5811 C CA . GLU B 1 282 ? 13.637 62.943 129.583 1.00 31.76 282 GLU B CA 1
ATOM 5812 C C . GLU B 1 282 ? 13.123 62.927 131.023 1.00 32.69 282 GLU B C 1
ATOM 5813 O O . GLU B 1 282 ? 13.606 63.679 131.885 1.00 29.80 282 GLU B O 1
ATOM 5819 N N . LEU B 1 283 ? 12.155 62.049 131.281 1.00 32.29 283 LEU B N 1
ATOM 5820 C CA . LEU B 1 283 ? 11.562 61.951 132.601 1.00 33.08 283 LEU B CA 1
ATOM 5821 C C . LEU B 1 283 ? 12.556 61.504 133.653 1.00 34.12 283 LEU B C 1
ATOM 5822 O O . LEU B 1 283 ? 12.657 62.118 134.715 1.00 34.46 283 LEU B O 1
ATOM 5827 N N . LEU B 1 284 ? 13.295 60.442 133.352 1.00 35.37 284 LEU B N 1
ATOM 5828 C CA . LEU B 1 284 ? 14.270 59.918 134.287 1.00 35.74 284 LEU B CA 1
ATOM 5829 C C . LEU B 1 284 ? 15.261 60.988 134.675 1.00 37.56 284 LEU B C 1
ATOM 5830 O O . LEU B 1 284 ? 15.560 61.159 135.850 1.00 38.66 284 LEU B O 1
ATOM 5835 N N . PHE B 1 285 ? 15.774 61.712 133.688 1.00 40.31 285 PHE B N 1
ATOM 5836 C CA . PHE B 1 285 ? 16.759 62.744 133.978 1.00 42.04 285 PHE B CA 1
ATOM 5837 C C . PHE B 1 285 ? 16.128 63.964 134.636 1.00 40.89 285 PHE B C 1
ATOM 5838 O O . PHE B 1 285 ? 16.814 64.742 135.299 1.00 43.12 285 PHE B O 1
ATOM 5846 N N . GLN B 1 286 ? 14.822 64.130 134.471 1.00 38.03 286 GLN B N 1
ATOM 5847 C CA . GLN B 1 286 ? 14.145 65.249 135.105 1.00 35.88 286 GLN B CA 1
ATOM 5848 C C . GLN B 1 286 ? 13.539 64.825 136.445 1.00 35.26 286 GLN B C 1
ATOM 5849 O O . GLN B 1 286 ? 12.635 65.478 136.975 1.00 34.55 286 GLN B O 1
ATOM 5855 N N . LYS B 1 287 ? 14.053 63.710 136.968 1.00 33.29 287 LYS B N 1
ATOM 5856 C CA . LYS B 1 287 ? 13.659 63.151 138.259 1.00 31.77 287 LYS B CA 1
ATOM 5857 C C . LYS B 1 287 ? 12.174 62.880 138.534 1.00 29.59 287 LYS B C 1
ATOM 5858 O O . LYS B 1 287 ? 11.686 63.087 139.635 1.00 27.73 287 LYS B O 1
ATOM 5864 N N . ALA B 1 288 ? 11.455 62.388 137.541 1.00 29.61 288 ALA B N 1
ATOM 5865 C CA . ALA B 1 288 ? 10.053 62.101 137.743 1.00 28.21 288 ALA B CA 1
ATOM 5866 C C . ALA B 1 288 ? 9.864 60.835 138.579 1.00 27.76 288 ALA B C 1
ATOM 5867 O O . ALA B 1 288 ? 8.818 60.660 139.205 1.00 28.73 288 ALA B O 1
ATOM 5869 N N . PHE B 1 289 ? 10.867 59.960 138.612 1.00 25.44 289 PHE B N 1
ATOM 5870 C CA . PHE B 1 289 ? 10.745 58.719 139.382 1.00 22.01 289 PHE B CA 1
ATOM 5871 C C . PHE B 1 289 ? 11.742 58.576 140.530 1.00 23.20 289 PHE B C 1
ATOM 5872 O O . PHE B 1 289 ? 12.842 59.118 140.483 1.00 24.51 289 PHE B O 1
ATOM 5880 N N . ASN B 1 290 ? 11.354 57.839 141.564 1.00 23.10 290 ASN B N 1
ATOM 5881 C CA . ASN B 1 290 ? 12.280 57.544 142.650 1.00 25.11 290 ASN B CA 1
ATOM 5882 C C . ASN B 1 290 ? 12.724 56.112 142.336 1.00 25.80 290 ASN B C 1
ATOM 5883 O O . ASN B 1 290 ? 12.089 55.441 141.517 1.00 28.17 290 ASN B O 1
ATOM 5888 N N . SER B 1 291 ? 13.800 55.644 142.963 1.00 25.33 291 SER B N 1
ATOM 5889 C CA . SER B 1 291 ? 14.311 54.293 142.707 1.00 24.09 291 SER B CA 1
ATOM 5890 C C . SER B 1 291 ? 13.268 53.166 142.764 1.00 24.73 291 SER B C 1
ATOM 5891 O O . SER B 1 291 ? 13.337 52.213 141.982 1.00 26.39 291 SER B O 1
ATOM 5894 N N . GLN B 1 292 ? 12.310 53.273 143.682 1.00 22.95 292 GLN B N 1
ATOM 5895 C CA . GLN B 1 292 ? 11.264 52.266 143.834 1.00 24.50 292 GLN B CA 1
ATOM 5896 C C . GLN B 1 292 ? 10.342 52.130 142.616 1.00 24.60 292 GLN B C 1
ATOM 5897 O O . GLN B 1 292 ? 9.892 51.031 142.283 1.00 25.35 292 GLN B O 1
ATOM 5903 N N . GLN B 1 293 ? 10.053 53.245 141.955 1.00 24.12 293 GLN B N 1
ATOM 5904 C CA . GLN B 1 293 ? 9.188 53.217 140.779 1.00 23.08 293 GLN B CA 1
ATOM 5905 C C . GLN B 1 293 ? 9.949 52.600 139.615 1.00 22.66 293 GLN B C 1
ATOM 5906 O O . GLN B 1 293 ? 9.374 51.910 138.767 1.00 20.97 293 GLN B O 1
ATOM 5912 N N . LEU B 1 294 ? 11.254 52.851 139.584 1.00 22.21 294 LEU B N 1
ATOM 5913 C CA . LEU B 1 294 ? 12.092 52.315 138.526 1.00 20.85 294 LEU B CA 1
ATOM 5914 C C . LEU B 1 294 ? 12.201 50.800 138.732 1.00 22.01 294 LEU B C 1
ATOM 5915 O O . LEU B 1 294 ? 12.142 50.034 137.774 1.00 18.61 294 LEU B O 1
ATOM 5920 N N . VAL B 1 295 ? 12.336 50.373 139.988 1.00 21.99 295 VAL B N 1
ATOM 5921 C CA . VAL B 1 295 ? 12.404 48.947 140.278 1.00 23.05 295 VAL B CA 1
ATOM 5922 C C . VAL B 1 295 ? 11.089 48.319 139.839 1.00 24.27 295 VAL B C 1
ATOM 5923 O O . VAL B 1 295 ? 11.081 47.222 139.304 1.00 26.25 295 VAL B O 1
ATOM 5927 N N . HIS B 1 296 ? 9.977 49.013 140.066 1.00 24.84 296 HIS B N 1
ATOM 5928 C CA . HIS B 1 296 ? 8.675 48.487 139.658 1.00 25.93 296 HIS B CA 1
ATOM 5929 C C . HIS B 1 296 ? 8.660 48.319 138.134 1.00 26.07 296 HIS B C 1
ATOM 5930 O O . HIS B 1 296 ? 8.396 47.235 137.603 1.00 28.10 296 HIS B O 1
ATOM 5937 N N . VAL B 1 297 ? 8.936 49.412 137.440 1.00 23.21 297 VAL B N 1
ATOM 5938 C CA . VAL B 1 297 ? 9.001 49.428 135.989 1.00 22.01 297 VAL B CA 1
ATOM 5939 C C . VAL B 1 297 ? 9.843 48.255 135.446 1.00 21.27 297 VAL B C 1
ATOM 5940 O O . VAL B 1 297 ? 9.436 47.542 134.519 1.00 20.28 297 VAL B O 1
ATOM 5944 N N . THR B 1 298 ? 11.010 48.055 136.045 1.00 20.33 298 THR B N 1
ATOM 5945 C CA . THR B 1 298 ? 11.918 47.000 135.628 1.00 20.25 298 THR B CA 1
ATOM 5946 C C . THR B 1 298 ? 11.396 45.600 135.945 1.00 21.52 298 THR B C 1
ATOM 5947 O O . THR B 1 298 ? 11.566 44.667 135.148 1.00 18.90 298 THR B O 1
ATOM 5951 N N . VAL B 1 299 ? 10.755 45.449 137.103 1.00 21.44 299 VAL B N 1
ATOM 5952 C CA . VAL B 1 299 ? 10.219 44.149 137.479 1.00 22.75 299 VAL B CA 1
ATOM 5953 C C . VAL B 1 299 ? 9.034 43.759 136.594 1.00 24.03 299 VAL B C 1
ATOM 5954 O O . VAL B 1 299 ? 8.815 42.576 136.328 1.00 26.10 299 VAL B O 1
ATOM 5958 N N . ILE B 1 300 ? 8.269 44.745 136.131 1.00 23.76 300 ILE B N 1
ATOM 5959 C CA . ILE B 1 300 ? 7.141 44.435 135.266 1.00 23.72 300 ILE B CA 1
ATOM 5960 C C . ILE B 1 300 ? 7.686 44.021 133.903 1.00 25.22 300 ILE B C 1
ATOM 5961 O O . ILE B 1 300 ? 7.078 43.203 133.208 1.00 27.01 300 ILE B O 1
ATOM 5966 N N . ASN B 1 301 ? 8.834 44.584 133.525 1.00 24.24 301 ASN B N 1
ATOM 5967 C CA . ASN B 1 301 ? 9.466 44.237 132.258 1.00 23.38 301 ASN B CA 1
ATOM 5968 C C . ASN B 1 301 ? 9.969 42.795 132.383 1.00 23.09 301 ASN B C 1
ATOM 5969 O O . ASN B 1 301 ? 9.706 41.961 131.518 1.00 20.13 301 ASN B O 1
ATOM 5974 N N . LEU B 1 302 ? 10.691 42.509 133.463 1.00 22.92 302 LEU B N 1
ATOM 5975 C CA . LEU B 1 302 ? 11.203 41.169 133.676 1.00 24.51 302 LEU B CA 1
ATOM 5976 C C . LEU B 1 302 ? 10.020 40.219 133.723 1.00 26.33 302 LEU B C 1
ATOM 5977 O O . LEU B 1 302 ? 10.044 39.156 133.099 1.00 26.21 302 LEU B O 1
ATOM 5982 N N . PHE B 1 303 ? 8.975 40.599 134.450 1.00 26.49 303 PHE B N 1
ATOM 5983 C CA . PHE B 1 303 ? 7.806 39.747 134.514 1.00 26.42 303 PHE B CA 1
ATOM 5984 C C . PHE B 1 303 ? 7.405 39.285 133.126 1.00 27.82 303 PHE B C 1
ATOM 5985 O O . PHE B 1 303 ? 7.357 38.085 132.864 1.00 28.61 303 PHE B O 1
ATOM 5993 N N . GLN B 1 304 ? 7.103 40.246 132.248 1.00 30.80 304 GLN B N 1
ATOM 5994 C CA . GLN B 1 304 ? 6.678 39.955 130.871 1.00 30.61 304 GLN B CA 1
ATOM 5995 C C . GLN B 1 304 ? 7.692 39.154 130.100 1.00 30.93 304 GLN B C 1
ATOM 5996 O O . GLN B 1 304 ? 7.338 38.225 129.382 1.00 32.44 304 GLN B O 1
ATOM 6002 N N . LEU B 1 305 ? 8.957 39.529 130.235 1.00 31.40 305 LEU B N 1
ATOM 6003 C CA . LEU B 1 305 ? 10.018 38.821 129.549 1.00 31.16 305 LEU B CA 1
ATOM 6004 C C . LEU B 1 305 ? 9.927 37.346 129.945 1.00 31.98 305 LEU B C 1
ATOM 6005 O O . LEU B 1 305 ? 9.764 36.471 129.098 1.00 31.74 305 LEU B O 1
ATOM 6010 N N . HIS B 1 306 ? 9.999 37.090 131.246 1.00 34.40 306 HIS B N 1
ATOM 6011 C CA . HIS B 1 306 ? 9.945 35.735 131.779 1.00 35.13 306 HIS B CA 1
ATOM 6012 C C . HIS B 1 306 ? 8.656 35.024 131.386 1.00 35.75 306 HIS B C 1
ATOM 6013 O O . HIS B 1 306 ? 8.657 33.815 131.135 1.00 35.56 306 HIS B O 1
ATOM 6020 N N . HIS B 1 307 ? 7.561 35.778 131.335 1.00 34.67 307 HIS B N 1
ATOM 6021 C CA . HIS B 1 307 ? 6.273 35.218 130.971 1.00 33.42 307 HIS B CA 1
ATOM 6022 C C . HIS B 1 307 ? 6.216 34.848 129.489 1.00 33.43 307 HIS B C 1
ATOM 6023 O O . HIS B 1 307 ? 5.360 34.069 129.072 1.00 34.05 307 HIS B O 1
ATOM 6030 N N . LEU B 1 308 ? 7.119 35.410 128.690 1.00 33.67 308 LEU B N 1
ATOM 6031 C CA . LEU B 1 308 ? 7.158 35.102 127.264 1.00 32.18 308 LEU B CA 1
ATOM 6032 C C . LEU B 1 308 ? 8.161 33.984 127.011 1.00 32.15 308 LEU B C 1
ATOM 6033 O O . LEU B 1 308 ? 7.933 33.109 126.178 1.00 33.13 308 LEU B O 1
ATOM 6038 N N . ARG B 1 309 ? 9.282 34.022 127.718 1.00 30.66 309 ARG B N 1
ATOM 6039 C CA . ARG B 1 309 ? 10.307 33.004 127.545 1.00 32.14 309 ARG B CA 1
ATOM 6040 C C . ARG B 1 309 ? 11.020 32.805 128.863 1.00 34.47 309 ARG B C 1
ATOM 6041 O O . ARG B 1 309 ? 11.900 33.585 129.228 1.00 34.24 309 ARG B O 1
ATOM 6049 N N . ASP B 1 310 ? 10.616 31.760 129.580 1.00 36.05 310 ASP B N 1
ATOM 6050 C CA . ASP B 1 310 ? 11.190 31.443 130.879 1.00 38.79 310 ASP B CA 1
ATOM 6051 C C . ASP B 1 310 ? 12.582 30.836 130.746 1.00 39.31 310 ASP B C 1
ATOM 6052 O O . ASP B 1 310 ? 13.123 30.749 129.645 1.00 39.69 310 ASP B O 1
ATOM 6057 N N . PHE B 1 311 ? 13.162 30.424 131.871 1.00 40.10 311 PHE B N 1
ATOM 6058 C CA . PHE B 1 311 ? 14.501 29.841 131.868 1.00 41.26 311 PHE B CA 1
ATOM 6059 C C . PHE B 1 311 ? 14.648 28.640 130.940 1.00 41.72 311 PHE B C 1
ATOM 6060 O O . PHE B 1 311 ? 15.763 28.261 130.574 1.00 41.93 311 PHE B O 1
ATOM 6068 N N . SER B 1 312 ? 13.526 28.043 130.557 1.00 41.88 312 SER B N 1
ATOM 6069 C CA . SER B 1 312 ? 13.563 26.891 129.665 1.00 43.26 312 SER B CA 1
ATOM 6070 C C . SER B 1 312 ? 14.203 27.292 128.335 1.00 44.30 312 SER B C 1
ATOM 6071 O O . SER B 1 312 ? 14.876 26.490 127.688 1.00 44.78 312 SER B O 1
ATOM 6074 N N . ASN B 1 313 ? 14.003 28.549 127.952 1.00 45.47 313 ASN B N 1
ATOM 6075 C CA . ASN B 1 313 ? 14.536 29.089 126.705 1.00 46.33 313 ASN B CA 1
ATOM 6076 C C . ASN B 1 313 ? 16.068 29.117 126.672 1.00 47.09 313 ASN B C 1
ATOM 6077 O O . ASN B 1 313 ? 16.666 29.404 125.640 1.00 45.50 313 ASN B O 1
ATOM 6082 N N . GLU B 1 314 ? 16.704 28.830 127.801 1.00 50.04 314 GLU B N 1
ATOM 6083 C CA . GLU B 1 314 ? 18.159 28.820 127.851 1.00 53.93 314 GLU B CA 1
ATOM 6084 C C . GLU B 1 314 ? 18.719 27.416 127.617 1.00 57.91 314 GLU B C 1
ATOM 6085 O O . GLU B 1 314 ? 19.886 27.265 127.243 1.00 59.33 314 GLU B O 1
ATOM 6091 N N . THR B 1 315 ? 17.893 26.389 127.812 1.00 60.33 315 THR B N 1
ATOM 6092 C CA . THR B 1 315 ? 18.370 25.026 127.623 1.00 63.20 315 THR B CA 1
ATOM 6093 C C . THR B 1 315 ? 17.546 24.193 126.646 1.00 65.58 315 THR B C 1
ATOM 6094 O O . THR B 1 315 ? 17.635 22.965 126.642 1.00 67.09 315 THR B O 1
ATOM 6098 N N . GLU B 1 316 ? 16.742 24.852 125.822 1.00 66.83 316 GLU B N 1
ATOM 6099 C CA . GLU B 1 316 ? 15.924 24.147 124.843 1.00 68.13 316 GLU B CA 1
ATOM 6100 C C . GLU B 1 316 ? 15.226 25.137 123.919 1.00 69.87 316 GLU B C 1
ATOM 6101 O O . GLU B 1 316 ? 14.530 26.051 124.367 1.00 71.12 316 GLU B O 1
ATOM 6107 N N . GLN B 1 317 ? 15.427 24.942 122.621 1.00 69.75 317 GLN B N 1
ATOM 6108 C CA . GLN B 1 317 ? 14.864 25.817 121.612 1.00 69.50 317 GLN B CA 1
ATOM 6109 C C . GLN B 1 317 ? 13.388 25.572 121.370 1.00 68.95 317 GLN B C 1
ATOM 6110 O O . GLN B 1 317 ? 12.852 24.510 121.679 1.00 70.33 317 GLN B O 1
ATOM 6116 N N . HIS B 1 318 ? 12.724 26.582 120.831 1.00 67.99 318 HIS B N 1
ATOM 6117 C CA . HIS B 1 318 ? 11.329 26.433 120.488 1.00 65.98 318 HIS B CA 1
ATOM 6118 C C . HIS B 1 318 ? 10.933 27.456 119.467 1.00 63.77 318 HIS B C 1
ATOM 6119 O O . HIS B 1 318 ? 11.603 28.466 119.278 1.00 64.25 318 HIS B O 1
ATOM 6126 N N . THR B 1 319 ? 9.835 27.169 118.794 1.00 60.26 319 THR B N 1
ATOM 6127 C CA . THR B 1 319 ? 9.339 28.045 117.769 1.00 56.29 319 THR B CA 1
ATOM 6128 C C . THR B 1 319 ? 8.407 29.032 118.433 1.00 53.20 319 THR B C 1
ATOM 6129 O O . THR B 1 319 ? 7.860 28.757 119.498 1.00 52.38 319 THR B O 1
ATOM 6133 N N . TYR B 1 320 ? 8.238 30.189 117.811 1.00 49.24 320 TYR B N 1
ATOM 6134 C CA . TYR B 1 320 ? 7.359 31.194 118.363 1.00 45.69 320 TYR B CA 1
ATOM 6135 C C . TYR B 1 320 ? 6.464 31.769 117.289 1.00 45.00 320 TYR B C 1
ATOM 6136 O O . TYR B 1 320 ? 6.900 31.999 116.165 1.00 44.31 320 TYR B O 1
ATOM 6145 N N . SER B 1 321 ? 5.201 31.981 117.631 1.00 45.22 321 SER B N 1
ATOM 6146 C CA . SER B 1 321 ? 4.270 32.557 116.681 1.00 46.96 321 SER B CA 1
ATOM 6147 C C . SER B 1 321 ? 4.892 33.860 116.193 1.00 46.36 321 SER B C 1
ATOM 6148 O O . SER B 1 321 ? 5.763 34.421 116.860 1.00 45.51 321 SER B O 1
ATOM 6151 N N . GLN B 1 322 ? 4.465 34.344 115.033 1.00 45.16 322 GLN B N 1
ATOM 6152 C CA . GLN B 1 322 ? 5.012 35.599 114.553 1.00 45.09 322 GLN B CA 1
ATOM 6153 C C . GLN B 1 322 ? 4.757 36.660 115.615 1.00 44.00 322 GLN B C 1
ATOM 6154 O O . GLN B 1 322 ? 5.620 37.488 115.900 1.00 42.26 322 GLN B O 1
ATOM 6160 N N . ASP B 1 323 ? 3.576 36.608 116.223 1.00 44.82 323 ASP B N 1
ATOM 6161 C CA . ASP B 1 323 ? 3.219 37.551 117.273 1.00 44.41 323 ASP B CA 1
ATOM 6162 C C . ASP B 1 323 ? 4.110 37.359 118.500 1.00 43.51 323 ASP B C 1
ATOM 6163 O O . ASP B 1 323 ? 4.592 38.329 119.082 1.00 42.98 323 ASP B O 1
ATOM 6168 N N . GLU B 1 324 ? 4.327 36.111 118.895 1.00 41.72 324 GLU B N 1
ATOM 6169 C CA . GLU B 1 324 ? 5.162 35.849 120.056 1.00 42.66 324 GLU B CA 1
ATOM 6170 C C . GLU B 1 324 ? 6.552 36.414 119.790 1.00 41.94 324 GLU B C 1
ATOM 6171 O O . GLU B 1 324 ? 7.281 36.779 120.712 1.00 43.78 324 GLU B O 1
ATOM 6177 N N . GLN B 1 325 ? 6.899 36.512 118.517 1.00 40.42 325 GLN B N 1
ATOM 6178 C CA . GLN B 1 325 ? 8.185 37.059 118.121 1.00 39.29 325 GLN B CA 1
ATOM 6179 C C . GLN B 1 325 ? 8.158 38.590 118.198 1.00 36.64 325 GLN B C 1
ATOM 6180 O O . GLN B 1 325 ? 9.081 39.212 118.723 1.00 34.81 325 GLN B O 1
ATOM 6186 N N . LEU B 1 326 ? 7.089 39.191 117.687 1.00 34.43 326 LEU B N 1
ATOM 6187 C CA . LEU B 1 326 ? 6.957 40.639 117.711 1.00 33.80 326 LEU B CA 1
ATOM 6188 C C . LEU B 1 326 ? 7.015 41.153 119.156 1.00 34.12 326 LEU B C 1
ATOM 6189 O O . LEU B 1 326 ? 7.842 42.013 119.489 1.00 32.07 326 LEU B O 1
ATOM 6194 N N . CYS B 1 327 ? 6.145 40.615 120.009 1.00 33.66 327 CYS B N 1
ATOM 6195 C CA . CYS B 1 327 ? 6.093 41.010 121.412 1.00 33.85 327 CYS B CA 1
ATOM 6196 C C . CYS B 1 327 ? 7.476 40.887 122.053 1.00 33.21 327 CYS B C 1
ATOM 6197 O O . CYS B 1 327 ? 7.996 41.857 122.620 1.00 31.48 327 CYS B O 1
ATOM 6200 N N . TRP B 1 328 ? 8.074 39.702 121.956 1.00 30.38 328 TRP B N 1
ATOM 6201 C CA . TRP B 1 328 ? 9.396 39.497 122.534 1.00 29.82 328 TRP B CA 1
ATOM 6202 C C . TRP B 1 328 ? 10.368 40.565 122.035 1.00 30.54 328 TRP B C 1
ATOM 6203 O O . TRP B 1 328 ? 11.070 41.206 122.831 1.00 31.87 328 TRP B O 1
ATOM 6214 N N . THR B 1 329 ? 10.391 40.771 120.721 1.00 29.73 329 THR B N 1
ATOM 6215 C CA . THR B 1 329 ? 11.271 41.770 120.115 1.00 29.42 329 THR B CA 1
ATOM 6216 C C . THR B 1 329 ? 11.082 43.177 120.680 1.00 28.75 329 THR B C 1
ATOM 6217 O O . THR B 1 329 ? 12.052 43.841 121.055 1.00 28.76 329 THR B O 1
ATOM 6221 N N . GLN B 1 330 ? 9.835 43.632 120.740 1.00 27.28 330 GLN B N 1
ATOM 6222 C CA . GLN B 1 330 ? 9.564 44.971 121.234 1.00 25.97 330 GLN B CA 1
ATOM 6223 C C . GLN B 1 330 ? 9.856 45.137 122.721 1.00 26.57 330 GLN B C 1
ATOM 6224 O O . GLN B 1 330 ? 10.387 46.172 123.151 1.00 25.83 330 GLN B O 1
ATOM 6230 N N . LEU B 1 331 ? 9.517 44.110 123.495 1.00 25.94 331 LEU B N 1
ATOM 6231 C CA . LEU B 1 331 ? 9.710 44.117 124.941 1.00 25.34 331 LEU B CA 1
ATOM 6232 C C . LEU B 1 331 ? 11.188 44.019 125.336 1.00 26.98 331 LEU B C 1
ATOM 6233 O O . LEU B 1 331 ? 11.679 44.798 126.167 1.00 27.46 331 LEU B O 1
ATOM 6238 N N . LEU B 1 332 ? 11.904 43.065 124.749 1.00 25.42 332 LEU B N 1
ATOM 6239 C CA . LEU B 1 332 ? 13.316 42.931 125.072 1.00 23.41 332 LEU B CA 1
ATOM 6240 C C . LEU B 1 332 ? 14.012 44.238 124.675 1.00 22.39 332 LEU B C 1
ATOM 6241 O O . LEU B 1 332 ? 14.909 44.718 125.381 1.00 22.34 332 LEU B O 1
ATOM 6246 N N . ALA B 1 333 ? 13.576 44.823 123.557 1.00 21.32 333 ALA B N 1
ATOM 6247 C CA . ALA B 1 333 ? 14.160 46.087 123.066 1.00 22.73 333 ALA B CA 1
ATOM 6248 C C . ALA B 1 333 ? 13.955 47.222 124.058 1.00 20.41 333 ALA B C 1
ATOM 6249 O O . ALA B 1 333 ? 14.896 47.921 124.406 1.00 19.63 333 ALA B O 1
ATOM 6251 N N . LEU B 1 334 ? 12.717 47.408 124.498 1.00 20.95 334 LEU B N 1
ATOM 6252 C CA . LEU B 1 334 ? 12.399 48.451 125.472 1.00 21.35 334 LEU B CA 1
ATOM 6253 C C . LEU B 1 334 ? 13.301 48.257 126.691 1.00 21.94 334 LEU B C 1
ATOM 6254 O O . LEU B 1 334 ? 13.942 49.197 127.181 1.00 20.24 334 LEU B O 1
ATOM 6259 N N . PHE B 1 335 ? 13.359 47.009 127.147 1.00 21.25 335 PHE B N 1
ATOM 6260 C CA . PHE B 1 335 ? 14.154 46.641 128.309 1.00 23.10 335 PHE B CA 1
ATOM 6261 C C . PHE B 1 335 ? 15.622 47.049 128.186 1.00 22.93 335 PHE B C 1
ATOM 6262 O O . PHE B 1 335 ? 16.146 47.711 129.079 1.00 23.16 335 PHE B O 1
ATOM 6270 N N . MET B 1 336 ? 16.281 46.660 127.096 1.00 21.51 336 MET B N 1
ATOM 6271 C CA . MET B 1 336 ? 17.688 47.020 126.893 1.00 21.90 336 MET B CA 1
ATOM 6272 C C . MET B 1 336 ? 17.873 48.536 126.779 1.00 21.45 336 MET B C 1
ATOM 6273 O O . MET B 1 336 ? 18.817 49.105 127.330 1.00 23.63 336 MET B O 1
ATOM 6278 N N . SER B 1 337 ? 16.968 49.194 126.070 1.00 19.40 337 SER B N 1
ATOM 6279 C CA . SER B 1 337 ? 17.053 50.637 125.928 1.00 20.77 337 SER B CA 1
ATOM 6280 C C . SER B 1 337 ? 16.932 51.283 127.305 1.00 21.01 337 SER B C 1
ATOM 6281 O O . SER B 1 337 ? 17.681 52.200 127.626 1.00 18.92 337 SER B O 1
ATOM 6284 N N . PHE B 1 338 ? 15.975 50.808 128.108 1.00 23.32 338 PHE B N 1
ATOM 6285 C CA . PHE B 1 338 ? 15.774 51.343 129.456 1.00 23.86 338 PHE B CA 1
ATOM 6286 C C . PHE B 1 338 ? 17.055 51.221 130.275 1.00 24.89 338 PHE B C 1
ATOM 6287 O O . PHE B 1 338 ? 17.465 52.168 130.956 1.00 25.42 338 PHE B O 1
ATOM 6295 N N . LEU B 1 339 ? 17.694 50.058 130.184 1.00 24.40 339 LEU B N 1
ATOM 6296 C CA . LEU B 1 339 ? 18.937 49.795 130.900 1.00 24.92 339 LEU B CA 1
ATOM 6297 C C . LEU B 1 339 ? 20.002 50.810 130.502 1.00 24.62 339 LEU B C 1
ATOM 6298 O O . LEU B 1 339 ? 20.696 51.373 131.352 1.00 21.24 339 LEU B O 1
ATOM 6303 N N . GLY B 1 340 ? 20.130 51.032 129.197 1.00 25.83 340 GLY B N 1
ATOM 6304 C CA . GLY B 1 340 ? 21.115 51.978 128.710 1.00 27.11 340 GLY B CA 1
ATOM 6305 C C . GLY B 1 340 ? 20.834 53.345 129.295 1.00 28.75 340 GLY B C 1
ATOM 6306 O O . GLY B 1 340 ? 21.735 54.044 129.762 1.00 30.26 340 GLY B O 1
ATOM 6307 N N . ILE B 1 341 ? 19.567 53.732 129.270 1.00 26.85 341 ILE B N 1
ATOM 6308 C CA . ILE B 1 341 ? 19.178 55.011 129.813 1.00 27.39 341 ILE B CA 1
ATOM 6309 C C . ILE B 1 341 ? 19.482 55.059 131.317 1.00 27.93 341 ILE B C 1
ATOM 6310 O O . ILE B 1 341 ? 20.020 56.043 131.817 1.00 29.44 341 ILE B O 1
ATOM 6315 N N . LEU B 1 342 ? 19.156 53.984 132.027 1.00 27.79 342 LEU B N 1
ATOM 6316 C CA . LEU B 1 342 ? 19.394 53.911 133.462 1.00 28.07 342 LEU B CA 1
ATOM 6317 C C . LEU B 1 342 ? 20.881 53.971 133.817 1.00 30.22 342 LEU B C 1
ATOM 6318 O O . LEU B 1 342 ? 21.256 54.605 134.803 1.00 29.88 342 LEU B O 1
ATOM 6323 N N . CYS B 1 343 ? 21.731 53.321 133.023 1.00 31.10 343 CYS B N 1
ATOM 6324 C CA . CYS B 1 343 ? 23.167 53.342 133.303 1.00 34.21 343 CYS B CA 1
ATOM 6325 C C . CYS B 1 343 ? 23.769 54.730 133.082 1.00 37.16 343 CYS B C 1
ATOM 6326 O O . CYS B 1 343 ? 24.645 55.172 133.833 1.00 38.09 343 CYS B O 1
ATOM 6329 N N . LYS B 1 344 ? 23.300 55.415 132.046 1.00 39.02 344 LYS B N 1
ATOM 6330 C CA . LYS B 1 344 ? 23.811 56.737 131.729 1.00 42.36 344 LYS B CA 1
ATOM 6331 C C . LYS B 1 344 ? 23.378 57.795 132.747 1.00 45.29 344 LYS B C 1
ATOM 6332 O O . LYS B 1 344 ? 24.162 58.676 133.119 1.00 45.40 344 LYS B O 1
ATOM 6338 N N . CYS B 1 345 ? 22.138 57.691 133.219 1.00 46.18 345 CYS B N 1
ATOM 6339 C CA . CYS B 1 345 ? 21.610 58.680 134.142 1.00 46.61 345 CYS B CA 1
ATOM 6340 C C . CYS B 1 345 ? 22.522 59.079 135.287 1.00 47.62 345 CYS B C 1
ATOM 6341 O O . CYS B 1 345 ? 22.792 60.257 135.482 1.00 47.97 345 CYS B O 1
ATOM 6344 N N . PRO B 1 346 ? 23.013 58.103 136.061 1.00 49.44 346 PRO B N 1
ATOM 6345 C CA . PRO B 1 346 ? 23.889 58.446 137.184 1.00 50.94 346 PRO B CA 1
ATOM 6346 C C . PRO B 1 346 ? 25.045 59.435 136.956 1.00 52.95 346 PRO B C 1
ATOM 6347 O O . PRO B 1 346 ? 25.273 60.331 137.770 1.00 52.48 346 PRO B O 1
ATOM 6351 N N . LEU B 1 347 ? 25.768 59.270 135.855 1.00 56.15 347 LEU B N 1
ATOM 6352 C CA . LEU B 1 347 ? 26.900 60.129 135.567 1.00 59.87 347 LEU B CA 1
ATOM 6353 C C . LEU B 1 347 ? 26.655 61.260 134.582 1.00 62.72 347 LEU B C 1
ATOM 6354 O O . LEU B 1 347 ? 27.574 61.703 133.894 1.00 63.35 347 LEU B O 1
ATOM 6359 N N . GLN B 1 348 ? 25.426 61.754 134.505 1.00 66.71 348 GLN B N 1
ATOM 6360 C CA . GLN B 1 348 ? 25.187 62.829 133.554 1.00 70.02 348 GLN B CA 1
ATOM 6361 C C . GLN B 1 348 ? 25.272 64.258 134.119 1.00 72.32 348 GLN B C 1
ATOM 6362 O O . GLN B 1 348 ? 25.476 65.207 133.369 1.00 73.80 348 GLN B O 1
ATOM 6368 N N . ASN B 1 349 ? 25.144 64.414 135.430 1.00 73.96 349 ASN B N 1
ATOM 6369 C CA . ASN B 1 349 ? 25.288 65.732 136.028 1.00 76.32 349 ASN B CA 1
ATOM 6370 C C . ASN B 1 349 ? 25.992 65.460 137.364 1.00 76.85 349 ASN B C 1
ATOM 6371 O O . ASN B 1 349 ? 26.586 66.346 137.981 1.00 78.50 349 ASN B O 1
ATOM 6376 N N . GLU B 1 353 ? 25.672 64.159 144.365 1.00 81.43 353 GLU B N 1
ATOM 6377 C CA . GLU B 1 353 ? 25.904 62.861 143.743 1.00 80.83 353 GLU B CA 1
ATOM 6378 C C . GLU B 1 353 ? 24.829 61.829 144.085 1.00 81.25 353 GLU B C 1
ATOM 6379 O O . GLU B 1 353 ? 24.465 61.020 143.233 1.00 81.68 353 GLU B O 1
ATOM 6385 N N . GLU B 1 354 ? 24.324 61.871 145.320 1.00 81.09 354 GLU B N 1
ATOM 6386 C CA . GLU B 1 354 ? 23.309 60.937 145.811 1.00 81.48 354 GLU B CA 1
ATOM 6387 C C . GLU B 1 354 ? 21.932 61.261 145.248 1.00 82.41 354 GLU B C 1
ATOM 6388 O O . GLU B 1 354 ? 20.906 60.736 145.697 1.00 82.41 354 GLU B O 1
ATOM 6394 N N . SER B 1 355 ? 21.916 62.133 144.252 1.00 82.52 355 SER B N 1
ATOM 6395 C CA . SER B 1 355 ? 20.666 62.522 143.647 1.00 82.42 355 SER B CA 1
ATOM 6396 C C . SER B 1 355 ? 20.551 62.080 142.203 1.00 81.81 355 SER B C 1
ATOM 6397 O O . SER B 1 355 ? 19.858 61.114 141.908 1.00 83.31 355 SER B O 1
ATOM 6400 N N . TYR B 1 356 ? 21.237 62.790 141.305 1.00 81.10 356 TYR B N 1
ATOM 6401 C CA . TYR B 1 356 ? 21.140 62.501 139.873 1.00 79.11 356 TYR B CA 1
ATOM 6402 C C . TYR B 1 356 ? 21.475 61.063 139.597 1.00 77.34 356 TYR B C 1
ATOM 6403 O O . TYR B 1 356 ? 21.153 60.526 138.526 1.00 79.40 356 TYR B O 1
ATOM 6412 N N . ASN B 1 357 ? 22.194 60.691 140.462 1.00 72.69 357 ASN B N 1
ATOM 6413 C CA . ASN B 1 357 ? 22.508 59.279 140.637 1.00 68.13 357 ASN B CA 1
ATOM 6414 C C . ASN B 1 357 ? 22.060 58.779 142.004 1.00 64.40 357 ASN B C 1
ATOM 6415 O O . ASN B 1 357 ? 21.777 59.616 142.910 1.00 64.79 357 ASN B O 1
ATOM 6420 N N . ALA B 1 358 ? 21.979 57.573 141.923 1.00 59.88 358 ALA B N 1
ATOM 6421 C CA . ALA B 1 358 ? 21.670 56.682 143.004 1.00 53.62 358 ALA B CA 1
ATOM 6422 C C . ALA B 1 358 ? 20.204 56.290 143.314 1.00 49.20 358 ALA B C 1
ATOM 6423 O O . ALA B 1 358 ? 19.924 55.552 144.267 1.00 51.56 358 ALA B O 1
ATOM 6425 N N . TYR B 1 359 ? 19.317 56.777 142.518 1.00 43.48 359 TYR B N 1
ATOM 6426 C CA . TYR B 1 359 ? 17.954 56.295 142.322 1.00 38.12 359 TYR B CA 1
ATOM 6427 C C . TYR B 1 359 ? 17.949 55.249 141.260 1.00 33.05 359 TYR B C 1
ATOM 6428 O O . TYR B 1 359 ? 17.184 54.285 141.374 1.00 29.83 359 TYR B O 1
ATOM 6437 N N . PRO B 1 360 ? 18.751 55.364 140.180 1.00 30.73 360 PRO B N 1
ATOM 6438 C CA . PRO B 1 360 ? 18.656 54.384 139.095 1.00 29.33 360 PRO B CA 1
ATOM 6439 C C . PRO B 1 360 ? 19.375 53.064 139.361 1.00 28.03 360 PRO B C 1
ATOM 6440 O O . PRO B 1 360 ? 19.038 52.045 138.765 1.00 28.96 360 PRO B O 1
ATOM 6444 N N . LEU B 1 361 ? 20.357 53.086 140.255 1.00 27.96 361 LEU B N 1
ATOM 6445 C CA . LEU B 1 361 ? 21.170 51.910 140.529 1.00 27.56 361 LEU B CA 1
ATOM 6446 C C . LEU B 1 361 ? 20.466 50.606 140.892 1.00 26.53 361 LEU B C 1
ATOM 6447 O O . LEU B 1 361 ? 20.905 49.533 140.475 1.00 25.14 361 LEU B O 1
ATOM 6452 N N . PRO B 1 362 ? 19.382 50.671 141.682 1.00 26.57 362 PRO B N 1
ATOM 6453 C CA . PRO B 1 362 ? 18.697 49.420 142.026 1.00 25.84 362 PRO B CA 1
ATOM 6454 C C . PRO B 1 362 ? 18.112 48.787 140.759 1.00 26.92 362 PRO B C 1
ATOM 6455 O O . PRO B 1 362 ? 18.257 47.578 140.516 1.00 27.66 362 PRO B O 1
ATOM 6459 N N . ALA B 1 363 ? 17.468 49.608 139.938 1.00 25.52 363 ALA B N 1
ATOM 6460 C CA . ALA B 1 363 ? 16.883 49.107 138.698 1.00 24.54 363 ALA B CA 1
ATOM 6461 C C . ALA B 1 363 ? 17.977 48.575 137.775 1.00 22.85 363 ALA B C 1
ATOM 6462 O O . ALA B 1 363 ? 17.759 47.609 137.043 1.00 22.44 363 ALA B O 1
ATOM 6464 N N . VAL B 1 364 ? 19.150 49.202 137.808 1.00 22.87 364 VAL B N 1
ATOM 6465 C CA . VAL B 1 364 ? 20.269 48.734 136.984 1.00 23.18 364 VAL B CA 1
ATOM 6466 C C . VAL B 1 364 ? 20.708 47.352 137.474 1.00 23.20 364 VAL B C 1
ATOM 6467 O O . VAL B 1 364 ? 20.903 46.431 136.680 1.00 19.91 364 VAL B O 1
ATOM 6471 N N . LYS B 1 365 ? 20.841 47.215 138.794 1.00 23.98 365 LYS B N 1
ATOM 6472 C CA . LYS B 1 365 ? 21.244 45.948 139.386 1.00 24.15 365 LYS B CA 1
ATOM 6473 C C . LYS B 1 365 ? 20.247 44.846 139.028 1.00 22.20 365 LYS B C 1
ATOM 6474 O O . LYS B 1 365 ? 20.623 43.846 138.418 1.00 22.12 365 LYS B O 1
ATOM 6480 N N . VAL B 1 366 ? 18.981 45.034 139.396 1.00 20.28 366 VAL B N 1
ATOM 6481 C CA . VAL B 1 366 ? 17.943 44.046 139.099 1.00 19.67 366 VAL B CA 1
ATOM 6482 C C . VAL B 1 366 ? 18.005 43.643 137.630 1.00 19.63 366 VAL B C 1
ATOM 6483 O O . VAL B 1 366 ? 17.970 42.445 137.298 1.00 18.32 366 VAL B O 1
ATOM 6487 N N . SER B 1 367 ? 18.085 44.647 136.756 1.00 18.48 367 SER B N 1
ATOM 6488 C CA . SER B 1 367 ? 18.169 44.400 135.323 1.00 22.31 367 SER B CA 1
ATOM 6489 C C . SER B 1 367 ? 19.339 43.464 135.003 1.00 23.52 367 SER B C 1
ATOM 6490 O O . SER B 1 367 ? 19.162 42.449 134.338 1.00 22.51 367 SER B O 1
ATOM 6493 N N . MET B 1 368 ? 20.531 43.822 135.468 1.00 24.63 368 MET B N 1
ATOM 6494 C CA . MET B 1 368 ? 21.712 43.007 135.252 1.00 27.21 368 MET B CA 1
ATOM 6495 C C . MET B 1 368 ? 21.567 41.640 135.918 1.00 29.25 368 MET B C 1
ATOM 6496 O O . MET B 1 368 ? 22.049 40.633 135.391 1.00 29.13 368 MET B O 1
ATOM 6501 N N . ASP B 1 369 ? 20.913 41.598 137.077 1.00 29.49 369 ASP B N 1
ATOM 6502 C CA . ASP B 1 369 ? 20.742 40.326 137.766 1.00 29.93 369 ASP B CA 1
ATOM 6503 C C . ASP B 1 369 ? 20.050 39.343 136.847 1.00 30.24 369 ASP B C 1
ATOM 6504 O O . ASP B 1 369 ? 20.374 38.160 136.840 1.00 32.08 369 ASP B O 1
ATOM 6509 N N . TRP B 1 370 ? 19.098 39.834 136.063 1.00 30.19 370 TRP B N 1
ATOM 6510 C CA . TRP B 1 370 ? 18.375 38.962 135.151 1.00 29.75 370 TRP B CA 1
ATOM 6511 C C . TRP B 1 370 ? 19.239 38.562 133.963 1.00 29.69 370 TRP B C 1
ATOM 6512 O O . TRP B 1 370 ? 19.319 37.385 133.623 1.00 31.75 370 TRP B O 1
ATOM 6523 N N . LEU B 1 371 ? 19.885 39.539 133.335 1.00 29.56 371 LEU B N 1
ATOM 6524 C CA . LEU B 1 371 ? 20.734 39.268 132.179 1.00 30.92 371 LEU B CA 1
ATOM 6525 C C . LEU B 1 371 ? 21.789 38.222 132.513 1.00 32.38 371 LEU B C 1
ATOM 6526 O O . LEU B 1 371 ? 22.070 37.320 131.717 1.00 32.10 371 LEU B O 1
ATOM 6531 N N . ARG B 1 372 ? 22.365 38.352 133.700 1.00 32.76 372 ARG B N 1
ATOM 6532 C CA . ARG B 1 372 ? 23.385 37.430 134.156 1.00 35.33 372 ARG B CA 1
ATOM 6533 C C . ARG B 1 372 ? 22.865 35.996 134.150 1.00 35.76 372 ARG B C 1
ATOM 6534 O O . ARG B 1 372 ? 23.642 35.051 134.058 1.00 36.99 372 ARG B O 1
ATOM 6542 N N . LEU B 1 373 ? 21.547 35.848 134.243 1.00 34.49 373 LEU B N 1
ATOM 6543 C CA . LEU B 1 373 ? 20.915 34.541 134.270 1.00 34.38 373 LEU B CA 1
ATOM 6544 C C . LEU B 1 373 ? 20.374 34.087 132.920 1.00 35.82 373 LEU B C 1
ATOM 6545 O O . LEU B 1 373 ? 19.908 32.958 132.787 1.00 35.91 373 LEU B O 1
ATOM 6550 N N . ARG B 1 374 ? 20.413 34.965 131.921 1.00 36.95 374 ARG B N 1
ATOM 6551 C CA . ARG B 1 374 ? 19.917 34.607 130.593 1.00 36.91 374 ARG B CA 1
ATOM 6552 C C . ARG B 1 374 ? 21.020 34.840 129.563 1.00 38.75 374 ARG B C 1
ATOM 6553 O O . ARG B 1 374 ? 20.985 35.811 128.811 1.00 38.92 374 ARG B O 1
ATOM 6561 N N . PRO B 1 375 ? 22.023 33.942 129.524 1.00 41.37 375 PRO B N 1
ATOM 6562 C CA . PRO B 1 375 ? 23.161 34.020 128.598 1.00 41.93 375 PRO B CA 1
ATOM 6563 C C . PRO B 1 375 ? 22.785 34.201 127.131 1.00 41.87 375 PRO B C 1
ATOM 6564 O O . PRO B 1 375 ? 23.375 35.023 126.437 1.00 42.75 375 PRO B O 1
ATOM 6568 N N . ARG B 1 376 ? 21.803 33.440 126.664 1.00 41.02 376 ARG B N 1
ATOM 6569 C CA . ARG B 1 376 ? 21.382 33.533 125.279 1.00 42.71 376 ARG B CA 1
ATOM 6570 C C . ARG B 1 376 ? 20.818 34.898 124.898 1.00 42.10 376 ARG B C 1
ATOM 6571 O O . ARG B 1 376 ? 20.810 35.261 123.715 1.00 41.67 376 ARG B O 1
ATOM 6579 N N . VAL B 1 377 ? 20.353 35.659 125.886 1.00 40.09 377 VAL B N 1
ATOM 6580 C CA . VAL B 1 377 ? 19.808 36.981 125.595 1.00 37.23 377 VAL B CA 1
ATOM 6581 C C . VAL B 1 377 ? 20.895 37.889 125.025 1.00 34.70 377 VAL B C 1
ATOM 6582 O O . VAL B 1 377 ? 20.608 38.784 124.232 1.00 34.21 377 VAL B O 1
ATOM 6586 N N . PHE B 1 378 ? 22.142 37.648 125.409 1.00 32.73 378 PHE B N 1
ATOM 6587 C CA . PHE B 1 378 ? 23.244 38.449 124.894 1.00 34.52 378 PHE B CA 1
ATOM 6588 C C . PHE B 1 378 ? 23.519 38.212 123.406 1.00 35.57 378 PHE B C 1
ATOM 6589 O O . PHE B 1 378 ? 24.343 38.897 122.806 1.00 35.05 378 PHE B O 1
ATOM 6597 N N . GLN B 1 379 ? 22.822 37.249 122.817 1.00 37.15 379 GLN B N 1
ATOM 6598 C CA . GLN B 1 379 ? 22.994 36.926 121.407 1.00 40.00 379 GLN B CA 1
ATOM 6599 C C . GLN B 1 379 ? 21.777 37.373 120.599 1.00 39.55 379 GLN B C 1
ATOM 6600 O O . GLN B 1 379 ? 21.760 37.266 119.370 1.00 38.50 379 GLN B O 1
ATOM 6606 N N . GLU B 1 380 ? 20.759 37.862 121.302 1.00 37.61 380 GLU B N 1
ATOM 6607 C CA . GLU B 1 380 ? 19.542 38.339 120.662 1.00 36.69 380 GLU B CA 1
ATOM 6608 C C . GLU B 1 380 ? 19.855 39.544 119.771 1.00 35.76 380 GLU B C 1
ATOM 6609 O O . GLU B 1 380 ? 20.679 40.397 120.117 1.00 36.25 380 GLU B O 1
ATOM 6615 N N . ALA B 1 381 ? 19.184 39.611 118.629 1.00 32.76 381 ALA B N 1
ATOM 6616 C CA . ALA B 1 381 ? 19.392 40.689 117.679 1.00 32.37 381 ALA B CA 1
ATOM 6617 C C . ALA B 1 381 ? 19.189 42.061 118.308 1.00 33.16 381 ALA B C 1
ATOM 6618 O O . ALA B 1 381 ? 20.047 42.946 118.221 1.00 33.96 381 ALA B O 1
ATOM 6620 N N . VAL B 1 382 ? 18.044 42.239 118.945 1.00 32.46 382 VAL B N 1
ATOM 6621 C CA . VAL B 1 382 ? 17.741 43.516 119.545 1.00 31.51 382 VAL B CA 1
ATOM 6622 C C . VAL B 1 382 ? 18.768 43.865 120.621 1.00 30.80 382 VAL B C 1
ATOM 6623 O O . VAL B 1 382 ? 18.914 45.036 121.000 1.00 29.67 382 VAL B O 1
ATOM 6627 N N . VAL B 1 383 ? 19.495 42.858 121.098 1.00 27.85 383 VAL B N 1
ATOM 6628 C CA . VAL B 1 383 ? 20.519 43.109 122.104 1.00 26.69 383 VAL B CA 1
ATOM 6629 C C . VAL B 1 383 ? 21.830 43.483 121.416 1.00 27.65 383 VAL B C 1
ATOM 6630 O O . VAL B 1 383 ? 22.502 44.436 121.819 1.00 26.88 383 VAL B O 1
ATOM 6634 N N . ASP B 1 384 ? 22.183 42.748 120.364 1.00 29.30 384 ASP B N 1
ATOM 6635 C CA . ASP B 1 384 ? 23.400 43.042 119.593 1.00 29.05 384 ASP B CA 1
ATOM 6636 C C . ASP B 1 384 ? 23.280 44.442 119.008 1.00 26.59 384 ASP B C 1
ATOM 6637 O O . ASP B 1 384 ? 24.253 45.175 118.889 1.00 23.53 384 ASP B O 1
ATOM 6642 N N . GLU B 1 385 ? 22.052 44.789 118.658 1.00 27.10 385 GLU B N 1
ATOM 6643 C CA . GLU B 1 385 ? 21.716 46.076 118.071 1.00 29.64 385 GLU B CA 1
ATOM 6644 C C . GLU B 1 385 ? 22.123 47.221 118.992 1.00 31.11 385 GLU B C 1
ATOM 6645 O O . GLU B 1 385 ? 22.586 48.282 118.542 1.00 30.08 385 GLU B O 1
ATOM 6651 N N . ARG B 1 386 ? 21.961 46.982 120.291 1.00 31.31 386 ARG B N 1
ATOM 6652 C CA . ARG B 1 386 ? 22.239 47.987 121.304 1.00 30.47 386 ARG B CA 1
ATOM 6653 C C . ARG B 1 386 ? 23.502 47.797 122.122 1.00 30.84 386 ARG B C 1
ATOM 6654 O O . ARG B 1 386 ? 23.542 48.225 123.281 1.00 29.34 386 ARG B O 1
ATOM 6662 N N . GLN B 1 387 ? 24.543 47.187 121.561 1.00 30.16 387 GLN B N 1
ATOM 6663 C CA . GLN B 1 387 ? 25.724 47.029 122.396 1.00 31.21 387 GLN B CA 1
ATOM 6664 C C . GLN B 1 387 ? 26.486 48.322 122.656 1.00 30.04 387 GLN B C 1
ATOM 6665 O O . GLN B 1 387 ? 27.576 48.304 123.217 1.00 29.36 387 GLN B O 1
ATOM 6671 N N . TYR B 1 388 ? 25.880 49.454 122.296 1.00 30.27 388 TYR B N 1
ATOM 6672 C CA . TYR B 1 388 ? 26.495 50.761 122.549 1.00 28.93 388 TYR B CA 1
ATOM 6673 C C . TYR B 1 388 ? 26.156 51.236 123.965 1.00 28.48 388 TYR B C 1
ATOM 6674 O O . TYR B 1 388 ? 26.561 52.321 124.363 1.00 30.57 388 TYR B O 1
ATOM 6683 N N . ILE B 1 389 ? 25.398 50.440 124.716 1.00 27.39 389 ILE B N 1
ATOM 6684 C CA . ILE B 1 389 ? 25.053 50.818 126.085 1.00 27.69 389 ILE B CA 1
ATOM 6685 C C . ILE B 1 389 ? 26.166 50.411 127.034 1.00 28.09 389 ILE B C 1
ATOM 6686 O O . ILE B 1 389 ? 26.335 51.005 128.097 1.00 28.07 389 ILE B O 1
ATOM 6691 N N . TRP B 1 390 ? 26.927 49.395 126.645 1.00 27.49 390 TRP B N 1
ATOM 6692 C CA . TRP B 1 390 ? 27.985 48.898 127.505 1.00 28.53 390 TRP B CA 1
ATOM 6693 C C . TRP B 1 390 ? 28.988 49.957 127.923 1.00 29.09 390 TRP B C 1
ATOM 6694 O O . TRP B 1 390 ? 29.400 50.001 129.083 1.00 29.64 390 TRP B O 1
ATOM 6705 N N . PRO B 1 391 ? 29.388 50.834 126.997 1.00 29.49 391 PRO B N 1
ATOM 6706 C CA . PRO B 1 391 ? 30.342 51.853 127.418 1.00 28.26 391 PRO B CA 1
ATOM 6707 C C . PRO B 1 391 ? 29.789 52.676 128.578 1.00 28.97 391 PRO B C 1
ATOM 6708 O O . PRO B 1 391 ? 30.546 53.112 129.460 1.00 29.59 391 PRO B O 1
ATOM 6712 N N . TRP B 1 392 ? 28.474 52.876 128.596 1.00 27.88 392 TRP B N 1
ATOM 6713 C CA . TRP B 1 392 ? 27.867 53.646 129.676 1.00 29.66 392 TRP B CA 1
ATOM 6714 C C .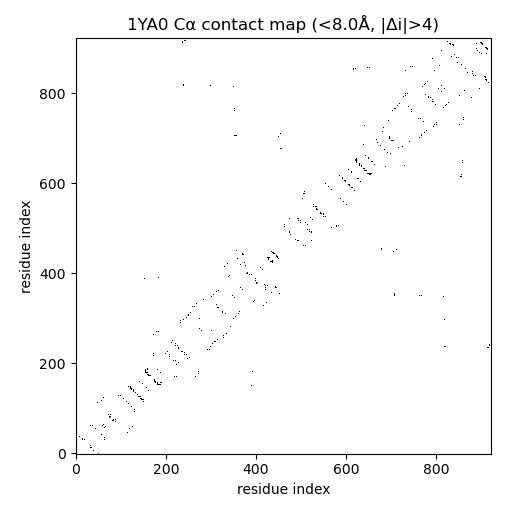 TRP B 1 392 ? 27.920 52.880 130.996 1.00 30.61 392 TRP B C 1
ATOM 6715 O O . TRP B 1 392 ? 28.021 53.495 132.060 1.00 29.76 392 TRP B O 1
ATOM 6726 N N . LEU B 1 393 ? 27.845 51.548 130.924 1.00 28.82 393 LEU B N 1
ATOM 6727 C CA . LEU B 1 393 ? 27.922 50.720 132.118 1.00 27.74 393 LEU B CA 1
ATOM 6728 C C . LEU B 1 393 ? 29.369 50.729 132.630 1.00 31.06 393 LEU B C 1
ATOM 6729 O O . LEU B 1 393 ? 29.617 50.737 133.847 1.00 31.03 393 LEU B O 1
ATOM 6734 N N . ILE B 1 394 ? 30.319 50.733 131.696 1.00 31.91 394 ILE B N 1
ATOM 6735 C CA . ILE B 1 394 ? 31.730 50.753 132.046 1.00 34.08 394 ILE B CA 1
ATOM 6736 C C . ILE B 1 394 ? 32.043 52.018 132.846 1.00 34.84 394 ILE B C 1
ATOM 6737 O O . ILE B 1 394 ? 32.680 51.945 133.898 1.00 35.86 394 ILE B O 1
ATOM 6742 N N . SER B 1 395 ? 31.587 53.170 132.363 1.00 33.61 395 SER B N 1
ATOM 6743 C CA . SER B 1 395 ? 31.837 54.412 133.072 1.00 33.41 395 SER B CA 1
ATOM 6744 C C . SER B 1 395 ? 31.280 54.301 134.476 1.00 34.21 395 SER B C 1
ATOM 6745 O O . SER B 1 395 ? 31.963 54.621 135.448 1.00 37.23 395 SER B O 1
ATOM 6748 N N . LEU B 1 396 ? 30.039 53.836 134.580 1.00 34.09 396 LEU B N 1
ATOM 6749 C CA . LEU B 1 396 ? 29.382 53.694 135.874 1.00 32.88 396 LEU B CA 1
ATOM 6750 C C . LEU B 1 396 ? 30.200 52.838 136.828 1.00 33.86 396 LEU B C 1
ATOM 6751 O O . LEU B 1 396 ? 30.497 53.264 137.946 1.00 34.54 396 LEU B O 1
ATOM 6756 N N . LEU B 1 397 ? 30.570 51.637 136.396 1.00 33.75 397 LEU B N 1
ATOM 6757 C CA . LEU B 1 397 ? 31.365 50.765 137.247 1.00 34.84 397 LEU B CA 1
ATOM 6758 C C . LEU B 1 397 ? 32.692 51.419 137.638 1.00 36.75 397 LEU B C 1
ATOM 6759 O O . LEU B 1 397 ? 33.045 51.446 138.816 1.00 36.29 397 LEU B O 1
ATOM 6764 N N . ASN B 1 398 ? 33.436 51.951 136.670 1.00 37.73 398 ASN B N 1
ATOM 6765 C CA . ASN B 1 398 ? 34.715 52.564 137.016 1.00 39.01 398 ASN B CA 1
ATOM 6766 C C . ASN B 1 398 ? 34.519 53.726 137.987 1.00 40.54 398 ASN B C 1
ATOM 6767 O O . ASN B 1 398 ? 35.417 54.087 138.748 1.00 41.64 398 ASN B O 1
ATOM 6772 N N . SER B 1 399 ? 33.329 54.303 137.964 1.00 42.28 399 SER B N 1
ATOM 6773 C CA . SER B 1 399 ? 33.004 55.416 138.843 1.00 42.85 399 SER B CA 1
ATOM 6774 C C . SER B 1 399 ? 33.029 54.958 140.306 1.00 42.99 399 SER B C 1
ATOM 6775 O O . SER B 1 399 ? 33.107 55.771 141.224 1.00 43.89 399 SER B O 1
ATOM 6778 N N . PHE B 1 400 ? 32.964 53.649 140.512 1.00 42.42 400 PHE B N 1
ATOM 6779 C CA . PHE B 1 400 ? 32.961 53.083 141.853 1.00 45.22 400 PHE B CA 1
ATOM 6780 C C . PHE B 1 400 ? 34.371 52.782 142.362 1.00 47.83 400 PHE B C 1
ATOM 6781 O O . PHE B 1 400 ? 34.533 52.120 143.387 1.00 47.66 400 PHE B O 1
ATOM 6789 N N . HIS B 1 401 ? 35.381 53.270 141.645 1.00 50.37 401 HIS B N 1
ATOM 6790 C CA . HIS B 1 401 ? 36.770 53.036 142.018 1.00 51.83 401 HIS B CA 1
ATOM 6791 C C . HIS B 1 401 ? 36.966 51.577 142.410 1.00 51.97 401 HIS B C 1
ATOM 6792 O O . HIS B 1 401 ? 37.467 51.274 143.488 1.00 52.66 401 HIS B O 1
ATOM 6799 N N . PRO B 1 402 ? 36.589 50.652 141.515 1.00 52.41 402 PRO B N 1
ATOM 6800 C CA . PRO B 1 402 ? 36.680 49.198 141.686 1.00 53.81 402 PRO B CA 1
ATOM 6801 C C . PRO B 1 402 ? 38.030 48.650 142.131 1.00 55.93 402 PRO B C 1
ATOM 6802 O O . PRO B 1 402 ? 39.081 49.048 141.625 1.00 55.70 402 PRO B O 1
ATOM 6806 N N . HIS B 1 403 ? 37.982 47.712 143.068 1.00 57.26 403 HIS B N 1
ATOM 6807 C CA . HIS B 1 403 ? 39.175 47.056 143.572 1.00 59.26 403 HIS B CA 1
ATOM 6808 C C . HIS B 1 403 ? 38.854 45.566 143.558 1.00 58.82 403 HIS B C 1
ATOM 6809 O O . HIS B 1 403 ? 37.696 45.190 143.431 1.00 59.01 403 HIS B O 1
ATOM 6816 N N . GLU B 1 404 ? 39.861 44.713 143.669 1.00 59.33 404 GLU B N 1
ATOM 6817 C CA . GLU B 1 404 ? 39.616 43.277 143.597 1.00 60.39 404 GLU B CA 1
ATOM 6818 C C . GLU B 1 404 ? 38.839 42.642 144.749 1.00 60.49 404 GLU B C 1
ATOM 6819 O O . GLU B 1 404 ? 38.193 41.603 144.562 1.00 59.35 404 GLU B O 1
ATOM 6825 N N . GLU B 1 405 ? 38.899 43.250 145.931 1.00 59.96 405 GLU B N 1
ATOM 6826 C CA . GLU B 1 405 ? 38.180 42.718 147.089 1.00 60.58 405 GLU B CA 1
ATOM 6827 C C . GLU B 1 405 ? 36.676 42.628 146.816 1.00 60.14 405 GLU B C 1
ATOM 6828 O O . GLU B 1 405 ? 35.987 41.757 147.354 1.00 59.79 405 GLU B O 1
ATOM 6834 N N . ASP B 1 406 ? 36.178 43.529 145.971 1.00 59.05 406 ASP B N 1
ATOM 6835 C CA . ASP B 1 406 ? 34.765 43.562 145.613 1.00 58.30 406 ASP B CA 1
ATOM 6836 C C . ASP B 1 406 ? 34.324 42.268 144.954 1.00 59.16 406 ASP B C 1
ATOM 6837 O O . ASP B 1 406 ? 33.229 41.767 145.206 1.00 59.17 406 ASP B O 1
ATOM 6842 N N . LEU B 1 407 ? 35.186 41.734 144.100 1.00 61.99 407 LEU B N 1
ATOM 6843 C CA . LEU B 1 407 ? 34.896 40.497 143.391 1.00 64.27 407 LEU B CA 1
ATOM 6844 C C . LEU B 1 407 ? 35.122 39.330 144.334 1.00 65.25 407 LEU B C 1
ATOM 6845 O O . LEU B 1 407 ? 34.810 38.183 144.014 1.00 65.35 407 LEU B O 1
ATOM 6850 N N . SER B 1 408 ? 35.651 39.639 145.521 1.00 67.06 408 SER B N 1
ATOM 6851 C CA . SER B 1 408 ? 35.958 38.591 146.487 1.00 69.89 408 SER B CA 1
ATOM 6852 C C . SER B 1 408 ? 35.183 38.794 147.784 1.00 70.69 408 SER B C 1
ATOM 6853 O O . SER B 1 408 ? 35.759 39.247 148.784 1.00 70.70 408 SER B O 1
ATOM 6856 N N . SER B 1 409 ? 34.130 38.903 148.108 1.00 71.36 409 SER B N 1
ATOM 6857 C CA . SER B 1 409 ? 33.040 38.483 148.981 1.00 71.69 409 SER B CA 1
ATOM 6858 C C . SER B 1 409 ? 31.703 38.520 148.248 1.00 70.80 409 SER B C 1
ATOM 6859 O O . SER B 1 409 ? 31.580 38.647 146.985 1.00 71.68 409 SER B O 1
ATOM 6862 N N . ILE B 1 410 ? 30.695 37.988 148.588 1.00 68.37 410 ILE B N 1
ATOM 6863 C CA . ILE B 1 410 ? 29.285 38.330 148.477 1.00 64.91 410 ILE B CA 1
ATOM 6864 C C . ILE B 1 410 ? 28.721 38.699 149.857 1.00 62.94 410 ILE B C 1
ATOM 6865 O O . ILE B 1 410 ? 28.701 37.834 150.743 1.00 61.89 410 ILE B O 1
ATOM 6870 N N . SER B 1 411 ? 28.411 39.936 150.080 1.00 59.81 411 SER B N 1
ATOM 6871 C CA . SER B 1 411 ? 28.006 40.515 151.355 1.00 55.40 411 SER B CA 1
ATOM 6872 C C . SER B 1 411 ? 27.070 39.579 152.111 1.00 53.83 411 SER B C 1
ATOM 6873 O O . SER B 1 411 ? 27.202 39.501 153.372 1.00 56.98 411 SER B O 1
ATOM 6876 N N . ALA B 1 412 ? 26.384 38.834 152.077 1.00 49.12 412 ALA B N 1
ATOM 6877 C CA . ALA B 1 412 ? 25.120 38.124 152.177 1.00 44.67 412 ALA B CA 1
ATOM 6878 C C . ALA B 1 412 ? 23.996 39.054 152.614 1.00 42.21 412 ALA B C 1
ATOM 6879 O O . ALA B 1 412 ? 22.805 38.839 152.285 1.00 41.47 412 ALA B O 1
ATOM 6881 N N . THR B 1 413 ? 24.429 40.159 153.301 1.00 39.50 413 THR B N 1
ATOM 6882 C CA . THR B 1 413 ? 23.482 41.114 153.865 1.00 37.95 413 THR B CA 1
ATOM 6883 C C . THR B 1 413 ? 22.728 41.663 152.659 1.00 36.44 413 THR B C 1
ATOM 6884 O O . THR B 1 413 ? 23.329 42.263 151.774 1.00 36.45 413 THR B O 1
ATOM 6888 N N . PRO B 1 414 ? 21.406 41.476 152.612 1.00 35.01 414 PRO B N 1
ATOM 6889 C CA . PRO B 1 414 ? 20.602 41.957 151.488 1.00 32.85 414 PRO B CA 1
ATOM 6890 C C . PRO B 1 414 ? 20.458 43.465 151.346 1.00 31.89 414 PRO B C 1
ATOM 6891 O O . PRO B 1 414 ? 20.696 44.232 152.282 1.00 31.65 414 PRO B O 1
ATOM 6895 N N . LEU B 1 415 ? 20.072 43.872 150.143 1.00 29.36 415 LEU B N 1
ATOM 6896 C CA . LEU B 1 415 ? 19.818 45.266 149.832 1.00 26.64 415 LEU B CA 1
ATOM 6897 C C . LEU B 1 415 ? 18.304 45.393 149.942 1.00 25.62 415 LEU B C 1
ATOM 6898 O O . LEU B 1 415 ? 17.598 44.388 149.979 1.00 25.03 415 LEU B O 1
ATOM 6903 N N . PRO B 1 416 ? 17.783 46.622 150.032 1.00 26.04 416 PRO B N 1
ATOM 6904 C CA . PRO B 1 416 ? 16.324 46.734 150.133 1.00 24.98 416 PRO B CA 1
ATOM 6905 C C . PRO B 1 416 ? 15.624 46.094 148.938 1.00 27.01 416 PRO B C 1
ATOM 6906 O O . PRO B 1 416 ? 14.637 45.375 149.099 1.00 28.34 416 PRO B O 1
ATOM 6910 N N . GLU B 1 417 ? 16.145 46.335 147.737 1.00 25.52 417 GLU B N 1
ATOM 6911 C CA . GLU B 1 417 ? 15.513 45.789 146.545 1.00 26.52 417 GLU B CA 1
ATOM 6912 C C . GLU B 1 417 ? 15.606 44.263 146.446 1.00 27.98 417 GLU B C 1
ATOM 6913 O O . GLU B 1 417 ? 14.961 43.654 145.587 1.00 29.36 417 GLU B O 1
ATOM 6919 N N . GLU B 1 418 ? 16.402 43.638 147.309 1.00 29.00 418 GLU B N 1
ATOM 6920 C CA . GLU B 1 418 ? 16.503 42.173 147.284 1.00 30.47 418 GLU B CA 1
ATOM 6921 C C . GLU B 1 418 ? 15.451 41.619 148.223 1.00 31.84 418 GLU B C 1
ATOM 6922 O O . GLU B 1 418 ? 14.772 40.660 147.893 1.00 33.57 418 GLU B O 1
ATOM 6928 N N . PHE B 1 419 ? 15.307 42.246 149.386 1.00 32.95 419 PHE B N 1
ATOM 6929 C CA . PHE B 1 419 ? 14.295 41.851 150.358 1.00 33.35 419 PHE B CA 1
ATOM 6930 C C . PHE B 1 419 ? 12.919 41.962 149.721 1.00 32.40 419 PHE B C 1
ATOM 6931 O O . PHE B 1 419 ? 12.061 41.113 149.916 1.00 32.40 419 PHE B O 1
ATOM 6939 N N . GLU B 1 420 ? 12.722 43.045 148.979 1.00 33.42 420 GLU B N 1
ATOM 6940 C CA . GLU B 1 420 ? 11.450 43.347 148.332 1.00 35.34 420 GLU B CA 1
ATOM 6941 C C . GLU B 1 420 ? 11.063 42.439 147.181 1.00 34.27 420 GLU B C 1
ATOM 6942 O O . GLU B 1 420 ? 9.883 42.335 146.839 1.00 34.70 420 GLU B O 1
ATOM 6948 N N . LEU B 1 421 ? 12.048 41.773 146.590 1.00 32.60 421 LEU B N 1
ATOM 6949 C CA . LEU B 1 421 ? 11.783 40.923 145.438 1.00 29.86 421 LEU B CA 1
ATOM 6950 C C . LEU B 1 421 ? 11.886 39.425 145.662 1.00 29.78 421 LEU B C 1
ATOM 6951 O O . LEU B 1 421 ? 11.840 38.650 144.709 1.00 29.40 421 LEU B O 1
ATOM 6956 N N . GLN B 1 422 ? 12.011 39.011 146.917 1.00 28.41 422 GLN B N 1
ATOM 6957 C CA . GLN B 1 422 ? 12.098 37.591 147.227 1.00 27.06 422 GLN B CA 1
ATOM 6958 C C . GLN B 1 422 ? 10.967 36.796 146.593 1.00 26.03 422 GLN B C 1
ATOM 6959 O O . GLN B 1 422 ? 9.814 37.216 146.616 1.00 25.16 422 GLN B O 1
ATOM 6965 N N . GLY B 1 423 ? 11.315 35.648 146.014 1.00 25.46 423 GLY B N 1
ATOM 6966 C CA . GLY B 1 423 ? 10.325 34.799 145.386 1.00 24.60 423 GLY B CA 1
ATOM 6967 C C . GLY B 1 423 ? 10.025 35.106 143.927 1.00 27.08 423 GLY B C 1
ATOM 6968 O O . GLY B 1 423 ? 9.347 34.317 143.249 1.00 28.18 423 GLY B O 1
ATOM 6969 N N . PHE B 1 424 ? 10.502 36.245 143.429 1.00 25.19 424 PHE B N 1
ATOM 6970 C CA . PHE B 1 424 ? 10.243 36.587 142.036 1.00 23.68 424 PHE B CA 1
ATOM 6971 C C . PHE B 1 424 ? 10.965 35.584 141.138 1.00 23.31 424 PHE B C 1
ATOM 6972 O O . PHE B 1 424 ? 12.196 35.472 141.179 1.00 23.00 424 PHE B O 1
ATOM 6980 N N . LEU B 1 425 ? 10.186 34.873 140.328 1.00 22.34 425 LEU B N 1
ATOM 6981 C CA . LEU B 1 425 ? 10.704 33.829 139.449 1.00 26.31 425 LEU B CA 1
ATOM 6982 C C . LEU B 1 425 ? 11.977 34.124 138.655 1.00 27.85 425 LEU B C 1
ATOM 6983 O O . LEU B 1 425 ? 13.006 33.482 138.873 1.00 29.46 425 LEU B O 1
ATOM 6988 N N . ALA B 1 426 ? 11.915 35.094 137.749 1.00 27.24 426 ALA B N 1
ATOM 6989 C CA . ALA B 1 426 ? 13.066 35.448 136.919 1.00 25.70 426 ALA B CA 1
ATOM 6990 C C . ALA B 1 426 ? 14.294 35.890 137.691 1.00 26.11 426 ALA B C 1
ATOM 6991 O O . ALA B 1 426 ? 15.388 35.933 137.130 1.00 25.93 426 ALA B O 1
ATOM 6993 N N . LEU B 1 427 ? 14.125 36.208 138.973 1.00 27.57 427 LEU B N 1
ATOM 6994 C CA . LEU B 1 427 ? 15.237 36.706 139.782 1.00 29.83 427 LEU B CA 1
ATOM 6995 C C . LEU B 1 427 ? 15.741 35.840 140.925 1.00 30.27 427 LEU B C 1
ATOM 6996 O O . LEU B 1 427 ? 16.777 36.148 141.519 1.00 27.21 427 LEU B O 1
ATOM 7001 N N . ARG B 1 428 ? 15.023 34.763 141.227 1.00 33.23 428 ARG B N 1
ATOM 7002 C CA . ARG B 1 428 ? 15.379 33.881 142.343 1.00 34.91 428 ARG B CA 1
ATOM 7003 C C . ARG B 1 428 ? 16.847 33.481 142.506 1.00 35.13 428 ARG B C 1
ATOM 7004 O O . ARG B 1 428 ? 17.438 33.719 143.558 1.00 35.97 428 ARG B O 1
ATOM 7012 N N . PRO B 1 429 ? 17.457 32.874 141.477 1.00 34.86 429 PRO B N 1
ATOM 7013 C CA . PRO B 1 429 ? 18.862 32.476 141.608 1.00 35.40 429 PRO B CA 1
ATOM 7014 C C . PRO B 1 429 ? 19.781 33.585 142.097 1.00 37.26 429 PRO B C 1
ATOM 7015 O O . PRO B 1 429 ? 20.811 33.321 142.711 1.00 37.85 429 PRO B O 1
ATOM 7019 N N . SER B 1 430 ? 19.403 34.827 141.820 1.00 39.09 430 SER B N 1
ATOM 7020 C CA . SER B 1 430 ? 20.194 35.984 142.230 1.00 40.08 430 SER B CA 1
ATOM 7021 C C . SER B 1 430 ? 20.156 36.184 143.741 1.00 40.58 430 SER B C 1
ATOM 7022 O O . SER B 1 430 ? 20.919 36.981 144.279 1.00 40.86 430 SER B O 1
ATOM 7025 N N . PHE B 1 431 ? 19.272 35.458 144.423 1.00 41.95 431 PHE B N 1
ATOM 7026 C CA . PHE B 1 431 ? 19.141 35.572 145.878 1.00 44.00 431 PHE B CA 1
ATOM 7027 C C . PHE B 1 431 ? 19.769 34.398 146.632 1.00 46.46 431 PHE B C 1
ATOM 7028 O O . PHE B 1 431 ? 20.018 34.491 147.830 1.00 45.15 431 PHE B O 1
ATOM 7036 N N . ARG B 1 432 ? 20.027 33.307 145.913 1.00 51.37 432 ARG B N 1
ATOM 7037 C CA . ARG B 1 432 ? 20.582 32.073 146.475 1.00 55.41 432 ARG B CA 1
ATOM 7038 C C . ARG B 1 432 ? 21.597 32.170 147.616 1.00 56.71 432 ARG B C 1
ATOM 7039 O O . ARG B 1 432 ? 21.464 31.462 148.615 1.00 57.42 432 ARG B O 1
ATOM 7047 N N . ASN B 1 433 ? 22.610 33.021 147.484 1.00 57.13 433 ASN B N 1
ATOM 7048 C CA . ASN B 1 433 ? 23.609 33.127 148.541 1.00 58.57 433 ASN B CA 1
ATOM 7049 C C . ASN B 1 433 ? 23.346 34.255 149.528 1.00 59.08 433 ASN B C 1
ATOM 7050 O O . ASN B 1 433 ? 24.241 34.679 150.258 1.00 59.29 433 ASN B O 1
ATOM 7055 N N . LEU B 1 434 ? 22.107 34.728 149.563 1.00 59.22 434 LEU B N 1
ATOM 7056 C CA . LEU B 1 434 ? 21.739 35.812 150.463 1.00 59.53 434 LEU B CA 1
ATOM 7057 C C . LEU B 1 434 ? 21.089 35.323 151.762 1.00 60.39 434 LEU B C 1
ATOM 7058 O O . LEU B 1 434 ? 20.435 34.278 151.793 1.00 60.11 434 LEU B O 1
ATOM 7063 N N . ASP B 1 435 ? 21.266 36.098 152.828 1.00 60.53 435 ASP B N 1
ATOM 7064 C CA . ASP B 1 435 ? 20.719 35.763 154.137 1.00 62.24 435 ASP B CA 1
ATOM 7065 C C . ASP B 1 435 ? 19.701 36.829 154.571 1.00 62.63 435 ASP B C 1
ATOM 7066 O O . ASP B 1 435 ? 20.076 37.923 155.002 1.00 61.12 435 ASP B O 1
ATOM 7071 N N . PHE B 1 436 ? 18.416 36.500 154.474 1.00 63.28 436 PHE B N 1
ATOM 7072 C CA . PHE B 1 436 ? 17.371 37.445 154.833 1.00 64.15 436 PHE B CA 1
ATOM 7073 C C . PHE B 1 436 ? 16.945 37.352 156.289 1.00 66.43 436 PHE B C 1
ATOM 7074 O O . PHE B 1 436 ? 15.776 37.532 156.616 1.00 67.12 436 PHE B O 1
ATOM 7082 N N . SER B 1 437 ? 17.893 37.076 157.171 1.00 69.37 437 SER B N 1
ATOM 7083 C CA . SER B 1 437 ? 17.571 36.980 158.587 1.00 72.00 437 SER B CA 1
ATOM 7084 C C . SER B 1 437 ? 18.067 38.263 159.240 1.00 74.23 437 SER B C 1
ATOM 7085 O O . SER B 1 437 ? 17.547 39.351 158.974 1.00 75.30 437 SER B O 1
ATOM 7088 N N . LYS B 1 438 ? 19.080 38.088 160.088 1.00 76.00 438 LYS B N 1
ATOM 7089 C CA . LYS B 1 438 ? 19.785 39.126 160.846 1.00 77.15 438 LYS B CA 1
ATOM 7090 C C . LYS B 1 438 ? 20.586 38.473 161.969 1.00 77.87 438 LYS B C 1
ATOM 7091 O O . LYS B 1 438 ? 20.808 37.258 161.960 1.00 79.68 438 LYS B O 1
ATOM 7097 N N . LYS B 1 447 ? 23.487 54.448 159.943 1.00 87.16 447 LYS B N 1
ATOM 7098 C CA . LYS B 1 447 ? 24.207 54.458 158.674 1.00 87.08 447 LYS B CA 1
ATOM 7099 C C . LYS B 1 447 ? 23.621 53.421 157.716 1.00 87.15 447 LYS B C 1
ATOM 7100 O O . LYS B 1 447 ? 24.179 52.337 157.546 1.00 88.25 447 LYS B O 1
ATOM 7106 N N . GLU B 1 448 ? 22.486 53.759 157.106 1.00 86.16 448 GLU B N 1
ATOM 7107 C CA . GLU B 1 448 ? 21.811 52.876 156.159 1.00 84.11 448 GLU B CA 1
ATOM 7108 C C . GLU B 1 448 ? 22.349 53.105 154.746 1.00 83.75 448 GLU B C 1
ATOM 7109 O O . GLU B 1 448 ? 22.189 52.259 153.871 1.00 84.55 448 GLU B O 1
ATOM 7115 N N . GLY B 1 449 ? 22.989 54.255 154.538 1.00 82.43 449 GLY B N 1
ATOM 7116 C CA . GLY B 1 449 ? 23.557 54.586 153.240 1.00 79.75 449 GLY B CA 1
ATOM 7117 C C . GLY B 1 449 ? 24.859 53.849 152.949 1.00 78.39 449 GLY B C 1
ATOM 7118 O O . GLY B 1 449 ? 25.749 54.368 152.265 1.00 79.62 449 GLY B O 1
ATOM 7119 N N . GLN B 1 450 ? 24.959 52.629 153.480 1.00 75.57 450 GLN B N 1
ATOM 7120 C CA . GLN B 1 450 ? 26.121 51.758 153.290 1.00 70.53 450 GLN B CA 1
ATOM 7121 C C . GLN B 1 450 ? 25.677 50.463 152.633 1.00 68.02 450 GLN B C 1
ATOM 7122 O O . GLN B 1 450 ? 26.310 49.402 152.747 1.00 68.84 450 GLN B O 1
ATOM 7128 N N . GLN B 1 451 ? 24.541 50.588 151.963 1.00 63.76 451 GLN B N 1
ATOM 7129 C CA . GLN B 1 451 ? 23.956 49.530 151.182 1.00 59.53 451 GLN B CA 1
ATOM 7130 C C . GLN B 1 451 ? 24.232 50.110 149.806 1.00 54.97 451 GLN B C 1
ATOM 7131 O O . GLN B 1 451 ? 24.094 49.447 148.783 1.00 53.77 451 GLN B O 1
ATOM 7137 N N . ARG B 1 452 ? 24.661 51.372 149.826 1.00 51.72 452 ARG B N 1
ATOM 7138 C CA . ARG B 1 452 ? 25.038 52.089 148.617 1.00 49.06 452 ARG B CA 1
ATOM 7139 C C . ARG B 1 452 ? 26.383 51.537 148.134 1.00 49.04 452 ARG B C 1
ATOM 7140 O O . ARG B 1 452 ? 26.700 51.572 146.948 1.00 49.39 452 ARG B O 1
ATOM 7148 N N . ARG B 1 453 ? 27.167 51.023 149.073 1.00 48.63 453 ARG B N 1
ATOM 7149 C CA . ARG B 1 453 ? 28.466 50.470 148.754 1.00 48.38 453 ARG B CA 1
ATOM 7150 C C . ARG B 1 453 ? 28.371 48.971 148.497 1.00 47.07 453 ARG B C 1
ATOM 7151 O O . ARG B 1 453 ? 29.208 48.402 147.800 1.00 46.93 453 ARG B O 1
ATOM 7159 N N . ILE B 1 454 ? 27.338 48.339 149.050 1.00 44.62 454 ILE B N 1
ATOM 7160 C CA . ILE B 1 454 ? 27.104 46.926 148.809 1.00 40.55 454 ILE B CA 1
ATOM 7161 C C . ILE B 1 454 ? 26.572 46.880 147.377 1.00 39.56 454 ILE B C 1
ATOM 7162 O O . ILE B 1 454 ? 26.961 46.026 146.580 1.00 38.60 454 ILE B O 1
ATOM 7167 N N . ARG B 1 455 ? 25.690 47.824 147.056 1.00 38.56 455 ARG B N 1
ATOM 7168 C CA . ARG B 1 455 ? 25.107 47.878 145.728 1.00 36.89 455 ARG B CA 1
ATOM 7169 C C . ARG B 1 455 ? 26.204 48.123 144.695 1.00 36.72 455 ARG B C 1
ATOM 7170 O O . ARG B 1 455 ? 26.138 47.610 143.575 1.00 36.87 455 ARG B O 1
ATOM 7178 N N . GLN B 1 456 ? 27.224 48.888 145.072 1.00 36.07 456 GLN B N 1
ATOM 7179 C CA . GLN B 1 456 ? 28.326 49.142 144.157 1.00 37.03 456 GLN B CA 1
ATOM 7180 C C . GLN B 1 456 ? 29.084 47.847 143.943 1.00 36.38 456 GLN B C 1
ATOM 7181 O O . GLN B 1 456 ? 29.501 47.546 142.828 1.00 34.62 456 GLN B O 1
ATOM 7187 N N . GLN B 1 457 ? 29.241 47.072 145.013 1.00 36.11 457 GLN B N 1
ATOM 7188 C CA . GLN B 1 457 ? 29.944 45.804 144.915 1.00 37.44 457 GLN B CA 1
ATOM 7189 C C . GLN B 1 457 ? 29.109 44.842 144.072 1.00 36.27 457 GLN B C 1
ATOM 7190 O O . GLN B 1 457 ? 29.640 44.101 143.245 1.00 35.72 457 GLN B O 1
ATOM 7196 N N . ARG B 1 458 ? 27.797 44.864 144.273 1.00 34.93 458 ARG B N 1
ATOM 7197 C CA . ARG B 1 458 ? 26.903 43.996 143.513 1.00 34.86 458 ARG B CA 1
ATOM 7198 C C . ARG B 1 458 ? 27.065 44.242 142.008 1.00 34.60 458 ARG B C 1
ATOM 7199 O O . ARG B 1 458 ? 27.097 43.300 141.220 1.00 34.53 458 ARG B O 1
ATOM 7207 N N . LEU B 1 459 ? 27.173 45.512 141.626 1.00 33.12 459 LEU B N 1
ATOM 7208 C CA . LEU B 1 459 ? 27.325 45.903 140.231 1.00 32.23 459 LEU B CA 1
ATOM 7209 C C . LEU B 1 459 ? 28.703 45.540 139.672 1.00 33.84 459 LEU B C 1
ATOM 7210 O O . LEU B 1 459 ? 28.825 45.135 138.507 1.00 31.46 459 LEU B O 1
ATOM 7215 N N . ILE B 1 460 ? 29.734 45.685 140.506 1.00 35.12 460 ILE B N 1
ATOM 7216 C CA . ILE B 1 460 ? 31.099 45.359 140.115 1.00 35.68 460 ILE B CA 1
ATOM 7217 C C . ILE B 1 460 ? 31.193 43.868 139.813 1.00 35.18 460 ILE B C 1
ATOM 7218 O O . ILE B 1 460 ? 31.831 43.447 138.843 1.00 32.95 460 ILE B O 1
ATOM 7223 N N . SER B 1 461 ? 30.549 43.078 140.659 1.00 35.27 461 SER B N 1
ATOM 7224 C CA . SER B 1 461 ? 30.541 41.636 140.503 1.00 36.62 461 SER B CA 1
ATOM 7225 C C . SER B 1 461 ? 29.953 41.298 139.147 1.00 38.43 461 SER B C 1
ATOM 7226 O O . SER B 1 461 ? 30.478 40.452 138.430 1.00 40.81 461 SER B O 1
ATOM 7229 N N . ILE B 1 462 ? 28.858 41.968 138.798 1.00 39.81 462 ILE B N 1
ATOM 7230 C CA . ILE B 1 462 ? 28.189 41.746 137.519 1.00 38.22 462 ILE B CA 1
ATOM 7231 C C . ILE B 1 462 ? 29.103 42.157 136.372 1.00 37.21 462 ILE B C 1
ATOM 7232 O O . ILE B 1 462 ? 29.176 41.487 135.344 1.00 35.27 462 ILE B O 1
ATOM 7237 N N . GLY B 1 463 ? 29.799 43.269 136.556 1.00 38.10 463 GLY B N 1
ATOM 7238 C CA . GLY B 1 463 ? 30.712 43.723 135.529 1.00 40.80 463 GLY B CA 1
ATOM 7239 C C . GLY B 1 463 ? 31.751 42.651 135.243 1.00 41.19 463 GLY B C 1
ATOM 7240 O O . GLY B 1 463 ? 32.106 42.416 134.094 1.00 41.05 463 GLY B O 1
ATOM 7241 N N . LYS B 1 464 ? 32.230 41.998 136.297 1.00 41.17 464 LYS B N 1
ATOM 7242 C CA . LYS B 1 464 ? 33.228 40.949 136.168 1.00 41.07 464 LYS B CA 1
ATOM 7243 C C . LYS B 1 464 ? 32.640 39.746 135.455 1.00 39.58 464 LYS B C 1
ATOM 7244 O O . LYS B 1 464 ? 33.308 39.104 134.641 1.00 39.15 464 LYS B O 1
ATOM 7250 N N . TRP B 1 465 ? 31.388 39.439 135.757 1.00 37.11 465 TRP B N 1
ATOM 7251 C CA . TRP B 1 465 ? 30.729 38.305 135.128 1.00 36.66 465 TRP B CA 1
ATOM 7252 C C . TRP B 1 465 ? 30.577 38.492 133.615 1.00 37.07 465 TRP B C 1
ATOM 7253 O O . TRP B 1 465 ? 30.741 37.541 132.846 1.00 35.85 465 TRP B O 1
ATOM 7264 N N . ILE B 1 466 ? 30.242 39.712 133.198 1.00 37.61 466 ILE B N 1
ATOM 7265 C CA . ILE B 1 466 ? 30.067 40.017 131.779 1.00 37.49 466 ILE B CA 1
ATOM 7266 C C . ILE B 1 466 ? 31.424 39.930 131.096 1.00 36.27 466 ILE B C 1
ATOM 7267 O O . ILE B 1 466 ? 31.534 39.470 129.963 1.00 34.62 466 ILE B O 1
ATOM 7272 N N . ALA B 1 467 ? 32.458 40.370 131.804 1.00 36.42 467 ALA B N 1
ATOM 7273 C CA . ALA B 1 467 ? 33.811 40.329 131.275 1.00 38.13 467 ALA B CA 1
ATOM 7274 C C . ALA B 1 467 ? 34.266 38.883 131.096 1.00 39.52 467 ALA B C 1
ATOM 7275 O O . ALA B 1 467 ? 34.953 38.565 130.128 1.00 41.65 467 ALA B O 1
ATOM 7277 N N . ASP B 1 468 ? 33.868 38.007 132.014 1.00 39.93 468 ASP B N 1
ATOM 7278 C CA . ASP B 1 468 ? 34.257 36.606 131.924 1.00 41.01 468 ASP B CA 1
ATOM 7279 C C . ASP B 1 468 ? 33.324 35.749 131.069 1.00 41.98 468 ASP B C 1
ATOM 7280 O O . ASP B 1 468 ? 33.701 34.660 130.640 1.00 42.82 468 ASP B O 1
ATOM 7285 N N . ASN B 1 469 ? 32.118 36.235 130.801 1.00 42.54 469 ASN B N 1
ATOM 7286 C CA . ASN B 1 469 ? 31.161 35.461 130.016 1.00 42.17 469 ASN B CA 1
ATOM 7287 C C . ASN B 1 469 ? 30.799 36.020 128.648 1.00 41.79 469 ASN B C 1
ATOM 7288 O O . ASN B 1 469 ? 30.325 35.294 127.780 1.00 40.28 469 ASN B O 1
ATOM 7293 N N . GLN B 1 470 ? 31.016 37.313 128.462 1.00 42.22 470 GLN B N 1
ATOM 7294 C CA . GLN B 1 470 ? 30.720 37.966 127.198 1.00 41.15 470 GLN B CA 1
ATOM 7295 C C . GLN B 1 470 ? 31.929 38.849 126.921 1.00 41.56 470 GLN B C 1
ATOM 7296 O O . GLN B 1 470 ? 31.841 40.076 126.966 1.00 42.48 470 GLN B O 1
ATOM 7302 N N . PRO B 1 471 ? 33.084 38.222 126.636 1.00 42.17 471 PRO B N 1
ATOM 7303 C CA . PRO B 1 471 ? 34.389 38.830 126.344 1.00 41.55 471 PRO B CA 1
ATOM 7304 C C . PRO B 1 471 ? 34.387 40.009 125.381 1.00 41.55 471 PRO B C 1
ATOM 7305 O O . PRO B 1 471 ? 35.041 41.024 125.630 1.00 42.10 471 PRO B O 1
ATOM 7309 N N . ARG B 1 472 ? 33.660 39.868 124.279 1.00 40.63 472 ARG B N 1
ATOM 7310 C CA . ARG B 1 472 ? 33.593 40.909 123.264 1.00 39.26 472 ARG B CA 1
ATOM 7311 C C . ARG B 1 472 ? 32.758 42.130 123.648 1.00 38.84 472 ARG B C 1
ATOM 7312 O O . ARG B 1 472 ? 32.747 43.126 122.924 1.00 38.59 472 ARG B O 1
ATOM 7320 N N . LEU B 1 473 ? 32.058 42.057 124.776 1.00 37.48 473 LEU B N 1
ATOM 7321 C CA . LEU B 1 473 ? 31.237 43.169 125.228 1.00 36.64 473 LEU B CA 1
ATOM 7322 C C . LEU B 1 473 ? 32.036 44.058 126.172 1.00 36.71 473 LEU B C 1
ATOM 7323 O O . LEU B 1 473 ? 32.067 45.276 126.008 1.00 36.94 473 LEU B O 1
ATOM 7328 N N . ILE B 1 474 ? 32.677 43.452 127.167 1.00 37.02 474 ILE B N 1
ATOM 7329 C CA . ILE B 1 474 ? 33.488 44.215 128.115 1.00 37.05 474 ILE B CA 1
ATOM 7330 C C . ILE B 1 474 ? 34.679 43.398 128.641 1.00 37.24 474 ILE B C 1
ATOM 7331 O O . ILE B 1 474 ? 34.676 42.170 128.594 1.00 37.03 474 ILE B O 1
ATOM 7336 N N . GLN B 1 475 ? 35.693 44.099 129.131 1.00 39.16 475 GLN B N 1
ATOM 7337 C CA . GLN B 1 475 ? 36.886 43.473 129.686 1.00 41.91 475 GLN B CA 1
ATOM 7338 C C . GLN B 1 475 ? 37.202 44.133 131.026 1.00 44.95 475 GLN B C 1
ATOM 7339 O O . GLN B 1 475 ? 36.724 45.228 131.323 1.00 43.78 475 GLN B O 1
ATOM 7345 N N . CYS B 1 476 ? 38.026 43.468 131.827 1.00 49.74 476 CYS B N 1
ATOM 7346 C CA . CYS B 1 476 ? 38.380 43.976 133.146 1.00 54.18 476 CYS B CA 1
ATOM 7347 C C . CYS B 1 476 ? 39.784 43.535 133.554 1.00 57.45 476 CYS B C 1
ATOM 7348 O O . CYS B 1 476 ? 40.022 42.355 133.801 1.00 58.78 476 CYS B O 1
ATOM 7351 N N . GLU B 1 477 ? 40.715 44.479 133.623 1.00 61.58 477 GLU B N 1
ATOM 7352 C CA . GLU B 1 477 ? 42.081 44.145 134.015 1.00 65.68 477 GLU B CA 1
ATOM 7353 C C . GLU B 1 477 ? 42.391 44.596 135.439 1.00 67.92 477 GLU B C 1
ATOM 7354 O O . GLU B 1 477 ? 41.993 45.684 135.863 1.00 68.97 477 GLU B O 1
ATOM 7360 N N . ASN B 1 478 ? 43.095 43.740 136.175 1.00 69.86 478 ASN B N 1
ATOM 7361 C CA . ASN B 1 478 ? 43.461 44.025 137.557 1.00 70.94 478 ASN B CA 1
ATOM 7362 C C . ASN B 1 478 ? 44.862 44.615 137.662 1.00 70.89 478 ASN B C 1
ATOM 7363 O O . ASN B 1 478 ? 45.850 43.939 137.378 1.00 70.77 478 ASN B O 1
ATOM 7368 N N . GLU B 1 479 ? 44.945 45.881 138.055 1.00 71.53 479 GLU B N 1
ATOM 7369 C CA . GLU B 1 479 ? 46.238 46.534 138.230 1.00 72.15 479 GLU B CA 1
ATOM 7370 C C . GLU B 1 479 ? 46.774 45.935 139.523 1.00 71.85 479 GLU B C 1
ATOM 7371 O O . GLU B 1 479 ? 47.007 44.731 139.608 1.00 73.10 479 GLU B O 1
ATOM 7377 N N . VAL B 1 480 ? 46.976 46.770 140.532 1.00 70.50 480 VAL B N 1
ATOM 7378 C CA . VAL B 1 480 ? 47.420 46.265 141.823 1.00 69.57 480 VAL B CA 1
ATOM 7379 C C . VAL B 1 480 ? 46.169 46.374 142.671 1.00 68.57 480 VAL B C 1
ATOM 7380 O O . VAL B 1 480 ? 46.007 47.320 143.442 1.00 68.59 480 VAL B O 1
ATOM 7384 N N . GLY B 1 481 ? 45.274 45.408 142.500 1.00 67.77 481 GLY B N 1
ATOM 7385 C CA . GLY B 1 481 ? 44.019 45.432 143.226 1.00 66.09 481 GLY B CA 1
ATOM 7386 C C . GLY B 1 481 ? 43.038 46.359 142.529 1.00 64.29 481 GLY B C 1
ATOM 7387 O O . GLY B 1 481 ? 41.862 46.035 142.398 1.00 64.71 481 GLY B O 1
ATOM 7388 N N . LYS B 1 482 ? 43.534 47.507 142.072 1.00 62.61 482 LYS B N 1
ATOM 7389 C CA . LYS B 1 482 ? 42.707 48.500 141.399 1.00 61.74 482 LYS B CA 1
ATOM 7390 C C . LYS B 1 482 ? 42.192 48.030 140.043 1.00 59.61 482 LYS B C 1
ATOM 7391 O O . LYS B 1 482 ? 42.916 48.047 139.048 1.00 60.47 482 LYS B O 1
ATOM 7397 N N . LEU B 1 483 ? 40.927 47.623 140.013 1.00 56.25 483 LEU B N 1
ATOM 7398 C CA . LEU B 1 483 ? 40.292 47.156 138.791 1.00 52.45 483 LEU B CA 1
ATOM 7399 C C . LEU B 1 483 ? 39.951 48.314 137.861 1.00 50.04 483 LEU B C 1
ATOM 7400 O O . LEU B 1 483 ? 39.769 49.443 138.298 1.00 49.23 483 LEU B O 1
ATOM 7405 N N . LEU B 1 484 ? 39.883 48.019 136.570 1.00 48.87 484 LEU B N 1
ATOM 7406 C CA . LEU B 1 484 ? 39.523 49.004 135.557 1.00 47.32 484 LEU B CA 1
ATOM 7407 C C . LEU B 1 484 ? 38.723 48.275 134.496 1.00 46.79 484 LEU B C 1
ATOM 7408 O O . LEU B 1 484 ? 39.202 47.293 133.917 1.00 47.87 484 LEU B O 1
ATOM 7413 N N . PHE B 1 485 ? 37.502 48.741 134.250 1.00 45.50 485 PHE B N 1
ATOM 7414 C CA . PHE B 1 485 ? 36.655 48.104 133.254 1.00 42.52 485 PHE B CA 1
ATOM 7415 C C . PHE B 1 485 ? 36.856 48.676 131.868 1.00 42.11 485 PHE B C 1
ATOM 7416 O O . PHE B 1 485 ? 37.059 49.883 131.697 1.00 40.95 485 PHE B O 1
ATOM 7424 N N . ILE B 1 486 ? 36.782 47.788 130.882 1.00 42.14 486 ILE B N 1
ATOM 7425 C CA . ILE B 1 486 ? 37.017 48.154 129.494 1.00 43.47 486 ILE B CA 1
ATOM 7426 C C . ILE B 1 486 ? 36.114 47.512 128.445 1.00 42.60 486 ILE B C 1
ATOM 7427 O O . ILE B 1 486 ? 35.451 46.496 128.675 1.00 41.55 486 ILE B O 1
ATOM 7432 N N . THR B 1 487 ? 36.109 48.144 127.281 1.00 42.48 487 THR B N 1
ATOM 7433 C CA . THR B 1 487 ? 35.374 47.658 126.130 1.00 42.49 487 THR B CA 1
ATOM 7434 C C . THR B 1 487 ? 36.011 48.292 124.914 1.00 41.74 487 THR B C 1
ATOM 7435 O O . THR B 1 487 ? 36.496 49.419 124.984 1.00 40.05 487 THR B O 1
ATOM 7439 N N . GLU B 1 488 ? 36.043 47.561 123.809 1.00 42.09 488 GLU B N 1
ATOM 7440 C CA . GLU B 1 488 ? 36.590 48.124 122.595 1.00 42.64 488 GLU B CA 1
ATOM 7441 C C . GLU B 1 488 ? 35.444 48.788 121.853 1.00 41.10 488 GLU B C 1
ATOM 7442 O O . GLU B 1 488 ? 35.656 49.458 120.841 1.00 42.10 488 GLU B O 1
ATOM 7448 N N . ILE B 1 489 ? 34.226 48.600 122.371 1.00 38.61 489 ILE B N 1
ATOM 7449 C CA . ILE B 1 489 ? 33.037 49.195 121.775 1.00 36.00 489 ILE B CA 1
ATOM 7450 C C . ILE B 1 489 ? 33.090 50.705 121.984 1.00 35.90 489 ILE B C 1
ATOM 7451 O O . ILE B 1 489 ? 33.107 51.191 123.110 1.00 36.14 489 ILE B O 1
ATOM 7456 N N . PRO B 1 490 ? 33.127 51.470 120.889 1.00 36.97 490 PRO B N 1
ATOM 7457 C CA . PRO B 1 490 ? 33.185 52.921 121.043 1.00 36.68 490 PRO B CA 1
ATOM 7458 C C . PRO B 1 490 ? 31.928 53.504 121.649 1.00 37.11 490 PRO B C 1
ATOM 7459 O O . PRO B 1 490 ? 30.829 52.992 121.456 1.00 37.40 490 PRO B O 1
ATOM 7463 N N . GLU B 1 491 ? 32.110 54.579 122.399 1.00 37.13 491 GLU B N 1
ATOM 7464 C CA . GLU B 1 491 ? 31.011 55.254 123.051 1.00 38.30 491 GLU B CA 1
ATOM 7465 C C . GLU B 1 491 ? 30.177 55.999 122.020 1.00 38.33 491 GLU B C 1
ATOM 7466 O O . GLU B 1 491 ? 30.718 56.703 121.173 1.00 40.25 491 GLU B O 1
ATOM 7472 N N . LEU B 1 492 ? 28.859 55.841 122.092 1.00 37.42 492 LEU B N 1
ATOM 7473 C CA . LEU B 1 492 ? 27.965 56.533 121.174 1.00 35.96 492 LEU B CA 1
ATOM 7474 C C . LEU B 1 492 ? 27.831 57.991 121.616 1.00 35.99 492 LEU B C 1
ATOM 7475 O O . LEU B 1 492 ? 27.403 58.272 122.733 1.00 35.16 492 LEU B O 1
ATOM 7480 N N . ILE B 1 493 ? 28.209 58.915 120.741 1.00 37.92 493 ILE B N 1
ATOM 7481 C CA . ILE B 1 493 ? 28.121 60.341 121.048 1.00 41.28 493 ILE B CA 1
ATOM 7482 C C . ILE B 1 493 ? 27.311 61.111 120.006 1.00 43.85 493 ILE B C 1
ATOM 7483 O O . ILE B 1 493 ? 27.816 61.478 118.948 1.00 45.63 493 ILE B O 1
ATOM 7488 N N . LEU B 1 494 ? 26.043 61.345 120.316 1.00 46.60 494 LEU B N 1
ATOM 7489 C CA . LEU B 1 494 ? 25.148 62.071 119.429 1.00 48.81 494 LEU B CA 1
ATOM 7490 C C . LEU B 1 494 ? 25.481 63.558 119.415 1.00 51.78 494 LEU B C 1
ATOM 7491 O O . LEU B 1 494 ? 26.380 64.007 120.119 1.00 52.42 494 LEU B O 1
ATOM 7496 N N . GLU B 1 495 ? 24.748 64.313 118.607 1.00 56.28 495 GLU B N 1
ATOM 7497 C CA . GLU B 1 495 ? 24.939 65.749 118.508 1.00 60.74 495 GLU B CA 1
ATOM 7498 C C . GLU B 1 495 ? 24.295 66.461 119.692 1.00 64.35 495 GLU B C 1
ATOM 7499 O O . GLU B 1 495 ? 23.592 65.848 120.503 1.00 64.78 495 GLU B O 1
ATOM 7505 N N . ASP B 1 496 ? 24.536 67.762 119.792 1.00 68.75 496 ASP B N 1
ATOM 7506 C CA . ASP B 1 496 ? 23.953 68.567 120.867 1.00 72.92 496 ASP B CA 1
ATOM 7507 C C . ASP B 1 496 ? 22.890 69.541 120.287 1.00 75.83 496 ASP B C 1
ATOM 7508 O O . ASP B 1 496 ? 22.453 69.417 119.136 1.00 76.21 496 ASP B O 1
ATOM 7513 N N . PRO B 1 497 ? 22.471 70.538 121.086 1.00 79.66 497 PRO B N 1
ATOM 7514 C CA . PRO B 1 497 ? 21.479 71.509 120.605 1.00 81.73 497 PRO B CA 1
ATOM 7515 C C . PRO B 1 497 ? 21.905 72.959 120.708 1.00 83.64 497 PRO B C 1
ATOM 7516 O O . PRO B 1 497 ? 21.828 73.716 119.706 1.00 83.15 497 PRO B O 1
#